Protein AF-0000000083900289 (afdb_homodimer)

pLDDT: mean 70.91, std 25.38, range [20.09, 98.31]

Structure (mmCIF, N/CA/C/O backbone):
data_AF-0000000083900289-model_v1
#
loop_
_entity.id
_entity.type
_entity.pdbx_description
1 polymer 'G-protein coupled receptors family 3 profile domain-containing protein'
#
loop_
_atom_site.group_PDB
_atom_site.id
_atom_site.type_symbol
_atom_site.label_atom_id
_atom_site.label_alt_id
_atom_site.label_comp_id
_atom_site.label_asym_id
_atom_site.label_entity_id
_atom_site.label_seq_id
_atom_site.pdbx_PDB_ins_code
_atom_site.Cartn_x
_atom_site.Cartn_y
_atom_site.Cartn_z
_atom_site.occupancy
_atom_site.B_iso_or_equiv
_atom_site.auth_seq_id
_atom_site.auth_comp_id
_atom_site.auth_asym_id
_atom_site.auth_atom_id
_atom_site.pdbx_PDB_model_num
ATOM 1 N N . MET A 1 1 ? 35.688 12.938 -24.016 1 26.52 1 MET A N 1
ATOM 2 C CA . MET A 1 1 ? 34.469 12.188 -23.781 1 26.52 1 MET A CA 1
ATOM 3 C C . MET A 1 1 ? 33.219 13.07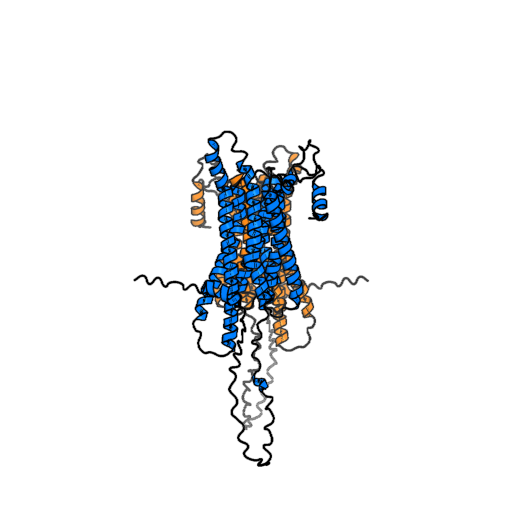 -24.031 1 26.52 1 MET A C 1
ATOM 5 O O . MET A 1 1 ? 33.094 14.141 -23.422 1 26.52 1 MET A O 1
ATOM 9 N N . ALA A 1 2 ? 32.625 13 -25.188 1 32.03 2 ALA A N 1
ATOM 10 C CA . ALA A 1 2 ? 31.516 13.789 -25.703 1 32.03 2 ALA A CA 1
ATOM 11 C C . ALA A 1 2 ? 30.312 13.711 -24.766 1 32.03 2 ALA A C 1
ATOM 13 O O . ALA A 1 2 ? 29.766 12.633 -24.516 1 32.03 2 ALA A O 1
ATOM 14 N N . ILE A 1 3 ? 30.375 14.469 -23.734 1 39.06 3 ILE A N 1
ATOM 15 C CA . ILE A 1 3 ? 29.141 14.695 -23 1 39.06 3 ILE A CA 1
ATOM 16 C C . ILE A 1 3 ? 27.969 14.773 -23.969 1 39.06 3 ILE A C 1
ATOM 18 O O . ILE A 1 3 ? 27.984 15.57 -24.906 1 39.06 3 ILE A O 1
ATOM 22 N N . SER A 1 4 ? 27.234 13.773 -24.094 1 38.72 4 SER A N 1
ATOM 23 C CA . SER A 1 4 ? 26.125 13.742 -25.047 1 38.72 4 SER A CA 1
ATOM 24 C C . SER A 1 4 ? 25.266 14.992 -24.938 1 38.72 4 SER A C 1
ATOM 26 O O . SER A 1 4 ? 25.016 15.484 -23.828 1 38.72 4 SER A O 1
ATOM 28 N N . PRO A 1 5 ? 25.125 15.805 -25.969 1 41.78 5 PRO A N 1
ATOM 29 C CA . PRO A 1 5 ? 24.312 17.016 -26.078 1 41.78 5 PRO A CA 1
ATOM 30 C C . PRO A 1 5 ? 22.969 16.875 -25.359 1 41.78 5 PRO A C 1
ATOM 32 O O . PRO A 1 5 ? 22.375 17.875 -24.938 1 41.78 5 PRO A O 1
ATOM 35 N N . PHE A 1 6 ? 22.5 15.656 -25.188 1 40.69 6 PHE A N 1
ATOM 36 C CA . PHE A 1 6 ? 21.188 15.492 -24.578 1 40.69 6 PHE A CA 1
ATOM 37 C C . PHE A 1 6 ? 21.234 15.844 -23.094 1 40.69 6 PHE A C 1
ATOM 39 O O . PHE A 1 6 ? 20.344 16.5 -22.578 1 40.69 6 PHE A O 1
ATOM 46 N N . VAL A 1 7 ? 22.203 15.484 -22.344 1 41.72 7 VAL A N 1
ATOM 47 C CA . VAL A 1 7 ? 22.344 15.828 -20.922 1 41.72 7 VAL A CA 1
ATOM 48 C C . VAL A 1 7 ? 22.609 17.328 -20.781 1 41.72 7 VAL A C 1
ATOM 50 O O . VAL A 1 7 ? 22.078 17.969 -19.859 1 41.72 7 VAL A O 1
ATOM 53 N N . ILE A 1 8 ? 23.281 18 -21.75 1 41.38 8 ILE A N 1
ATOM 54 C CA . ILE A 1 8 ? 23.469 19.438 -21.781 1 41.38 8 ILE A CA 1
ATOM 55 C C . ILE A 1 8 ? 22.125 20.141 -22 1 41.38 8 ILE A C 1
ATOM 57 O O . ILE A 1 8 ? 21.812 21.125 -21.328 1 41.38 8 ILE A O 1
ATOM 61 N N . CYS A 1 9 ? 21.219 19.594 -22.906 1 39.88 9 CYS A N 1
ATOM 62 C CA . CYS A 1 9 ? 19.938 20.203 -23.234 1 39.88 9 CYS A CA 1
ATOM 63 C C . CYS A 1 9 ? 19 20.156 -22.031 1 39.88 9 CYS A C 1
ATOM 65 O O . CYS A 1 9 ? 18.312 21.125 -21.734 1 39.88 9 CYS A O 1
ATOM 67 N N . LEU A 1 10 ? 18.938 19.062 -21.312 1 39 10 LEU A N 1
ATOM 68 C CA . LEU A 1 10 ? 18.016 19.016 -20.172 1 39 10 LEU A CA 1
ATOM 69 C C . LEU A 1 10 ? 18.484 19.953 -19.062 1 39 10 LEU A C 1
ATOM 71 O O . LEU A 1 10 ? 17.656 20.641 -18.438 1 39 10 LEU A O 1
ATOM 75 N N . LEU A 1 11 ? 19.75 20.109 -18.906 1 37.62 11 LEU A N 1
ATOM 76 C CA . LEU A 1 11 ? 20.328 21.016 -17.906 1 37.62 11 LEU A CA 1
ATOM 77 C C . LEU A 1 11 ? 20.141 22.469 -18.312 1 37.62 11 LEU A C 1
ATOM 79 O O . LEU A 1 11 ? 19.922 23.328 -17.469 1 37.62 11 LEU A O 1
ATOM 83 N N . THR A 1 12 ? 20.234 22.844 -19.578 1 38.72 12 THR A N 1
ATOM 84 C CA . THR A 1 12 ? 20.031 24.219 -20.016 1 38.72 12 THR A CA 1
ATOM 85 C C . THR A 1 12 ? 18.609 24.672 -19.719 1 38.72 12 THR A C 1
ATOM 87 O O . THR A 1 12 ? 18.359 25.875 -19.547 1 38.72 12 THR A O 1
ATOM 90 N N . LEU A 1 13 ? 17.672 23.719 -19.781 1 35.16 13 LEU A N 1
ATOM 91 C CA . LEU A 1 13 ? 16.312 24.203 -19.578 1 35.16 13 LEU A CA 1
ATOM 92 C C . LEU A 1 13 ? 16.109 24.672 -18.156 1 35.16 13 LEU A C 1
ATOM 94 O O . LEU A 1 13 ? 15.297 25.562 -17.891 1 35.16 13 LEU A O 1
ATOM 98 N N . ILE A 1 14 ? 16.781 24.062 -17.172 1 36.62 14 ILE A N 1
ATOM 99 C CA . ILE A 1 14 ? 16.547 24.484 -15.797 1 36.62 14 ILE A CA 1
ATOM 100 C C . ILE A 1 14 ? 17.359 25.75 -15.492 1 36.62 14 ILE A C 1
ATOM 102 O O . ILE A 1 14 ? 17.094 26.453 -14.531 1 36.62 14 ILE A O 1
ATOM 106 N N . SER A 1 15 ? 18.453 26.031 -16.203 1 35.59 15 SER A N 1
ATOM 107 C CA . SER A 1 15 ? 19.375 27.125 -15.922 1 35.59 15 SER A CA 1
ATOM 108 C C . SER A 1 15 ? 18.719 28.469 -16.156 1 35.59 15 SER A C 1
ATOM 110 O O . SER A 1 15 ? 19.375 29.516 -16.031 1 35.59 15 SER A O 1
ATOM 112 N N . CYS A 1 16 ? 17.594 28.609 -16.719 1 33.19 16 CYS A N 1
ATOM 113 C CA . CYS A 1 16 ? 17.297 29.984 -17.078 1 33.19 16 CYS A CA 1
ATOM 114 C C . CYS A 1 16 ? 17.219 30.875 -15.836 1 33.19 16 CYS A C 1
ATOM 116 O O . CYS A 1 16 ? 16.875 32.062 -15.922 1 33.19 16 CYS A O 1
ATOM 118 N N . SER A 1 17 ? 17.203 30.297 -14.586 1 33.56 17 SER A N 1
ATOM 119 C CA . SER A 1 17 ? 16.812 31.406 -13.719 1 33.56 17 SER A CA 1
ATOM 120 C C . SER A 1 17 ? 17.969 32.406 -13.547 1 33.56 17 SER A C 1
ATOM 122 O O . SER A 1 17 ? 19.078 32.156 -14.023 1 33.56 17 SER A O 1
ATOM 124 N N . SER A 1 18 ? 18.469 32.688 -12.125 1 35.41 18 SER A N 1
ATOM 125 C CA . SER A 1 18 ? 18.859 33.969 -11.555 1 35.41 18 SER A CA 1
ATOM 126 C C . SER A 1 18 ? 20.297 34.312 -11.906 1 35.41 18 SER A C 1
ATOM 128 O O . SER A 1 18 ? 21.156 33.438 -11.961 1 35.41 18 SER A O 1
ATOM 130 N N . SER A 1 19 ? 20.703 35.406 -12.562 1 36.19 19 SER A N 1
ATOM 131 C CA . SER A 1 19 ? 21.812 36.25 -12.969 1 36.19 19 SER A CA 1
ATOM 132 C C . SER A 1 19 ? 22.797 36.469 -11.828 1 36.19 19 SER A C 1
ATOM 134 O O . SER A 1 19 ? 23.328 37.562 -11.656 1 36.19 19 SER A O 1
ATOM 136 N N . GLN A 1 20 ? 22.812 35.906 -10.578 1 39.12 20 GLN A N 1
ATOM 137 C CA . GLN A 1 20 ? 23.844 36.469 -9.703 1 39.12 20 GLN A CA 1
ATOM 138 C C . GLN A 1 20 ? 25.234 36.219 -10.266 1 39.12 20 GLN A C 1
ATOM 140 O O . GLN A 1 20 ? 25.453 35.281 -11.008 1 39.12 20 GLN A O 1
ATOM 145 N N . PRO A 1 21 ? 26.172 37.188 -10.164 1 42.19 21 PRO A N 1
ATOM 146 C CA . PRO A 1 21 ? 27.578 37.188 -10.609 1 42.19 21 PRO A CA 1
ATOM 147 C C . PRO A 1 21 ? 28.312 35.906 -10.219 1 42.19 21 PRO A C 1
ATOM 149 O O . PRO A 1 21 ? 28.406 35.594 -9.031 1 42.19 21 PRO A O 1
ATOM 152 N N . THR A 1 22 ? 28.094 34.812 -10.883 1 48.88 22 THR A N 1
ATOM 153 C CA . THR A 1 22 ? 28.656 33.469 -10.641 1 48.88 22 THR A CA 1
ATOM 154 C C . THR A 1 22 ? 30.188 33.531 -10.641 1 48.88 22 THR A C 1
ATOM 156 O O . THR A 1 22 ? 30.781 34.125 -11.531 1 48.88 22 THR A O 1
ATOM 159 N N . PRO A 1 23 ? 30.859 33.438 -9.43 1 55.69 23 PRO A N 1
ATOM 160 C CA . PRO A 1 23 ? 32.312 33.312 -9.383 1 55.69 23 PRO A CA 1
ATOM 161 C C . PRO A 1 23 ? 32.906 32.531 -10.547 1 55.69 23 PRO A C 1
ATOM 163 O O . PRO A 1 23 ? 32.156 31.766 -11.188 1 55.69 23 PRO A O 1
ATOM 166 N N . PRO A 1 24 ? 34.125 32.875 -10.922 1 58.81 24 PRO A N 1
ATOM 167 C CA . PRO A 1 24 ? 34.781 32.219 -12.062 1 58.81 24 PRO A CA 1
ATOM 168 C C . PRO A 1 24 ? 34.688 30.703 -12.008 1 58.81 24 PRO A C 1
ATOM 170 O O . PRO A 1 24 ? 34.656 30.125 -10.922 1 58.81 24 PRO A O 1
ATOM 173 N N . PRO A 1 25 ? 34.219 30.109 -13.055 1 63.22 25 PRO A N 1
ATOM 174 C CA . PRO A 1 25 ? 34 28.672 -13.141 1 63.22 25 PRO A CA 1
ATOM 175 C C . PRO A 1 25 ? 35.281 27.859 -12.844 1 63.22 25 PRO A C 1
ATOM 177 O O . PRO A 1 25 ? 36.375 28.297 -13.18 1 63.22 25 PRO A O 1
ATOM 180 N N . PRO A 1 26 ? 35.188 27.062 -11.781 1 66 26 PRO A N 1
ATOM 181 C CA . PRO A 1 26 ? 36.312 26.188 -11.484 1 66 26 PRO A CA 1
ATOM 182 C C . PRO A 1 26 ? 36.875 25.5 -12.734 1 66 26 PRO A C 1
ATOM 184 O O . PRO A 1 26 ? 36.219 25.516 -13.789 1 66 26 PRO A O 1
ATOM 187 N N . ARG A 1 27 ? 38.156 25.047 -12.609 1 68.62 27 ARG A N 1
ATOM 188 C CA . ARG A 1 27 ? 38.812 24.359 -13.711 1 68.62 27 ARG A CA 1
ATOM 189 C C . ARG A 1 27 ? 38 23.156 -14.172 1 68.62 27 ARG A C 1
ATOM 191 O O . ARG A 1 27 ? 37.562 22.344 -13.344 1 68.62 27 ARG A O 1
ATOM 198 N N . GLY A 1 28 ? 37.594 23.062 -15.414 1 68.94 28 GLY A N 1
ATOM 199 C CA . GLY A 1 28 ? 36.812 21.969 -15.977 1 68.94 28 GLY A CA 1
ATOM 200 C C . GLY A 1 28 ? 35.438 22.375 -16.406 1 68.94 28 GLY A C 1
ATOM 201 O O . GLY A 1 28 ? 34.781 21.703 -17.234 1 68.94 28 GLY A O 1
ATOM 202 N N . CYS A 1 29 ? 35.094 23.406 -15.617 1 71.44 29 CYS A N 1
ATOM 203 C CA . CYS A 1 29 ? 33.719 23.828 -15.945 1 71.44 29 CYS A CA 1
ATOM 204 C C . CYS A 1 29 ? 33.75 25.031 -16.891 1 71.44 29 CYS A C 1
ATOM 206 O O . CYS A 1 29 ? 34.656 25.844 -16.859 1 71.44 29 CYS A O 1
ATOM 208 N N . SER A 1 30 ? 32.875 24.875 -17.844 1 70.06 30 SER A N 1
ATOM 209 C CA . SER A 1 30 ? 32.75 25.984 -18.766 1 70.06 30 SER A CA 1
ATOM 210 C C . SER A 1 30 ? 32.156 27.203 -18.078 1 70.06 30 SER A C 1
ATOM 212 O O . SER A 1 30 ? 31.562 27.094 -17 1 70.06 30 SER A O 1
ATOM 214 N N . VAL A 1 31 ? 32.406 28.328 -18.453 1 69.31 31 VAL A N 1
ATOM 215 C CA . VAL A 1 31 ? 32 29.609 -17.875 1 69.31 31 VAL A CA 1
ATOM 216 C C . VAL A 1 31 ? 30.5 29.656 -17.734 1 69.31 31 VAL A C 1
ATOM 218 O O . VAL A 1 31 ? 29.969 30.297 -16.812 1 69.31 31 VAL A O 1
ATOM 221 N N . GLY A 1 32 ? 29.75 28.891 -18.484 1 66.56 32 GLY A N 1
ATOM 222 C CA . GLY A 1 32 ? 28.297 28.984 -18.484 1 66.56 32 GLY A CA 1
ATOM 223 C C . GLY A 1 32 ? 27.625 28.047 -17.5 1 66.56 32 GLY A C 1
ATOM 224 O O . GLY A 1 32 ? 26.406 28.047 -17.375 1 66.56 32 GLY A O 1
ATOM 225 N N . VAL A 1 33 ? 28.516 27.359 -16.812 1 68.94 33 VAL A N 1
ATOM 226 C CA . VAL A 1 33 ? 27.906 26.406 -15.914 1 68.94 33 VAL A CA 1
ATOM 227 C C . VAL A 1 33 ? 27.594 27.062 -14.578 1 68.94 33 VAL A C 1
ATOM 229 O O . VAL A 1 33 ? 28.453 27.734 -13.984 1 68.94 33 VAL A O 1
ATOM 232 N N . GLU A 1 34 ? 26.297 27.031 -14.242 1 70.81 34 GLU A N 1
ATOM 233 C CA . GLU A 1 34 ? 25.828 27.625 -12.992 1 70.81 34 GLU A CA 1
ATOM 234 C C . GLU A 1 34 ? 26.453 26.922 -11.789 1 70.81 34 GLU A C 1
ATOM 236 O O . GLU A 1 34 ? 26.891 25.766 -11.891 1 70.81 34 GLU A O 1
ATOM 241 N N . ALA A 1 35 ? 26.547 27.531 -10.703 1 68.81 35 ALA A N 1
ATOM 242 C CA . ALA A 1 35 ? 27.25 27.141 -9.477 1 68.81 35 ALA A CA 1
ATOM 243 C C . ALA A 1 35 ? 26.75 25.797 -8.969 1 68.81 35 ALA A C 1
ATOM 245 O O . ALA A 1 35 ? 27.547 24.938 -8.594 1 68.81 35 ALA A O 1
ATOM 246 N N . PRO A 1 36 ? 25.453 25.547 -9.094 1 67.69 36 PRO A N 1
ATOM 247 C CA . PRO A 1 36 ? 25.016 24.281 -8.5 1 67.69 36 PRO A CA 1
ATOM 248 C C . PRO A 1 36 ? 25.422 23.078 -9.328 1 67.69 36 PRO A C 1
ATOM 250 O O . PRO A 1 36 ? 25.484 21.953 -8.805 1 67.69 36 PRO A O 1
ATOM 253 N N . TYR A 1 37 ? 25.875 23.328 -10.531 1 69.81 37 TYR A N 1
ATOM 254 C CA . TYR A 1 37 ? 26.219 22.219 -11.414 1 69.81 37 TYR A CA 1
ATOM 255 C C . TYR A 1 37 ? 27.734 22.062 -11.531 1 69.81 37 TYR A C 1
ATOM 257 O O . TYR A 1 37 ? 28.219 21.125 -12.164 1 69.81 37 TYR A O 1
ATOM 265 N N . ARG A 1 38 ? 28.453 22.891 -10.891 1 69.5 38 ARG A N 1
ATOM 266 C CA . ARG A 1 38 ? 29.906 22.938 -11.062 1 69.5 38 ARG A CA 1
ATOM 267 C C . ARG A 1 38 ? 30.562 21.719 -10.445 1 69.5 38 ARG A C 1
ATOM 269 O O . ARG A 1 38 ? 31.672 21.328 -10.836 1 69.5 38 ARG A O 1
ATOM 276 N N . VAL A 1 39 ? 29.906 21.078 -9.484 1 68.25 39 VAL A N 1
ATOM 277 C CA . VAL A 1 39 ? 30.469 19.906 -8.836 1 68.25 39 VAL A CA 1
ATOM 278 C C . VAL A 1 39 ? 30.578 18.766 -9.852 1 68.25 39 VAL A C 1
ATOM 280 O O . VAL A 1 39 ? 31.453 17.906 -9.727 1 68.25 39 VAL A O 1
ATOM 283 N N . LEU A 1 40 ? 29.828 18.812 -10.82 1 71.06 40 LEU A N 1
ATOM 284 C CA . LEU A 1 40 ? 29.844 17.75 -11.828 1 71.06 40 LEU A CA 1
ATOM 285 C C . LEU A 1 40 ? 31.047 17.891 -12.75 1 71.06 40 LEU A C 1
ATOM 287 O O . LEU A 1 40 ? 31.469 16.906 -13.375 1 71.06 40 LEU A O 1
ATOM 291 N N . CYS A 1 41 ? 31.5 19.125 -12.844 1 70.44 41 CYS A N 1
ATOM 292 C CA . CYS A 1 41 ? 32.594 19.344 -13.797 1 70.44 41 CYS A CA 1
ATOM 293 C C . CYS A 1 41 ? 33.844 19.844 -13.086 1 70.44 41 CYS A C 1
ATOM 295 O O . CYS A 1 41 ? 34.906 19.922 -13.695 1 70.44 41 CYS A O 1
ATOM 297 N N . ASP A 1 42 ? 33.688 20.094 -11.789 1 67.19 42 ASP A N 1
ATOM 298 C CA . ASP A 1 42 ? 34.812 20.656 -11.062 1 67.19 42 ASP A CA 1
ATOM 299 C C . ASP A 1 42 ? 35.906 19.609 -10.859 1 67.19 42 ASP A C 1
ATOM 301 O O . ASP A 1 42 ? 35.719 18.625 -10.141 1 67.19 42 ASP A O 1
ATOM 305 N N . LEU A 1 43 ? 36.969 19.875 -11.453 1 68.12 43 LEU A N 1
ATOM 306 C CA . LEU A 1 43 ? 38.094 18.953 -11.344 1 68.12 43 LEU A CA 1
ATOM 307 C C . LEU A 1 43 ? 38.781 19.109 -10 1 68.12 43 LEU A C 1
ATOM 309 O O . LEU A 1 43 ? 39.562 18.234 -9.586 1 68.12 43 LEU A O 1
ATOM 313 N N . GLU A 1 44 ? 38.469 20.172 -9.32 1 67.94 44 GLU A N 1
ATOM 314 C CA . GLU A 1 44 ? 39.062 20.312 -7.984 1 67.94 44 GLU A CA 1
ATOM 315 C C . GLU A 1 44 ? 38.312 19.453 -6.969 1 67.94 44 GLU A C 1
ATOM 317 O O . GLU A 1 44 ? 38.906 19.016 -5.973 1 67.94 44 GLU A O 1
ATOM 322 N N . ALA A 1 45 ? 37.156 19.281 -7.289 1 70.5 45 ALA A N 1
ATOM 323 C CA . ALA A 1 45 ? 36.375 18.344 -6.496 1 70.5 45 ALA A CA 1
ATOM 324 C C . ALA A 1 45 ? 36.281 16.984 -7.191 1 70.5 45 ALA A C 1
ATOM 326 O O . ALA A 1 45 ? 35.25 16.625 -7.738 1 70.5 45 ALA A O 1
ATOM 327 N N . VAL A 1 46 ? 37.406 16.266 -7.18 1 78.81 46 VAL A N 1
ATOM 328 C CA . VAL A 1 46 ? 37.594 15.039 -7.941 1 78.81 46 VAL A CA 1
ATOM 329 C C . VAL A 1 46 ? 36.562 14 -7.527 1 78.81 46 VAL A C 1
ATOM 331 O O . VAL A 1 46 ? 36.125 13.18 -8.352 1 78.81 46 VAL A O 1
ATOM 334 N N . TRP A 1 47 ? 36.219 14.102 -6.324 1 81 47 TRP A N 1
ATOM 335 C CA . TRP A 1 47 ? 35.281 13.07 -5.84 1 81 47 TRP A CA 1
ATOM 336 C C . TRP A 1 47 ? 33.969 13.117 -6.602 1 81 47 TRP A C 1
ATOM 338 O O . TRP A 1 47 ? 33.406 12.078 -6.918 1 81 47 TRP A O 1
ATOM 348 N N . GLY A 1 48 ? 33.531 14.273 -6.988 1 82.56 48 GLY A N 1
ATOM 349 C CA . GLY A 1 48 ? 32.281 14.406 -7.75 1 82.56 48 GLY A CA 1
ATOM 350 C C . GLY A 1 48 ? 32.375 13.828 -9.148 1 82.56 48 GLY A C 1
ATOM 351 O O . GLY A 1 48 ? 31.469 13.148 -9.609 1 82.56 48 GLY A O 1
ATOM 352 N N . VAL A 1 49 ? 33.469 14.086 -9.719 1 83.75 49 VAL A N 1
ATOM 353 C CA . VAL A 1 49 ? 33.656 13.602 -11.078 1 83.75 49 VAL A CA 1
ATOM 354 C C . VAL A 1 49 ? 33.781 12.078 -11.07 1 83.75 49 VAL A C 1
ATOM 356 O O . VAL A 1 49 ? 33.219 11.414 -11.961 1 83.75 49 VAL A O 1
ATOM 359 N N . VAL A 1 50 ? 34.438 11.586 -10.117 1 87.88 50 VAL A N 1
ATOM 360 C CA . VAL A 1 50 ? 34.594 10.141 -10.008 1 87.88 50 VAL A CA 1
ATOM 361 C C . VAL A 1 50 ? 33.25 9.492 -9.773 1 87.88 50 VAL A C 1
ATOM 363 O O . VAL A 1 50 ? 32.906 8.5 -10.422 1 87.88 50 VAL A O 1
ATOM 366 N N . LEU A 1 51 ? 32.5 10.055 -8.867 1 90.69 51 LEU A N 1
ATOM 367 C CA . LEU A 1 51 ? 31.203 9.5 -8.57 1 90.69 51 LEU A CA 1
ATOM 368 C C . LEU A 1 51 ? 30.281 9.562 -9.789 1 90.69 51 LEU A C 1
ATOM 370 O O . LEU A 1 51 ? 29.516 8.641 -10.039 1 90.69 51 LEU A O 1
ATOM 374 N N . GLU A 1 52 ? 30.422 10.641 -10.523 1 90.5 52 GLU A N 1
ATOM 375 C CA . GLU A 1 52 ? 29.641 10.789 -11.742 1 90.5 52 GLU A CA 1
ATOM 376 C C . GLU A 1 52 ? 30.016 9.719 -12.766 1 90.5 52 GLU A C 1
ATOM 378 O O . GLU A 1 52 ? 29.141 9.148 -13.422 1 90.5 52 GLU A O 1
ATOM 383 N N . ALA A 1 53 ? 31.219 9.469 -12.891 1 92.19 53 ALA A N 1
ATOM 384 C CA . ALA A 1 53 ? 31.672 8.461 -13.844 1 92.19 53 ALA A CA 1
ATOM 385 C C . ALA A 1 53 ? 31.188 7.07 -13.453 1 92.19 53 ALA A C 1
ATOM 387 O O . ALA A 1 53 ? 30.75 6.301 -14.305 1 92.19 53 ALA A O 1
ATOM 388 N N . VAL A 1 54 ? 31.25 6.785 -12.164 1 95 54 VAL A N 1
ATOM 389 C CA . VAL A 1 54 ? 30.812 5.484 -11.672 1 95 54 VAL A CA 1
ATOM 390 C C . VAL A 1 54 ? 29.312 5.352 -11.844 1 95 54 VAL A C 1
ATOM 392 O O . VAL A 1 54 ? 28.812 4.281 -12.219 1 95 54 VAL A O 1
ATOM 395 N N . ALA A 1 55 ? 28.609 6.391 -11.617 1 96 55 ALA A N 1
ATOM 396 C CA . ALA A 1 55 ? 27.156 6.379 -11.797 1 96 55 ALA A CA 1
ATOM 397 C C . ALA A 1 55 ? 26.797 6.191 -13.266 1 96 55 ALA A C 1
ATOM 399 O O . ALA A 1 55 ? 25.906 5.395 -13.594 1 96 55 ALA A O 1
ATOM 400 N N . CYS A 1 56 ? 27.453 6.883 -14.125 1 95 56 CYS A N 1
ATOM 401 C CA . CYS A 1 56 ? 27.172 6.781 -15.555 1 95 56 CYS A CA 1
ATOM 402 C C . CYS A 1 56 ? 27.516 5.391 -16.078 1 95 56 CYS A C 1
ATOM 404 O O . CYS A 1 56 ? 26.781 4.836 -16.891 1 95 56 CYS A O 1
ATOM 406 N N . SER A 1 57 ? 28.609 4.832 -15.586 1 96.56 57 SER A N 1
ATOM 407 C CA . SER A 1 57 ? 28.969 3.475 -15.977 1 96.56 57 SER A CA 1
ATOM 408 C C . SER A 1 57 ? 27.922 2.467 -15.5 1 96.56 57 SER A C 1
ATOM 410 O O . SER A 1 57 ? 27.609 1.512 -16.203 1 96.56 57 SER A O 1
ATOM 412 N N . GLY A 1 58 ? 27.453 2.66 -14.352 1 97.12 58 GLY A N 1
ATOM 413 C CA . GLY A 1 58 ? 26.406 1.796 -13.844 1 97.12 58 GLY A CA 1
ATOM 414 C C . GLY A 1 58 ? 25.109 1.91 -14.641 1 97.12 58 GLY A C 1
ATOM 415 O O . GLY A 1 58 ? 24.469 0.901 -14.93 1 97.12 58 GLY A O 1
ATOM 416 N N . GLY A 1 59 ? 24.75 3.129 -14.945 1 96.94 59 GLY A N 1
ATOM 417 C CA . GLY A 1 59 ? 23.562 3.338 -15.773 1 96.94 59 GLY A CA 1
ATOM 418 C C . GLY A 1 59 ? 23.688 2.697 -17.141 1 96.94 59 GLY A C 1
ATOM 419 O O . GLY A 1 59 ? 22.75 2.064 -17.625 1 96.94 59 GLY A O 1
ATOM 420 N N . LEU A 1 60 ? 24.797 2.807 -17.703 1 96.75 60 LEU A N 1
ATOM 421 C CA . LEU A 1 60 ? 25.047 2.215 -19.016 1 96.75 60 LEU A CA 1
ATOM 422 C C . LEU A 1 60 ? 25 0.692 -18.938 1 96.75 60 LEU A C 1
ATOM 424 O O . LEU A 1 60 ? 24.422 0.04 -19.812 1 96.75 60 LEU A O 1
ATOM 428 N N . THR A 1 61 ? 25.609 0.158 -17.938 1 96.06 61 THR A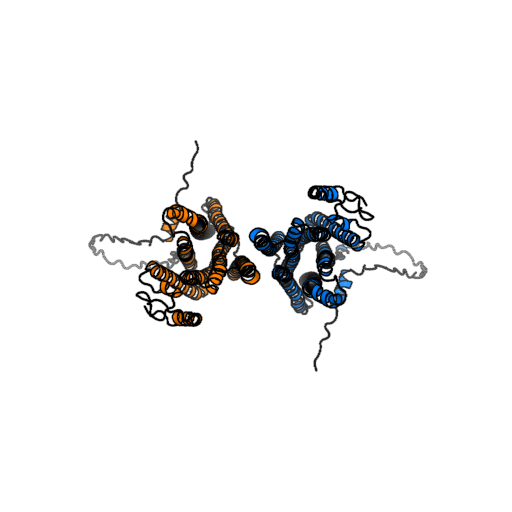 N 1
ATOM 429 C CA . THR A 1 61 ? 25.594 -1.287 -17.75 1 96.06 61 THR A CA 1
ATOM 430 C C . THR A 1 61 ? 24.172 -1.793 -17.578 1 96.06 61 THR A C 1
ATOM 432 O O . THR A 1 61 ? 23.797 -2.83 -18.125 1 96.06 61 THR A O 1
ATOM 435 N N . SER A 1 62 ? 23.391 -1.071 -16.812 1 96.94 62 SER A N 1
ATOM 436 C CA . SER A 1 62 ? 22 -1.449 -16.609 1 96.94 62 SER A CA 1
ATOM 437 C C . SER A 1 62 ? 21.219 -1.403 -17.922 1 96.94 62 SER A C 1
ATOM 439 O O . SER A 1 62 ? 20.422 -2.299 -18.203 1 96.94 62 SER A O 1
ATOM 441 N N . LEU A 1 63 ? 21.469 -0.378 -18.688 1 96.88 63 LEU A N 1
ATOM 442 C CA . LEU A 1 63 ? 20.781 -0.223 -19.953 1 96.88 63 LEU A CA 1
ATOM 443 C C . LEU A 1 63 ? 21.172 -1.338 -20.922 1 96.88 63 LEU A C 1
ATOM 445 O O . LEU A 1 63 ? 20.312 -1.937 -21.562 1 96.88 63 LEU A O 1
ATOM 449 N N . VAL A 1 64 ? 22.422 -1.643 -21.031 1 96.19 64 VAL A N 1
ATOM 450 C CA . VAL A 1 64 ? 22.906 -2.688 -21.922 1 96.19 64 VAL A CA 1
ATOM 451 C C . VAL A 1 64 ? 22.344 -4.039 -21.5 1 96.19 64 VAL A C 1
ATOM 453 O O . VAL A 1 64 ? 21.891 -4.82 -22.344 1 96.19 64 VAL A O 1
ATOM 456 N N . LEU A 1 65 ? 22.359 -4.305 -20.25 1 94.75 65 LEU A N 1
ATOM 457 C CA . LEU A 1 65 ? 21.812 -5.566 -19.734 1 94.75 65 LEU A CA 1
ATOM 458 C C . LEU A 1 65 ? 20.328 -5.668 -20.016 1 94.75 65 LEU A C 1
ATOM 460 O O . LEU A 1 65 ? 19.828 -6.73 -20.391 1 94.75 65 LEU A O 1
ATOM 464 N N . ALA A 1 66 ? 19.609 -4.59 -19.844 1 94.94 66 ALA A N 1
ATOM 465 C CA . ALA A 1 66 ? 18.172 -4.582 -20.109 1 94.94 66 ALA A CA 1
ATOM 466 C C . ALA A 1 66 ? 17.875 -4.863 -21.578 1 94.94 66 ALA A C 1
ATOM 468 O O . ALA A 1 66 ? 17.016 -5.68 -21.906 1 94.94 66 ALA A O 1
ATOM 469 N N . VAL A 1 67 ? 18.562 -4.195 -22.469 1 94.44 67 VAL A N 1
ATOM 470 C CA . VAL A 1 67 ? 18.359 -4.383 -23.891 1 94.44 67 VAL A CA 1
ATOM 471 C C . VAL A 1 67 ? 18.734 -5.812 -24.281 1 94.44 67 VAL A C 1
ATOM 473 O O . VAL A 1 67 ? 18.016 -6.457 -25.047 1 94.44 67 VAL A O 1
ATOM 476 N N . PHE A 1 68 ? 19.828 -6.297 -23.734 1 91.81 68 PHE A N 1
ATOM 477 C CA . PHE A 1 68 ? 20.266 -7.66 -24 1 91.81 68 PHE A CA 1
ATOM 478 C C . PHE A 1 68 ? 19.203 -8.664 -23.562 1 91.81 68 PHE A C 1
ATOM 480 O O . PHE A 1 68 ? 18.891 -9.594 -24.312 1 91.81 68 PHE A O 1
ATOM 487 N N . LEU A 1 69 ? 18.609 -8.531 -22.422 1 90.94 69 LEU A N 1
ATOM 488 C CA . LEU A 1 69 ? 17.594 -9.438 -21.906 1 90.94 69 LEU A CA 1
ATOM 489 C C . LEU A 1 69 ? 16.328 -9.375 -22.75 1 90.94 69 LEU A C 1
ATOM 491 O O . LEU A 1 69 ? 15.695 -10.406 -22.984 1 90.94 69 LEU A O 1
ATOM 495 N N . ILE A 1 70 ? 15.945 -8.18 -23.203 1 91 70 ILE A N 1
ATOM 496 C CA . ILE A 1 70 ? 14.75 -8.016 -24.016 1 91 70 ILE A CA 1
ATOM 497 C C . ILE A 1 70 ? 14.93 -8.742 -25.344 1 91 70 ILE A C 1
ATOM 499 O O . ILE A 1 70 ? 14 -9.391 -25.844 1 91 70 ILE A O 1
ATOM 503 N N . VAL A 1 71 ? 16.094 -8.742 -25.938 1 88.56 71 VAL A N 1
ATOM 504 C CA . VAL A 1 71 ? 16.391 -9.398 -27.203 1 88.56 71 VAL A CA 1
ATOM 505 C C . VAL A 1 71 ? 16.391 -10.914 -27 1 88.56 71 VAL A C 1
ATOM 507 O O . VAL A 1 71 ? 15.875 -11.656 -27.859 1 88.56 71 VAL A O 1
ATOM 510 N N . LYS A 1 72 ? 16.812 -11.344 -25.906 1 86.25 72 LYS A N 1
ATOM 511 C CA . LYS A 1 72 ? 16.938 -12.781 -25.656 1 86.25 72 LYS A CA 1
ATOM 512 C C . LYS A 1 72 ? 15.633 -13.344 -25.078 1 86.25 72 LYS A C 1
ATOM 514 O O . LYS A 1 72 ? 15.461 -14.562 -24.984 1 86.25 72 LYS A O 1
ATOM 519 N N . LEU A 1 73 ? 14.734 -12.508 -24.625 1 81.94 73 LEU A N 1
ATOM 520 C CA . LEU A 1 73 ? 13.461 -12.906 -24.047 1 81.94 73 LEU A CA 1
ATOM 521 C C . LEU A 1 73 ? 12.68 -13.812 -25 1 81.94 73 LEU A C 1
ATOM 523 O O . LEU A 1 73 ? 12 -14.742 -24.562 1 81.94 73 LEU A O 1
ATOM 527 N N . ARG A 1 74 ? 12.828 -13.602 -26.281 1 77.38 74 ARG A N 1
ATOM 528 C CA . ARG A 1 74 ? 12.086 -14.375 -27.281 1 77.38 74 ARG A CA 1
ATOM 529 C C . ARG A 1 74 ? 12.625 -15.797 -27.375 1 77.38 74 ARG A C 1
ATOM 531 O O . ARG A 1 74 ? 11.922 -16.703 -27.859 1 77.38 74 ARG A O 1
ATOM 538 N N . GLY A 1 75 ? 13.773 -15.992 -26.812 1 74.88 75 GLY A N 1
ATOM 539 C CA . GLY A 1 75 ? 14.391 -17.297 -26.953 1 74.88 75 GLY A CA 1
ATOM 540 C C . GLY A 1 75 ? 14.203 -18.188 -25.734 1 74.88 75 GLY A C 1
ATOM 541 O O . GLY A 1 75 ? 14.508 -19.375 -25.766 1 74.88 75 GLY A O 1
ATOM 542 N N . VAL A 1 76 ? 13.711 -17.625 -24.672 1 69.94 76 VAL A N 1
ATOM 543 C CA . VAL A 1 76 ? 13.578 -18.422 -23.438 1 69.94 76 VAL A CA 1
ATOM 544 C C . VAL A 1 76 ? 12.234 -19.125 -23.438 1 69.94 76 VAL A C 1
ATOM 546 O O . VAL A 1 76 ? 11.18 -18.484 -23.406 1 69.94 76 VAL A O 1
ATOM 549 N N . SER A 1 77 ? 12.234 -20.422 -23.469 1 72.56 77 SER A N 1
ATOM 550 C CA . SER A 1 77 ? 11.016 -21.219 -23.594 1 72.56 77 SER A CA 1
ATOM 551 C C . SER A 1 77 ? 10.555 -21.719 -22.219 1 72.56 77 SER A C 1
ATOM 553 O O . SER A 1 77 ? 9.367 -22.016 -22.047 1 72.56 77 SER A O 1
ATOM 555 N N . ASP A 1 78 ? 11.43 -21.719 -21.234 1 79.38 78 ASP A N 1
ATOM 556 C CA . ASP A 1 78 ? 11.055 -22.25 -19.938 1 79.38 78 ASP A CA 1
ATOM 557 C C . ASP A 1 78 ? 10.211 -21.25 -19.156 1 79.38 78 ASP A C 1
ATOM 559 O O . ASP A 1 78 ? 10.664 -20.141 -18.891 1 79.38 78 ASP A O 1
ATOM 563 N N . PRO A 1 79 ? 9.047 -21.688 -18.812 1 80.5 79 PRO A N 1
ATOM 564 C CA . PRO A 1 79 ? 8.141 -20.781 -18.109 1 80.5 79 PRO A CA 1
ATOM 565 C C . PRO A 1 79 ? 8.672 -20.375 -16.734 1 80.5 79 PRO A C 1
ATOM 567 O O . PRO A 1 79 ? 8.469 -19.234 -16.297 1 80.5 79 PRO A O 1
ATOM 570 N N . ALA A 1 80 ? 9.328 -21.219 -16.078 1 78.38 80 ALA A N 1
ATOM 571 C CA . ALA A 1 80 ? 9.875 -20.906 -14.758 1 78.38 80 ALA A CA 1
ATOM 572 C C . ALA A 1 80 ? 10.969 -19.844 -14.852 1 78.38 80 ALA A C 1
ATOM 574 O O . ALA A 1 80 ? 11.07 -18.969 -13.992 1 78.38 80 ALA A O 1
ATOM 575 N N . ARG A 1 81 ? 11.734 -19.875 -15.922 1 80.88 81 ARG A N 1
ATOM 576 C CA . ARG A 1 81 ? 12.789 -18.891 -16.141 1 80.88 81 ARG A CA 1
ATOM 577 C C . ARG A 1 81 ? 12.219 -17.578 -16.672 1 80.88 81 ARG A C 1
ATOM 579 O O . ARG A 1 81 ? 12.719 -16.5 -16.344 1 80.88 81 ARG A O 1
ATOM 586 N N . ARG A 1 82 ? 11.211 -17.688 -17.375 1 83.06 82 ARG A N 1
ATOM 587 C CA . ARG A 1 82 ? 10.57 -16.516 -17.953 1 83.06 82 ARG A CA 1
ATOM 588 C C . ARG A 1 82 ? 9.852 -15.703 -16.891 1 83.06 82 ARG A C 1
ATOM 590 O O . ARG A 1 82 ? 9.727 -14.484 -17.016 1 83.06 82 ARG A O 1
ATOM 597 N N . SER A 1 83 ? 9.43 -16.359 -15.867 1 85.38 83 SER A N 1
ATOM 598 C CA . SER A 1 83 ? 8.711 -15.68 -14.797 1 85.38 83 SER A CA 1
ATOM 599 C C . SER A 1 83 ? 9.633 -14.727 -14.031 1 85.38 83 SER A C 1
ATOM 601 O O . SER A 1 83 ? 9.18 -13.75 -13.438 1 85.38 83 SER A O 1
ATOM 603 N N . GLY A 1 84 ? 10.922 -14.938 -14.078 1 86.88 84 GLY A N 1
ATOM 604 C CA . GLY A 1 84 ? 11.867 -14.094 -13.359 1 86.88 84 GLY A CA 1
ATOM 605 C C . GLY A 1 84 ? 12.312 -12.883 -14.164 1 86.88 84 GLY A C 1
ATOM 606 O O . GLY A 1 84 ? 12.906 -11.961 -13.609 1 86.88 84 GLY A O 1
ATOM 607 N N . LEU A 1 85 ? 11.953 -12.812 -15.359 1 89.12 85 LEU A N 1
ATOM 608 C CA . LEU A 1 85 ? 12.43 -11.742 -16.234 1 89.12 85 LEU A CA 1
ATOM 609 C C . LEU A 1 85 ? 11.641 -10.461 -16 1 89.12 85 LEU A C 1
ATOM 611 O O . LEU A 1 85 ? 12.164 -9.359 -16.188 1 89.12 85 LEU A O 1
ATOM 615 N N . GLY A 1 86 ? 10.398 -10.609 -15.562 1 90.56 86 GLY A N 1
ATOM 616 C CA . GLY A 1 86 ? 9.586 -9.43 -15.297 1 90.56 86 GLY A CA 1
ATOM 617 C C . GLY A 1 86 ? 10.148 -8.562 -14.188 1 90.56 86 GLY A C 1
ATOM 618 O O . GLY A 1 86 ? 10.492 -7.398 -14.422 1 90.56 86 GLY A O 1
ATOM 619 N N . PRO A 1 87 ? 10.32 -9.148 -13.023 1 94.19 87 PRO A N 1
ATOM 620 C CA . PRO A 1 87 ? 10.891 -8.375 -11.922 1 94.19 87 PRO A CA 1
ATOM 621 C C . PRO A 1 87 ? 12.328 -7.93 -12.195 1 94.19 87 PRO A C 1
ATOM 623 O O . PRO A 1 87 ? 12.75 -6.871 -11.727 1 94.19 87 PRO A O 1
ATOM 626 N N . LEU A 1 88 ? 13.055 -8.711 -12.977 1 94.31 88 LEU A N 1
ATOM 627 C CA . LEU A 1 88 ? 14.43 -8.352 -13.305 1 94.31 88 LEU A CA 1
ATOM 628 C C . LEU A 1 88 ? 14.469 -7.125 -14.203 1 94.31 88 LEU A C 1
ATOM 630 O O . LEU A 1 88 ? 15.281 -6.223 -14 1 94.31 88 LEU A O 1
ATOM 634 N N . LEU A 1 89 ? 13.641 -7.082 -15.164 1 94.88 89 LEU A N 1
ATOM 635 C CA . LEU A 1 89 ? 13.562 -5.922 -16.047 1 94.88 89 LEU A CA 1
ATOM 636 C C . LEU A 1 89 ? 13.102 -4.684 -15.281 1 94.88 89 LEU A C 1
ATOM 638 O O . LEU A 1 89 ? 13.594 -3.58 -15.523 1 94.88 89 LEU A O 1
ATOM 642 N N . LEU A 1 90 ? 12.18 -4.895 -14.398 1 96.25 90 LEU A N 1
ATOM 643 C CA . LEU A 1 90 ? 11.75 -3.793 -13.539 1 96.25 90 LEU A CA 1
ATOM 644 C C . LEU A 1 90 ? 12.906 -3.285 -12.68 1 96.25 90 LEU A C 1
ATOM 646 O O . LEU A 1 90 ? 13.07 -2.076 -12.508 1 96.25 90 LEU A O 1
ATOM 650 N N . LEU A 1 91 ? 13.664 -4.164 -12.188 1 97.44 91 LEU A N 1
ATOM 651 C CA . LEU A 1 91 ? 14.812 -3.795 -11.367 1 97.44 91 LEU A CA 1
ATOM 652 C C . LEU A 1 91 ? 15.836 -3.004 -12.18 1 97.44 91 LEU A C 1
ATOM 654 O O . LEU A 1 91 ? 16.344 -1.983 -11.719 1 97.44 91 LEU A O 1
ATOM 658 N N . LEU A 1 92 ? 16.109 -3.477 -13.359 1 97.25 92 LEU A N 1
ATOM 659 C CA . LEU A 1 92 ? 17.078 -2.795 -14.211 1 97.25 92 LEU A CA 1
ATOM 660 C C . LEU A 1 92 ? 16.594 -1.39 -14.562 1 97.25 92 LEU A C 1
ATOM 662 O O . LEU A 1 92 ? 17.391 -0.448 -14.602 1 97.25 92 LEU A O 1
ATOM 666 N N . GLY A 1 93 ? 15.328 -1.263 -14.828 1 96.56 93 GLY A N 1
ATOM 667 C CA . GLY A 1 93 ? 14.766 0.064 -15.023 1 96.56 93 GLY A CA 1
ATOM 668 C C . GLY A 1 93 ? 14.906 0.953 -13.797 1 96.56 93 GLY A C 1
ATOM 669 O O . GLY A 1 93 ? 15.195 2.145 -13.922 1 96.56 93 GLY A O 1
ATOM 670 N N . THR A 1 94 ? 14.68 0.354 -12.672 1 97.69 94 THR A N 1
ATOM 671 C CA . THR A 1 94 ? 14.789 1.088 -11.414 1 97.69 94 THR A CA 1
ATOM 672 C C . THR A 1 94 ? 16.234 1.515 -11.164 1 97.69 94 THR A C 1
ATOM 674 O O . THR A 1 94 ? 16.484 2.607 -10.648 1 97.69 94 THR A O 1
ATOM 677 N N . LEU A 1 95 ? 17.188 0.649 -11.477 1 98.06 95 LEU A N 1
ATOM 678 C CA . LEU A 1 95 ? 18.609 0.984 -11.312 1 98.06 95 LEU A CA 1
ATOM 679 C C . LEU A 1 95 ? 18.984 2.18 -12.172 1 98.06 95 LEU A C 1
ATOM 681 O O . LEU A 1 95 ? 19.766 3.031 -11.75 1 98.06 95 LEU A O 1
ATOM 685 N N . LEU A 1 96 ? 18.406 2.266 -13.352 1 96.62 96 LEU A N 1
ATOM 686 C CA . LEU A 1 96 ? 18.625 3.451 -14.172 1 96.62 96 LEU A CA 1
ATOM 687 C C . LEU A 1 96 ? 18.141 4.707 -13.453 1 96.62 96 LEU A C 1
ATOM 689 O O . LEU A 1 96 ? 18.797 5.75 -13.508 1 96.62 96 LEU A O 1
ATOM 693 N N . GLY A 1 97 ? 17.047 4.523 -12.82 1 96.12 97 GLY A N 1
ATOM 694 C CA . GLY A 1 97 ? 16.531 5.629 -12.023 1 96.12 97 GLY A CA 1
ATOM 695 C C . GLY A 1 97 ? 17.438 5.996 -10.859 1 96.12 97 GLY A C 1
ATOM 696 O O . GLY A 1 97 ? 17.672 7.18 -10.609 1 96.12 97 GLY A O 1
ATOM 697 N N . ILE A 1 98 ? 17.969 5.008 -10.164 1 97.44 98 ILE A N 1
ATOM 698 C CA . ILE A 1 98 ? 18.828 5.219 -9.008 1 97.44 98 ILE A CA 1
ATOM 699 C C . ILE A 1 98 ? 20.109 5.93 -9.445 1 97.44 98 ILE A C 1
ATOM 701 O O . ILE A 1 98 ? 20.531 6.891 -8.805 1 97.44 98 ILE A O 1
ATOM 705 N N . PHE A 1 99 ? 20.703 5.555 -10.477 1 96.88 99 PHE A N 1
ATOM 706 C CA . PHE A 1 99 ? 21.938 6.176 -10.961 1 96.88 99 PHE A CA 1
ATOM 707 C C . PHE A 1 99 ? 21.672 7.59 -11.461 1 96.88 99 PHE A C 1
ATOM 709 O O . PHE A 1 99 ? 22.484 8.492 -11.258 1 96.88 99 PHE A O 1
ATOM 716 N N . THR A 1 100 ? 20.547 7.801 -12.07 1 93.69 100 THR A N 1
ATOM 717 C CA . THR A 1 100 ? 20.188 9.133 -12.547 1 93.69 100 THR A CA 1
ATOM 718 C C . THR A 1 100 ? 19.969 10.086 -11.375 1 93.69 100 THR A C 1
ATOM 720 O O . THR A 1 100 ? 20.484 11.211 -11.383 1 93.69 100 THR A O 1
ATOM 723 N N . ILE A 1 101 ? 19.266 9.633 -10.352 1 94.19 101 ILE A N 1
ATOM 724 C CA . ILE A 1 101 ? 18.953 10.5 -9.227 1 94.19 101 ILE A CA 1
ATOM 725 C C . ILE A 1 101 ? 20.203 10.766 -8.406 1 94.19 101 ILE A C 1
ATOM 727 O O . ILE A 1 101 ? 20.297 11.781 -7.707 1 94.19 101 ILE A O 1
ATOM 731 N N . SER A 1 102 ? 21.172 9.898 -8.406 1 93.5 102 SER A N 1
ATOM 732 C CA . SER A 1 102 ? 22.422 10.141 -7.707 1 93.5 102 SER A CA 1
ATOM 733 C C . SER A 1 102 ? 23.125 11.391 -8.234 1 93.5 102 SER A C 1
ATOM 735 O O . SER A 1 102 ? 23.797 12.102 -7.484 1 93.5 102 SER A O 1
ATOM 737 N N . LEU A 1 103 ? 22.891 11.727 -9.516 1 89.25 103 LEU A N 1
ATOM 738 C CA . LEU A 1 103 ? 23.469 12.938 -10.102 1 89.25 103 LEU A CA 1
ATOM 739 C C . LEU A 1 103 ? 22.766 14.18 -9.57 1 89.25 103 LEU A C 1
ATOM 741 O O . LEU A 1 103 ? 23.391 15.227 -9.406 1 89.25 103 LEU A O 1
ATOM 745 N N . ALA A 1 104 ? 21.5 13.961 -9.273 1 87.25 104 ALA A N 1
ATOM 746 C CA . ALA A 1 104 ? 20.734 15.062 -8.703 1 87.25 104 ALA A CA 1
ATOM 747 C C . ALA A 1 104 ? 21.219 15.398 -7.297 1 87.25 104 ALA A C 1
ATOM 749 O O . ALA A 1 104 ? 21.109 16.547 -6.855 1 87.25 104 ALA A O 1
ATOM 750 N N . PHE A 1 105 ? 21.734 14.406 -6.598 1 88.25 105 PHE A N 1
ATOM 751 C CA . PHE A 1 105 ? 22.25 14.641 -5.25 1 88.25 105 PHE A CA 1
ATOM 752 C C . PHE A 1 105 ? 23.625 15.312 -5.301 1 88.25 105 PHE A C 1
ATOM 754 O O . PHE A 1 105 ? 24.078 15.859 -4.301 1 88.25 105 PHE A O 1
ATOM 761 N N . LEU A 1 106 ? 24.266 15.328 -6.441 1 83 106 LEU A N 1
ATOM 762 C CA . LEU A 1 106 ? 25.562 15.953 -6.609 1 83 106 LEU A CA 1
ATOM 763 C C . LEU A 1 106 ? 25.422 17.438 -6.926 1 83 106 LEU A C 1
ATOM 765 O O . LEU A 1 106 ? 26.281 18.234 -6.566 1 83 106 LEU A O 1
ATOM 769 N N . VAL A 1 107 ? 24.266 17.672 -7.48 1 79.75 107 VAL A N 1
ATOM 770 C CA . VAL A 1 107 ? 24.031 19.062 -7.902 1 79.75 107 VAL A CA 1
ATOM 771 C C . VAL A 1 107 ? 23.594 19.891 -6.703 1 79.75 107 VAL A C 1
ATOM 773 O O . VAL A 1 107 ? 23.125 19.359 -5.699 1 79.75 107 VAL A O 1
ATOM 776 N N . GLY A 1 108 ? 23.812 21.109 -6.734 1 74.56 108 GLY A N 1
ATOM 777 C CA . GLY A 1 108 ? 23.547 22.031 -5.648 1 74.56 108 GLY A CA 1
ATOM 778 C C . GLY A 1 108 ? 22.094 22.031 -5.203 1 74.56 108 GLY A C 1
ATOM 779 O O . GLY A 1 108 ? 21.281 21.281 -5.738 1 74.56 108 GLY A O 1
ATOM 780 N N . LYS A 1 109 ? 21.891 22.891 -4.141 1 73.38 109 LYS A N 1
ATOM 781 C CA . LYS A 1 109 ? 20.641 22.828 -3.4 1 73.38 109 LYS A CA 1
ATOM 782 C C . LYS A 1 109 ? 19.625 23.828 -3.945 1 73.38 109 LYS A C 1
ATOM 784 O O . LYS A 1 109 ? 19.828 25.047 -3.814 1 73.38 109 LYS A O 1
ATOM 789 N N . THR A 1 110 ? 18.797 23.359 -4.867 1 81 110 THR A N 1
ATOM 790 C CA . THR A 1 110 ? 17.609 24.125 -5.23 1 81 110 THR A CA 1
ATOM 791 C C . THR A 1 110 ? 16.359 23.5 -4.609 1 81 110 THR A C 1
ATOM 793 O O . THR A 1 110 ? 16.359 22.312 -4.27 1 81 110 THR A O 1
ATOM 796 N N . GLN A 1 111 ? 15.438 24.344 -4.422 1 83.81 111 GLN A N 1
ATOM 797 C CA . GLN A 1 111 ? 14.234 23.875 -3.754 1 83.81 111 GLN A CA 1
ATOM 798 C C . GLN A 1 111 ? 13.578 22.75 -4.539 1 83.81 111 GLN A C 1
ATOM 800 O O . GLN A 1 111 ? 13.117 21.766 -3.951 1 83.81 111 GLN A O 1
ATOM 805 N N . VAL A 1 112 ? 13.531 22.953 -5.832 1 85.19 112 VAL A N 1
ATOM 806 C CA . VAL A 1 112 ? 12.906 21.938 -6.676 1 85.19 112 VAL A CA 1
ATOM 807 C C . VAL A 1 112 ? 13.711 20.641 -6.613 1 85.19 112 VAL A C 1
ATOM 809 O O . VAL A 1 112 ? 13.141 19.562 -6.551 1 85.19 112 VAL A O 1
ATOM 812 N N . LEU A 1 113 ? 15.008 20.719 -6.578 1 86.19 113 LEU A N 1
ATOM 813 C CA . LEU A 1 113 ? 15.852 19.531 -6.535 1 86.19 113 LEU A CA 1
ATOM 814 C C . LEU A 1 113 ? 15.734 18.828 -5.188 1 86.19 113 LEU A C 1
ATOM 816 O O . LEU A 1 113 ? 15.781 17.594 -5.117 1 86.19 113 LEU A O 1
ATOM 820 N N . CYS A 1 114 ? 15.547 19.625 -4.203 1 87.62 114 CYS A N 1
ATOM 821 C CA . CYS A 1 114 ? 15.391 19.047 -2.875 1 87.62 114 CYS A CA 1
ATOM 822 C C . CYS A 1 114 ? 14.086 18.266 -2.768 1 87.62 114 CYS A C 1
ATOM 824 O O . CYS A 1 114 ? 14.031 17.219 -2.115 1 87.62 114 CYS A O 1
ATOM 826 N N . VAL A 1 115 ? 13.094 18.797 -3.443 1 89.44 115 VAL A N 1
ATOM 827 C CA . VAL A 1 115 ? 11.812 18.094 -3.465 1 89.44 115 VAL A CA 1
ATOM 828 C C . VAL A 1 115 ? 11.961 16.781 -4.25 1 89.44 115 VAL A C 1
ATOM 830 O O . VAL A 1 115 ? 11.469 15.742 -3.826 1 89.44 115 VAL A O 1
ATOM 833 N N . VAL A 1 116 ? 12.664 16.828 -5.316 1 90.38 116 VAL A N 1
ATOM 834 C CA . VAL A 1 116 ? 12.852 15.664 -6.172 1 90.38 116 VAL A CA 1
ATOM 835 C C . VAL A 1 116 ? 13.672 14.609 -5.43 1 90.38 116 VAL A C 1
ATOM 837 O O . VAL A 1 116 ? 13.352 13.414 -5.488 1 90.38 116 VAL A O 1
ATOM 840 N N . ARG A 1 117 ? 14.664 15.016 -4.754 1 89.44 117 ARG A N 1
ATOM 841 C CA . ARG A 1 117 ? 15.516 14.102 -3.998 1 89.44 117 ARG A CA 1
ATOM 842 C C . ARG A 1 117 ? 14.711 13.352 -2.938 1 89.44 117 ARG A C 1
ATOM 844 O O . ARG A 1 117 ? 14.812 12.133 -2.824 1 89.44 117 ARG A O 1
ATOM 851 N N . ARG A 1 118 ? 13.922 14.07 -2.334 1 87.12 118 ARG A N 1
ATOM 852 C CA . ARG A 1 118 ? 13.172 13.477 -1.235 1 87.12 118 ARG A CA 1
ATOM 853 C C . ARG A 1 118 ? 12.008 12.641 -1.76 1 87.12 118 ARG A C 1
ATOM 855 O O . ARG A 1 118 ? 11.688 11.594 -1.19 1 87.12 118 ARG A O 1
ATOM 862 N N . ALA A 1 119 ? 11.469 13.102 -2.791 1 90.62 119 ALA A N 1
ATOM 863 C CA . ALA A 1 119 ? 10.305 12.422 -3.348 1 90.62 119 ALA A CA 1
ATOM 864 C C . ALA A 1 119 ? 10.703 11.086 -3.98 1 90.62 119 ALA A C 1
ATOM 866 O O . ALA A 1 119 ? 9.945 10.117 -3.932 1 90.62 119 ALA A O 1
ATOM 867 N N . PHE A 1 120 ? 11.906 11.016 -4.449 1 94.06 120 PHE A N 1
ATOM 868 C CA . PHE A 1 120 ? 12.234 9.836 -5.242 1 94.06 120 PHE A CA 1
ATOM 869 C C . PHE A 1 120 ? 13.172 8.914 -4.48 1 94.06 120 PHE A C 1
ATOM 871 O O . PHE A 1 120 ? 13.344 7.75 -4.852 1 94.06 120 PHE A O 1
ATOM 878 N N . TRP A 1 121 ? 13.82 9.344 -3.387 1 93 121 TRP A N 1
ATOM 879 C CA . TRP A 1 121 ? 14.711 8.492 -2.602 1 93 121 TRP A CA 1
ATOM 880 C C . TRP A 1 121 ? 13.992 7.234 -2.131 1 93 121 TRP A C 1
ATOM 882 O O . TRP A 1 121 ? 14.438 6.117 -2.408 1 93 121 TRP A O 1
ATOM 892 N N . GLY A 1 122 ? 12.867 7.422 -1.553 1 93.56 122 GLY A N 1
ATOM 893 C CA . GLY A 1 122 ? 12.133 6.316 -0.966 1 93.56 122 GLY A CA 1
ATOM 894 C C . GLY A 1 122 ? 11.57 5.359 -2 1 93.56 122 GLY A C 1
ATOM 895 O O . GLY A 1 122 ? 11.859 4.16 -1.972 1 93.56 122 GLY A O 1
ATOM 896 N N . PRO A 1 123 ? 10.852 5.902 -2.93 1 96.06 123 PRO A N 1
ATOM 897 C CA . PRO A 1 123 ? 10.188 5.047 -3.916 1 96.06 123 PRO A CA 1
ATOM 898 C C . PRO A 1 123 ? 11.18 4.254 -4.77 1 96.06 123 PRO A C 1
ATOM 900 O O . PRO A 1 123 ? 10.914 3.102 -5.113 1 96.06 123 PRO A O 1
ATOM 903 N N . LEU A 1 124 ? 12.281 4.812 -5.098 1 97.38 124 LEU A N 1
ATOM 904 C CA . LEU A 1 124 ? 13.25 4.086 -5.91 1 97.38 124 LEU A CA 1
ATOM 905 C C . LEU A 1 124 ? 13.844 2.914 -5.129 1 97.38 124 LEU A C 1
ATOM 907 O O . LEU A 1 124 ? 13.969 1.81 -5.664 1 97.38 124 LEU A O 1
ATOM 911 N N . PHE A 1 125 ? 14.141 3.135 -3.916 1 97.81 125 PHE A N 1
ATOM 912 C CA . PHE A 1 125 ? 14.633 2.041 -3.088 1 97.81 125 PHE A CA 1
ATOM 913 C C . PHE A 1 125 ? 13.539 1 -2.861 1 97.81 125 PHE A C 1
ATOM 915 O O . PHE A 1 125 ? 13.812 -0.203 -2.861 1 97.81 125 PHE A O 1
ATOM 922 N N . ALA A 1 126 ? 12.391 1.516 -2.639 1 98 126 ALA A N 1
ATOM 923 C CA . ALA A 1 126 ? 11.281 0.582 -2.453 1 98 126 ALA A CA 1
ATOM 924 C C . ALA A 1 126 ? 11.094 -0.291 -3.689 1 98 126 ALA A C 1
ATOM 926 O O . ALA A 1 126 ? 10.773 -1.478 -3.576 1 98 126 ALA A O 1
ATOM 927 N N . LEU A 1 127 ? 11.219 0.335 -4.793 1 97.88 127 LEU A N 1
ATOM 928 C CA . LEU A 1 127 ? 11.078 -0.423 -6.031 1 97.88 127 LEU A CA 1
ATOM 929 C C . LEU A 1 127 ? 12.164 -1.486 -6.141 1 97.88 127 LEU A C 1
ATOM 931 O O . LEU A 1 127 ? 11.891 -2.621 -6.535 1 97.88 127 LEU A O 1
ATOM 935 N N . CYS A 1 128 ? 13.328 -1.156 -5.777 1 97.75 128 CYS A N 1
ATOM 936 C CA . CYS A 1 128 ? 14.422 -2.125 -5.789 1 97.75 128 CYS A CA 1
ATOM 937 C C . CYS A 1 128 ? 14.133 -3.283 -4.84 1 97.75 128 CYS A C 1
ATOM 939 O O . CYS A 1 128 ? 14.203 -4.449 -5.238 1 97.75 128 CYS A O 1
ATOM 941 N N . PHE A 1 129 ? 13.766 -2.99 -3.67 1 98.31 129 PHE A N 1
ATOM 942 C CA . PHE A 1 129 ? 13.594 -4.016 -2.646 1 98.31 129 PHE A CA 1
ATOM 943 C C . PHE A 1 129 ? 12.312 -4.805 -2.877 1 98.31 129 PHE A C 1
ATOM 945 O O . PHE A 1 129 ? 12.234 -5.988 -2.547 1 98.31 129 PHE A O 1
ATOM 952 N N . SER A 1 130 ? 11.359 -4.105 -3.459 1 97.88 130 SER A N 1
ATOM 953 C CA . SER A 1 130 ? 10.164 -4.852 -3.832 1 97.88 130 SER A CA 1
ATOM 954 C C . SER A 1 130 ? 10.469 -5.891 -4.906 1 97.88 130 SER A C 1
ATOM 956 O O . SER A 1 130 ? 9.906 -6.984 -4.898 1 97.88 130 SER A O 1
ATOM 958 N N . CYS A 1 131 ? 11.32 -5.562 -5.816 1 97.25 131 CYS A N 1
ATOM 959 C CA . CYS A 1 131 ? 11.719 -6.523 -6.84 1 97.25 131 CYS A CA 1
ATOM 960 C C . CYS A 1 131 ? 12.445 -7.715 -6.219 1 97.25 131 CYS A C 1
ATOM 962 O O . CYS A 1 131 ? 12.227 -8.859 -6.629 1 97.25 131 CYS A O 1
ATOM 964 N N . LEU A 1 132 ? 13.266 -7.422 -5.227 1 97.19 132 LEU A N 1
ATOM 965 C CA . LEU A 1 132 ? 13.93 -8.516 -4.527 1 97.19 132 LEU A CA 1
ATOM 966 C C . LEU A 1 132 ? 12.922 -9.375 -3.77 1 97.19 132 LEU A C 1
ATOM 968 O O . LEU A 1 132 ? 13.039 -10.602 -3.756 1 97.19 132 LEU A O 1
ATOM 972 N N . LEU A 1 133 ? 11.969 -8.695 -3.227 1 96.94 133 LEU A N 1
ATOM 973 C CA . LEU A 1 133 ? 10.953 -9.391 -2.443 1 96.94 133 LEU A CA 1
ATOM 974 C C . LEU A 1 133 ? 10.133 -10.328 -3.326 1 96.94 133 LEU A C 1
ATOM 976 O O . LEU A 1 133 ? 9.906 -11.484 -2.969 1 96.94 133 LEU A O 1
ATOM 980 N N . VAL A 1 134 ? 9.703 -9.828 -4.445 1 95.88 134 VAL A N 1
ATOM 981 C CA . VAL A 1 134 ? 8.883 -10.633 -5.336 1 95.88 134 VAL A CA 1
ATOM 982 C C . VAL A 1 134 ? 9.703 -11.789 -5.895 1 95.88 134 VAL A C 1
ATOM 984 O O . VAL A 1 134 ? 9.18 -12.891 -6.105 1 95.88 134 VAL A O 1
ATOM 987 N N . GLN A 1 135 ? 10.938 -11.57 -6.113 1 94.12 135 GLN A N 1
ATOM 988 C CA . GLN A 1 135 ? 11.812 -12.664 -6.516 1 94.12 135 GLN A CA 1
ATOM 989 C C . GLN A 1 135 ? 11.906 -13.719 -5.418 1 94.12 135 GLN A C 1
ATOM 991 O O . GLN A 1 135 ? 11.953 -14.922 -5.707 1 94.12 135 GLN A O 1
ATOM 996 N N . GLY A 1 136 ? 12.031 -13.273 -4.199 1 93.5 136 GLY A N 1
ATOM 997 C CA . GLY A 1 136 ? 12.039 -14.203 -3.086 1 93.5 136 GLY A CA 1
ATOM 998 C C . GLY A 1 136 ? 10.773 -15.039 -3.002 1 93.5 136 GLY A C 1
ATOM 999 O O . GLY A 1 136 ? 10.828 -16.234 -2.721 1 93.5 136 GLY A O 1
ATOM 1000 N N . VAL A 1 137 ? 9.695 -14.398 -3.277 1 92.12 137 VAL A N 1
ATOM 1001 C CA . VAL A 1 137 ? 8.414 -15.109 -3.26 1 92.12 137 VAL A CA 1
ATOM 1002 C C . VAL A 1 137 ? 8.383 -16.141 -4.383 1 92.12 137 VAL A C 1
ATOM 1004 O O . VAL A 1 137 ? 7.93 -17.266 -4.188 1 92.12 137 VAL A O 1
ATOM 1007 N N . ARG A 1 138 ? 8.789 -15.766 -5.555 1 92.75 138 ARG A N 1
ATOM 1008 C CA . ARG A 1 138 ? 8.867 -16.688 -6.688 1 92.75 138 ARG A CA 1
ATOM 1009 C C . ARG A 1 138 ? 9.711 -17.906 -6.355 1 92.75 138 ARG A C 1
ATOM 1011 O O . ARG A 1 138 ? 9.297 -19.047 -6.598 1 92.75 138 ARG A O 1
ATOM 1018 N N . LEU A 1 139 ? 10.867 -17.703 -5.777 1 90.88 139 LEU A N 1
ATOM 1019 C CA . LEU A 1 139 ? 11.797 -18.781 -5.48 1 90.88 139 LEU A CA 1
ATOM 1020 C C . LEU A 1 139 ? 11.242 -19.688 -4.383 1 90.88 139 LEU A C 1
ATOM 1022 O O . LEU A 1 139 ? 11.477 -20.891 -4.398 1 90.88 139 LEU A O 1
ATOM 1026 N N . ARG A 1 140 ? 10.562 -19.141 -3.49 1 90.31 140 ARG A N 1
ATOM 1027 C CA . ARG A 1 140 ? 9.93 -19.938 -2.447 1 90.31 140 ARG A CA 1
ATOM 1028 C C . ARG A 1 140 ? 8.898 -20.891 -3.041 1 90.31 140 ARG A C 1
ATOM 1030 O O . ARG A 1 140 ? 8.82 -22.062 -2.641 1 90.31 140 ARG A O 1
ATOM 1037 N N . ARG A 1 141 ? 8.188 -20.438 -3.982 1 88.38 141 ARG A N 1
ATOM 1038 C CA . ARG A 1 141 ? 7.184 -21.266 -4.633 1 88.38 141 ARG A CA 1
ATOM 1039 C C . ARG A 1 141 ? 7.84 -22.344 -5.496 1 88.38 141 ARG A C 1
ATOM 1041 O O . ARG A 1 141 ? 7.395 -23.484 -5.52 1 88.38 141 ARG A O 1
ATOM 1048 N N . LEU A 1 142 ? 8.852 -21.984 -6.176 1 87.19 142 LEU A N 1
ATOM 1049 C CA . LEU A 1 142 ? 9.531 -22.938 -7.062 1 87.19 142 LEU A CA 1
ATOM 1050 C C . LEU A 1 142 ? 10.203 -24.031 -6.262 1 87.19 142 LEU A C 1
ATOM 1052 O O . LEU A 1 142 ? 10.156 -25.203 -6.648 1 87.19 142 LEU A O 1
ATOM 1056 N N . VAL A 1 143 ? 10.781 -23.688 -5.145 1 86.81 143 VAL A N 1
ATOM 1057 C CA . VAL A 1 143 ? 11.453 -24.672 -4.312 1 86.81 143 VAL A CA 1
ATOM 1058 C C . VAL A 1 143 ? 10.414 -25.562 -3.639 1 86.81 143 VAL A C 1
ATOM 1060 O O . VAL A 1 143 ? 10.68 -26.75 -3.371 1 86.81 143 VAL A O 1
ATOM 1063 N N . ALA A 1 144 ? 9.211 -25.047 -3.412 1 83.19 144 ALA A N 1
ATOM 1064 C CA . ALA A 1 144 ? 8.117 -25.828 -2.832 1 83.19 144 ALA A CA 1
ATOM 1065 C C . ALA A 1 144 ? 7.445 -26.688 -3.887 1 83.19 144 ALA A C 1
ATOM 1067 O O . ALA A 1 144 ? 6.555 -27.484 -3.568 1 83.19 144 ALA A O 1
ATOM 1068 N N . GLY A 1 145 ? 7.824 -26.562 -5.152 1 80.44 145 GLY A N 1
ATOM 1069 C CA . GLY A 1 145 ? 7.285 -27.391 -6.223 1 80.44 145 GLY A CA 1
ATOM 1070 C C . GLY A 1 145 ? 6.02 -26.812 -6.836 1 80.44 145 GLY A C 1
ATOM 1071 O O . GLY A 1 145 ? 5.281 -27.531 -7.523 1 80.44 145 GLY A O 1
ATOM 1072 N N . LYS A 1 146 ? 5.82 -25.594 -6.496 1 82.5 146 LYS A N 1
ATOM 1073 C CA . LYS A 1 146 ? 4.629 -24.953 -7.043 1 82.5 146 LYS A CA 1
ATOM 1074 C C . LYS A 1 146 ? 4.973 -24.125 -8.266 1 82.5 146 LYS A C 1
ATOM 1076 O O . LYS A 1 146 ? 6.145 -23.828 -8.516 1 82.5 146 LYS A O 1
ATOM 1081 N N . SER A 1 147 ? 3.967 -23.922 -9.023 1 84.25 147 SER A N 1
ATOM 1082 C CA . SER A 1 147 ? 4.195 -23.109 -10.219 1 84.25 147 SER A CA 1
ATOM 1083 C C . SER A 1 147 ? 4.309 -21.641 -9.859 1 84.25 147 SER A C 1
ATOM 1085 O O . SER A 1 147 ? 3.666 -21.156 -8.922 1 84.25 147 SER A O 1
ATOM 1087 N N . SER A 1 148 ? 5.191 -21.031 -10.531 1 83.69 148 SER A N 1
ATOM 1088 C CA . SER A 1 148 ? 5.391 -19.609 -10.32 1 83.69 148 SER A CA 1
ATOM 1089 C C . SER A 1 148 ? 4.367 -18.781 -11.094 1 83.69 148 SER A C 1
ATOM 1091 O O . SER A 1 148 ? 3.879 -19.219 -12.141 1 83.69 148 SER A O 1
ATOM 1093 N N . PRO A 1 149 ? 3.969 -17.688 -10.492 1 84.5 149 PRO A N 1
ATOM 1094 C CA . PRO A 1 149 ? 3.129 -16.766 -11.273 1 84.5 149 PRO A CA 1
ATOM 1095 C C . PRO A 1 149 ? 3.846 -16.203 -12.492 1 84.5 149 PRO A C 1
ATOM 1097 O O . PRO A 1 149 ? 5.059 -16.375 -12.633 1 84.5 149 PRO A O 1
ATOM 1100 N N . THR A 1 150 ? 3.062 -15.578 -13.328 1 87.19 150 THR A N 1
ATOM 1101 C CA . THR A 1 150 ? 3.639 -15.008 -14.539 1 87.19 150 THR A CA 1
ATOM 1102 C C . THR A 1 150 ? 4.543 -13.828 -14.203 1 87.19 150 THR A C 1
ATOM 1104 O O . THR A 1 150 ? 4.398 -13.211 -13.148 1 87.19 150 THR A O 1
ATOM 1107 N N . GLY A 1 151 ? 5.52 -13.555 -15.039 1 89 151 GLY A N 1
ATOM 1108 C CA . GLY A 1 151 ? 6.449 -12.453 -14.836 1 89 151 GLY A CA 1
ATOM 1109 C C . GLY A 1 151 ? 5.766 -11.109 -14.734 1 89 151 GLY A C 1
ATOM 1110 O O . GLY A 1 151 ? 6.172 -10.258 -13.938 1 89 151 GLY A O 1
ATOM 1111 N N . SER A 1 152 ? 4.77 -10.945 -15.531 1 90.31 152 SER A N 1
ATOM 1112 C CA . SER A 1 152 ? 4.039 -9.68 -15.508 1 90.31 152 SER A CA 1
ATOM 1113 C C . SER A 1 152 ? 3.301 -9.492 -14.188 1 90.31 152 SER A C 1
ATOM 1115 O O . SER A 1 152 ? 3.205 -8.375 -13.68 1 90.31 152 SER A O 1
ATOM 1117 N N . THR A 1 153 ? 2.791 -10.609 -13.641 1 88.88 153 THR A N 1
ATOM 1118 C CA . THR A 1 153 ? 2.092 -10.531 -12.359 1 88.88 153 THR A CA 1
ATOM 1119 C C . THR A 1 153 ? 3.064 -10.211 -11.227 1 88.88 153 THR A C 1
ATOM 1121 O O . THR A 1 153 ? 2.742 -9.43 -10.328 1 88.88 153 THR A O 1
ATOM 1124 N N . LEU A 1 154 ? 4.211 -10.758 -11.352 1 93.62 154 LEU A N 1
ATOM 1125 C CA . LEU A 1 154 ? 5.23 -10.5 -10.336 1 93.62 154 LEU A CA 1
ATOM 1126 C C . LEU A 1 154 ? 5.715 -9.055 -10.414 1 93.62 154 LEU A C 1
ATOM 1128 O O . LEU A 1 154 ? 5.891 -8.398 -9.383 1 93.62 154 LEU A O 1
ATOM 1132 N N . ALA A 1 155 ? 5.918 -8.586 -11.602 1 95 155 ALA A N 1
ATOM 1133 C CA . ALA A 1 155 ? 6.32 -7.191 -11.789 1 95 155 ALA A CA 1
ATOM 1134 C C . ALA A 1 155 ? 5.242 -6.238 -11.289 1 95 155 ALA A C 1
ATOM 1136 O O . ALA A 1 155 ? 5.547 -5.211 -10.68 1 95 155 ALA A O 1
ATOM 1137 N N . ALA A 1 156 ? 4.035 -6.574 -11.531 1 93.56 156 ALA A N 1
ATOM 1138 C CA . ALA A 1 156 ? 2.916 -5.75 -11.078 1 93.56 156 ALA A CA 1
ATOM 1139 C C . ALA A 1 156 ? 2.844 -5.711 -9.555 1 93.56 156 ALA A C 1
ATOM 1141 O O . ALA A 1 156 ? 2.568 -4.664 -8.961 1 93.56 156 ALA A O 1
ATOM 1142 N N . LEU A 1 157 ? 3.076 -6.801 -8.969 1 93.06 157 LEU A N 1
ATOM 1143 C CA . LEU A 1 157 ? 3.088 -6.863 -7.508 1 93.06 157 LEU A CA 1
ATOM 1144 C C . LEU A 1 157 ? 4.219 -6.016 -6.938 1 93.06 157 LEU A C 1
ATOM 1146 O O . LEU A 1 157 ? 4.023 -5.297 -5.953 1 93.06 157 LEU A O 1
ATOM 1150 N N . GLY A 1 158 ? 5.387 -6.152 -7.559 1 96.25 158 GLY A N 1
ATOM 1151 C CA . GLY A 1 158 ? 6.492 -5.305 -7.145 1 96.25 158 GLY A CA 1
ATOM 1152 C C . GLY A 1 158 ? 6.188 -3.822 -7.273 1 96.25 158 GLY A C 1
ATOM 1153 O O . GLY A 1 158 ? 6.5 -3.037 -6.375 1 96.25 158 GLY A O 1
ATOM 1154 N N . LEU A 1 159 ? 5.566 -3.459 -8.297 1 96.31 159 LEU A N 1
ATOM 1155 C CA . LEU A 1 159 ? 5.199 -2.066 -8.531 1 96.31 159 LEU A CA 1
ATOM 1156 C C . LEU A 1 159 ? 4.16 -1.6 -7.52 1 96.31 159 LEU A C 1
ATOM 1158 O O . LEU A 1 159 ? 4.234 -0.476 -7.02 1 96.31 159 LEU A O 1
ATOM 1162 N N . ALA A 1 160 ? 3.244 -2.438 -7.25 1 93.69 160 ALA A N 1
ATOM 1163 C CA . ALA A 1 160 ? 2.201 -2.107 -6.285 1 93.69 160 ALA A CA 1
ATOM 1164 C C . ALA A 1 160 ? 2.795 -1.855 -4.902 1 93.69 160 ALA A C 1
ATOM 1166 O O . ALA A 1 160 ? 2.408 -0.908 -4.215 1 93.69 160 ALA A O 1
ATOM 1167 N N . LEU A 1 161 ? 3.713 -2.648 -4.504 1 96 161 LEU A N 1
ATOM 1168 C CA . LEU A 1 161 ? 4.367 -2.477 -3.211 1 96 161 LEU A CA 1
ATOM 1169 C C . LEU A 1 161 ? 5.184 -1.188 -3.18 1 96 161 LEU A C 1
ATOM 1171 O O . LEU A 1 161 ? 5.207 -0.487 -2.166 1 96 161 LEU A O 1
ATOM 1175 N N . ALA A 1 162 ? 5.801 -0.939 -4.281 1 96.81 162 ALA A N 1
ATOM 1176 C CA . ALA A 1 162 ? 6.613 0.274 -4.352 1 96.81 162 ALA A CA 1
ATOM 1177 C C . ALA A 1 162 ? 5.734 1.521 -4.363 1 96.81 162 ALA A C 1
ATOM 1179 O O . ALA A 1 162 ? 6.137 2.578 -3.873 1 96.81 162 ALA A O 1
ATOM 1180 N N . LEU A 1 163 ? 4.551 1.399 -4.871 1 95 163 LEU A N 1
ATOM 1181 C CA . LEU A 1 163 ? 3.639 2.535 -4.949 1 95 163 LEU A CA 1
ATOM 1182 C C . LEU A 1 163 ? 3.236 3.006 -3.559 1 95 163 LEU A C 1
ATOM 1184 O O . LEU A 1 163 ? 2.979 4.195 -3.35 1 95 163 LEU A O 1
ATOM 1188 N N . VAL A 1 164 ? 3.246 2.115 -2.625 1 94.81 164 VAL A N 1
ATOM 1189 C CA . VAL A 1 164 ? 2.943 2.498 -1.249 1 94.81 164 VAL A CA 1
ATOM 1190 C C . VAL A 1 164 ? 3.955 3.535 -0.767 1 94.81 164 VAL A C 1
ATOM 1192 O O . VAL A 1 164 ? 3.58 4.543 -0.164 1 94.81 164 VAL A O 1
ATOM 1195 N N . GLN A 1 165 ? 5.172 3.289 -1.064 1 95.62 165 GLN A N 1
ATOM 1196 C CA . GLN A 1 165 ? 6.203 4.25 -0.694 1 95.62 165 GLN A CA 1
ATOM 1197 C C . GLN A 1 165 ? 6.047 5.555 -1.47 1 95.62 165 GLN A C 1
ATOM 1199 O O . GLN A 1 165 ? 6.348 6.633 -0.951 1 95.62 165 GLN A O 1
ATOM 1204 N N . GLY A 1 166 ? 5.676 5.422 -2.689 1 94.25 166 GLY A N 1
ATOM 1205 C CA . GLY A 1 166 ? 5.387 6.625 -3.449 1 94.25 166 GLY A CA 1
ATOM 1206 C C . GLY A 1 166 ? 4.305 7.484 -2.818 1 94.25 166 GLY A C 1
ATOM 1207 O O . GLY A 1 166 ? 4.418 8.711 -2.785 1 94.25 166 GLY A O 1
ATOM 1208 N N . ILE A 1 167 ? 3.336 6.797 -2.27 1 92.5 167 ILE A N 1
ATOM 1209 C CA . ILE A 1 167 ? 2.246 7.492 -1.593 1 92.5 167 ILE A CA 1
ATOM 1210 C C . ILE A 1 167 ? 2.771 8.164 -0.325 1 92.5 167 ILE A C 1
ATOM 1212 O O . ILE A 1 167 ? 2.441 9.32 -0.042 1 92.5 167 ILE A O 1
ATOM 1216 N N . ILE A 1 168 ? 3.578 7.504 0.379 1 92.94 168 ILE A N 1
ATOM 1217 C CA . ILE A 1 168 ? 4.16 8.031 1.609 1 92.94 168 ILE A CA 1
ATOM 1218 C C . ILE A 1 168 ? 4.977 9.281 1.301 1 92.94 168 ILE A C 1
ATOM 1220 O O . ILE A 1 168 ? 4.832 10.305 1.969 1 92.94 168 ILE A O 1
ATOM 1224 N N . SER A 1 169 ? 5.758 9.188 0.253 1 93.5 169 SER A N 1
ATOM 1225 C CA . SER A 1 169 ? 6.602 10.32 -0.125 1 93.5 169 SER A CA 1
ATOM 1226 C C . SER A 1 169 ? 5.766 11.492 -0.628 1 93.5 169 SER A C 1
ATOM 1228 O O . SER A 1 169 ? 6.059 12.648 -0.321 1 93.5 169 SER A O 1
ATOM 1230 N N . ALA A 1 170 ? 4.777 11.188 -1.363 1 91.38 170 ALA A N 1
ATOM 1231 C CA . ALA A 1 170 ? 3.904 12.242 -1.882 1 91.38 170 ALA A CA 1
ATOM 1232 C C . ALA A 1 170 ? 3.178 12.961 -0.749 1 91.38 170 ALA A C 1
ATOM 1234 O O . ALA A 1 170 ? 3.025 14.18 -0.777 1 91.38 170 ALA A O 1
ATOM 1235 N N . GLU A 1 171 ? 2.742 12.211 0.207 1 90.56 171 GLU A N 1
ATOM 1236 C CA . GLU A 1 171 ? 2.062 12.805 1.354 1 90.56 171 GLU A CA 1
ATOM 1237 C C . GLU A 1 171 ? 3.006 13.695 2.152 1 90.56 171 GLU A C 1
ATOM 1239 O O . GLU A 1 171 ? 2.6 14.75 2.646 1 90.56 171 GLU A O 1
ATOM 1244 N N . TRP A 1 172 ? 4.223 13.25 2.275 1 89.69 172 TRP A N 1
ATOM 1245 C CA . TRP A 1 172 ? 5.188 14.062 3.004 1 89.69 172 TRP A CA 1
ATOM 1246 C C . TRP A 1 172 ? 5.418 15.398 2.297 1 89.69 172 TRP A C 1
ATOM 1248 O O . TRP A 1 172 ? 5.473 16.453 2.941 1 89.69 172 TRP A O 1
ATOM 1258 N N . VAL A 1 173 ? 5.559 15.359 0.971 1 89.88 173 VAL A N 1
ATOM 1259 C CA . VAL A 1 173 ? 5.797 16.578 0.204 1 89.88 173 VAL A CA 1
ATOM 1260 C C . VAL A 1 173 ? 4.578 17.5 0.295 1 89.88 173 VAL A C 1
ATOM 1262 O O . VAL A 1 173 ? 4.715 18.703 0.472 1 89.88 173 VAL A O 1
ATOM 1265 N N . LEU A 1 174 ? 3.416 16.938 0.302 1 88.62 174 LEU A N 1
ATOM 1266 C CA . LEU A 1 174 ? 2.184 17.719 0.333 1 88.62 174 LEU A CA 1
ATOM 1267 C C . LEU A 1 174 ? 1.988 18.375 1.696 1 88.62 174 LEU A C 1
ATOM 1269 O O . LEU A 1 174 ? 1.698 19.562 1.78 1 88.62 174 LEU A O 1
ATOM 1273 N N . LEU A 1 175 ? 2.254 17.641 2.779 1 87.31 175 LEU A N 1
ATOM 1274 C CA . LEU A 1 175 ? 1.969 18.125 4.125 1 87.31 175 LEU A CA 1
ATOM 1275 C C . LEU A 1 175 ? 3.076 19.062 4.613 1 87.31 175 LEU A C 1
ATOM 1277 O O . LEU A 1 175 ? 2.809 20.031 5.312 1 87.31 175 LEU A O 1
ATOM 1281 N N . THR A 1 176 ? 4.258 18.766 4.199 1 88.25 176 THR A N 1
ATOM 1282 C CA . THR A 1 176 ? 5.375 19.531 4.746 1 88.25 176 THR A CA 1
ATOM 1283 C C . THR A 1 176 ? 5.711 20.719 3.842 1 88.25 176 THR A C 1
ATOM 1285 O O . THR A 1 176 ? 5.906 21.828 4.324 1 88.25 176 THR A O 1
ATOM 1288 N N . VAL A 1 177 ? 5.715 20.516 2.516 1 88.44 177 VAL A N 1
ATOM 1289 C CA . VAL A 1 177 ? 6.184 21.562 1.62 1 88.44 177 VAL A CA 1
ATOM 1290 C C . VAL A 1 177 ? 5 22.391 1.126 1 88.44 177 VAL A C 1
ATOM 1292 O O . VAL A 1 177 ? 5.02 23.625 1.199 1 88.44 177 VAL A O 1
ATOM 1295 N N . VAL A 1 178 ? 3.979 21.781 0.714 1 87.44 178 VAL A N 1
ATOM 1296 C CA . VAL A 1 178 ? 2.879 22.5 0.079 1 87.44 178 VAL A CA 1
ATOM 1297 C C . VAL A 1 178 ? 1.963 23.094 1.146 1 87.44 178 VAL A C 1
ATOM 1299 O O . VAL A 1 178 ? 1.607 24.266 1.082 1 87.44 178 VAL A O 1
ATOM 1302 N N . ARG A 1 179 ? 1.726 22.406 2.193 1 85.69 179 ARG A N 1
A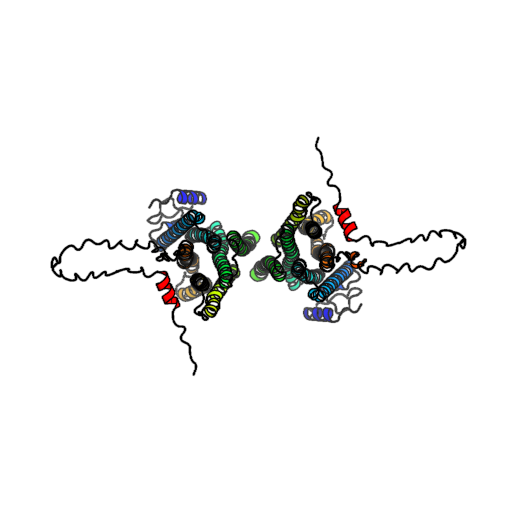TOM 1303 C CA . ARG A 1 179 ? 0.773 22.875 3.199 1 85.69 179 ARG A CA 1
ATOM 1304 C C . ARG A 1 179 ? 1.445 23.797 4.211 1 85.69 179 ARG A C 1
ATOM 1306 O O . ARG A 1 179 ? 0.945 24.891 4.492 1 85.69 179 ARG A O 1
ATOM 1313 N N . GLU A 1 180 ? 2.572 23.375 4.793 1 86.19 180 GLU A N 1
ATOM 1314 C CA . GLU A 1 180 ? 3.221 24.125 5.859 1 86.19 180 GLU A CA 1
ATOM 1315 C C . GLU A 1 180 ? 4.223 25.125 5.297 1 86.19 180 GLU A C 1
ATOM 1317 O O . GLU A 1 180 ? 4.586 26.094 5.969 1 86.19 180 GLU A O 1
ATOM 1322 N N . GLY A 1 181 ? 4.719 24.859 4.074 1 86.69 181 GLY A N 1
ATOM 1323 C CA . GLY A 1 181 ? 5.652 25.797 3.469 1 86.69 181 GLY A CA 1
ATOM 1324 C C . GLY A 1 181 ? 7.07 25.656 3.992 1 86.69 181 GLY A C 1
ATOM 1325 O O . GLY A 1 181 ? 7.84 26.609 3.984 1 86.69 181 GLY A O 1
ATOM 1326 N N . HIS A 1 182 ? 7.32 24.516 4.609 1 87.19 182 HIS A N 1
ATOM 1327 C CA . HIS A 1 182 ? 8.695 24.281 5.039 1 87.19 182 HIS A CA 1
ATOM 1328 C C . HIS A 1 182 ? 9.633 24.156 3.84 1 87.19 182 HIS A C 1
ATOM 1330 O O . HIS A 1 182 ? 9.25 23.609 2.803 1 87.19 182 HIS A O 1
ATOM 1336 N N . PRO A 1 183 ? 10.773 24.812 4.004 1 87.56 183 PRO A N 1
ATOM 1337 C CA . PRO A 1 183 ? 11.734 24.594 2.922 1 87.56 183 PRO A CA 1
ATOM 1338 C C . PRO A 1 183 ? 12.055 23.125 2.713 1 87.56 183 PRO A C 1
ATOM 1340 O O . PRO A 1 183 ? 12.242 22.375 3.684 1 87.56 183 PRO A O 1
ATOM 1343 N N . ALA A 1 184 ? 12.102 22.719 1.514 1 85.25 184 ALA A N 1
ATOM 1344 C CA . ALA A 1 184 ? 12.281 21.312 1.164 1 85.25 184 ALA A CA 1
ATOM 1345 C C . ALA A 1 184 ? 13.695 20.844 1.484 1 85.25 184 ALA A C 1
ATOM 1347 O O . ALA A 1 184 ? 13.938 19.641 1.645 1 85.25 184 ALA A O 1
ATOM 1348 N N . CYS A 1 185 ? 14.633 21.781 1.572 1 81.5 185 CYS A N 1
ATOM 1349 C CA . CYS A 1 185 ? 16.031 21.422 1.756 1 81.5 185 CYS A CA 1
ATOM 1350 C C . CYS A 1 185 ? 16.359 21.266 3.234 1 81.5 185 CYS A C 1
ATOM 1352 O O . CYS A 1 185 ? 17.375 20.656 3.588 1 81.5 185 CYS A O 1
ATOM 1354 N N . GLU A 1 186 ? 15.547 21.828 4.117 1 78.75 186 GLU A N 1
ATOM 1355 C CA . GLU A 1 186 ? 15.797 21.75 5.551 1 78.75 186 GLU A CA 1
ATOM 1356 C C . GLU A 1 186 ? 14.852 20.766 6.227 1 78.75 186 GLU A C 1
ATOM 1358 O O . GLU A 1 186 ? 13.844 21.172 6.812 1 78.75 186 GLU A O 1
ATOM 1363 N N . TYR A 1 187 ? 15.164 19.531 6.102 1 74.38 187 TYR A N 1
ATOM 1364 C CA . TYR A 1 187 ? 14.273 18.562 6.723 1 74.38 187 TYR A CA 1
ATOM 1365 C C . TYR A 1 187 ? 14.953 17.844 7.887 1 74.38 187 TYR A C 1
ATOM 1367 O O . TYR A 1 187 ? 16.156 17.609 7.855 1 74.38 187 TYR A O 1
ATOM 1375 N N . PRO A 1 188 ? 14.094 17.688 8.859 1 78.81 188 PRO A N 1
ATOM 1376 C CA . PRO A 1 188 ? 14.625 16.969 10.016 1 78.81 188 PRO A CA 1
ATOM 1377 C C . PRO A 1 188 ? 15.055 15.547 9.68 1 78.81 188 PRO A C 1
ATOM 1379 O O . PRO A 1 188 ? 14.344 14.836 8.969 1 78.81 188 PRO A O 1
ATOM 1382 N N . PRO A 1 189 ? 16.188 15.211 10.156 1 81.75 189 PRO A N 1
ATOM 1383 C CA . PRO A 1 189 ? 16.703 13.867 9.859 1 81.75 189 PRO A CA 1
ATOM 1384 C C . PRO A 1 189 ? 15.758 12.758 10.344 1 81.75 189 PRO A C 1
ATOM 1386 O O . PRO A 1 189 ? 15.664 11.703 9.711 1 81.75 189 PRO A O 1
ATOM 1389 N N . LEU A 1 190 ? 15.07 13.023 11.43 1 81.25 190 LEU A N 1
ATOM 1390 C CA . LEU A 1 190 ? 14.172 12 11.953 1 81.25 190 LEU A CA 1
ATOM 1391 C C . LEU A 1 190 ? 13 11.766 11 1 81.25 190 LEU A C 1
ATOM 1393 O O . LEU A 1 190 ? 12.547 10.633 10.836 1 81.25 190 LEU A O 1
ATOM 1397 N N . ASP A 1 191 ? 12.57 12.781 10.328 1 83 191 ASP A N 1
ATOM 1398 C CA . ASP A 1 191 ? 11.492 12.656 9.352 1 83 191 ASP A CA 1
ATOM 1399 C C . ASP A 1 191 ? 11.938 11.805 8.156 1 83 191 ASP A C 1
ATOM 1401 O O . ASP A 1 191 ? 11.172 10.969 7.664 1 83 191 ASP A O 1
ATOM 1405 N N . PHE A 1 192 ? 13.109 12.039 7.891 1 84 192 PHE A N 1
ATOM 1406 C CA . PHE A 1 192 ? 13.656 11.305 6.75 1 84 192 PHE A CA 1
ATOM 1407 C C . PHE A 1 192 ? 13.781 9.82 7.074 1 84 192 PHE A C 1
ATOM 1409 O O . PHE A 1 192 ? 13.453 8.969 6.242 1 84 192 PHE A O 1
ATOM 1416 N N . ALA A 1 193 ? 14.188 9.555 8.25 1 85 193 ALA A N 1
ATOM 1417 C CA . ALA A 1 193 ? 14.344 8.164 8.68 1 85 193 ALA A CA 1
ATOM 1418 C C . ALA A 1 193 ? 12.992 7.477 8.812 1 85 193 ALA A C 1
ATOM 1420 O O . ALA A 1 193 ? 12.836 6.324 8.398 1 85 193 ALA A O 1
ATOM 1421 N N . LEU A 1 194 ? 12.078 8.125 9.336 1 86 194 LEU A N 1
ATOM 1422 C CA . LEU A 1 194 ? 10.75 7.547 9.531 1 86 194 LEU A CA 1
ATOM 1423 C C . LEU A 1 194 ? 10.07 7.281 8.188 1 86 194 LEU A C 1
ATOM 1425 O O . LEU A 1 194 ? 9.352 6.293 8.039 1 86 194 LEU A O 1
ATOM 1429 N N . MET A 1 195 ? 10.344 8.133 7.242 1 88.06 195 MET A N 1
ATOM 1430 C CA . MET A 1 195 ? 9.773 7.973 5.906 1 88.06 195 MET A CA 1
ATOM 1431 C C . MET A 1 195 ? 10.336 6.738 5.215 1 88.06 195 MET A C 1
ATOM 1433 O O . MET A 1 195 ? 9.68 6.141 4.363 1 88.06 195 MET A O 1
ATOM 1437 N N . CYS A 1 196 ? 11.477 6.352 5.629 1 88.81 196 CYS A N 1
ATOM 1438 C CA . CYS A 1 196 ? 12.148 5.238 4.965 1 88.81 196 CYS A CA 1
ATOM 1439 C C . CYS A 1 196 ? 11.883 3.928 5.695 1 88.81 196 CYS A C 1
ATOM 1441 O O . CYS A 1 196 ? 12.391 2.877 5.297 1 88.81 196 CYS A O 1
ATOM 1443 N N . SER A 1 197 ? 11.055 3.961 6.746 1 91.06 197 SER A N 1
ATOM 1444 C CA . SER A 1 197 ? 10.797 2.758 7.531 1 91.06 197 SER A CA 1
ATOM 1445 C C . SER A 1 197 ? 10.078 1.697 6.695 1 91.06 197 SER A C 1
ATOM 1447 O O . SER A 1 197 ? 10.375 0.506 6.812 1 91.06 197 SER A O 1
ATOM 1449 N N . TYR A 1 198 ? 9.172 2.145 5.836 1 94.62 198 TYR A N 1
ATOM 1450 C CA . TYR A 1 198 ? 8.477 1.193 4.98 1 94.62 198 TYR A CA 1
ATOM 1451 C C . TYR A 1 198 ? 9.445 0.48 4.047 1 94.62 198 TYR A C 1
ATOM 1453 O O . TYR A 1 198 ? 9.383 -0.742 3.895 1 94.62 198 TYR A O 1
ATOM 1461 N N . THR A 1 199 ? 10.336 1.201 3.42 1 96.31 199 THR A N 1
ATOM 1462 C CA . THR A 1 199 ? 11.336 0.647 2.516 1 96.31 199 THR A CA 1
ATOM 1463 C C . THR A 1 199 ? 12.258 -0.323 3.252 1 96.31 199 THR A C 1
ATOM 1465 O O . THR A 1 199 ? 12.594 -1.389 2.729 1 96.31 199 THR A O 1
ATOM 1468 N N . LEU A 1 200 ? 12.609 0.051 4.457 1 95.75 200 LEU A N 1
ATOM 1469 C CA . LEU A 1 200 ? 13.438 -0.833 5.273 1 95.75 200 LEU A CA 1
ATOM 1470 C C . LEU A 1 200 ? 12.703 -2.137 5.574 1 95.75 200 LEU A C 1
ATOM 1472 O O . LEU A 1 200 ? 13.312 -3.209 5.57 1 95.75 200 LEU A O 1
ATOM 1476 N N . GLY A 1 201 ? 11.461 -2.018 5.84 1 95.44 201 GLY A N 1
ATOM 1477 C CA . GLY A 1 201 ? 10.664 -3.213 6.055 1 95.44 201 GLY A CA 1
ATOM 1478 C C . GLY A 1 201 ? 10.656 -4.148 4.859 1 95.44 201 GLY A C 1
ATOM 1479 O O . GLY A 1 201 ? 10.766 -5.367 5.02 1 95.44 201 GLY A O 1
ATOM 1480 N N . LEU A 1 202 ? 10.492 -3.57 3.66 1 97.25 202 LEU A N 1
ATOM 1481 C CA . LEU A 1 202 ? 10.523 -4.379 2.445 1 97.25 202 LEU A CA 1
ATOM 1482 C C . LEU A 1 202 ? 11.852 -5.117 2.322 1 97.25 202 LEU A C 1
ATOM 1484 O O . LEU A 1 202 ? 11.875 -6.301 1.97 1 97.25 202 LEU A O 1
ATOM 1488 N N . LEU A 1 203 ? 12.938 -4.445 2.619 1 97.88 203 LEU A N 1
ATOM 1489 C CA . LEU A 1 203 ? 14.266 -5.047 2.549 1 97.88 203 LEU A CA 1
ATOM 1490 C C . LEU A 1 203 ? 14.391 -6.207 3.531 1 97.88 203 LEU A C 1
ATOM 1492 O O . LEU A 1 203 ? 14.891 -7.277 3.174 1 97.88 203 LEU A O 1
ATOM 1496 N N . LEU A 1 204 ? 13.906 -6.027 4.715 1 97.38 204 LEU A N 1
ATOM 1497 C CA . LEU A 1 204 ? 14.008 -7.059 5.742 1 97.38 204 LEU A CA 1
ATOM 1498 C C . LEU A 1 204 ? 13.148 -8.266 5.383 1 97.38 204 LEU A C 1
ATOM 1500 O O . LEU A 1 204 ? 13.547 -9.414 5.633 1 97.38 204 LEU A O 1
ATOM 1504 N N . ILE A 1 205 ? 12 -8.023 4.773 1 96.81 205 ILE A N 1
ATOM 1505 C CA . ILE A 1 205 ? 11.148 -9.125 4.348 1 96.81 205 ILE A CA 1
ATOM 1506 C C . ILE A 1 205 ? 11.82 -9.891 3.209 1 96.81 205 ILE A C 1
ATOM 1508 O O . ILE A 1 205 ? 11.805 -11.125 3.189 1 96.81 205 ILE A O 1
ATOM 1512 N N . ALA A 1 206 ? 12.367 -9.18 2.27 1 97.25 206 ALA A N 1
ATOM 1513 C CA . ALA A 1 206 ? 13.086 -9.836 1.175 1 97.25 206 ALA A CA 1
ATOM 1514 C C . ALA A 1 206 ? 14.234 -10.688 1.702 1 97.25 206 ALA A C 1
ATOM 1516 O O . ALA A 1 206 ? 14.453 -11.805 1.238 1 97.25 206 ALA A O 1
ATOM 1517 N N . MET A 1 207 ? 14.945 -10.094 2.658 1 97.19 207 MET A N 1
ATOM 1518 C CA . MET A 1 207 ? 16.062 -10.82 3.264 1 97.19 207 MET A CA 1
ATOM 1519 C C . MET A 1 207 ? 15.578 -12.062 3.99 1 97.19 207 MET A C 1
ATOM 1521 O O . MET A 1 207 ? 16.156 -13.141 3.844 1 97.19 207 MET A O 1
ATOM 1525 N N . GLY A 1 208 ? 14.562 -11.992 4.762 1 95.44 208 GLY A N 1
ATOM 1526 C CA . GLY A 1 208 ? 14 -13.125 5.473 1 95.44 208 GLY A CA 1
ATOM 1527 C C . GLY A 1 208 ? 13.477 -14.211 4.551 1 95.44 208 GLY A C 1
ATOM 1528 O O . GLY A 1 208 ? 13.695 -15.398 4.797 1 95.44 208 GLY A O 1
ATOM 1529 N N . LEU A 1 209 ? 12.773 -13.82 3.5 1 94.12 209 LEU A N 1
ATOM 1530 C CA . LEU A 1 209 ? 12.242 -14.781 2.541 1 94.12 209 LEU A CA 1
ATOM 1531 C C . LEU A 1 209 ? 13.367 -15.539 1.845 1 94.12 209 LEU A C 1
ATOM 1533 O O . LEU A 1 209 ? 13.305 -16.766 1.697 1 94.12 209 LEU A O 1
ATOM 1537 N N . SER A 1 210 ? 14.336 -14.805 1.399 1 94.12 210 SER A N 1
ATOM 1538 C CA . SER A 1 210 ? 15.461 -15.445 0.726 1 94.12 210 SER A CA 1
ATOM 1539 C C . SER A 1 210 ? 16.219 -16.359 1.676 1 94.12 210 SER A C 1
ATOM 1541 O O . SER A 1 210 ? 16.641 -17.453 1.287 1 94.12 210 SER A O 1
ATOM 1543 N N . LEU A 1 211 ? 16.391 -15.906 2.932 1 94 211 LEU A N 1
ATOM 1544 C CA . LEU A 1 211 ? 17.047 -16.734 3.936 1 94 211 LEU A CA 1
ATOM 1545 C C . LEU A 1 211 ? 16.25 -18 4.203 1 94 211 LEU A C 1
ATOM 1547 O O . LEU A 1 211 ? 16.812 -19.078 4.359 1 94 211 LEU A O 1
ATOM 1551 N N . GLY A 1 212 ? 14.992 -17.891 4.227 1 91.5 212 GLY A N 1
ATOM 1552 C CA . GLY A 1 212 ? 14.125 -19.047 4.41 1 91.5 212 GLY A CA 1
ATOM 1553 C C . GLY A 1 212 ? 14.258 -20.062 3.295 1 91.5 212 GLY A C 1
ATOM 1554 O O . GLY A 1 212 ? 14.281 -21.266 3.549 1 91.5 212 GLY A O 1
ATOM 1555 N N . VAL A 1 213 ? 14.32 -19.625 2.084 1 90.69 213 VAL A N 1
ATOM 1556 C CA . VAL A 1 213 ? 14.453 -20.516 0.938 1 90.69 213 VAL A CA 1
ATOM 1557 C C . VAL A 1 213 ? 15.805 -21.219 0.984 1 90.69 213 VAL A C 1
ATOM 1559 O O . VAL A 1 213 ? 15.906 -22.422 0.681 1 90.69 213 VAL A O 1
ATOM 1562 N N . VAL A 1 214 ? 16.828 -20.484 1.372 1 88.81 214 VAL A N 1
ATOM 1563 C CA . VAL A 1 214 ? 18.156 -21.047 1.436 1 88.81 214 VAL A CA 1
ATOM 1564 C C . VAL A 1 214 ? 18.219 -22.109 2.533 1 88.81 214 VAL A C 1
ATOM 1566 O O . VAL A 1 214 ? 18.844 -23.156 2.355 1 88.81 214 VAL A O 1
ATOM 1569 N N . LEU A 1 215 ? 17.516 -21.859 3.668 1 86.56 215 LEU A N 1
ATOM 1570 C CA . LEU A 1 215 ? 17.562 -22.766 4.809 1 86.56 215 LEU A CA 1
ATOM 1571 C C . LEU A 1 215 ? 16.609 -23.953 4.598 1 86.56 215 LEU A C 1
ATOM 1573 O O . LEU A 1 215 ? 16.938 -25.078 4.965 1 86.56 215 LEU A O 1
ATOM 1577 N N . CYS A 1 216 ? 15.344 -23.797 4.25 1 71.06 216 CYS A N 1
ATOM 1578 C CA . CYS A 1 216 ? 14.352 -24.859 4.098 1 71.06 216 CYS A CA 1
ATOM 1579 C C . CYS A 1 216 ? 14.672 -25.734 2.891 1 71.06 216 CYS A C 1
ATOM 1581 O O . CYS A 1 216 ? 14.367 -26.922 2.889 1 71.06 216 CYS A O 1
ATOM 1583 N N . GLY A 1 217 ? 15.016 -25.281 1.788 1 58.81 217 GLY A N 1
ATOM 1584 C CA . GLY A 1 217 ? 15.344 -26.094 0.638 1 58.81 217 GLY A CA 1
ATOM 1585 C C . GLY A 1 217 ? 16.5 -27.062 0.903 1 58.81 217 GLY A C 1
ATOM 1586 O O . GLY A 1 217 ? 16.656 -28.062 0.196 1 58.81 217 GLY A O 1
ATOM 1587 N N . GLY A 1 218 ? 17.438 -26.844 1.796 1 53.44 218 GLY A N 1
ATOM 1588 C CA . GLY A 1 218 ? 18.531 -27.734 2.133 1 53.44 218 GLY A CA 1
ATOM 1589 C C . GLY A 1 218 ? 18.078 -29.031 2.795 1 53.44 218 GLY A C 1
ATOM 1590 O O . GLY A 1 218 ? 18.703 -30.078 2.625 1 53.44 218 GLY A O 1
ATOM 1591 N N . GLU A 1 219 ? 17.031 -29.047 3.533 1 49.34 219 GLU A N 1
ATOM 1592 C CA . GLU A 1 219 ? 16.641 -30.266 4.234 1 49.34 219 GLU A CA 1
ATOM 1593 C C . GLU A 1 219 ? 16.031 -31.281 3.271 1 49.34 219 GLU A C 1
ATOM 1595 O O . GLU A 1 219 ? 16.172 -32.5 3.467 1 49.34 219 GLU A O 1
ATOM 1600 N N . PHE A 1 220 ? 15.398 -30.938 2.25 1 45.47 220 PHE A N 1
ATOM 1601 C CA . PHE A 1 220 ? 14.758 -31.922 1.377 1 45.47 220 PHE A CA 1
ATOM 1602 C C . PHE A 1 220 ? 15.789 -32.594 0.478 1 45.47 220 PHE A C 1
ATOM 1604 O O . PHE A 1 220 ? 15.469 -33.531 -0.248 1 45.47 220 PHE A O 1
ATOM 1611 N N . GLY A 1 221 ? 16.938 -32.094 0.409 1 44.16 221 GLY A N 1
ATOM 1612 C CA . GLY A 1 221 ? 17.953 -32.688 -0.44 1 44.16 221 GLY A CA 1
ATOM 1613 C C . GLY A 1 221 ? 18.547 -33.969 0.139 1 44.16 221 GLY A C 1
ATOM 1614 O O . GLY A 1 221 ? 19.344 -34.625 -0.515 1 44.16 221 GLY A O 1
ATOM 1615 N N . GLU A 1 222 ? 18.453 -34.188 1.418 1 41.72 222 GLU A N 1
ATOM 1616 C CA . GLU A 1 222 ? 19.25 -35.312 1.876 1 41.72 222 GLU A CA 1
ATOM 1617 C C . GLU A 1 222 ? 18.656 -36.625 1.39 1 41.72 222 GLU A C 1
ATOM 1619 O O . GLU A 1 222 ? 19.266 -37.688 1.542 1 41.72 222 GLU A O 1
ATOM 1624 N N . ASP A 1 223 ? 17.406 -36.75 1.235 1 39.44 223 ASP A N 1
ATOM 1625 C CA . ASP A 1 223 ? 17.141 -38.156 0.915 1 39.44 223 ASP A CA 1
ATOM 1626 C C . ASP A 1 223 ? 17.547 -38.469 -0.523 1 39.44 223 ASP A C 1
ATOM 1628 O O . ASP A 1 223 ? 16.734 -38.344 -1.44 1 39.44 223 ASP A O 1
ATOM 1632 N N . GLY A 1 224 ? 18.656 -38.156 -1.026 1 39.25 224 GLY A N 1
ATOM 1633 C CA . GLY A 1 224 ? 19.312 -38.625 -2.229 1 39.25 224 GLY A CA 1
ATOM 1634 C C . GLY A 1 224 ? 19.141 -40.125 -2.432 1 39.25 224 GLY A C 1
ATOM 1635 O O . GLY A 1 224 ? 20.094 -40.906 -2.273 1 39.25 224 GLY A O 1
ATOM 1636 N N . GLY A 1 225 ? 18.094 -40.75 -2.064 1 37.25 225 GLY A N 1
ATOM 1637 C CA . GLY A 1 225 ? 18.156 -42.125 -2.547 1 37.25 225 GLY A CA 1
ATOM 1638 C C . GLY A 1 225 ? 18.484 -42.219 -4.023 1 37.25 225 GLY A C 1
ATOM 1639 O O . GLY A 1 225 ? 18.422 -41.219 -4.75 1 37.25 225 GLY A O 1
ATOM 1640 N N . GLU A 1 226 ? 19.094 -43.375 -4.535 1 40.44 226 GLU A N 1
ATOM 1641 C CA . GLU A 1 226 ? 19.391 -43.969 -5.832 1 40.44 226 GLU A CA 1
ATOM 1642 C C . GLU A 1 226 ? 18.281 -43.688 -6.836 1 40.44 226 GLU A C 1
ATOM 1644 O O . GLU A 1 226 ? 17.953 -44.531 -7.668 1 40.44 226 GLU A O 1
ATOM 1649 N N . GLY A 1 227 ? 17.344 -42.812 -6.609 1 45.56 227 GLY A N 1
ATOM 1650 C CA . GLY A 1 227 ? 16.188 -43 -7.473 1 45.56 227 GLY A CA 1
ATOM 1651 C C . GLY A 1 227 ? 16.438 -42.594 -8.914 1 45.56 227 GLY A C 1
ATOM 1652 O O . GLY A 1 227 ? 17.516 -42.094 -9.234 1 45.56 227 GLY A O 1
ATOM 1653 N N . ARG A 1 228 ? 15.352 -42.625 -9.859 1 54.22 228 ARG A N 1
ATOM 1654 C CA . ARG A 1 228 ? 15.18 -42.562 -11.312 1 54.22 228 ARG A CA 1
ATOM 1655 C C . ARG A 1 228 ? 15.633 -41.219 -11.859 1 54.22 228 ARG A C 1
ATOM 1657 O O . ARG A 1 228 ? 15.703 -40.219 -11.117 1 54.22 228 ARG A O 1
ATOM 1664 N N . GLU A 1 229 ? 16.141 -41.031 -13.039 1 53.19 229 GLU A N 1
ATOM 1665 C CA . GLU A 1 229 ? 16.594 -39.938 -13.859 1 53.19 229 GLU A CA 1
ATOM 1666 C C . GLU A 1 229 ? 15.734 -38.688 -13.625 1 53.19 229 GLU A C 1
ATOM 1668 O O . GLU A 1 229 ? 16.25 -37.562 -13.547 1 53.19 229 GLU A O 1
ATOM 1673 N N . GLU A 1 230 ? 14.445 -38.844 -13.469 1 55.56 230 GLU A N 1
ATOM 1674 C CA . GLU A 1 230 ? 13.5 -37.75 -13.266 1 55.56 230 GLU A CA 1
ATOM 1675 C C . GLU A 1 230 ? 13.711 -37.062 -11.914 1 55.56 230 GLU A C 1
ATOM 1677 O O . GLU A 1 230 ? 13.594 -35.844 -11.797 1 55.56 230 GLU A O 1
ATOM 1682 N N . ASP A 1 231 ? 14.125 -37.812 -10.961 1 59.69 231 ASP A N 1
ATOM 1683 C CA . ASP A 1 231 ? 14.352 -37.312 -9.625 1 59.69 231 ASP A CA 1
ATOM 1684 C C . ASP A 1 231 ? 15.648 -36.5 -9.562 1 59.69 231 ASP A C 1
ATOM 1686 O O . ASP A 1 231 ? 15.734 -35.5 -8.828 1 59.69 231 ASP A O 1
ATOM 1690 N N . ARG A 1 232 ? 16.625 -36.875 -10.422 1 60.09 232 ARG A N 1
ATOM 1691 C CA . ARG A 1 232 ? 17.891 -36.156 -10.461 1 60.09 232 ARG A CA 1
ATOM 1692 C C . ARG A 1 232 ? 17.719 -34.781 -11.102 1 60.09 232 ARG A C 1
ATOM 1694 O O . ARG A 1 232 ? 18.297 -33.812 -10.641 1 60.09 232 ARG A O 1
ATOM 1701 N N . GLU A 1 233 ? 16.844 -34.656 -12.203 1 64.06 233 GLU A N 1
ATOM 1702 C CA . GLU A 1 233 ? 16.578 -33.375 -12.867 1 64.06 233 GLU A CA 1
ATOM 1703 C C . GLU A 1 233 ? 15.875 -32.406 -11.93 1 64.06 233 GLU A C 1
ATOM 1705 O O . GLU A 1 233 ? 16.188 -31.219 -11.914 1 64.06 233 GLU A O 1
ATOM 1710 N N . GLY A 1 234 ? 14.938 -32.938 -11.148 1 69.31 234 GLY A N 1
ATOM 1711 C CA . GLY A 1 234 ? 14.227 -32.125 -10.172 1 69.31 234 GLY A CA 1
ATOM 1712 C C . GLY A 1 234 ? 15.125 -31.609 -9.062 1 69.31 234 GLY A C 1
ATOM 1713 O O . GLY A 1 234 ? 14.984 -30.453 -8.641 1 69.31 234 GLY A O 1
ATOM 1714 N N . GLU A 1 235 ? 16.094 -32.375 -8.789 1 73.31 235 GLU A N 1
ATOM 1715 C CA . GLU A 1 235 ? 17.016 -32 -7.73 1 73.31 235 GLU A CA 1
ATOM 1716 C C . GLU A 1 235 ? 18 -30.922 -8.219 1 73.31 235 GLU A C 1
ATOM 1718 O O . GLU A 1 235 ? 18.359 -30.016 -7.477 1 73.31 235 GLU A O 1
ATOM 1723 N N . THR A 1 236 ? 18.453 -31.109 -9.453 1 74.31 236 THR A N 1
ATOM 1724 C CA . THR A 1 236 ? 19.359 -30.125 -10.023 1 74.31 236 THR A CA 1
ATOM 1725 C C . THR A 1 236 ? 18.672 -28.781 -10.164 1 74.31 236 THR A C 1
ATOM 1727 O O . THR A 1 236 ? 19.281 -27.734 -9.953 1 74.31 236 THR A O 1
ATOM 1730 N N . GLU A 1 237 ? 17.438 -28.859 -10.5 1 78.19 237 GLU A N 1
ATOM 1731 C CA . GLU A 1 237 ? 16.672 -27.625 -10.633 1 78.19 237 GLU A CA 1
ATOM 1732 C C . GLU A 1 237 ? 16.484 -26.938 -9.273 1 78.19 237 GLU A C 1
ATOM 1734 O O . GLU A 1 237 ? 16.578 -25.719 -9.172 1 78.19 237 GLU A O 1
ATOM 1739 N N . LYS A 1 238 ? 16.25 -27.703 -8.367 1 77.88 238 LYS A N 1
ATOM 1740 C CA . LYS A 1 238 ? 16.094 -27.188 -7.012 1 77.88 238 LYS A CA 1
ATOM 1741 C C . LYS A 1 238 ? 17.391 -26.562 -6.508 1 77.88 238 LYS A C 1
ATOM 1743 O O . LYS A 1 238 ? 17.359 -25.531 -5.828 1 77.88 238 LYS A O 1
ATOM 1748 N N . ARG A 1 239 ? 18.438 -27.141 -6.879 1 78.94 239 ARG A N 1
ATOM 1749 C CA . ARG A 1 239 ? 19.734 -26.609 -6.496 1 78.94 239 ARG A CA 1
ATOM 1750 C C . ARG A 1 239 ? 20 -25.281 -7.195 1 78.94 239 ARG A C 1
ATOM 1752 O O . ARG A 1 239 ? 20.594 -24.375 -6.605 1 78.94 239 ARG A O 1
ATOM 1759 N N . ARG A 1 240 ? 19.609 -25.203 -8.367 1 81.38 240 ARG A N 1
ATOM 1760 C CA . ARG A 1 240 ? 19.766 -23.969 -9.125 1 81.38 240 ARG A CA 1
ATOM 1761 C C . ARG A 1 240 ? 18.953 -22.828 -8.5 1 81.38 240 ARG A C 1
ATOM 1763 O O . ARG A 1 240 ? 19.438 -21.703 -8.406 1 81.38 240 ARG A O 1
ATOM 1770 N N . TRP A 1 241 ? 17.75 -23.203 -8.047 1 85.94 241 TRP A N 1
ATOM 1771 C CA . TRP A 1 241 ? 16.906 -22.188 -7.426 1 85.94 241 TRP A CA 1
ATOM 1772 C C . TRP A 1 241 ? 17.469 -21.766 -6.074 1 85.94 241 TRP A C 1
ATOM 1774 O O . TRP A 1 241 ? 17.344 -20.594 -5.688 1 85.94 241 TRP A O 1
ATOM 1784 N N . LYS A 1 242 ? 18.078 -22.641 -5.461 1 84.5 242 LYS A N 1
ATOM 1785 C CA . LYS A 1 242 ? 18.703 -22.312 -4.184 1 84.5 242 LYS A CA 1
ATOM 1786 C C . LYS A 1 242 ? 19.891 -21.375 -4.379 1 84.5 242 LYS A C 1
ATOM 1788 O O . LYS A 1 242 ? 20.125 -20.484 -3.557 1 84.5 242 LYS A O 1
ATOM 1793 N N . CYS A 1 243 ? 20.594 -21.578 -5.438 1 84.19 243 CYS A N 1
ATOM 1794 C CA . CYS A 1 243 ? 21.688 -20.672 -5.766 1 84.19 243 CYS A CA 1
ATOM 1795 C C . CYS A 1 243 ? 21.172 -19.281 -6.066 1 84.19 243 CYS A C 1
ATOM 1797 O O . CYS A 1 243 ? 21.766 -18.281 -5.66 1 84.19 243 CYS A O 1
ATOM 1799 N N . ASN A 1 244 ? 20.094 -19.266 -6.699 1 88.19 244 ASN A N 1
ATOM 1800 C CA . ASN A 1 244 ? 19.469 -17.969 -6.957 1 88.19 244 ASN A CA 1
ATOM 1801 C C . ASN A 1 244 ? 19.047 -17.281 -5.66 1 88.19 244 ASN A C 1
ATOM 1803 O O . ASN A 1 244 ? 19.172 -16.062 -5.535 1 88.19 244 ASN A O 1
ATOM 1807 N N . ALA A 1 245 ? 18.625 -18.078 -4.773 1 91.25 245 ALA A N 1
ATOM 1808 C CA . ALA A 1 245 ? 18.188 -17.531 -3.496 1 91.25 245 ALA A CA 1
ATOM 1809 C C . ALA A 1 245 ? 19.375 -17.016 -2.682 1 91.25 245 ALA A C 1
ATOM 1811 O O . ALA A 1 245 ? 19.234 -16.031 -1.935 1 91.25 245 ALA A O 1
ATOM 1812 N N . VAL A 1 246 ? 20.469 -17.672 -2.812 1 91.75 246 VAL A N 1
ATOM 1813 C CA . VAL A 1 246 ? 21.672 -17.219 -2.123 1 91.75 246 VAL A CA 1
ATOM 1814 C C . VAL A 1 246 ? 22.078 -15.844 -2.65 1 91.75 246 VAL A C 1
ATOM 1816 O O . VAL A 1 246 ? 22.469 -14.961 -1.876 1 91.75 246 VAL A O 1
ATOM 1819 N N . TRP A 1 247 ? 21.969 -15.648 -3.914 1 92.19 247 TRP A N 1
ATOM 1820 C CA . TRP A 1 247 ? 22.312 -14.367 -4.516 1 92.19 247 TRP A CA 1
ATOM 1821 C C . TRP A 1 247 ? 21.359 -13.273 -4.066 1 92.19 247 TRP A C 1
ATOM 1823 O O . TRP A 1 247 ? 21.766 -12.141 -3.801 1 92.19 247 TRP A O 1
ATOM 1833 N N . VAL A 1 248 ? 20.109 -13.641 -3.998 1 94.69 248 VAL A N 1
ATOM 1834 C CA . VAL A 1 248 ? 19.125 -12.672 -3.523 1 94.69 248 VAL A CA 1
ATOM 1835 C C . VAL A 1 248 ? 19.406 -12.328 -2.062 1 94.69 248 VAL A C 1
ATOM 1837 O O . VAL A 1 248 ? 19.312 -11.164 -1.666 1 94.69 248 VAL A O 1
ATOM 1840 N N . PHE A 1 249 ? 19.75 -13.359 -1.345 1 95.19 249 PHE A N 1
ATOM 1841 C CA . PHE A 1 249 ? 20.031 -13.133 0.066 1 95.19 249 PHE A CA 1
ATOM 1842 C C . PHE A 1 249 ? 21.281 -12.266 0.232 1 95.19 249 PHE A C 1
ATOM 1844 O O . PHE A 1 249 ? 21.281 -11.336 1.041 1 95.19 249 PHE A O 1
ATOM 1851 N N . LEU A 1 250 ? 22.297 -12.477 -0.484 1 95.56 250 LEU A N 1
ATOM 1852 C CA . LEU A 1 250 ? 23.531 -11.703 -0.412 1 95.56 250 LEU A CA 1
ATOM 1853 C C . LEU A 1 250 ? 23.281 -10.258 -0.817 1 95.56 250 LEU A C 1
ATOM 1855 O O . LEU A 1 250 ? 23.828 -9.336 -0.196 1 95.56 250 LEU A O 1
ATOM 1859 N N . SER A 1 251 ? 22.547 -10.07 -1.855 1 96.75 251 SER A N 1
ATOM 1860 C CA . SER A 1 251 ? 22.219 -8.719 -2.281 1 96.75 251 SER A CA 1
ATOM 1861 C C . SER A 1 251 ? 21.422 -7.98 -1.213 1 96.75 251 SER A C 1
ATOM 1863 O O . SER A 1 251 ? 21.656 -6.801 -0.951 1 96.75 251 SER A O 1
ATOM 1865 N N . SER A 1 252 ? 20.5 -8.656 -0.549 1 97.56 252 SER A N 1
ATOM 1866 C CA . SER A 1 252 ? 19.703 -8.055 0.509 1 97.56 252 SER A CA 1
ATOM 1867 C C . SER A 1 252 ? 20.547 -7.738 1.737 1 97.56 252 SER A C 1
ATOM 1869 O O . SER A 1 252 ? 20.375 -6.691 2.367 1 97.56 252 SER A O 1
ATOM 1871 N N . LEU A 1 253 ? 21.438 -8.602 2.033 1 97.25 253 LEU A N 1
ATOM 1872 C CA . LEU A 1 253 ? 22.328 -8.391 3.174 1 97.25 253 LEU A CA 1
ATOM 1873 C C . LEU A 1 253 ? 23.266 -7.215 2.93 1 97.25 253 LEU A C 1
ATOM 1875 O O . LEU A 1 253 ? 23.438 -6.367 3.807 1 97.25 253 LEU A O 1
ATOM 1879 N N . ALA A 1 254 ? 23.828 -7.211 1.771 1 97.81 254 ALA A N 1
ATOM 1880 C CA . ALA A 1 254 ? 24.688 -6.09 1.416 1 97.81 254 ALA A CA 1
ATOM 1881 C C . ALA A 1 254 ? 23.922 -4.773 1.438 1 97.81 254 ALA A C 1
ATOM 1883 O O . ALA A 1 254 ? 24.453 -3.752 1.897 1 97.81 254 ALA A O 1
ATOM 1884 N N . SER A 1 255 ? 22.719 -4.816 0.921 1 97.94 255 SER A N 1
ATOM 1885 C CA . SER A 1 255 ? 21.906 -3.613 0.946 1 97.94 255 SER A CA 1
ATOM 1886 C C . SER A 1 255 ? 21.547 -3.211 2.375 1 97.94 255 SER A C 1
ATOM 1888 O O . SER A 1 255 ? 21.531 -2.023 2.705 1 97.94 255 SER A O 1
ATOM 1890 N N . ALA A 1 256 ? 21.297 -4.172 3.221 1 97.31 256 ALA A N 1
ATOM 1891 C CA . ALA A 1 256 ? 20.984 -3.893 4.621 1 97.31 256 ALA A CA 1
ATOM 1892 C C . ALA A 1 256 ? 22.172 -3.254 5.332 1 97.31 256 ALA A C 1
ATOM 1894 O O . ALA A 1 256 ? 22 -2.316 6.113 1 97.31 256 ALA A O 1
ATOM 1895 N N . LEU A 1 257 ? 23.328 -3.701 5.07 1 97.38 257 LEU A N 1
ATOM 1896 C CA . LEU A 1 257 ? 24.531 -3.131 5.66 1 97.38 257 LEU A CA 1
ATOM 1897 C C . LEU A 1 257 ? 24.75 -1.7 5.18 1 97.38 257 LEU A C 1
ATOM 1899 O O . LEU A 1 257 ? 25.141 -0.831 5.961 1 97.38 257 LEU A O 1
ATOM 1903 N N . LEU A 1 258 ? 24.484 -1.508 3.949 1 96.69 258 LEU A N 1
ATOM 1904 C CA . LEU A 1 258 ? 24.594 -0.156 3.408 1 96.69 258 LEU A CA 1
ATOM 1905 C C . LEU A 1 258 ? 23.578 0.771 4.078 1 96.69 258 LEU A C 1
ATOM 1907 O O . LEU A 1 258 ? 23.906 1.917 4.402 1 96.69 258 LEU A O 1
ATOM 1911 N N . TRP A 1 259 ? 22.391 0.305 4.281 1 95.25 259 TRP A N 1
ATOM 1912 C CA . TRP A 1 259 ? 21.344 1.112 4.906 1 95.25 259 TRP A CA 1
ATOM 1913 C C . TRP A 1 259 ? 21.703 1.432 6.355 1 95.25 259 TRP A C 1
ATOM 1915 O O . TRP A 1 259 ? 21.438 2.539 6.836 1 95.25 259 TRP A O 1
ATOM 1925 N N . VAL A 1 260 ? 22.281 0.53 7.078 1 93.38 260 VAL A N 1
ATOM 1926 C CA . VAL A 1 260 ? 22.734 0.785 8.445 1 93.38 260 VAL A CA 1
ATOM 1927 C C . VAL A 1 260 ? 23.844 1.84 8.438 1 93.38 260 VAL A C 1
ATOM 1929 O O . VAL A 1 260 ? 23.844 2.744 9.273 1 93.38 260 VAL A O 1
ATOM 1932 N N . ALA A 1 261 ? 24.688 1.769 7.492 1 92.69 261 ALA A N 1
ATOM 1933 C CA . ALA A 1 261 ? 25.812 2.689 7.402 1 92.69 261 ALA A CA 1
ATOM 1934 C C . ALA A 1 261 ? 25.344 4.109 7.098 1 92.69 261 ALA A C 1
ATOM 1936 O O . ALA A 1 261 ? 25.719 5.055 7.797 1 92.69 261 ALA A O 1
ATOM 1937 N N . TRP A 1 262 ? 24.484 4.262 6.035 1 90 262 TRP A N 1
ATOM 1938 C CA . TRP A 1 262 ? 24.141 5.633 5.676 1 90 262 TRP A CA 1
ATOM 1939 C C . TRP A 1 262 ? 23.125 6.211 6.652 1 90 262 TRP A C 1
ATOM 1941 O O . TRP A 1 262 ? 23.125 7.414 6.934 1 90 262 TRP A O 1
ATOM 1951 N N . LEU A 1 263 ? 22.203 5.379 7.223 1 87.94 263 LEU A N 1
ATOM 1952 C CA . LEU A 1 263 ? 21.266 5.863 8.234 1 87.94 263 LEU A CA 1
ATOM 1953 C C . LEU A 1 263 ? 22 6.301 9.492 1 87.94 263 LEU A C 1
ATOM 1955 O O . LEU A 1 263 ? 21.656 7.324 10.094 1 87.94 263 LEU A O 1
ATOM 1959 N N . GLY A 1 264 ? 22.969 5.469 9.906 1 86.81 264 GLY A N 1
ATOM 1960 C CA . GLY A 1 264 ? 23.781 5.844 11.047 1 86.81 264 GLY A CA 1
ATOM 1961 C C . GLY A 1 264 ? 24.547 7.141 10.836 1 86.81 264 GLY A C 1
ATOM 1962 O O . GLY A 1 264 ? 24.594 7.988 11.727 1 86.81 264 GLY A O 1
ATOM 1963 N N . PHE A 1 265 ? 25.031 7.262 9.711 1 84.5 265 PHE A N 1
ATOM 1964 C CA . PHE A 1 265 ? 25.781 8.469 9.375 1 84.5 265 PHE A CA 1
ATOM 1965 C C . PHE A 1 265 ? 24.859 9.68 9.32 1 84.5 265 PHE A C 1
ATOM 1967 O O . PHE A 1 265 ? 25.219 10.766 9.773 1 84.5 265 PHE A O 1
ATOM 1974 N N . TYR A 1 266 ? 23.734 9.453 8.742 1 83.31 266 TYR A N 1
ATOM 1975 C CA . TYR A 1 266 ? 22.797 10.555 8.555 1 83.31 266 TYR A CA 1
ATOM 1976 C C . TYR A 1 266 ? 22.203 11.008 9.883 1 83.31 266 TYR A C 1
ATOM 1978 O O . TYR A 1 266 ? 21.984 12.195 10.102 1 83.31 266 TYR A O 1
ATOM 1986 N N . LEU A 1 267 ? 21.891 10.102 10.781 1 82.75 267 LEU A N 1
ATOM 1987 C CA . LEU A 1 267 ? 21.25 10.422 12.047 1 82.75 267 LEU A CA 1
ATOM 1988 C C . LEU A 1 267 ? 22.266 10.867 13.086 1 82.75 267 LEU A C 1
ATOM 1990 O O . LEU A 1 267 ? 22.016 11.789 13.859 1 82.75 267 LEU A O 1
ATOM 1994 N N . TYR A 1 268 ? 23.453 10.258 13.109 1 78.44 268 TYR A N 1
ATOM 1995 C CA . TYR A 1 268 ? 24.406 10.492 14.195 1 78.44 268 TYR A CA 1
ATOM 1996 C C . TYR A 1 268 ? 25.672 11.164 13.672 1 78.44 268 TYR A C 1
ATOM 1998 O O . TYR A 1 268 ? 26.516 11.602 14.453 1 78.44 268 TYR A O 1
ATOM 2006 N N . GLY A 1 269 ? 25.859 11.102 12.508 1 64.69 269 GLY A N 1
ATOM 2007 C CA . GLY A 1 269 ? 27.125 11.602 11.977 1 64.69 269 GLY A CA 1
ATOM 2008 C C . GLY A 1 269 ? 27.344 13.07 12.281 1 64.69 269 GLY A C 1
ATOM 2009 O O . GLY A 1 269 ? 28.484 13.492 12.539 1 64.69 269 GLY A O 1
ATOM 2010 N N . ASN A 1 270 ? 26.203 13.844 12.07 1 59.03 270 ASN A N 1
ATOM 2011 C CA . ASN A 1 270 ? 26.422 15.266 12.297 1 59.03 270 ASN A CA 1
ATOM 2012 C C . ASN A 1 270 ? 26.734 15.562 13.766 1 59.03 270 ASN A C 1
ATOM 2014 O O . ASN A 1 270 ? 27.516 16.469 14.062 1 59.03 270 ASN A O 1
ATOM 2018 N N . GLN A 1 271 ? 26.125 14.766 14.648 1 56.72 271 GLN A N 1
ATOM 2019 C CA . GLN A 1 271 ? 26.391 15.031 16.062 1 56.72 271 GLN A CA 1
ATOM 2020 C C . GLN A 1 271 ? 27.844 14.711 16.422 1 56.72 271 GLN A C 1
ATOM 2022 O O . GLN A 1 271 ? 28.469 15.445 17.188 1 56.72 271 GLN A O 1
ATOM 2027 N N . ALA A 1 272 ? 28.328 13.664 15.781 1 54.19 272 ALA A N 1
ATOM 2028 C CA . ALA A 1 272 ? 29.703 13.266 16.094 1 54.19 272 ALA A CA 1
ATOM 2029 C C . ALA A 1 272 ? 30.703 14.258 15.508 1 54.19 272 ALA A C 1
ATOM 2031 O O . ALA A 1 272 ? 31.734 14.547 16.125 1 54.19 272 ALA A O 1
ATOM 2032 N N . LEU A 1 273 ? 30.422 14.68 14.336 1 51.28 273 LEU A N 1
ATOM 2033 C CA . LEU A 1 273 ? 31.312 15.656 13.734 1 51.28 273 LEU A CA 1
ATOM 2034 C C . LEU A 1 273 ? 31.188 17.016 14.422 1 51.28 273 LEU A C 1
ATOM 2036 O O . LEU A 1 273 ? 32.156 17.766 14.516 1 51.28 273 LEU A O 1
ATOM 2040 N N . ARG A 1 274 ? 29.891 17.266 14.844 1 51.59 274 ARG A N 1
ATOM 2041 C CA . ARG A 1 274 ? 29.719 18.469 15.656 1 51.59 274 ARG A CA 1
ATOM 2042 C C . ARG A 1 274 ? 30.531 18.375 16.953 1 51.59 274 ARG A C 1
ATOM 2044 O O . ARG A 1 274 ? 31.094 19.375 17.406 1 51.59 274 ARG A O 1
ATOM 2051 N N . GLY A 1 275 ? 30.297 17.281 17.625 1 47.84 275 GLY A N 1
ATOM 2052 C CA . GLY A 1 275 ? 31.062 17.203 18.859 1 47.84 275 GLY A CA 1
ATOM 2053 C C . GLY A 1 275 ? 32.562 17.344 18.656 1 47.84 275 GLY A C 1
ATOM 2054 O O . GLY A 1 275 ? 33.25 17.922 19.484 1 47.84 275 GLY A O 1
ATOM 2055 N N . ARG A 1 276 ? 33.062 16.672 17.75 1 49.69 276 ARG A N 1
ATOM 2056 C CA . ARG A 1 276 ? 34.5 16.797 17.562 1 49.69 276 ARG A CA 1
ATOM 2057 C C . ARG A 1 276 ? 34.875 18.188 17.062 1 49.69 276 ARG A C 1
ATOM 2059 O O . ARG A 1 276 ? 35.906 18.75 17.453 1 49.69 276 ARG A O 1
ATOM 2066 N N . GLY A 1 277 ? 34.031 18.609 16.156 1 43.44 277 GLY A N 1
ATOM 2067 C CA . GLY A 1 277 ? 34.312 19.906 15.555 1 43.44 277 GLY A CA 1
ATOM 2068 C C . GLY A 1 277 ? 33.875 21.078 16.438 1 43.44 277 GLY A C 1
ATOM 2069 O O . GLY A 1 277 ? 34.031 22.234 16.047 1 43.44 277 GLY A O 1
ATOM 2070 N N . SER A 1 278 ? 33 20.969 17.328 1 41.16 278 SER A N 1
ATOM 2071 C CA . SER A 1 278 ? 32.781 22.109 18.203 1 41.16 278 SER A CA 1
ATOM 2072 C C . SER A 1 278 ? 34.125 22.609 18.766 1 41.16 278 SER A C 1
ATOM 2074 O O . SER A 1 278 ? 34.156 23.609 19.484 1 41.16 278 SER A O 1
ATOM 2076 N N . ARG A 1 279 ? 35.188 21.906 19.172 1 42.41 279 ARG A N 1
ATOM 2077 C CA . ARG A 1 279 ? 36.312 22.672 19.688 1 42.41 279 ARG A CA 1
ATOM 2078 C C . ARG A 1 279 ? 36.75 23.75 18.719 1 42.41 279 ARG A C 1
ATOM 2080 O O . ARG A 1 279 ? 37.375 24.734 19.109 1 42.41 279 ARG A O 1
ATOM 2087 N N . GLU A 1 280 ? 36.938 23.578 17.375 1 39.16 280 GLU A N 1
ATOM 2088 C CA . GLU A 1 280 ? 37.188 24.75 16.547 1 39.16 280 GLU A CA 1
ATOM 2089 C C . GLU A 1 280 ? 35.875 25.375 16.078 1 39.16 280 GLU A C 1
ATOM 2091 O O . GLU A 1 280 ? 34.875 24.688 15.953 1 39.16 280 GLU A O 1
ATOM 2096 N N . ARG A 1 281 ? 35.75 26.766 15.852 1 41.34 281 ARG A N 1
ATOM 2097 C CA . ARG A 1 281 ? 34.719 27.766 15.734 1 41.34 281 ARG A CA 1
ATOM 2098 C C . ARG A 1 281 ? 33.531 27.25 14.914 1 41.34 281 ARG A C 1
ATOM 2100 O O . ARG A 1 281 ? 32.375 27.359 15.328 1 41.34 281 ARG A O 1
ATOM 2107 N N . GLY A 1 282 ? 33.531 27.328 13.484 1 37.78 282 GLY A N 1
ATOM 2108 C CA . GLY A 1 282 ? 32.656 27.469 12.336 1 37.78 282 GLY A CA 1
ATOM 2109 C C . GLY A 1 282 ? 31.938 26.188 11.961 1 37.78 282 GLY A C 1
ATOM 2110 O O . GLY A 1 282 ? 31.438 26.047 10.844 1 37.78 282 GLY A O 1
ATOM 2111 N N . GLY A 1 283 ? 31.844 25.172 12.523 1 38.81 283 GLY A N 1
ATOM 2112 C CA . GLY A 1 283 ? 31.703 23.75 12.234 1 38.81 283 GLY A CA 1
ATOM 2113 C C . GLY A 1 283 ? 30.266 23.328 11.984 1 38.81 283 GLY A C 1
ATOM 2114 O O . GLY A 1 283 ? 30 22.141 11.758 1 38.81 283 GLY A O 1
ATOM 2115 N N . ASN A 1 284 ? 29.234 23.859 12.445 1 44.59 284 ASN A N 1
ATOM 2116 C CA . ASN A 1 284 ? 27.844 23.406 12.406 1 44.59 284 ASN A CA 1
ATOM 2117 C C . ASN A 1 284 ? 27.312 23.344 10.977 1 44.59 284 ASN A C 1
ATOM 2119 O O . ASN A 1 284 ? 26.562 22.438 10.625 1 44.59 284 ASN A O 1
ATOM 2123 N N . LYS A 1 285 ? 27.609 24.406 10.125 1 46.66 285 LYS A N 1
ATOM 2124 C CA . LYS A 1 285 ? 27.172 24.594 8.742 1 46.66 285 LYS A CA 1
ATOM 2125 C C . LYS A 1 285 ? 27.828 23.578 7.812 1 46.66 285 LYS A C 1
ATOM 2127 O O . LYS A 1 285 ? 27.234 23.156 6.824 1 46.66 285 LYS A O 1
ATOM 2132 N N . ASP A 1 286 ? 29.016 23.141 8.102 1 47.03 286 ASP A N 1
ATOM 2133 C CA . ASP A 1 286 ? 29.828 22.312 7.203 1 47.03 286 ASP A CA 1
ATOM 2134 C C . ASP A 1 286 ? 29.344 20.859 7.215 1 47.03 286 ASP A C 1
ATOM 2136 O O . ASP A 1 286 ? 29.375 20.188 6.184 1 47.03 286 ASP A O 1
ATOM 2140 N N . ALA A 1 287 ? 28.953 20.359 8.328 1 48.22 287 ALA A N 1
ATOM 2141 C CA . ALA A 1 287 ? 28.578 18.953 8.492 1 48.22 287 ALA A CA 1
ATOM 2142 C C . ALA A 1 287 ? 27.281 18.641 7.746 1 48.22 287 ALA A C 1
ATOM 2144 O O . ALA A 1 287 ? 27.125 17.562 7.172 1 48.22 287 ALA A O 1
ATOM 2145 N N . LYS A 1 288 ? 26.359 19.562 7.734 1 54.75 288 LYS A N 1
ATOM 2146 C CA . LYS A 1 288 ? 25.125 19.406 6.957 1 54.75 288 LYS A CA 1
ATOM 2147 C C . LYS A 1 288 ? 25.422 19.438 5.461 1 54.75 288 LYS A C 1
ATOM 2149 O O . LYS A 1 288 ? 24.656 18.875 4.668 1 54.75 288 LYS A O 1
ATOM 2154 N N . VAL A 1 289 ? 26.75 19.844 5.156 1 56.28 289 VAL A N 1
ATOM 2155 C CA . VAL A 1 289 ? 27.125 19.969 3.758 1 56.28 289 VAL A CA 1
ATOM 2156 C C . VAL A 1 289 ? 27.469 18.609 3.182 1 56.28 289 VAL A C 1
ATOM 2158 O O . VAL A 1 289 ? 27.312 18.359 1.981 1 56.28 289 VAL A O 1
ATOM 2161 N N . LEU A 1 290 ? 27.734 17.625 4.227 1 58.84 290 LEU A N 1
ATOM 2162 C CA . LEU A 1 290 ? 28.203 16.359 3.691 1 58.84 290 LEU A CA 1
ATOM 2163 C C . LEU A 1 290 ? 27.062 15.344 3.607 1 58.84 290 LEU A C 1
ATOM 2165 O O . LEU A 1 290 ? 27.266 14.219 3.148 1 58.84 290 LEU A O 1
ATOM 2169 N N . ASP A 1 291 ? 25.906 15.812 3.869 1 72.81 291 ASP A N 1
ATOM 2170 C CA . ASP A 1 291 ? 24.797 14.859 3.855 1 72.81 291 ASP A CA 1
ATOM 2171 C C . ASP A 1 291 ? 24.422 14.477 2.426 1 72.81 291 ASP A C 1
ATOM 2173 O O . ASP A 1 291 ? 24.25 13.289 2.123 1 72.81 291 ASP A O 1
ATOM 2177 N N . GLU A 1 292 ? 24.547 15.422 1.598 1 78.81 292 GLU A N 1
ATOM 2178 C CA . GLU A 1 292 ? 24.078 15.148 0.242 1 78.81 292 GLU A CA 1
ATOM 2179 C C . GLU A 1 292 ? 25.094 14.305 -0.528 1 78.81 292 GLU A C 1
ATOM 2181 O O . GLU A 1 292 ? 24.734 13.336 -1.188 1 78.81 292 GLU A O 1
ATOM 2186 N N . PRO A 1 293 ? 26.328 14.617 -0.313 1 79.25 293 PRO A N 1
ATOM 2187 C CA . PRO A 1 293 ? 27.297 13.758 -0.999 1 79.25 293 PRO A CA 1
ATOM 2188 C C . PRO A 1 293 ? 27.297 12.328 -0.457 1 79.25 293 PRO A C 1
ATOM 2190 O O . PRO A 1 293 ? 27.5 11.375 -1.217 1 79.25 293 PRO A O 1
ATOM 2193 N N . ALA A 1 294 ? 27.125 12.188 0.795 1 84.31 294 ALA A N 1
ATOM 2194 C CA . ALA A 1 294 ? 27.078 10.852 1.385 1 84.31 294 ALA A CA 1
ATOM 2195 C C . ALA A 1 294 ? 25.891 10.062 0.844 1 84.31 294 ALA A C 1
ATOM 2197 O O . ALA A 1 294 ? 26 8.859 0.596 1 84.31 294 ALA A O 1
ATOM 2198 N N . LEU A 1 295 ? 24.828 10.742 0.633 1 89.81 295 LEU A N 1
ATOM 2199 C CA . LEU A 1 295 ? 23.656 10.078 0.096 1 89.81 295 LEU A CA 1
ATOM 2200 C C . LEU A 1 295 ? 23.844 9.734 -1.376 1 89.81 295 LEU A C 1
ATOM 2202 O O . LEU A 1 295 ? 23.344 8.703 -1.844 1 89.81 295 LEU A O 1
ATOM 2206 N N . ALA A 1 296 ? 24.578 10.594 -2.057 1 91.56 296 ALA A N 1
ATOM 2207 C CA . ALA A 1 296 ? 24.875 10.281 -3.451 1 91.56 296 ALA A CA 1
ATOM 2208 C C . ALA A 1 296 ? 25.719 9.016 -3.561 1 91.56 296 ALA A C 1
ATOM 2210 O O . ALA A 1 296 ? 25.453 8.164 -4.41 1 91.56 296 ALA A O 1
ATOM 2211 N N . VAL A 1 297 ? 26.641 8.898 -2.711 1 92.38 297 VAL A N 1
ATOM 2212 C CA . VAL A 1 297 ? 27.5 7.723 -2.695 1 92.38 297 VAL A CA 1
ATOM 2213 C C . VAL A 1 297 ? 26.688 6.48 -2.334 1 92.38 297 VAL A C 1
ATOM 2215 O O . VAL A 1 297 ? 26.875 5.414 -2.926 1 92.38 297 VAL A O 1
ATOM 2218 N N . ALA A 1 298 ? 25.812 6.652 -1.38 1 93.94 298 ALA A N 1
ATOM 2219 C CA . ALA A 1 298 ? 24.969 5.535 -0.977 1 93.94 298 ALA A CA 1
ATOM 2220 C C . ALA A 1 298 ? 24.109 5.047 -2.145 1 93.94 298 ALA A C 1
ATOM 2222 O O . ALA A 1 298 ? 23.938 3.84 -2.324 1 93.94 298 ALA A O 1
ATOM 2223 N N . LEU A 1 299 ? 23.594 5.945 -2.934 1 96.38 299 LEU A N 1
ATOM 2224 C CA . LEU A 1 299 ? 22.781 5.582 -4.086 1 96.38 299 LEU A CA 1
ATOM 2225 C C . LEU A 1 299 ? 23.609 4.805 -5.109 1 96.38 299 LEU A C 1
ATOM 2227 O O . LEU A 1 299 ? 23.156 3.768 -5.609 1 96.38 299 LEU A O 1
ATOM 2231 N N . VAL A 1 300 ? 24.797 5.281 -5.375 1 96.38 300 VAL A N 1
ATOM 2232 C CA . VAL A 1 300 ? 25.641 4.648 -6.379 1 96.38 300 VAL A CA 1
ATOM 2233 C C . VAL A 1 300 ? 26.078 3.27 -5.895 1 96.38 300 VAL A C 1
ATOM 2235 O O . VAL A 1 300 ? 26.062 2.303 -6.66 1 96.38 300 VAL A O 1
ATOM 2238 N N . ILE A 1 301 ? 26.391 3.162 -4.641 1 96.94 301 ILE A N 1
ATOM 2239 C CA . ILE A 1 301 ? 26.797 1.878 -4.082 1 96.94 301 ILE A CA 1
ATOM 2240 C C . ILE A 1 301 ? 25.641 0.899 -4.133 1 96.94 301 ILE A C 1
ATOM 2242 O O . ILE A 1 301 ? 25.812 -0.277 -4.461 1 96.94 301 ILE A O 1
ATOM 2246 N N . GLN A 1 302 ? 24.469 1.348 -3.879 1 97.75 302 GLN A N 1
ATOM 2247 C CA . GLN A 1 302 ? 23.281 0.49 -3.941 1 97.75 302 GLN A CA 1
ATOM 2248 C C . GLN A 1 302 ? 23.062 -0.044 -5.355 1 97.75 302 GLN A C 1
ATOM 2250 O O . GLN A 1 302 ? 22.766 -1.224 -5.539 1 97.75 302 GLN A O 1
ATOM 2255 N N . GLY A 1 303 ? 23.172 0.886 -6.266 1 98.12 303 GLY A N 1
ATOM 2256 C CA . GLY A 1 303 ? 23.016 0.448 -7.645 1 98.12 303 GLY A CA 1
ATOM 2257 C C . GLY A 1 303 ? 24 -0.65 -8.031 1 98.12 303 GLY A C 1
ATOM 2258 O O . GLY A 1 303 ? 23.609 -1.649 -8.633 1 98.12 303 GLY A O 1
ATOM 2259 N N . TRP A 1 304 ? 25.172 -0.488 -7.641 1 97.75 304 TRP A N 1
ATOM 2260 C CA . TRP A 1 304 ? 26.203 -1.455 -8.016 1 97.75 304 TRP A CA 1
ATOM 2261 C C . TRP A 1 304 ? 26.031 -2.754 -7.234 1 97.75 304 TRP A C 1
ATOM 2263 O O . TRP A 1 304 ? 26.328 -3.838 -7.75 1 97.75 304 TRP A O 1
ATOM 2273 N N . ILE A 1 305 ? 25.641 -2.713 -6.012 1 97.38 305 ILE A N 1
ATOM 2274 C CA . ILE A 1 305 ? 25.359 -3.914 -5.23 1 97.38 305 ILE A CA 1
ATOM 2275 C C . ILE A 1 305 ? 24.312 -4.762 -5.945 1 97.38 305 ILE A C 1
ATOM 2277 O O . ILE A 1 305 ? 24.5 -5.969 -6.121 1 97.38 305 ILE A O 1
ATOM 2281 N N . LEU A 1 306 ? 23.281 -4.152 -6.406 1 97.88 306 LEU A N 1
ATOM 2282 C CA . LEU A 1 306 ? 22.188 -4.891 -7.023 1 97.88 306 LEU A CA 1
ATOM 2283 C C . LEU A 1 306 ? 22.562 -5.332 -8.438 1 97.88 306 LEU A C 1
ATOM 2285 O O . LEU A 1 306 ? 22.125 -6.395 -8.891 1 97.88 306 LEU A O 1
ATOM 2289 N N . LEU A 1 307 ? 23.391 -4.562 -9.055 1 96.5 307 LEU A N 1
ATOM 2290 C CA . LEU A 1 307 ? 23.844 -4.957 -10.383 1 96.5 307 LEU A CA 1
ATOM 2291 C C . LEU A 1 307 ? 24.766 -6.172 -10.305 1 96.5 307 LEU A C 1
ATOM 2293 O O . LEU A 1 307 ? 24.594 -7.145 -11.039 1 96.5 307 LEU A O 1
ATOM 2297 N N . LEU A 1 308 ? 25.672 -6.125 -9.344 1 94.81 308 LEU A N 1
ATOM 2298 C CA . LEU A 1 308 ? 26.719 -7.137 -9.273 1 94.81 308 LEU A CA 1
ATOM 2299 C C . LEU A 1 308 ? 26.219 -8.398 -8.578 1 94.81 308 LEU A C 1
ATOM 2301 O O . LEU A 1 308 ? 26.531 -9.516 -8.992 1 94.81 308 LEU A O 1
ATOM 2305 N N . PHE A 1 309 ? 25.406 -8.203 -7.586 1 93.44 309 PHE A N 1
ATOM 2306 C CA . PHE A 1 309 ? 25.062 -9.344 -6.754 1 93.44 309 PHE A CA 1
ATOM 2307 C C . PHE A 1 309 ? 23.703 -9.922 -7.172 1 93.44 309 PHE A C 1
ATOM 2309 O O . PHE A 1 309 ? 23.359 -11.047 -6.797 1 93.44 309 PHE A O 1
ATOM 2316 N N . HIS A 1 310 ? 23.016 -9.234 -7.988 1 92.31 310 HIS A N 1
ATOM 2317 C CA . HIS A 1 310 ? 21.688 -9.766 -8.273 1 92.31 310 HIS A CA 1
ATOM 2318 C C . HIS A 1 310 ? 21.391 -9.75 -9.773 1 92.31 310 HIS A C 1
ATOM 2320 O O . HIS A 1 310 ? 21.172 -10.805 -10.375 1 92.31 310 HIS A O 1
ATOM 2326 N N . ALA A 1 311 ? 21.484 -8.672 -10.414 1 93.62 311 ALA A N 1
ATOM 2327 C CA . ALA A 1 311 ? 21.031 -8.539 -11.797 1 93.62 311 ALA A CA 1
ATOM 2328 C C . ALA A 1 311 ? 21.906 -9.367 -12.742 1 93.62 311 ALA A C 1
ATOM 2330 O O . ALA A 1 311 ? 21.406 -10.102 -13.586 1 93.62 311 ALA A O 1
ATOM 2331 N N . ILE A 1 312 ? 23.156 -9.211 -12.586 1 91.5 312 ILE A N 1
ATOM 2332 C CA . ILE A 1 312 ? 24.062 -9.898 -13.492 1 91.5 312 ILE A CA 1
ATOM 2333 C C . ILE A 1 312 ? 24 -11.406 -13.258 1 91.5 312 ILE A C 1
ATOM 2335 O O . ILE A 1 312 ? 23.781 -12.172 -14.203 1 91.5 312 ILE A O 1
ATOM 2339 N N . PRO A 1 313 ? 24.094 -11.859 -12.016 1 89.38 313 PRO A N 1
ATOM 2340 C CA . PRO A 1 313 ? 24 -13.305 -11.82 1 89.38 313 PRO A CA 1
ATOM 2341 C C . PRO A 1 313 ? 22.641 -13.867 -12.234 1 89.38 313 PRO A C 1
ATOM 2343 O O . PRO A 1 313 ? 22.562 -14.969 -12.781 1 89.38 313 PRO A O 1
ATOM 2346 N N . GLU A 1 314 ? 21.625 -13.195 -11.992 1 88.12 314 GLU A N 1
ATOM 2347 C CA . GLU A 1 314 ? 20.297 -13.664 -12.375 1 88.12 314 GLU A CA 1
ATOM 2348 C C . GLU A 1 314 ? 20.141 -13.727 -13.891 1 88.12 314 GLU A C 1
ATOM 2350 O O . GLU A 1 314 ? 19.516 -14.641 -14.43 1 88.12 314 GLU A O 1
ATOM 2355 N N . SER A 1 315 ? 20.688 -12.789 -14.57 1 87.06 315 SER A N 1
ATOM 2356 C CA . SER A 1 315 ? 20.641 -12.789 -16.031 1 87.06 315 SER A CA 1
ATOM 2357 C C . SER A 1 315 ? 21.453 -13.938 -16.609 1 87.06 315 SER A C 1
ATOM 2359 O O . SER A 1 315 ? 21.062 -14.547 -17.609 1 87.06 315 SER A O 1
ATOM 2361 N N . TYR A 1 316 ? 22.484 -14.188 -15.953 1 83.94 316 TYR A N 1
ATOM 2362 C CA . TYR A 1 316 ? 23.344 -15.281 -16.406 1 83.94 316 TYR A CA 1
ATOM 2363 C C . TYR A 1 316 ? 22.641 -16.625 -16.234 1 83.94 316 TYR A C 1
ATOM 2365 O O . TYR A 1 316 ? 22.688 -17.469 -17.125 1 83.94 316 TYR A O 1
ATOM 2373 N N . LEU A 1 317 ? 21.953 -16.766 -15.164 1 79.38 317 LEU A N 1
ATOM 2374 C CA . LEU A 1 317 ? 21.266 -18.031 -14.875 1 79.38 317 LEU A CA 1
ATOM 2375 C C . LEU A 1 317 ? 20.047 -18.203 -15.789 1 79.38 317 LEU A C 1
ATOM 2377 O O . LEU A 1 317 ? 19.719 -19.328 -16.172 1 79.38 317 LEU A O 1
ATOM 2381 N N . CYS A 1 318 ? 19.453 -17.188 -16.109 1 77.5 318 CYS A N 1
ATOM 2382 C CA . CYS A 1 318 ? 18.266 -17.25 -16.969 1 77.5 318 CYS A CA 1
ATOM 2383 C C . CYS A 1 318 ? 18.656 -17.578 -18.406 1 77.5 318 CYS A C 1
ATOM 2385 O O . CYS A 1 318 ? 17.891 -18.234 -19.125 1 77.5 318 CYS A O 1
ATOM 2387 N N . LEU A 1 319 ? 19.797 -17.172 -18.812 1 75.19 319 LEU A N 1
ATOM 2388 C CA . LEU A 1 319 ? 20.203 -17.344 -20.203 1 75.19 319 LEU A CA 1
ATOM 2389 C C . LEU A 1 319 ? 21 -18.641 -20.375 1 75.19 319 LEU A C 1
ATOM 2391 O O . LEU A 1 319 ? 21.266 -19.062 -21.5 1 75.19 319 LEU A O 1
ATOM 2395 N N . GLN A 1 320 ? 21.391 -19.203 -19.266 1 70.19 320 GLN A N 1
ATOM 2396 C CA . GLN A 1 320 ? 22.141 -20.438 -19.375 1 70.19 320 GLN A CA 1
ATOM 2397 C C . GLN A 1 320 ? 21.25 -21.594 -19.812 1 70.19 320 GLN A C 1
ATOM 2399 O O . GLN A 1 320 ? 20.172 -21.812 -19.234 1 70.19 320 GLN A O 1
ATOM 2404 N N . ASN A 1 321 ? 21.172 -21.844 -21.156 1 56.47 321 ASN A N 1
ATOM 2405 C CA . ASN A 1 321 ? 20.5 -22.984 -21.734 1 56.47 321 ASN A CA 1
ATOM 2406 C C . ASN A 1 321 ? 20.734 -24.25 -20.922 1 56.47 321 ASN A C 1
ATOM 2408 O O . ASN A 1 321 ? 21.828 -24.453 -20.375 1 56.47 321 ASN A O 1
ATOM 2412 N N . PRO A 1 322 ? 19.641 -24.922 -20.328 1 51.44 322 PRO A N 1
ATOM 2413 C CA . PRO A 1 322 ? 19.906 -26.219 -19.734 1 51.44 322 PRO A CA 1
ATOM 2414 C C . PRO A 1 322 ? 20.984 -27.016 -20.484 1 51.44 322 PRO A C 1
ATOM 2416 O O . PRO A 1 322 ? 21.016 -27 -21.703 1 51.44 322 PRO A O 1
ATOM 2419 N N . THR A 1 323 ? 22.109 -27.047 -20.062 1 43.41 323 THR A N 1
ATOM 2420 C CA . THR A 1 323 ? 22.984 -28.031 -20.672 1 43.41 323 THR A CA 1
ATOM 2421 C C . THR A 1 323 ? 22.203 -29.266 -21.125 1 43.41 323 THR A C 1
ATOM 2423 O O . THR A 1 323 ? 21.547 -29.906 -20.312 1 43.41 323 THR A O 1
ATOM 2426 N N . GLN A 1 324 ? 21.484 -29.234 -22.25 1 39.19 324 GLN A N 1
ATOM 2427 C CA . GLN A 1 324 ? 21.188 -30.547 -22.797 1 39.19 324 GLN A CA 1
ATOM 2428 C C . GLN A 1 324 ? 22.219 -31.578 -22.344 1 39.19 324 GLN A C 1
ATOM 2430 O O . GLN A 1 324 ? 23.422 -31.359 -22.5 1 39.19 324 GLN A O 1
ATOM 2435 N N . SER A 1 325 ? 22.047 -32.156 -21.188 1 37.78 325 SER A N 1
ATOM 2436 C CA . SER A 1 325 ? 22.875 -33.375 -21.078 1 37.78 325 SER A CA 1
ATOM 2437 C C . SER A 1 325 ? 23.281 -33.875 -22.469 1 37.78 325 SER A C 1
ATOM 2439 O O . SER A 1 325 ? 22.438 -34.156 -23.312 1 37.78 325 SER A O 1
ATOM 2441 N N . ASP A 1 326 ? 24.156 -33.219 -23.062 1 35.84 326 ASP A N 1
ATOM 2442 C CA . ASP A 1 326 ? 24.797 -34 -24.125 1 35.84 326 ASP A CA 1
ATOM 2443 C C . ASP A 1 326 ? 24.75 -35.5 -23.812 1 35.84 326 ASP A C 1
ATOM 2445 O O . ASP A 1 326 ? 25.719 -36.031 -23.266 1 35.84 326 ASP A O 1
ATOM 2449 N N . THR A 1 327 ? 23.734 -35.938 -23.125 1 34.97 327 THR A N 1
ATOM 2450 C CA . THR A 1 327 ? 23.688 -37.406 -23.328 1 34.97 327 THR A CA 1
ATOM 2451 C C . THR A 1 327 ? 23.906 -37.75 -24.797 1 34.97 327 THR A C 1
ATOM 2453 O O . THR A 1 327 ? 23.047 -37.469 -25.641 1 34.97 327 THR A O 1
ATOM 2456 N N . GLN A 1 328 ? 25.031 -37.344 -25.312 1 34.19 328 GLN A N 1
ATOM 2457 C CA . GLN A 1 328 ? 25.469 -38.125 -26.484 1 34.19 328 GLN A CA 1
ATOM 2458 C C . GLN A 1 328 ? 24.734 -39.438 -26.562 1 34.19 328 GLN A C 1
ATOM 2460 O O . GLN A 1 328 ? 24.797 -40.281 -25.641 1 34.19 328 GLN A O 1
ATOM 2465 N N . ASP A 1 329 ? 23.5 -39.344 -27.031 1 35.81 329 ASP A N 1
ATOM 2466 C CA . ASP A 1 329 ? 23.031 -40.625 -27.531 1 35.81 329 ASP A CA 1
ATOM 2467 C C . ASP A 1 329 ? 24.172 -41.469 -28.094 1 35.81 329 ASP A C 1
ATOM 2469 O O . ASP A 1 329 ? 24.531 -41.344 -29.266 1 35.81 329 ASP A O 1
ATOM 2473 N N . PHE A 1 330 ? 25.234 -41.438 -27.234 1 36.44 330 PHE A N 1
ATOM 2474 C CA . PHE A 1 330 ? 26.25 -42.438 -27.609 1 36.44 330 PHE A CA 1
ATOM 2475 C C . PHE A 1 330 ? 25.594 -43.688 -28.172 1 36.44 330 PHE A C 1
ATOM 2477 O O . PHE A 1 330 ? 26.281 -44.594 -28.672 1 36.44 330 PHE A O 1
ATOM 2484 N N . PHE A 1 331 ? 24.25 -43.781 -27.688 1 38.25 331 PHE A N 1
ATOM 2485 C CA . PHE A 1 331 ? 23.75 -45.062 -28.188 1 38.25 331 PHE A CA 1
ATOM 2486 C C . PHE A 1 331 ? 23.484 -44.969 -29.688 1 38.25 331 PHE A C 1
ATOM 2488 O O . PHE A 1 331 ? 22.969 -45.938 -30.281 1 38.25 331 PHE A O 1
ATOM 2495 N N . ASP A 1 332 ? 23.328 -43.688 -30.188 1 35.47 332 ASP A N 1
ATOM 2496 C CA . ASP A 1 332 ? 23.094 -43.906 -31.609 1 35.47 332 ASP A CA 1
ATOM 2497 C C . ASP A 1 332 ? 24.297 -44.562 -32.281 1 35.47 332 ASP A C 1
ATOM 2499 O O . ASP A 1 332 ? 24.75 -44.156 -33.344 1 35.47 332 ASP A O 1
ATOM 2503 N N . THR A 1 333 ? 25.281 -44.844 -31.375 1 36.88 333 THR A N 1
ATOM 2504 C CA . THR A 1 333 ? 26.281 -45.688 -31.984 1 36.88 333 THR A CA 1
ATOM 2505 C C . THR A 1 333 ? 25.625 -46.906 -32.625 1 36.88 333 THR A C 1
ATOM 2507 O O . THR A 1 333 ? 26.266 -47.969 -32.75 1 36.88 333 THR A O 1
ATOM 2510 N N . GLY A 1 334 ? 24.219 -46.75 -32.812 1 37.5 334 GLY A N 1
ATOM 2511 C CA . GLY A 1 334 ? 23.656 -47.906 -33.469 1 37.5 334 GLY A CA 1
ATOM 2512 C C . GLY A 1 334 ? 24.328 -48.188 -34.812 1 37.5 334 GLY A C 1
ATOM 2513 O O . GLY A 1 334 ? 23.797 -48.969 -35.625 1 37.5 334 GLY A O 1
ATOM 2514 N N . ARG A 1 335 ? 24.984 -47.094 -35.344 1 34.19 335 ARG A N 1
ATOM 2515 C CA . ARG A 1 335 ? 25.469 -47.594 -36.625 1 34.19 335 ARG A CA 1
ATOM 2516 C C . ARG A 1 335 ? 26.344 -48.812 -36.438 1 34.19 335 ARG A C 1
ATOM 2518 O O . ARG A 1 335 ? 27.438 -48.719 -35.875 1 34.19 335 ARG A O 1
ATOM 2525 N N . ALA A 1 336 ? 25.656 -49.969 -36.094 1 35.34 336 ALA A N 1
ATOM 2526 C CA . ALA A 1 336 ? 26.234 -51.281 -36.219 1 35.34 336 ALA A CA 1
ATOM 2527 C C . ALA A 1 336 ? 27.172 -51.375 -37.406 1 35.34 336 ALA A C 1
ATOM 2529 O O . ALA A 1 336 ? 26.75 -51.094 -38.562 1 35.34 336 ALA A O 1
ATOM 2530 N N . SER A 1 337 ? 28.359 -50.906 -37.25 1 37.59 337 SER A N 1
ATOM 2531 C CA . SER A 1 337 ? 29.312 -51.188 -38.312 1 37.59 337 SER A CA 1
ATOM 2532 C C . SER A 1 337 ? 29.078 -52.562 -38.906 1 37.59 337 SER A C 1
ATOM 2534 O O . SER A 1 337 ? 28.891 -53.562 -38.156 1 37.59 337 SER A O 1
ATOM 2536 N N . PRO A 1 338 ? 28.547 -52.656 -40.125 1 37.78 338 PRO A N 1
ATOM 2537 C CA . PRO A 1 338 ? 28.281 -53.938 -40.75 1 37.78 338 PRO A CA 1
ATOM 2538 C C . PRO A 1 338 ? 29.406 -54.969 -40.5 1 37.78 338 PRO A C 1
ATOM 2540 O O . PRO A 1 338 ? 30.562 -54.562 -40.344 1 37.78 338 PRO A O 1
ATOM 2543 N N . ALA A 1 339 ? 29.156 -56.094 -39.844 1 37.12 339 ALA A N 1
ATOM 2544 C CA . ALA A 1 339 ? 30.078 -57.188 -39.594 1 37.12 339 ALA A CA 1
ATOM 2545 C C . ALA A 1 339 ? 30.875 -57.531 -40.844 1 37.12 339 ALA A C 1
ATOM 2547 O O . ALA A 1 339 ? 30.312 -57.625 -41.938 1 37.12 339 ALA A O 1
ATOM 2548 N N . PRO A 1 340 ? 32.188 -57.031 -40.906 1 37.59 340 PRO A N 1
ATOM 2549 C CA . PRO A 1 340 ? 32.938 -57.344 -42.125 1 37.59 340 PRO A CA 1
ATOM 2550 C C . PRO A 1 340 ? 32.75 -58.812 -42.531 1 37.59 340 PRO A C 1
ATOM 2552 O O . PRO A 1 340 ? 32.531 -59.688 -41.688 1 37.59 340 PRO A O 1
ATOM 2555 N N . HIS A 1 341 ? 32.094 -59.156 -43.594 1 33.69 341 HIS A N 1
ATOM 2556 C CA . HIS A 1 341 ? 32 -60.469 -44.188 1 33.69 341 HIS A CA 1
ATOM 2557 C C . HIS A 1 341 ? 33.375 -61.125 -44.281 1 33.69 341 HIS A C 1
ATOM 2559 O O . HIS A 1 341 ? 34.281 -60.562 -44.906 1 33.69 341 HIS A O 1
ATOM 2565 N N . PHE A 1 342 ? 34 -61.75 -43.125 1 33.44 342 PHE A N 1
ATOM 2566 C CA . PHE A 1 342 ? 35.219 -62.531 -43.031 1 33.44 342 PHE A CA 1
ATOM 2567 C C . PHE A 1 342 ? 35.344 -63.469 -44.219 1 33.44 342 PHE A C 1
ATOM 2569 O O . PHE A 1 342 ? 34.719 -64.562 -44.25 1 33.44 342 PHE A O 1
ATOM 2576 N N . GLY A 1 343 ? 35.062 -63 -45.469 1 28.55 343 GLY A N 1
ATOM 2577 C CA . GLY A 1 343 ? 35.344 -64 -46.469 1 28.55 343 GLY A CA 1
ATOM 2578 C C . GLY A 1 343 ? 36.656 -64.75 -46.219 1 28.55 343 GLY A C 1
ATOM 2579 O O . GLY A 1 343 ? 37.5 -64.312 -45.438 1 28.55 343 GLY A O 1
ATOM 2580 N N . ASP A 1 344 ? 36.969 -65.812 -46.938 1 29.95 344 ASP A N 1
ATOM 2581 C CA . ASP A 1 344 ? 37.75 -67.062 -46.875 1 29.95 344 ASP A CA 1
ATOM 2582 C C . ASP A 1 344 ? 39.25 -66.812 -46.875 1 29.95 344 ASP A C 1
ATOM 2584 O O . ASP A 1 344 ? 40.062 -67.75 -46.812 1 29.95 344 ASP A O 1
ATOM 2588 N N . ASP A 1 345 ? 39.75 -65.688 -47.531 1 30.44 345 ASP A N 1
ATOM 2589 C CA . ASP A 1 345 ? 41 -66.062 -48.188 1 30.44 345 ASP A CA 1
ATOM 2590 C C . ASP A 1 345 ? 42.156 -66.125 -47.188 1 30.44 345 ASP A C 1
ATOM 2592 O O . ASP A 1 345 ? 42.25 -65.375 -46.25 1 30.44 345 ASP A O 1
ATOM 2596 N N . HIS A 1 346 ? 42.844 -67.312 -47.062 1 30.64 346 HIS A N 1
ATOM 2597 C CA . HIS A 1 346 ? 43.844 -67.938 -46.188 1 30.64 346 HIS A CA 1
ATOM 2598 C C . HIS A 1 346 ? 45.156 -67.125 -46.219 1 30.64 346 HIS A C 1
ATOM 2600 O O . HIS A 1 346 ? 46.156 -67.562 -45.656 1 30.64 346 HIS A O 1
ATOM 2606 N N . PRO A 1 347 ? 45.25 -65.812 -46.594 1 30.97 347 PRO A N 1
ATOM 2607 C CA . PRO A 1 347 ? 46.625 -65.562 -46.938 1 30.97 347 PRO A CA 1
ATOM 2608 C C . PRO A 1 347 ? 47.594 -65.812 -45.781 1 30.97 347 PRO A C 1
ATOM 2610 O O . PRO A 1 347 ? 47.188 -65.812 -44.625 1 30.97 347 PRO A O 1
ATOM 2613 N N . ALA A 1 348 ? 48.906 -66.062 -46.062 1 29.36 348 ALA A N 1
ATOM 2614 C CA . ALA A 1 348 ? 50.156 -66.562 -45.531 1 29.36 348 ALA A CA 1
ATOM 2615 C C . ALA A 1 348 ? 50.688 -65.688 -44.406 1 29.36 348 ALA A C 1
ATOM 2617 O O . ALA A 1 348 ? 50.281 -64.562 -44.25 1 29.36 348 ALA A O 1
ATOM 2618 N N . HIS A 1 349 ? 51.844 -66.062 -43.656 1 27.25 349 HIS A N 1
ATOM 2619 C CA . HIS A 1 349 ? 52.469 -66.062 -42.344 1 27.25 349 HIS A CA 1
ATOM 2620 C C . HIS A 1 349 ? 53.125 -64.75 -42.062 1 27.25 349 HIS A C 1
ATOM 2622 O O . HIS A 1 349 ? 53.719 -64.562 -41 1 27.25 349 HIS A O 1
ATOM 2628 N N . SER A 1 350 ? 53.219 -63.75 -42.969 1 26.91 350 SER A N 1
ATOM 2629 C CA . SER A 1 350 ? 54.438 -63 -42.812 1 26.91 350 SER A CA 1
ATOM 2630 C C . SER A 1 350 ? 54.5 -62.281 -41.469 1 26.91 350 SER A C 1
ATOM 2632 O O . SER A 1 350 ? 53.469 -61.906 -40.938 1 26.91 350 SER A O 1
ATOM 2634 N N . HIS A 1 351 ? 55.719 -62.406 -40.688 1 28.39 351 HIS A N 1
ATOM 2635 C CA . HIS A 1 351 ? 56.25 -62.094 -39.375 1 28.39 351 HIS A CA 1
ATOM 2636 C C . HIS A 1 351 ? 56.219 -60.594 -39.125 1 28.39 351 HIS A C 1
ATOM 2638 O O . HIS A 1 351 ? 57.062 -59.844 -39.625 1 28.39 351 HIS A O 1
ATOM 2644 N N . GLN A 1 352 ? 55.094 -59.906 -39.344 1 24.98 352 GLN A N 1
ATOM 2645 C CA . GLN A 1 352 ? 55.156 -58.469 -39.312 1 24.98 352 GLN A CA 1
ATOM 2646 C C . GLN A 1 352 ? 55.656 -57.969 -37.969 1 24.98 352 GLN A C 1
ATOM 2648 O O . GLN A 1 352 ? 55.188 -58.406 -36.906 1 24.98 352 GLN A O 1
ATOM 2653 N N . SER A 1 353 ? 56.938 -57.438 -37.938 1 28.84 353 SER A N 1
ATOM 2654 C CA . SER A 1 353 ? 57.75 -56.844 -36.906 1 28.84 353 SER A CA 1
ATOM 2655 C C . SER A 1 353 ? 56.906 -55.844 -36.062 1 28.84 353 SER A C 1
ATOM 2657 O O . SER A 1 353 ? 56.094 -55.125 -36.625 1 28.84 353 SER A O 1
ATOM 2659 N N . PHE A 1 354 ? 56.688 -56.156 -34.75 1 24.95 354 PHE A N 1
ATOM 2660 C CA . PHE A 1 354 ? 55.969 -55.594 -33.625 1 24.95 354 PHE A CA 1
ATOM 2661 C C . PHE A 1 354 ? 56.406 -54.156 -33.375 1 24.95 354 PHE A C 1
ATOM 2663 O O . PHE A 1 354 ? 57.438 -53.906 -32.812 1 24.95 354 PHE A O 1
ATOM 2670 N N . GLN A 1 355 ? 56.469 -53.281 -34.5 1 25.17 355 GLN A N 1
ATOM 2671 C CA . GLN A 1 355 ? 56.969 -51.938 -34.156 1 25.17 355 GLN A CA 1
ATOM 2672 C C . GLN A 1 355 ? 56.312 -51.406 -32.906 1 25.17 355 GLN A C 1
ATOM 2674 O O . GLN A 1 355 ? 55.156 -51.719 -32.625 1 25.17 355 GLN A O 1
ATOM 2679 N N . GLU A 1 356 ? 57.125 -50.688 -32.062 1 24.78 356 GLU A N 1
ATOM 2680 C CA . GLU A 1 356 ? 57.125 -50 -30.766 1 24.78 356 GLU A CA 1
ATOM 2681 C C . GLU A 1 356 ? 55.938 -49.031 -30.656 1 24.78 356 GLU A C 1
ATOM 2683 O O . GLU A 1 356 ? 55.625 -48.312 -31.594 1 24.78 356 GLU A O 1
ATOM 2688 N N . ASN A 1 357 ? 55.031 -49.375 -29.688 1 23.3 357 ASN A N 1
ATOM 2689 C CA . ASN A 1 357 ? 53.812 -48.781 -29.141 1 23.3 357 ASN A CA 1
ATOM 2690 C C . ASN A 1 357 ? 54.031 -47.281 -28.812 1 23.3 357 ASN A C 1
ATOM 2692 O O . ASN A 1 357 ? 54.781 -46.969 -27.891 1 23.3 357 ASN A O 1
ATOM 2696 N N . GLN A 1 358 ? 54.375 -46.438 -29.844 1 24.77 358 GLN A N 1
ATOM 2697 C CA . GLN A 1 358 ? 54.438 -45 -29.5 1 24.77 358 GLN A CA 1
ATOM 2698 C C . GLN A 1 358 ? 53.25 -44.594 -28.656 1 24.77 358 GLN A C 1
ATOM 2700 O O . GLN A 1 358 ? 52.094 -44.844 -29.031 1 24.77 358 GLN A O 1
ATOM 2705 N N . ALA A 1 359 ? 53.469 -44.312 -27.328 1 24.14 359 ALA A N 1
ATOM 2706 C CA . ALA A 1 359 ? 52.719 -43.75 -26.219 1 24.14 359 ALA A CA 1
ATOM 2707 C C . ALA A 1 359 ? 51.938 -42.531 -26.641 1 24.14 359 ALA A C 1
ATOM 2709 O O . ALA A 1 359 ? 52.531 -41.5 -26.953 1 24.14 359 ALA A O 1
ATOM 2710 N N . PHE A 1 360 ? 50.969 -42.562 -27.578 1 25.41 360 PHE A N 1
ATOM 2711 C CA . PHE A 1 360 ? 50.156 -41.406 -27.875 1 25.41 360 PHE A CA 1
ATOM 2712 C C . PHE A 1 360 ? 49.594 -40.781 -26.594 1 25.41 360 PHE A C 1
ATOM 2714 O O . PHE A 1 360 ? 48.781 -41.406 -25.906 1 25.41 360 PHE A O 1
ATOM 2721 N N . SER A 1 361 ? 50.438 -40.031 -25.75 1 25.22 361 SER A N 1
ATOM 2722 C CA . SER A 1 361 ? 50 -39.125 -24.656 1 25.22 361 SER A CA 1
ATOM 2723 C C . SER A 1 361 ? 48.844 -38.25 -25.094 1 25.22 361 SER A C 1
ATOM 2725 O O . SER A 1 361 ? 49 -37.375 -25.938 1 25.22 361 SER A O 1
ATOM 2727 N N . MET A 1 362 ? 47.75 -38.781 -25.547 1 24.3 362 MET A N 1
ATOM 2728 C CA . MET A 1 362 ? 46.594 -37.875 -25.734 1 24.3 362 MET A CA 1
ATOM 2729 C C . MET A 1 362 ? 46.344 -37.062 -24.484 1 24.3 362 MET A C 1
ATOM 2731 O O . MET A 1 362 ? 45.969 -37.594 -23.453 1 24.3 362 MET A O 1
ATOM 2735 N N . GLU A 1 363 ? 47.188 -36.062 -24.141 1 27.3 363 GLU A N 1
ATOM 2736 C CA . GLU A 1 363 ? 46.906 -35 -23.188 1 27.3 363 GLU A CA 1
ATOM 2737 C C . GLU A 1 363 ? 45.531 -34.375 -23.469 1 27.3 363 GLU A C 1
ATOM 2739 O O . GLU A 1 363 ? 45.375 -33.688 -24.469 1 27.3 363 GLU A O 1
ATOM 2744 N N . GLU A 1 364 ? 44.469 -35.094 -23.469 1 26.91 364 GLU A N 1
ATOM 2745 C CA . GLU A 1 364 ? 43.188 -34.406 -23.5 1 26.91 364 GLU A CA 1
ATOM 2746 C C . GLU A 1 364 ? 43.125 -33.312 -22.469 1 26.91 364 GLU A C 1
ATOM 2748 O O . GLU A 1 364 ? 43.094 -33.562 -21.266 1 26.91 364 GLU A O 1
ATOM 2753 N N . HIS A 1 365 ? 43.812 -32.188 -22.609 1 27.73 365 HIS A N 1
ATOM 2754 C CA . HIS A 1 365 ? 43.594 -30.938 -21.906 1 27.73 365 HIS A CA 1
ATOM 2755 C C . HIS A 1 365 ? 42.125 -30.547 -21.891 1 27.73 365 HIS A C 1
ATOM 2757 O O . HIS A 1 365 ? 41.656 -29.781 -22.75 1 27.73 365 HIS A O 1
ATOM 2763 N N . SER A 1 366 ? 41.188 -31.406 -22.031 1 27.73 366 SER A N 1
ATOM 2764 C CA . SER A 1 366 ? 39.875 -30.797 -21.875 1 27.73 366 SER A CA 1
ATOM 2765 C C . SER A 1 366 ? 39.812 -29.969 -20.594 1 27.73 366 SER A C 1
ATOM 2767 O O . SER A 1 366 ? 39.781 -30.531 -19.484 1 27.73 366 SER A O 1
ATOM 2769 N N . ALA A 1 367 ? 40.625 -28.984 -20.484 1 28.59 367 ALA A N 1
ATOM 2770 C CA . ALA A 1 367 ? 40.406 -27.969 -19.469 1 28.59 367 ALA A CA 1
ATOM 2771 C C . ALA A 1 367 ? 38.938 -27.672 -19.297 1 28.59 367 ALA A C 1
ATOM 2773 O O . ALA A 1 367 ? 38.281 -27.094 -20.172 1 28.59 367 ALA A O 1
ATOM 2774 N N . SER A 1 368 ? 38.25 -28.656 -18.844 1 29.84 368 SER A N 1
ATOM 2775 C CA . SER A 1 368 ? 36.906 -28.344 -18.359 1 29.84 368 SER A CA 1
ATOM 2776 C C . SER A 1 368 ? 36.875 -27.016 -17.625 1 29.84 368 SER A C 1
ATOM 2778 O O . SER A 1 368 ? 37.656 -26.766 -16.734 1 29.84 368 SER A O 1
ATOM 2780 N N . LYS A 1 369 ? 36.656 -25.984 -18.422 1 32.75 369 LYS A N 1
ATOM 2781 C CA . LYS A 1 369 ? 36.344 -24.688 -17.812 1 32.75 369 LYS A CA 1
ATOM 2782 C C . LYS A 1 369 ? 35.656 -24.859 -16.484 1 32.75 369 LYS A C 1
ATOM 2784 O O . LYS A 1 369 ? 34.656 -25.594 -16.375 1 32.75 369 LYS A O 1
ATOM 2789 N N . PRO A 1 370 ? 36.469 -24.828 -15.398 1 34.72 370 PRO A N 1
ATOM 2790 C CA . PRO A 1 370 ? 35.812 -24.812 -14.102 1 34.72 370 PRO A CA 1
ATOM 2791 C C . PRO A 1 370 ? 34.531 -23.984 -14.102 1 34.72 370 PRO A C 1
ATOM 2793 O O . PRO A 1 370 ? 34.531 -22.828 -14.57 1 34.72 370 PRO A O 1
ATOM 2796 N N . ASP A 1 371 ? 33.5 -24.625 -14.438 1 30 371 ASP A N 1
ATOM 2797 C CA . ASP A 1 371 ? 32.188 -24.016 -14.375 1 30 371 ASP A CA 1
ATOM 2798 C C . ASP A 1 371 ? 32.094 -23.031 -13.211 1 30 371 ASP A C 1
ATOM 2800 O O . ASP A 1 371 ? 32.406 -23.375 -12.07 1 30 371 ASP A O 1
ATOM 2804 N N . VAL A 1 372 ? 32.25 -21.812 -13.469 1 35.41 372 VAL A N 1
ATOM 2805 C CA . VAL A 1 372 ? 31.969 -20.719 -12.555 1 35.41 372 VAL A CA 1
ATOM 2806 C C . VAL A 1 372 ? 30.828 -21.109 -11.609 1 35.41 372 VAL A C 1
ATOM 2808 O O . VAL A 1 372 ? 30.75 -20.625 -10.484 1 35.41 372 VAL A O 1
ATOM 2811 N N . CYS A 1 373 ? 29.984 -22.062 -12.016 1 35.31 373 CYS A N 1
ATOM 2812 C CA . CYS A 1 373 ? 28.969 -22.594 -11.109 1 35.31 373 CYS A CA 1
ATOM 2813 C C . CYS A 1 373 ? 29.625 -23.422 -10.008 1 35.31 373 CYS A C 1
ATOM 2815 O O . CYS A 1 373 ? 29.125 -23.484 -8.883 1 35.31 373 CYS A O 1
ATOM 2817 N N . LEU A 1 374 ? 30.766 -24.203 -10.25 1 33.19 374 LEU A N 1
ATOM 2818 C CA . LEU A 1 374 ? 31.469 -24.953 -9.219 1 33.19 374 LEU A CA 1
ATOM 2819 C C . LEU A 1 374 ? 32.125 -24.016 -8.211 1 33.19 374 LEU A C 1
ATOM 2821 O O . LEU A 1 374 ? 32.125 -24.281 -7.008 1 33.19 374 LEU A O 1
ATOM 2825 N N . TRP A 1 375 ? 32.812 -22.953 -8.641 1 37.44 375 TRP A N 1
ATOM 2826 C CA . TRP A 1 375 ? 33.438 -22.062 -7.676 1 37.44 375 TRP A CA 1
ATOM 2827 C C . TRP A 1 375 ? 32.406 -21.453 -6.734 1 37.44 375 TRP A C 1
ATOM 2829 O O . TRP A 1 375 ? 32.625 -21.422 -5.52 1 37.44 375 TRP A O 1
ATOM 2839 N N . PHE A 1 376 ? 31.266 -20.938 -7.16 1 36.09 376 PHE A N 1
ATOM 2840 C CA . PHE A 1 376 ? 30.266 -20.359 -6.281 1 36.09 376 PHE A CA 1
ATOM 2841 C C . PHE A 1 376 ? 29.547 -21.438 -5.484 1 36.09 376 PHE A C 1
ATOM 2843 O O . PHE A 1 376 ? 29.188 -21.219 -4.324 1 36.09 376 PHE A O 1
ATOM 2850 N N . CYS A 1 377 ? 29.406 -22.703 -5.918 1 35.56 377 CYS A N 1
ATOM 2851 C CA . CYS A 1 377 ? 29.031 -23.859 -5.117 1 35.56 377 CYS A CA 1
ATOM 2852 C C . CYS A 1 377 ? 30.109 -24.188 -4.102 1 35.56 377 CYS A C 1
ATOM 2854 O O . CYS A 1 377 ? 29.812 -24.734 -3.037 1 35.56 377 CYS A O 1
ATOM 2856 N N . LEU A 1 378 ? 31.375 -24.016 -4.309 1 32.78 378 LEU A N 1
ATOM 2857 C CA . LEU A 1 378 ? 32.406 -24.25 -3.318 1 32.78 378 LEU A CA 1
ATOM 2858 C C . LEU A 1 378 ? 32.281 -23.281 -2.148 1 32.78 378 LEU A C 1
ATOM 2860 O O . LEU A 1 378 ? 32.531 -23.656 -1 1 32.78 378 LEU A O 1
ATOM 2864 N N . LEU A 1 379 ? 32 -22 -2.373 1 32.97 379 LEU A N 1
ATOM 2865 C CA . LEU A 1 379 ? 31.797 -21.141 -1.21 1 32.97 379 LEU A CA 1
ATOM 2866 C C . LEU A 1 379 ? 30.562 -21.594 -0.415 1 32.97 379 LEU A C 1
ATOM 2868 O O . LEU A 1 379 ? 30.5 -21.391 0.8 1 32.97 379 LEU A O 1
ATOM 2872 N N . CYS A 1 380 ? 29.578 -22.062 -0.978 1 33.19 380 CYS A N 1
ATOM 2873 C CA . CYS A 1 380 ? 28.406 -22.547 -0.255 1 33.19 380 CYS A CA 1
ATOM 2874 C C . CYS A 1 380 ? 28.688 -23.875 0.426 1 33.19 380 CYS A C 1
ATOM 2876 O O . CYS A 1 380 ? 27.891 -24.344 1.24 1 33.19 380 CYS A O 1
ATOM 2878 N N . GLN A 1 381 ? 29.625 -24.625 -0.046 1 29.11 381 GLN A N 1
ATOM 2879 C CA . GLN A 1 381 ? 29.953 -25.844 0.668 1 29.11 381 GLN A CA 1
ATOM 2880 C C . GLN A 1 381 ? 30.703 -25.547 1.957 1 29.11 381 GLN A C 1
ATOM 2882 O O . GLN A 1 381 ? 31.75 -26.141 2.219 1 29.11 381 GLN A O 1
ATOM 2887 N N . TRP A 1 382 ? 30.781 -24.281 2.408 1 29.16 382 TRP A N 1
ATOM 2888 C CA . TRP A 1 382 ? 31.406 -24.234 3.723 1 29.16 382 TRP A CA 1
ATOM 2889 C C . TRP A 1 382 ? 30.688 -25.141 4.711 1 29.16 382 TRP A C 1
ATOM 2891 O O . TRP A 1 382 ? 29.453 -25.109 4.805 1 29.16 382 TRP A O 1
ATOM 2901 N N . PRO A 1 383 ? 31.281 -26.172 5.113 1 29.88 383 PRO A N 1
ATOM 2902 C CA . PRO A 1 383 ? 30.781 -27.094 6.133 1 29.88 383 PRO A CA 1
ATOM 2903 C C . PRO A 1 383 ? 30.219 -26.375 7.359 1 29.88 383 PRO A C 1
ATOM 2905 O O . PRO A 1 383 ? 30.828 -25.422 7.848 1 29.88 383 PRO A O 1
ATOM 2908 N N . MET A 1 384 ? 29 -26.109 7.582 1 27.34 384 MET A N 1
ATOM 2909 C CA . MET A 1 384 ? 28.453 -25.812 8.906 1 27.34 384 MET A CA 1
ATOM 2910 C C . MET A 1 384 ? 29.062 -26.719 9.961 1 27.34 384 MET A C 1
ATOM 2912 O O . MET A 1 384 ? 29.031 -27.953 9.828 1 27.34 384 MET A O 1
ATOM 2916 N N . VAL A 1 385 ? 30.156 -26.391 10.664 1 26.97 385 VAL A N 1
ATOM 2917 C CA . VAL A 1 385 ? 30.688 -26.953 11.891 1 26.97 385 VAL A CA 1
ATOM 2918 C C . VAL A 1 385 ? 29.547 -27.266 12.859 1 26.97 385 VAL A C 1
ATOM 2920 O O . VAL A 1 385 ? 28.703 -26.406 13.117 1 26.97 385 VAL A O 1
ATOM 2923 N N . SER A 1 386 ? 29.047 -28.469 12.969 1 25.56 386 SER A N 1
ATOM 2924 C CA . SER A 1 386 ? 28.297 -29.094 14.047 1 25.56 386 SER A CA 1
ATOM 2925 C C . SER A 1 386 ? 28.875 -28.734 15.414 1 25.56 386 SER A C 1
ATOM 2927 O O . SER A 1 386 ? 30.031 -29.078 15.711 1 25.56 386 SER A O 1
ATOM 2929 N N . PHE A 1 387 ? 28.688 -27.531 16 1 24.97 387 PHE A N 1
ATOM 2930 C CA . PHE A 1 387 ? 28.938 -27.344 17.422 1 24.97 387 PHE A CA 1
ATOM 2931 C C . PHE A 1 387 ? 28.25 -28.422 18.25 1 24.97 387 PHE A C 1
ATOM 2933 O O . PHE A 1 387 ? 27.016 -28.469 18.312 1 24.97 387 PHE A O 1
ATOM 2940 N N . SER A 1 388 ? 28.766 -29.656 18.25 1 20.09 388 SER A N 1
ATOM 2941 C CA . SER A 1 388 ? 28.547 -30.609 19.328 1 20.09 388 SER A CA 1
ATOM 2942 C C . SER A 1 388 ? 28.891 -30.016 20.688 1 20.09 388 SER A C 1
ATOM 2944 O O . SER A 1 388 ? 30.031 -29.625 20.938 1 20.09 388 SER A O 1
ATOM 2946 N N . ILE A 1 389 ? 28.109 -29.094 21.281 1 22.28 389 ILE A N 1
ATOM 2947 C CA . ILE A 1 389 ? 28.172 -28.922 22.719 1 22.28 389 ILE A CA 1
ATOM 2948 C C . ILE A 1 389 ? 28.016 -30.281 23.406 1 22.28 389 ILE A C 1
ATOM 2950 O O . ILE A 1 389 ? 26.984 -30.938 23.281 1 22.28 389 ILE A O 1
ATOM 2954 N N . LYS A 1 390 ? 29.156 -30.906 23.5 1 20.38 390 LYS A N 1
ATOM 2955 C CA . LYS A 1 390 ? 29.344 -31.688 24.719 1 20.38 390 LYS A CA 1
ATOM 2956 C C . LYS A 1 390 ? 29.328 -30.781 25.953 1 20.38 390 LYS A C 1
ATOM 2958 O O . LYS A 1 390 ? 29.922 -29.703 25.953 1 20.38 390 LYS A O 1
ATOM 2963 N N . MET B 1 1 ? -33.594 -0.665 29.281 1 26.5 1 MET B N 1
ATOM 2964 C CA . MET B 1 1 ? -32.531 -1.33 28.516 1 26.5 1 MET B CA 1
ATOM 2965 C C . MET B 1 1 ? -31.172 -1.167 29.203 1 26.5 1 MET B C 1
ATOM 2967 O O . MET B 1 1 ? -30.75 -0.046 29.484 1 26.5 1 MET B O 1
ATOM 2971 N N . ALA B 1 2 ? -30.719 -2.166 29.938 1 32.25 2 ALA B N 1
ATOM 2972 C CA . ALA B 1 2 ? -29.516 -2.252 30.75 1 32.25 2 ALA B CA 1
ATOM 2973 C C . ALA B 1 2 ? -28.281 -1.925 29.938 1 32.25 2 ALA B C 1
ATOM 2975 O O . ALA B 1 2 ? -27.969 -2.604 28.953 1 32.25 2 ALA B O 1
ATOM 2976 N N . ILE B 1 3 ? -28.031 -0.698 29.797 1 39.34 3 ILE B N 1
ATOM 2977 C CA . ILE B 1 3 ? -26.703 -0.319 29.328 1 39.34 3 ILE B CA 1
ATOM 2978 C C . ILE B 1 3 ? -25.656 -1.252 29.938 1 39.34 3 ILE B C 1
ATOM 2980 O O . ILE B 1 3 ? -25.578 -1.394 31.156 1 39.34 3 ILE B O 1
ATOM 2984 N N . SER B 1 4 ? -25.203 -2.184 29.219 1 38.38 4 SER B N 1
ATOM 2985 C CA . SER B 1 4 ? -24.266 -3.16 29.75 1 38.38 4 SER B CA 1
ATOM 2986 C C . SER B 1 4 ? -23.109 -2.477 30.484 1 38.38 4 SER B C 1
ATOM 2988 O O . SER B 1 4 ? -22.641 -1.427 30.062 1 38.38 4 SER B O 1
ATOM 2990 N N . PRO B 1 5 ? -22.906 -2.734 31.766 1 41.91 5 PRO B N 1
ATOM 2991 C CA . PRO B 1 5 ? -21.828 -2.223 32.625 1 41.91 5 PRO B CA 1
ATOM 2992 C C . PRO B 1 5 ? -20.484 -2.133 31.906 1 41.91 5 PRO B C 1
ATOM 2994 O O . PRO B 1 5 ? -19.641 -1.312 32.281 1 41.91 5 PRO B O 1
ATOM 2997 N N . PHE B 1 6 ? -20.312 -2.904 30.875 1 40.53 6 PHE B N 1
ATOM 2998 C CA . PHE B 1 6 ? -19.016 -2.904 30.203 1 40.53 6 PHE B CA 1
ATOM 2999 C C . PHE B 1 6 ? -18.797 -1.601 29.453 1 40.53 6 PHE B C 1
ATOM 3001 O O . PHE B 1 6 ? -17.703 -1.029 29.484 1 40.53 6 PHE B O 1
ATOM 3008 N N . VAL B 1 7 ? -19.734 -1.059 28.75 1 41.31 7 VAL B N 1
ATOM 3009 C CA . VAL B 1 7 ? -19.594 0.212 28.047 1 41.31 7 VAL B CA 1
ATOM 3010 C C . VAL B 1 7 ? -19.469 1.352 29.062 1 41.31 7 VAL B C 1
ATOM 3012 O O . VAL B 1 7 ? -18.688 2.287 28.844 1 41.31 7 VAL B O 1
ATOM 3015 N N . ILE B 1 8 ? -20.078 1.247 30.281 1 41.19 8 ILE B N 1
ATOM 3016 C CA . ILE B 1 8 ? -19.906 2.213 31.359 1 41.19 8 ILE B CA 1
ATOM 3017 C C . ILE B 1 8 ? -18.469 2.16 31.875 1 41.19 8 ILE B C 1
ATOM 3019 O O . ILE B 1 8 ? -17.844 3.199 32.094 1 41.19 8 ILE B O 1
ATOM 3023 N N . CYS B 1 9 ? -17.844 0.932 32 1 39.59 9 CYS B N 1
ATOM 3024 C CA . CYS B 1 9 ? -16.5 0.77 32.562 1 39.59 9 CYS B CA 1
ATOM 3025 C C . CYS B 1 9 ? -15.461 1.35 31.609 1 39.59 9 CYS B C 1
ATOM 3027 O O . CYS B 1 9 ? -14.523 2.021 32.062 1 39.59 9 CYS B O 1
ATOM 3029 N N . LEU B 1 10 ? -15.578 1.146 30.312 1 38.62 10 LEU B N 1
ATOM 3030 C CA . LEU B 1 10 ? -14.562 1.699 29.422 1 38.62 10 LEU B CA 1
ATOM 3031 C C . LEU B 1 10 ? -14.633 3.223 29.406 1 38.62 10 LEU B C 1
ATOM 3033 O O . LEU B 1 10 ? -13.602 3.895 29.391 1 38.62 10 LEU B O 1
ATOM 3037 N N . LEU B 1 11 ? -15.805 3.762 29.531 1 37.47 11 LEU B N 1
ATOM 3038 C CA . LEU B 1 11 ? -16.016 5.207 29.547 1 37.47 11 LEU B CA 1
ATOM 3039 C C . LEU B 1 11 ? -15.523 5.805 30.875 1 37.47 11 LEU B C 1
ATOM 3041 O O . LEU B 1 11 ? -15 6.918 30.891 1 37.47 11 LEU B O 1
ATOM 3045 N N . THR B 1 12 ? -15.68 5.152 32 1 38.5 12 THR 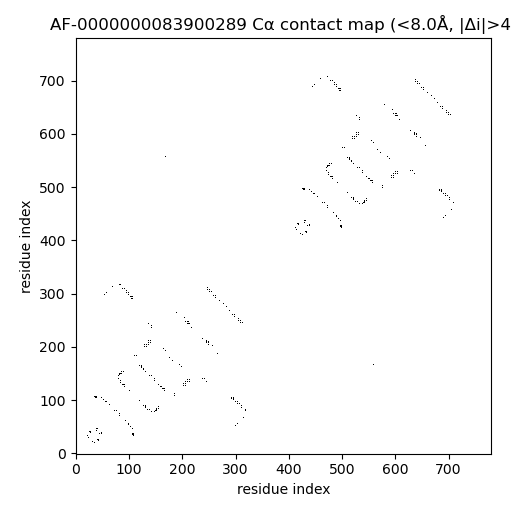B N 1
ATOM 3046 C CA . THR B 1 12 ? -15.211 5.664 33.281 1 38.5 12 THR B CA 1
ATOM 3047 C C . THR B 1 12 ? -13.688 5.816 33.281 1 38.5 12 THR B C 1
ATOM 3049 O O . THR B 1 12 ? -13.141 6.637 34.031 1 38.5 12 THR B O 1
ATOM 3052 N N . LEU B 1 13 ? -13.023 4.93 32.562 1 34.84 13 LEU B N 1
ATOM 3053 C CA . LEU B 1 13 ? -11.57 5.039 32.625 1 34.84 13 LEU B CA 1
ATOM 3054 C C . LEU B 1 13 ? -11.086 6.332 32 1 34.84 13 LEU B C 1
ATOM 3056 O O . LEU B 1 13 ? -10.07 6.891 32.406 1 34.84 13 LEU B O 1
ATOM 3060 N N . ILE B 1 14 ? -11.766 6.82 30.953 1 36.59 14 ILE B N 1
ATOM 3061 C CA . ILE B 1 14 ? -11.266 8.031 30.312 1 36.59 14 ILE B CA 1
ATOM 3062 C C . ILE B 1 14 ? -11.719 9.258 31.109 1 36.59 14 ILE B C 1
ATOM 3064 O O . ILE B 1 14 ? -11.164 10.352 30.938 1 36.59 14 ILE B O 1
ATOM 3068 N N . SER B 1 15 ? -12.773 9.195 31.906 1 35.47 15 SER B N 1
ATOM 3069 C CA . SER B 1 15 ? -13.375 10.32 32.625 1 35.47 15 SER B CA 1
ATOM 3070 C C . SER B 1 15 ? -12.453 10.859 33.688 1 35.47 15 SER B C 1
ATOM 3072 O O . SER B 1 15 ? -12.812 11.781 34.438 1 35.47 15 SER B O 1
ATOM 3074 N N . CYS B 1 16 ? -11.398 10.258 34.062 1 33.22 16 CYS B N 1
ATOM 3075 C CA . CYS B 1 16 ? -10.82 10.789 35.312 1 33.22 16 CYS B CA 1
ATOM 3076 C C . CYS B 1 16 ? -10.391 12.234 35.125 1 33.22 16 CYS B C 1
ATOM 3078 O O . CYS B 1 16 ? -9.812 12.836 36.031 1 33.22 16 CYS B O 1
ATOM 3080 N N . SER B 1 17 ? -10.312 12.789 33.875 1 33.31 17 SER B N 1
ATOM 3081 C CA . SER B 1 17 ? -9.555 14.016 34.094 1 33.31 17 SER B CA 1
ATOM 3082 C C . SER B 1 17 ? -10.406 15.07 34.781 1 33.31 17 SER B C 1
ATOM 3084 O O . SER B 1 17 ? -10.125 15.461 35.906 1 33.31 17 SER B O 1
ATOM 3086 N N . SER B 1 18 ? -10.719 16.359 34.031 1 35.28 18 SER B N 1
ATOM 3087 C CA . SER B 1 18 ? -10.727 17.719 34.562 1 35.28 18 SER B CA 1
ATOM 3088 C C . SER B 1 18 ? -12.055 18.031 35.25 1 35.28 18 SER B C 1
ATOM 3090 O O . SER B 1 18 ? -13.109 17.609 34.75 1 35.28 18 SER B O 1
ATOM 3092 N N . SER B 1 19 ? -12.195 18.328 36.531 1 36.12 19 SER B N 1
ATOM 3093 C CA . SER B 1 19 ? -13.078 18.844 37.594 1 36.12 19 SER B CA 1
ATOM 3094 C C . SER B 1 19 ? -13.844 20.062 37.094 1 36.12 19 SER B C 1
ATOM 3096 O O . SER B 1 19 ? -14.047 21.016 37.844 1 36.12 19 SER B O 1
ATOM 3098 N N . GLN B 1 20 ? -13.891 20.625 35.844 1 38.94 20 GLN B N 1
ATOM 3099 C CA . GLN B 1 20 ? -14.633 21.875 35.781 1 38.94 20 GLN B CA 1
ATOM 3100 C C . GLN B 1 20 ? -16.094 21.656 36.156 1 38.94 20 GLN B C 1
ATOM 3102 O O . GLN B 1 20 ? -16.625 20.562 36 1 38.94 20 GLN B O 1
ATOM 3107 N N . PRO B 1 21 ? -16.734 22.578 36.906 1 41.97 21 PRO B N 1
ATOM 3108 C CA . PRO B 1 21 ? -18.125 22.594 37.375 1 41.97 21 PRO B CA 1
ATOM 3109 C C . PRO B 1 21 ? -19.125 22.25 36.281 1 41.97 21 PRO B C 1
ATOM 3111 O O . PRO B 1 21 ? -19.172 22.938 35.25 1 41.97 21 PRO B O 1
ATOM 3114 N N . THR B 1 22 ? -19.281 21.016 35.906 1 48.72 22 THR B N 1
ATOM 3115 C CA . THR B 1 22 ? -20.125 20.469 34.844 1 48.72 22 THR B CA 1
ATOM 3116 C C . THR B 1 22 ? -21.578 20.906 35.062 1 48.72 22 THR B C 1
ATOM 3118 O O . THR B 1 22 ? -22.125 20.781 36.156 1 48.72 22 THR B O 1
ATOM 3121 N N . PRO B 1 23 ? -22.109 21.906 34.219 1 55.38 23 PRO B N 1
ATOM 3122 C CA . PRO B 1 23 ? -23.531 22.234 34.25 1 55.38 23 PRO B CA 1
ATOM 3123 C C . PRO B 1 23 ? -24.422 21.031 34.5 1 55.38 23 PRO B C 1
ATOM 3125 O O . PRO B 1 23 ? -23.984 19.891 34.312 1 55.38 23 PRO B O 1
ATOM 3128 N N . PRO B 1 24 ? -25.547 21.281 35.188 1 58.44 24 PRO B N 1
ATOM 3129 C CA . PRO B 1 24 ? -26.484 20.203 35.531 1 58.44 24 PRO B CA 1
ATOM 3130 C C . PRO B 1 24 ? -26.766 19.266 34.375 1 58.44 24 PRO B C 1
ATOM 3132 O O . PRO B 1 24 ? -26.75 19.672 33.219 1 58.44 24 PRO B O 1
ATOM 3135 N N . PRO B 1 25 ? -26.578 18.016 34.562 1 62.75 25 PRO B N 1
ATOM 3136 C CA . PRO B 1 25 ? -26.75 16.969 33.562 1 62.75 25 PRO B CA 1
ATOM 3137 C C . PRO B 1 25 ? -28.125 17.016 32.906 1 62.75 25 PRO B C 1
ATOM 3139 O O . PRO B 1 25 ? -29.125 17.297 33.562 1 62.75 25 PRO B O 1
ATOM 3142 N N . PRO B 1 26 ? -28.125 17.266 31.594 1 65.62 26 PRO B N 1
ATOM 3143 C CA . PRO B 1 26 ? -29.406 17.219 30.875 1 65.62 26 PRO B CA 1
ATOM 3144 C C . PRO B 1 26 ? -30.25 16.016 31.266 1 65.62 26 PRO B C 1
ATOM 3146 O O . PRO B 1 26 ? -29.75 15.086 31.922 1 65.62 26 PRO B O 1
ATOM 3149 N N . ARG B 1 27 ? -31.578 16.125 31 1 68.19 27 ARG B N 1
ATOM 3150 C CA . ARG B 1 27 ? -32.531 15.055 31.312 1 68.19 27 ARG B CA 1
ATOM 3151 C C . ARG B 1 27 ? -32.094 13.75 30.641 1 68.19 27 ARG B C 1
ATOM 3153 O O . ARG B 1 27 ? -31.797 13.734 29.438 1 68.19 27 ARG B O 1
ATOM 3160 N N . GLY B 1 28 ? -31.859 12.672 31.359 1 68.62 28 GLY B N 1
ATOM 3161 C CA . GLY B 1 28 ? -31.469 11.367 30.844 1 68.62 28 GLY B CA 1
ATOM 3162 C C . GLY B 1 28 ? -30.078 10.961 31.281 1 68.62 28 GLY B C 1
ATOM 3163 O O . GLY B 1 28 ? -29.734 9.773 31.266 1 68.62 28 GLY B O 1
ATOM 3164 N N . CYS B 1 29 ? -29.391 12.102 31.438 1 70.5 29 CYS B N 1
ATOM 3165 C CA . CYS B 1 29 ? -28.016 11.781 31.828 1 70.5 29 CYS B CA 1
ATOM 3166 C C . CYS B 1 29 ? -27.844 11.844 33.344 1 70.5 29 CYS B C 1
ATOM 3168 O O . CYS B 1 29 ? -28.516 12.625 34.031 1 70.5 29 CYS B O 1
ATOM 3170 N N . SER B 1 30 ? -27.172 10.82 33.781 1 69.81 30 SER B N 1
ATOM 3171 C CA . SER B 1 30 ? -26.875 10.82 35.188 1 69.81 30 SER B CA 1
ATOM 3172 C C . SER B 1 30 ? -25.922 11.953 35.562 1 69.81 30 SER B C 1
ATOM 3174 O O . SER B 1 30 ? -25.25 12.516 34.688 1 69.81 30 SER B O 1
ATOM 3176 N N . VAL B 1 31 ? -25.938 12.438 36.656 1 68.44 31 VAL B N 1
ATOM 3177 C CA . VAL B 1 31 ? -25.172 13.562 37.156 1 68.44 31 VAL B CA 1
ATOM 3178 C C . VAL B 1 31 ? -23.672 13.312 36.938 1 68.44 31 VAL B C 1
ATOM 3180 O O . VAL B 1 31 ? -22.906 14.258 36.75 1 68.44 31 VAL B O 1
ATOM 3183 N N . GLY B 1 32 ? -23.234 12.086 36.781 1 65.69 32 GLY B N 1
ATOM 3184 C CA . GLY B 1 32 ? -21.828 11.773 36.719 1 65.69 32 GLY B CA 1
ATOM 3185 C C . GLY B 1 32 ? -21.297 11.727 35.281 1 65.69 32 GLY B C 1
ATOM 3186 O O . GLY B 1 32 ? -20.109 11.508 35.062 1 65.69 32 GLY B O 1
ATOM 3187 N N . VAL B 1 33 ? -22.234 12.047 34.406 1 68.25 33 VAL B N 1
ATOM 3188 C CA . VAL B 1 33 ? -21.766 11.945 33.031 1 68.25 33 VAL B CA 1
ATOM 3189 C C . VAL B 1 33 ? -21.141 13.266 32.594 1 68.25 33 VAL B C 1
ATOM 3191 O O . VAL B 1 33 ? -21.75 14.336 32.781 1 68.25 33 VAL B O 1
ATOM 3194 N N . GLU B 1 34 ? -19.875 13.164 32.219 1 70.06 34 GLU B N 1
ATOM 3195 C CA . GLU B 1 34 ? -19.141 14.336 31.75 1 70.06 34 GLU B CA 1
ATOM 3196 C C . GLU B 1 34 ? -19.766 14.93 30.5 1 70.06 34 GLU B C 1
ATOM 3198 O O . GLU B 1 34 ? -20.484 14.242 29.766 1 70.06 34 GLU B O 1
ATOM 3203 N N . ALA B 1 35 ? -19.578 16.156 30.25 1 67.88 35 ALA B N 1
ATOM 3204 C CA . ALA B 1 35 ? -20.203 16.984 29.219 1 67.88 35 ALA B CA 1
ATOM 3205 C C . ALA B 1 35 ? -20 16.391 27.828 1 67.88 35 ALA B C 1
ATOM 3207 O O . ALA B 1 35 ? -20.938 16.312 27.031 1 67.88 35 ALA B O 1
ATOM 3208 N N . PRO B 1 36 ? -18.844 15.812 27.594 1 67.12 36 PRO B N 1
ATOM 3209 C CA . PRO B 1 36 ? -18.672 15.336 26.219 1 67.12 36 PRO B CA 1
ATOM 3210 C C . PRO B 1 36 ? -19.469 14.07 25.922 1 67.12 36 PRO B C 1
ATOM 3212 O O . PRO B 1 36 ? -19.75 13.773 24.766 1 67.12 36 PRO B O 1
ATOM 3215 N N . TYR B 1 37 ? -19.969 13.453 26.969 1 69.12 37 TYR B N 1
ATOM 3216 C CA . TYR B 1 37 ? -20.688 12.195 26.797 1 69.12 37 TYR B CA 1
ATOM 3217 C C . TYR B 1 37 ? -22.188 12.398 26.922 1 69.12 37 TYR B C 1
ATOM 3219 O O . TYR B 1 37 ? -22.969 11.469 26.703 1 69.12 37 TYR B O 1
ATOM 3227 N N . ARG B 1 38 ? -22.609 13.578 27.172 1 68.81 38 ARG B N 1
ATOM 3228 C CA . ARG B 1 38 ? -24.016 13.844 27.469 1 68.81 38 ARG B CA 1
ATOM 3229 C C . ARG B 1 38 ? -24.875 13.688 26.234 1 68.81 38 ARG B C 1
ATOM 3231 O O . ARG B 1 38 ? -26.078 13.438 26.344 1 68.81 38 ARG B O 1
ATOM 3238 N N . VAL B 1 39 ? -24.297 13.82 25.062 1 67.88 39 VAL B N 1
ATOM 3239 C CA . VAL B 1 39 ? -25.047 13.695 23.828 1 67.88 39 VAL B CA 1
ATOM 3240 C C . VAL B 1 39 ? -25.562 12.258 23.672 1 67.88 39 VAL B C 1
ATOM 3242 O O . VAL B 1 39 ? -26.609 12.031 23.062 1 67.88 39 VAL B O 1
ATOM 3245 N N . LEU B 1 40 ? -24.938 11.391 24.281 1 71.06 40 LEU B N 1
ATOM 3246 C CA . LEU B 1 40 ? -25.328 9.984 24.188 1 71.06 40 LEU B CA 1
ATOM 3247 C C . LEU B 1 40 ? -26.562 9.695 25.031 1 71.06 40 LEU B C 1
ATOM 3249 O O . LEU B 1 40 ? -27.281 8.727 24.781 1 71.06 40 LEU B O 1
ATOM 3253 N N . CYS B 1 41 ? -26.703 10.531 26.062 1 70.38 41 CYS B N 1
ATOM 3254 C CA . CYS B 1 41 ? -27.797 10.242 26.984 1 70.38 41 CYS B CA 1
ATOM 3255 C C . CYS B 1 41 ? -28.797 11.391 27.016 1 70.38 41 CYS B C 1
ATOM 3257 O O . CYS B 1 41 ? -29.875 11.266 27.609 1 70.38 41 CYS B O 1
ATOM 3259 N N . ASP B 1 42 ? -28.422 12.461 26.328 1 67 42 ASP B N 1
ATOM 3260 C CA . ASP B 1 42 ? -29.281 13.641 26.391 1 67 42 ASP B CA 1
ATOM 3261 C C . ASP B 1 42 ? -30.578 13.414 25.594 1 67 42 ASP B C 1
ATOM 3263 O O . ASP B 1 42 ? -30.547 13.281 24.375 1 67 42 ASP B O 1
ATOM 3267 N N . LEU B 1 43 ? -31.594 13.391 26.297 1 67.5 43 LEU B N 1
ATOM 3268 C CA . LEU B 1 43 ? -32.906 13.18 25.656 1 67.5 43 LEU B CA 1
ATOM 3269 C C . LEU B 1 43 ? -33.375 14.445 24.953 1 67.5 43 LEU B C 1
ATOM 3271 O O . LEU B 1 43 ? -34.281 14.398 24.125 1 67.5 43 LEU B O 1
ATOM 3275 N N . GLU B 1 44 ? -32.719 15.531 25.266 1 67.19 44 GLU B N 1
ATOM 3276 C CA . GLU B 1 44 ? -33.094 16.75 24.547 1 67.19 44 GLU B CA 1
ATOM 3277 C C . GLU B 1 44 ? -32.469 16.766 23.156 1 67.19 44 GLU B C 1
ATOM 3279 O O . GLU B 1 44 ? -33.031 17.375 22.234 1 67.19 44 GLU B O 1
ATOM 3284 N N . ALA B 1 45 ? -31.438 16.141 23.094 1 69.94 45 ALA B N 1
ATOM 3285 C CA . ALA B 1 45 ? -30.828 15.93 21.797 1 69.94 45 ALA B CA 1
ATOM 3286 C C . ALA B 1 45 ? -31.156 14.539 21.25 1 69.94 45 ALA B C 1
ATOM 3288 O O . ALA B 1 45 ? -30.297 13.656 21.234 1 69.94 45 ALA B O 1
ATOM 3289 N N . VAL B 1 46 ? -32.406 14.375 20.828 1 78.38 46 VAL B N 1
ATOM 3290 C CA . VAL B 1 46 ? -33 13.094 20.453 1 78.38 46 VAL B CA 1
ATOM 3291 C C . VAL B 1 46 ? -32.219 12.484 19.297 1 78.38 46 VAL B C 1
ATOM 3293 O O . VAL B 1 46 ? -32.094 11.258 19.203 1 78.38 46 VAL B O 1
ATOM 3296 N N . TRP B 1 47 ? -31.703 13.344 18.547 1 80.69 47 TRP B N 1
ATOM 3297 C CA . TRP B 1 47 ? -31.016 12.82 17.375 1 80.69 47 TRP B CA 1
ATOM 3298 C C . TRP B 1 47 ? -29.828 11.953 17.766 1 80.69 47 TRP B C 1
ATOM 3300 O O . TRP B 1 47 ? -29.562 10.922 17.141 1 80.69 47 TRP B O 1
ATOM 3310 N N . GLY B 1 48 ? -29.156 12.289 18.828 1 82.38 48 GLY B N 1
ATOM 3311 C CA . GLY B 1 48 ? -28.016 11.5 19.297 1 82.38 48 GLY B CA 1
ATOM 3312 C C . GLY B 1 48 ? -28.422 10.133 19.812 1 82.38 48 GLY B C 1
ATOM 3313 O O . GLY B 1 48 ? -27.766 9.133 19.516 1 82.38 48 GLY B O 1
ATOM 3314 N N . VAL B 1 49 ? -29.469 10.141 20.5 1 83.56 49 VAL B N 1
ATOM 3315 C CA . VAL B 1 49 ? -29.953 8.891 21.078 1 83.56 49 VAL B CA 1
ATOM 3316 C C . VAL B 1 49 ? -30.422 7.961 19.969 1 83.56 49 VAL B C 1
ATOM 3318 O O . VAL B 1 49 ? -30.172 6.754 20 1 83.56 49 VAL B O 1
ATOM 3321 N N . VAL B 1 50 ? -31.078 8.523 19.047 1 87.62 50 VAL B N 1
ATOM 3322 C CA . VAL B 1 50 ? -31.578 7.734 17.922 1 87.62 50 VAL B CA 1
ATOM 3323 C C . VAL B 1 50 ? -30.406 7.156 17.141 1 87.62 50 VAL B C 1
ATOM 3325 O O . VAL B 1 50 ? -30.391 5.969 16.797 1 87.62 50 VAL B O 1
ATOM 3328 N N . LEU B 1 51 ? -29.469 7.992 16.859 1 90.44 51 LEU B N 1
ATOM 3329 C CA . LEU B 1 51 ? -28.297 7.539 16.109 1 90.44 51 LEU B CA 1
ATOM 3330 C C . LEU B 1 51 ? -27.547 6.453 16.875 1 90.44 51 LEU B C 1
ATOM 3332 O O . LEU B 1 51 ? -27.062 5.492 16.281 1 90.44 51 LEU B O 1
ATOM 3336 N N . GLU B 1 52 ? -27.5 6.629 18.172 1 90.19 52 GLU B N 1
ATOM 3337 C CA . GLU B 1 52 ? -26.844 5.625 19 1 90.19 52 GLU B CA 1
ATOM 3338 C C . GLU B 1 52 ? -27.594 4.293 18.938 1 90.19 52 GLU B C 1
ATOM 3340 O O . GLU B 1 52 ? -26.969 3.23 18.875 1 90.19 52 GLU B O 1
ATOM 3345 N N . ALA B 1 53 ? -28.828 4.348 18.969 1 92.06 53 ALA B N 1
ATOM 3346 C CA . ALA B 1 53 ? -29.625 3.129 18.922 1 92.06 53 ALA B CA 1
ATOM 3347 C C . ALA B 1 53 ? -29.453 2.418 17.578 1 92.06 53 ALA B C 1
ATOM 3349 O O . ALA B 1 53 ? -29.312 1.192 17.531 1 92.06 53 ALA B O 1
ATOM 3350 N N . VAL B 1 54 ? -29.438 3.193 16.531 1 94.88 54 VAL B N 1
ATOM 3351 C CA . VAL B 1 54 ? -29.281 2.631 15.188 1 94.88 54 VAL B CA 1
ATOM 3352 C C . VAL B 1 54 ? -27.891 2.037 15.039 1 94.88 54 VAL B C 1
ATOM 3354 O O . VAL B 1 54 ? -27.719 0.969 14.445 1 94.88 54 VAL B O 1
ATOM 3357 N N . ALA B 1 55 ? -26.938 2.688 15.57 1 95.81 55 ALA B N 1
ATOM 3358 C CA . ALA B 1 55 ? -25.562 2.188 15.523 1 95.81 55 ALA B CA 1
ATOM 3359 C C . ALA B 1 55 ? -25.422 0.896 16.328 1 95.81 55 ALA B C 1
ATOM 3361 O O . ALA B 1 55 ? -24.812 -0.068 15.859 1 95.81 55 ALA B O 1
ATOM 3362 N N . CYS B 1 56 ? -26 0.868 17.484 1 94.88 56 CYS B N 1
ATOM 3363 C CA . CYS B 1 56 ? -25.906 -0.316 18.328 1 94.88 56 CYS B CA 1
ATOM 3364 C C . CYS B 1 56 ? -26.641 -1.492 17.703 1 94.88 56 CYS B C 1
ATOM 3366 O O . CYS B 1 56 ? -26.172 -2.629 17.766 1 94.88 56 CYS B O 1
ATOM 3368 N N . SER B 1 57 ? -27.766 -1.204 17.094 1 96.5 57 SER B N 1
ATOM 3369 C CA . SER B 1 57 ? -28.5 -2.26 16.391 1 96.5 57 SER B CA 1
ATOM 3370 C C . SER B 1 57 ? -27.703 -2.803 15.219 1 96.5 57 SER B C 1
ATOM 3372 O O . SER B 1 57 ? -27.719 -4.008 14.953 1 96.5 57 SER B O 1
ATOM 3374 N N . GLY B 1 58 ? -27.062 -1.949 14.539 1 97 58 GLY B N 1
ATOM 3375 C CA . GLY B 1 58 ? -26.219 -2.393 13.445 1 97 58 GLY B CA 1
ATOM 3376 C C . GLY B 1 58 ? -25.031 -3.229 13.914 1 97 58 GLY B C 1
ATOM 3377 O O . GLY B 1 58 ? -24.703 -4.242 13.297 1 97 58 GLY B O 1
ATOM 3378 N N . GLY B 1 59 ? -24.422 -2.781 14.977 1 96.75 59 GLY B N 1
ATOM 3379 C CA . GLY B 1 59 ? -23.328 -3.557 15.555 1 96.75 59 GLY B CA 1
ATOM 3380 C C . GLY B 1 59 ? -23.766 -4.938 16.016 1 96.75 59 GLY B C 1
ATOM 3381 O O . GLY B 1 59 ? -23.062 -5.926 15.758 1 96.75 59 GLY B O 1
ATOM 3382 N N . LEU B 1 60 ? -24.875 -4.992 16.594 1 96.56 60 LEU B N 1
ATOM 3383 C CA . LEU B 1 60 ? -25.406 -6.266 17.062 1 96.56 60 LEU B CA 1
ATOM 3384 C C . LEU B 1 60 ? -25.734 -7.184 15.891 1 96.56 60 LEU B C 1
ATOM 3386 O O . LEU B 1 60 ? -25.438 -8.383 15.93 1 96.56 60 LEU B O 1
ATOM 3390 N N . THR B 1 61 ? -26.344 -6.637 14.898 1 95.88 61 THR B N 1
ATOM 3391 C CA . THR B 1 61 ? -26.672 -7.41 13.711 1 95.88 61 THR B CA 1
ATOM 3392 C C . THR B 1 61 ? -25.406 -7.957 13.055 1 95.88 61 THR B C 1
ATOM 3394 O O . THR B 1 61 ? -25.359 -9.109 12.617 1 95.88 61 THR B O 1
ATOM 3397 N N . SER B 1 62 ? -24.391 -7.141 13 1 96.75 62 SER B N 1
ATOM 3398 C CA . SER B 1 62 ? -23.125 -7.578 12.43 1 96.75 62 SER B CA 1
ATOM 3399 C C . SER B 1 62 ? -22.516 -8.711 13.25 1 96.75 62 SER B C 1
ATOM 3401 O O . SER B 1 62 ? -22 -9.68 12.695 1 96.75 62 SER B O 1
ATOM 3403 N N . LEU B 1 63 ? -22.578 -8.562 14.539 1 96.56 63 LEU B N 1
ATOM 3404 C CA . LEU B 1 63 ? -22.031 -9.57 15.43 1 96.56 63 LEU B CA 1
ATOM 3405 C C . LEU B 1 63 ? -22.781 -10.883 15.305 1 96.56 63 LEU B C 1
ATOM 3407 O O . LEU B 1 63 ? -22.172 -11.953 15.195 1 96.56 63 LEU B O 1
ATOM 3411 N N . VAL B 1 64 ? -24.078 -10.836 15.289 1 96 64 VAL B N 1
ATOM 3412 C CA . VAL B 1 64 ? -24.906 -12.031 15.18 1 96 64 VAL B CA 1
ATOM 3413 C C . VAL B 1 64 ? -24.656 -12.719 13.836 1 96 64 VAL B C 1
ATOM 3415 O O . VAL B 1 64 ? -24.516 -13.938 13.773 1 96 64 VAL B O 1
ATOM 3418 N N . LEU B 1 65 ? -24.594 -11.961 12.805 1 94.56 65 LEU B N 1
ATOM 3419 C CA . LEU B 1 65 ? -24.344 -12.523 11.477 1 94.56 65 LEU B CA 1
ATOM 3420 C C . LEU B 1 65 ? -22.969 -13.164 11.414 1 94.56 65 LEU B C 1
ATOM 3422 O O . LEU B 1 65 ? -22.797 -14.234 10.836 1 94.56 65 LEU B O 1
ATOM 3426 N N . ALA B 1 66 ? -21.984 -12.539 12.016 1 94.75 66 ALA B N 1
ATOM 3427 C CA . ALA B 1 66 ? -20.625 -13.086 12.023 1 94.75 66 ALA B CA 1
ATOM 3428 C C . ALA B 1 66 ? -20.594 -14.422 12.773 1 94.75 66 ALA B C 1
ATOM 3430 O O . ALA B 1 66 ? -20 -15.391 12.289 1 94.75 66 ALA B O 1
ATOM 3431 N N . VAL B 1 67 ? -21.172 -14.469 13.938 1 94.25 67 VAL B N 1
ATOM 3432 C CA . VAL B 1 67 ? -21.188 -15.688 14.734 1 94.25 67 VAL B CA 1
ATOM 3433 C C . VAL B 1 67 ? -21.953 -16.781 13.992 1 94.25 67 VAL B C 1
ATOM 3435 O O . VAL B 1 67 ? -21.5 -17.938 13.945 1 94.25 67 VAL B O 1
ATOM 3438 N N . PHE B 1 68 ? -23.062 -16.406 13.383 1 91.56 68 PHE B N 1
ATOM 3439 C CA . PHE B 1 68 ? -23.859 -17.359 12.609 1 91.56 68 PHE B CA 1
ATOM 3440 C C . PHE B 1 68 ? -23.047 -17.938 11.461 1 91.56 68 PHE B C 1
ATOM 3442 O O . PHE B 1 68 ? -23.062 -19.141 11.234 1 91.56 68 PHE B O 1
ATOM 3449 N N . LEU B 1 69 ? -22.312 -17.156 10.727 1 90.62 69 LEU B N 1
ATOM 3450 C CA . LEU B 1 69 ? -21.5 -17.609 9.602 1 90.62 69 LEU B CA 1
ATOM 3451 C C . LEU B 1 69 ? -20.375 -18.516 10.062 1 90.62 69 LEU B C 1
ATOM 3453 O O . LEU B 1 69 ? -20.047 -19.5 9.398 1 90.62 69 LEU B O 1
ATOM 3457 N N . ILE B 1 70 ? -19.75 -18.203 11.203 1 90.81 70 ILE B N 1
ATOM 3458 C CA . ILE B 1 70 ? -18.656 -19 11.734 1 90.81 70 ILE B CA 1
ATOM 3459 C C . ILE B 1 70 ? -19.156 -20.391 12.117 1 90.81 70 ILE B C 1
ATOM 3461 O O . ILE B 1 70 ? -18.484 -21.391 11.867 1 90.81 70 ILE B O 1
ATOM 3465 N N . VAL B 1 71 ? -20.344 -20.516 12.648 1 88.31 71 VAL B N 1
ATOM 3466 C CA . VAL B 1 71 ? -20.938 -21.797 13.047 1 88.31 71 VAL B CA 1
ATOM 3467 C C . VAL B 1 71 ? -21.297 -22.609 11.805 1 88.31 71 VAL B C 1
ATOM 3469 O O . VAL B 1 71 ? -21.094 -23.828 11.773 1 88.31 71 VAL B O 1
ATOM 3472 N N . LYS B 1 72 ? -21.703 -21.953 10.797 1 85.94 72 LYS B N 1
ATOM 3473 C CA . LYS B 1 72 ? -22.141 -22.641 9.586 1 85.94 72 LYS B CA 1
ATOM 3474 C C . LYS B 1 72 ? -20.969 -22.922 8.648 1 85.94 72 LYS B C 1
ATOM 3476 O O . LYS B 1 72 ? -21.094 -23.656 7.676 1 85.94 72 LYS B O 1
ATOM 3481 N N . LEU B 1 73 ? -19.844 -22.281 8.844 1 81.69 73 LEU B N 1
ATOM 3482 C CA . LEU B 1 73 ? -18.641 -22.438 8.016 1 81.69 73 LEU B CA 1
ATOM 3483 C C . LEU B 1 73 ? -18.234 -23.891 7.91 1 81.69 73 LEU B C 1
ATOM 3485 O O . LEU B 1 73 ? -17.766 -24.344 6.859 1 81.69 73 LEU B O 1
ATOM 3489 N N . ARG B 1 74 ? -18.469 -24.672 8.953 1 77.25 74 ARG B N 1
ATOM 3490 C CA . ARG B 1 74 ? -18.062 -26.078 8.969 1 77.25 74 ARG B CA 1
ATOM 3491 C C . ARG B 1 74 ? -18.953 -26.922 8.047 1 77.25 74 ARG B C 1
ATOM 3493 O O . ARG B 1 74 ? -18.562 -28 7.621 1 77.25 74 ARG B O 1
ATOM 3500 N N . GLY B 1 75 ? -20.031 -26.328 7.66 1 74.44 75 GLY B N 1
ATOM 3501 C CA . GLY B 1 75 ? -20.969 -27.094 6.859 1 74.44 75 GLY B CA 1
ATOM 3502 C C . GLY B 1 75 ? -20.875 -26.797 5.375 1 74.44 75 GLY B C 1
ATOM 3503 O O . GLY B 1 75 ? -21.469 -27.516 4.555 1 74.44 75 GLY B O 1
ATOM 3504 N N . VAL B 1 76 ? -20.156 -25.781 5.02 1 69.81 76 VAL B N 1
ATOM 3505 C CA . VAL B 1 76 ? -20.078 -25.406 3.609 1 69.81 76 VAL B CA 1
ATOM 3506 C C . VAL B 1 76 ? -18.969 -26.203 2.92 1 69.81 76 VAL B C 1
ATOM 3508 O O . VAL B 1 76 ? -17.797 -26.047 3.258 1 69.81 76 VAL B O 1
ATOM 3511 N N . SER B 1 77 ? -19.297 -27.062 2.008 1 72.12 77 SER B N 1
ATOM 3512 C CA . SER B 1 77 ? -18.344 -27.969 1.354 1 72.12 77 SER B CA 1
ATOM 3513 C C . SER B 1 77 ? -17.859 -27.391 0.025 1 72.12 77 SER B C 1
ATOM 3515 O O . SER B 1 77 ? -16.781 -27.75 -0.456 1 72.12 77 SER B O 1
ATOM 3517 N N . ASP B 1 78 ? -18.594 -26.438 -0.541 1 79.12 78 ASP B N 1
ATOM 3518 C CA . ASP B 1 78 ? -18.219 -25.922 -1.853 1 79.12 78 ASP B CA 1
ATOM 3519 C C . ASP B 1 78 ? -17.062 -24.922 -1.738 1 79.12 78 ASP B C 1
ATOM 3521 O O . ASP B 1 78 ? -17.188 -23.906 -1.043 1 79.12 78 ASP B O 1
ATOM 3525 N N . PRO B 1 79 ? -16.016 -25.25 -2.418 1 80.25 79 PRO B N 1
ATOM 3526 C CA . PRO B 1 79 ? -14.836 -24.375 -2.322 1 80.25 79 PRO B CA 1
ATOM 3527 C C . PRO B 1 79 ? -15.094 -22.984 -2.885 1 80.25 79 PRO B C 1
ATOM 3529 O O . PRO B 1 79 ? -14.555 -22 -2.365 1 80.25 79 PRO B O 1
ATOM 3532 N N . ALA B 1 80 ? -15.867 -22.859 -3.881 1 78.06 80 ALA B N 1
ATOM 3533 C CA . ALA B 1 80 ? -16.172 -21.562 -4.473 1 78.06 80 ALA B CA 1
ATOM 3534 C C . ALA B 1 80 ? -16.953 -20.688 -3.504 1 78.06 80 ALA B C 1
ATOM 3536 O O . ALA B 1 80 ? -16.734 -19.469 -3.43 1 78.06 80 ALA B O 1
ATOM 3537 N N . ARG B 1 81 ? -17.812 -21.297 -2.721 1 80.5 81 ARG B N 1
ATOM 3538 C CA . ARG B 1 81 ? -18.609 -20.562 -1.733 1 80.5 81 ARG B CA 1
ATOM 3539 C C . ARG B 1 81 ? -17.781 -20.266 -0.485 1 80.5 81 ARG B C 1
ATOM 3541 O O . ARG B 1 81 ? -17.938 -19.219 0.136 1 80.5 81 ARG B O 1
ATOM 3548 N N . ARG B 1 82 ? -16.922 -21.109 -0.206 1 82.81 82 ARG B N 1
ATOM 3549 C CA . ARG B 1 82 ? -16.078 -20.953 0.972 1 82.81 82 ARG B CA 1
ATOM 3550 C C . ARG B 1 82 ? -15.055 -19.844 0.766 1 82.81 82 ARG B C 1
ATOM 3552 O O . ARG B 1 82 ? -14.641 -19.188 1.725 1 82.81 82 ARG B O 1
ATOM 3559 N N . SER B 1 83 ? -14.695 -19.625 -0.448 1 85.12 83 SER B N 1
ATOM 3560 C CA . SER B 1 83 ? -13.719 -18.578 -0.75 1 85.12 83 SER B CA 1
ATOM 3561 C C . SER B 1 83 ? -14.273 -17.188 -0.463 1 85.12 83 SER B C 1
ATOM 3563 O O . SER B 1 83 ? -13.523 -16.25 -0.199 1 85.12 83 SER B O 1
ATOM 3565 N N . GLY B 1 84 ? -15.57 -17.031 -0.431 1 86.44 84 GLY B N 1
ATOM 3566 C CA . GLY B 1 84 ? -16.188 -15.742 -0.187 1 86.44 84 GLY B CA 1
ATOM 3567 C C . GLY B 1 84 ? -16.406 -15.453 1.287 1 86.44 84 GLY B C 1
ATOM 3568 O O . GLY B 1 84 ? -16.688 -14.312 1.666 1 86.44 84 GLY B O 1
ATOM 3569 N N . LEU B 1 85 ? -16.156 -16.359 2.1 1 88.81 85 LEU B N 1
ATOM 3570 C CA . LEU B 1 85 ? -16.453 -16.219 3.521 1 88.81 85 LEU B CA 1
ATOM 3571 C C . LEU B 1 85 ? -15.344 -15.43 4.223 1 88.81 85 LEU B C 1
ATOM 3573 O O . LEU B 1 85 ? -15.594 -14.742 5.207 1 88.81 85 LEU B O 1
ATOM 3577 N N . GLY B 1 86 ? -14.141 -15.516 3.686 1 90.25 86 GLY B N 1
ATOM 3578 C CA . GLY B 1 86 ? -13.039 -14.781 4.277 1 90.25 86 GLY B CA 1
ATOM 3579 C C . GLY B 1 86 ? -13.242 -13.273 4.242 1 90.25 86 GLY B C 1
ATOM 3580 O O . GLY B 1 86 ? -13.297 -12.625 5.285 1 90.25 86 GLY B O 1
ATOM 3581 N N . PRO B 1 87 ? -13.414 -12.742 3.039 1 93.94 87 PRO B N 1
ATOM 3582 C CA . PRO B 1 87 ? -13.656 -11.305 2.934 1 93.94 87 PRO B CA 1
ATOM 3583 C C . PRO B 1 87 ? -14.945 -10.867 3.613 1 93.94 87 PRO B C 1
ATOM 3585 O O . PRO B 1 87 ? -15.039 -9.742 4.121 1 93.94 87 PRO B O 1
ATOM 3588 N N . LEU B 1 88 ? -15.93 -11.75 3.645 1 94 88 LEU B N 1
ATOM 3589 C CA . LEU B 1 88 ? -17.203 -11.422 4.289 1 94 88 LEU B CA 1
ATOM 3590 C C . LEU B 1 88 ? -17.031 -11.297 5.797 1 94 88 LEU B C 1
ATOM 3592 O O . LEU B 1 88 ? -17.562 -10.375 6.414 1 94 88 LEU B O 1
ATOM 3596 N N . LEU B 1 89 ? -16.328 -12.18 6.383 1 94.62 89 LEU B N 1
ATOM 3597 C CA . LEU B 1 89 ? -16.062 -12.109 7.816 1 94.62 89 LEU B CA 1
ATOM 3598 C C . LEU B 1 89 ? -15.227 -10.883 8.156 1 94.62 89 LEU B C 1
ATOM 3600 O O . LEU B 1 89 ? -15.445 -10.242 9.188 1 94.62 89 LEU B O 1
ATOM 3604 N N . LEU B 1 90 ? -14.289 -10.602 7.305 1 96.06 90 LEU B N 1
ATOM 3605 C CA . LEU B 1 90 ? -13.5 -9.391 7.492 1 96.06 90 LEU B CA 1
ATOM 3606 C C . LEU B 1 90 ? -14.383 -8.148 7.418 1 96.06 90 LEU B C 1
ATOM 3608 O O . LEU B 1 90 ? -14.219 -7.215 8.211 1 96.06 90 LEU B O 1
ATOM 3612 N N . LEU B 1 91 ? -15.289 -8.148 6.523 1 97.31 91 LEU B N 1
ATOM 3613 C CA . LEU B 1 91 ? -16.203 -7.02 6.375 1 97.31 91 LEU B CA 1
ATOM 3614 C C . LEU B 1 91 ? -17.078 -6.863 7.617 1 97.31 91 LEU B C 1
ATOM 3616 O O . LEU B 1 91 ? -17.266 -5.75 8.109 1 97.31 91 LEU B O 1
ATOM 3620 N N . LEU B 1 92 ? -17.594 -7.961 8.094 1 97.06 92 LEU B N 1
ATOM 3621 C CA . LEU B 1 92 ? -18.453 -7.91 9.273 1 97.06 92 LEU B CA 1
ATOM 3622 C C . LEU B 1 92 ? -17.672 -7.402 10.484 1 97.06 92 LEU B C 1
ATOM 3624 O O . LEU B 1 92 ? -18.203 -6.633 11.289 1 97.06 92 LEU B O 1
ATOM 3628 N N . GLY B 1 93 ? -16.453 -7.832 10.609 1 96.44 93 GLY B N 1
ATOM 3629 C CA . GLY B 1 93 ? -15.602 -7.273 11.648 1 96.44 93 GLY B CA 1
ATOM 3630 C C . GLY B 1 93 ? -15.375 -5.781 11.5 1 96.44 93 GLY B C 1
ATOM 3631 O O . GLY B 1 93 ? -15.367 -5.047 12.484 1 96.44 93 GLY B O 1
ATOM 3632 N N . THR B 1 94 ? -15.172 -5.387 10.281 1 97.62 94 THR B N 1
ATOM 3633 C CA . THR B 1 94 ? -14.961 -3.977 9.992 1 97.62 94 THR B CA 1
ATOM 3634 C C . THR B 1 94 ? -16.203 -3.162 10.305 1 97.62 94 THR B C 1
ATOM 3636 O O . THR B 1 94 ? -16.125 -2.031 10.789 1 97.62 94 THR B O 1
ATOM 3639 N N . LEU B 1 95 ? -17.391 -3.701 9.992 1 98 95 LEU B N 1
ATOM 3640 C CA . LEU B 1 95 ? -18.641 -3.01 10.281 1 98 95 LEU B CA 1
ATOM 3641 C C . LEU B 1 95 ? -18.812 -2.793 11.781 1 98 95 LEU B C 1
ATOM 3643 O O . LEU B 1 95 ? -19.297 -1.749 12.211 1 98 95 LEU B O 1
ATOM 3647 N N . LEU B 1 96 ? -18.359 -3.75 12.562 1 96.56 96 LEU B N 1
ATOM 3648 C CA . LEU B 1 96 ? -18.359 -3.553 14.008 1 96.56 96 LEU B CA 1
ATOM 3649 C C . LEU B 1 96 ? -17.5 -2.354 14.391 1 96.56 96 LEU B C 1
ATOM 3651 O O . LEU B 1 96 ? -17.875 -1.571 15.266 1 96.56 96 LEU B O 1
ATOM 3655 N N . GLY B 1 97 ? -16.422 -2.279 13.703 1 96.12 97 GLY B N 1
ATOM 3656 C CA . GLY B 1 97 ? -15.562 -1.13 13.922 1 96.12 97 GLY B CA 1
ATOM 3657 C C . GLY B 1 97 ? -16.203 0.184 13.516 1 96.12 97 GLY B C 1
ATOM 3658 O O . GLY B 1 97 ? -16.109 1.174 14.242 1 96.12 97 GLY B O 1
ATOM 3659 N N . ILE B 1 98 ? -16.875 0.208 12.391 1 97.38 98 ILE B N 1
ATOM 3660 C CA . ILE B 1 98 ? -17.531 1.406 11.867 1 97.38 98 ILE B CA 1
ATOM 3661 C C . ILE B 1 98 ? -18.625 1.859 12.828 1 97.38 98 ILE B C 1
ATOM 3663 O O . ILE B 1 98 ? -18.719 3.045 13.148 1 97.38 98 ILE B O 1
ATOM 3667 N N . PHE B 1 99 ? -19.422 1.011 13.305 1 96.88 99 PHE B N 1
ATOM 3668 C CA . PHE B 1 99 ? -20.5 1.354 14.227 1 96.88 99 PHE B CA 1
ATOM 3669 C C . PHE B 1 99 ? -19.938 1.818 15.562 1 96.88 99 PHE B C 1
ATOM 3671 O O . PHE B 1 99 ? -20.484 2.736 16.188 1 96.88 99 PHE B O 1
ATOM 3678 N N . THR B 1 100 ? -18.875 1.219 16 1 93.56 100 THR B N 1
ATOM 3679 C CA . THR B 1 100 ? -18.25 1.617 17.266 1 93.56 100 THR B CA 1
ATOM 3680 C C . THR B 1 100 ? -17.672 3.023 17.156 1 93.56 100 THR B C 1
ATOM 3682 O O . THR B 1 100 ? -17.875 3.855 18.047 1 93.56 100 THR B O 1
ATOM 3685 N N . ILE B 1 101 ? -16.984 3.314 16.062 1 94.12 101 ILE B N 1
ATOM 3686 C CA . ILE B 1 101 ? -16.344 4.613 15.914 1 94.12 101 ILE B CA 1
ATOM 3687 C C . ILE B 1 101 ? -17.391 5.695 15.703 1 94.12 101 ILE B C 1
ATOM 3689 O O . ILE B 1 101 ? -17.156 6.871 15.984 1 94.12 101 ILE B O 1
ATOM 3693 N N . SER B 1 102 ? -18.547 5.387 15.172 1 93.38 102 SER B N 1
ATOM 3694 C CA . SER B 1 102 ? -19.609 6.367 15.023 1 93.38 102 SER B CA 1
ATOM 3695 C C . SER B 1 102 ? -20.031 6.941 16.375 1 93.38 102 SER B C 1
ATOM 3697 O O . SER B 1 102 ? -20.406 8.109 16.469 1 93.38 102 SER B O 1
ATOM 3699 N N . LEU B 1 103 ? -19.859 6.145 17.453 1 89.19 103 LEU B N 1
ATOM 3700 C CA . LEU B 1 103 ? -20.172 6.621 18.797 1 89.19 103 LEU B CA 1
ATOM 3701 C C . LEU B 1 103 ? -19.125 7.617 19.281 1 89.19 103 LEU B C 1
ATOM 3703 O O . LEU B 1 103 ? -19.453 8.562 20 1 89.19 103 LEU B O 1
ATOM 3707 N N . ALA B 1 104 ? -17.938 7.387 18.766 1 87.12 104 ALA B N 1
ATOM 3708 C CA . ALA B 1 104 ? -16.859 8.305 19.125 1 87.12 104 ALA B CA 1
ATOM 3709 C C . ALA B 1 104 ? -17.078 9.672 18.484 1 87.12 104 ALA B C 1
ATOM 3711 O O . ALA B 1 104 ? -16.641 10.695 19.016 1 87.12 104 ALA B O 1
ATOM 3712 N N . PHE B 1 105 ? -17.75 9.695 17.344 1 88.06 105 PHE B N 1
ATOM 3713 C CA . PHE B 1 105 ? -18.031 10.961 16.672 1 88.06 105 PHE B CA 1
ATOM 3714 C C . PHE B 1 105 ? -19.188 11.688 17.344 1 88.06 105 PHE B C 1
ATOM 3716 O O . PHE B 1 105 ? -19.375 12.883 17.141 1 88.06 105 PHE B O 1
ATOM 3723 N N . LEU B 1 106 ? -19.922 11.023 18.203 1 82.75 106 LEU B N 1
ATOM 3724 C CA . LEU B 1 106 ? -21.047 11.617 18.922 1 82.75 106 LEU B CA 1
ATOM 3725 C C . LEU B 1 106 ? -20.578 12.289 20.203 1 82.75 106 LEU B C 1
ATOM 3727 O O . LEU B 1 106 ? -21.156 13.273 20.656 1 82.75 106 LEU B O 1
ATOM 3731 N N . VAL B 1 107 ? -19.453 11.742 20.609 1 79.62 107 VAL B N 1
ATOM 3732 C CA . VAL B 1 107 ? -18.938 12.242 21.891 1 79.62 107 VAL B CA 1
ATOM 3733 C C . VAL B 1 107 ? -18.172 13.547 21.656 1 79.62 107 VAL B C 1
ATOM 3735 O O . VAL B 1 107 ? -17.734 13.82 20.531 1 79.62 107 VAL B O 1
ATOM 3738 N N . GLY B 1 108 ? -18.094 14.328 22.594 1 74.62 108 GLY B N 1
ATOM 3739 C CA . GLY B 1 108 ? -17.469 15.641 22.516 1 74.62 108 GLY B CA 1
ATOM 3740 C C . GLY B 1 108 ? -16.016 15.594 22.078 1 74.62 108 GLY B C 1
ATOM 3741 O O . GLY B 1 108 ? -15.461 14.516 21.891 1 74.62 108 GLY B O 1
ATOM 3742 N N . LYS B 1 109 ? -15.516 16.859 21.906 1 73.19 109 LYS B N 1
ATOM 3743 C CA . LYS B 1 109 ? -14.227 17.031 21.234 1 73.19 109 LYS B CA 1
ATOM 3744 C C . LYS B 1 109 ? -13.078 17.016 22.234 1 73.19 109 LYS B C 1
ATOM 3746 O O . LYS B 1 109 ? -12.992 17.891 23.109 1 73.19 109 LYS B O 1
ATOM 3751 N N . THR B 1 110 ? -12.469 15.875 22.391 1 80.81 110 THR B N 1
ATOM 3752 C CA . THR B 1 110 ? -11.172 15.789 23.047 1 80.81 110 THR B CA 1
ATOM 3753 C C . THR B 1 110 ? -10.062 15.539 22.031 1 80.81 110 THR B C 1
ATOM 3755 O O . THR B 1 110 ? -10.32 15.047 20.938 1 80.81 110 THR B O 1
ATOM 3758 N N . GLN B 1 111 ? -8.938 15.977 22.438 1 83.5 111 GLN B N 1
ATOM 3759 C CA . GLN B 1 111 ? -7.816 15.867 21.516 1 83.5 111 GLN B CA 1
ATOM 3760 C C . GLN B 1 111 ? -7.559 14.414 21.125 1 83.5 111 GLN B C 1
ATOM 3762 O O . GLN B 1 111 ? -7.293 14.109 19.969 1 83.5 111 GLN B O 1
ATOM 3767 N N . VAL B 1 112 ? -7.613 13.594 22.141 1 84.75 112 VAL B N 1
ATOM 3768 C CA . VAL B 1 112 ? -7.359 12.18 21.891 1 84.75 112 VAL B CA 1
ATOM 3769 C C . VAL B 1 112 ? -8.453 11.609 21 1 84.75 112 VAL B C 1
ATOM 3771 O O . VAL B 1 112 ? -8.164 10.828 20.078 1 84.75 112 VAL B O 1
ATOM 3774 N N . LEU B 1 113 ? -9.672 12 21.172 1 86.31 113 LEU B N 1
ATOM 3775 C CA . LEU B 1 113 ? -10.773 11.492 20.375 1 86.31 113 LEU B CA 1
ATOM 3776 C C . LEU B 1 113 ? -10.695 12.016 18.938 1 86.31 113 LEU B C 1
ATOM 3778 O O . LEU B 1 113 ? -11.047 11.305 18 1 86.31 113 LEU B O 1
ATOM 3782 N N . CYS B 1 114 ? -10.203 13.195 18.844 1 87.44 114 CYS B N 1
ATOM 3783 C CA . CYS B 1 114 ? -10.055 13.766 17.516 1 87.44 114 CYS B CA 1
ATOM 3784 C C . CYS B 1 114 ? -8.984 13.023 16.719 1 87.44 114 CYS B C 1
ATOM 3786 O O . CYS B 1 114 ? -9.125 12.836 15.508 1 87.44 114 CYS B O 1
ATOM 3788 N N . VAL B 1 115 ? -7.969 12.617 17.45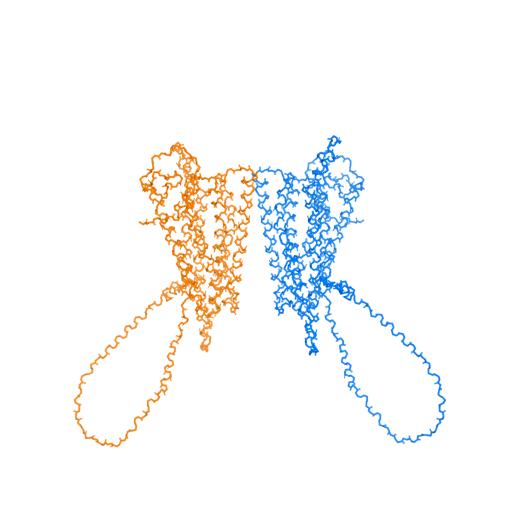3 1 89.31 115 VAL B N 1
ATOM 3789 C CA . VAL B 1 115 ? -6.926 11.836 16.797 1 89.31 115 VAL B CA 1
ATOM 3790 C C . VAL B 1 115 ? -7.48 10.477 16.391 1 89.31 115 VAL B C 1
ATOM 3792 O O . VAL B 1 115 ? -7.227 10 15.273 1 89.31 115 VAL B O 1
ATOM 3795 N N . VAL B 1 116 ? -8.266 9.891 17.203 1 90.38 116 VAL B N 1
ATOM 3796 C CA . VAL B 1 116 ? -8.836 8.578 16.938 1 90.38 116 VAL B CA 1
ATOM 3797 C C . VAL B 1 116 ? -9.805 8.656 15.766 1 90.38 116 VAL B C 1
ATOM 3799 O O . VAL B 1 116 ? -9.812 7.785 14.898 1 90.38 116 VAL B O 1
ATOM 3802 N N . ARG B 1 117 ? -10.578 9.656 15.727 1 89.38 117 ARG B N 1
ATOM 3803 C CA . ARG B 1 117 ? -11.539 9.852 14.648 1 89.38 117 ARG B CA 1
ATOM 3804 C C . ARG B 1 117 ? -10.844 9.953 13.297 1 89.38 117 ARG B C 1
ATOM 3806 O O . ARG B 1 117 ? -11.242 9.289 12.336 1 89.38 117 ARG B O 1
ATOM 3813 N N . ARG B 1 118 ? -9.836 10.664 13.32 1 87.19 118 ARG B N 1
ATOM 3814 C CA . ARG B 1 118 ? -9.141 10.906 12.062 1 87.19 118 ARG B CA 1
ATOM 3815 C C . ARG B 1 118 ? -8.297 9.695 11.664 1 87.19 118 ARG B C 1
ATOM 3817 O O . ARG B 1 118 ? -8.18 9.375 10.484 1 87.19 118 ARG B O 1
ATOM 3824 N N . ALA B 1 119 ? -7.773 9.102 12.641 1 90.62 119 ALA B N 1
ATOM 3825 C CA . ALA B 1 119 ? -6.887 7.969 12.383 1 90.62 119 ALA B CA 1
ATOM 3826 C C . ALA B 1 119 ? -7.676 6.762 11.875 1 90.62 119 ALA B C 1
ATOM 3828 O O . ALA B 1 119 ? -7.188 5.996 11.039 1 90.62 119 ALA B O 1
ATOM 3829 N N . PHE B 1 120 ? -8.906 6.668 12.281 1 94 120 PHE B N 1
ATOM 3830 C CA . PHE B 1 120 ? -9.602 5.422 11.984 1 94 120 PHE B CA 1
ATOM 3831 C C . PHE B 1 120 ? -10.656 5.633 10.906 1 94 120 PHE B C 1
ATOM 3833 O O . PHE B 1 120 ? -11.156 4.668 10.32 1 94 120 PHE B O 1
ATOM 3840 N N . TRP B 1 121 ? -11.047 6.871 10.562 1 92.94 121 TRP B N 1
ATOM 3841 C CA . TRP B 1 121 ? -12.023 7.137 9.516 1 92.94 121 TRP B CA 1
ATOM 3842 C C . TRP B 1 121 ? -11.594 6.504 8.195 1 92.94 121 TRP B C 1
ATOM 3844 O O . TRP B 1 121 ? -12.336 5.715 7.605 1 92.94 121 TRP B O 1
ATOM 3854 N N . GLY B 1 122 ? -10.391 6.762 7.816 1 93.56 122 GLY B N 1
ATOM 3855 C CA . GLY B 1 122 ? -9.898 6.305 6.527 1 93.56 122 GLY B CA 1
ATOM 3856 C C . GLY B 1 122 ? -9.711 4.801 6.457 1 93.56 122 GLY B C 1
ATOM 3857 O O . GLY B 1 122 ? -10.297 4.141 5.594 1 93.56 122 GLY B O 1
ATOM 3858 N N . PRO B 1 123 ? -8.992 4.285 7.402 1 96 123 PRO B N 1
ATOM 3859 C CA . PRO B 1 123 ? -8.688 2.852 7.359 1 96 123 PRO B CA 1
ATOM 3860 C C . PRO B 1 123 ? -9.938 1.979 7.457 1 96 123 PRO B C 1
ATOM 3862 O O . PRO B 1 123 ? -10.016 0.929 6.812 1 96 123 PRO B O 1
ATOM 3865 N N . LEU B 1 124 ? -10.891 2.365 8.203 1 97.38 124 LEU B N 1
ATOM 3866 C CA . LEU B 1 124 ? -12.102 1.558 8.32 1 97.38 124 LEU B CA 1
ATOM 3867 C C . LEU B 1 124 ? -12.875 1.54 7.008 1 97.38 124 LEU B C 1
ATOM 3869 O O . LEU B 1 124 ? -13.336 0.485 6.57 1 97.38 124 LEU B O 1
ATOM 3873 N N . PHE B 1 125 ? -12.961 2.648 6.391 1 97.75 125 PHE B N 1
ATOM 3874 C CA . PHE B 1 125 ? -13.617 2.689 5.086 1 97.75 125 PHE B CA 1
ATOM 3875 C C . PHE B 1 125 ? -12.805 1.925 4.051 1 97.75 125 PHE B C 1
ATOM 3877 O O . PHE B 1 125 ? -13.367 1.237 3.195 1 97.75 125 PHE B O 1
ATOM 3884 N N . ALA B 1 126 ? -11.547 2.117 4.152 1 98 126 ALA B N 1
ATOM 3885 C CA . ALA B 1 126 ? -10.695 1.386 3.219 1 98 126 ALA B CA 1
ATOM 3886 C C . ALA B 1 126 ? -10.867 -0.122 3.383 1 98 126 ALA B C 1
ATOM 3888 O O . ALA B 1 126 ? -10.852 -0.867 2.4 1 98 126 ALA B O 1
ATOM 3889 N N . LEU B 1 127 ? -10.961 -0.503 4.602 1 97.81 127 LEU B N 1
ATOM 3890 C CA . LEU B 1 127 ? -11.164 -1.925 4.859 1 97.81 127 LEU B CA 1
ATOM 3891 C C . LEU B 1 127 ? -12.484 -2.398 4.27 1 97.81 127 LEU B C 1
ATOM 3893 O O . LEU B 1 127 ? -12.555 -3.475 3.672 1 97.81 127 LEU B O 1
ATOM 3897 N N . CYS B 1 128 ? -13.477 -1.631 4.398 1 97.69 128 CYS B N 1
ATOM 3898 C CA . CYS B 1 128 ? -14.773 -1.974 3.816 1 97.69 128 CYS B CA 1
ATOM 3899 C C . CYS B 1 128 ? -14.672 -2.08 2.299 1 97.69 128 CYS B C 1
ATOM 3901 O O . CYS B 1 128 ? -15.086 -3.086 1.717 1 97.69 128 CYS B O 1
ATOM 3903 N N . PHE B 1 129 ? -14.109 -1.129 1.686 1 98.25 129 PHE B N 1
ATOM 3904 C CA . PHE B 1 129 ? -14.086 -1.066 0.229 1 98.25 129 PHE B CA 1
ATOM 3905 C C . PHE B 1 129 ? -13.078 -2.057 -0.34 1 98.25 129 PHE B C 1
ATOM 3907 O O . PHE B 1 129 ? -13.266 -2.578 -1.44 1 98.25 129 PHE B O 1
ATOM 3914 N N . SER B 1 130 ? -12.047 -2.279 0.461 1 97.75 130 SER B N 1
ATOM 3915 C CA . SER B 1 130 ? -11.133 -3.324 0.025 1 97.75 130 SER B CA 1
ATOM 3916 C C . SER B 1 130 ? -11.812 -4.691 0.015 1 97.75 130 SER B C 1
ATOM 3918 O O . SER B 1 130 ? -11.539 -5.516 -0.858 1 97.75 130 SER B O 1
ATOM 3920 N N . CYS B 1 131 ? -12.656 -4.941 0.959 1 97.12 131 CYS B N 1
ATOM 3921 C CA . CYS B 1 131 ? -13.398 -6.195 0.985 1 97.12 131 CYS B CA 1
ATOM 3922 C C . CYS B 1 131 ? -14.32 -6.309 -0.22 1 97.12 131 CYS B C 1
ATOM 3924 O O . CYS B 1 131 ? -14.453 -7.383 -0.808 1 97.12 131 CYS B O 1
ATOM 3926 N N . LEU B 1 132 ? -14.93 -5.188 -0.587 1 97.06 132 LEU B N 1
ATOM 3927 C CA . LEU B 1 132 ? -15.766 -5.195 -1.78 1 97.06 132 LEU B CA 1
ATOM 3928 C C . LEU B 1 132 ? -14.93 -5.438 -3.031 1 97.06 132 LEU B C 1
ATOM 3930 O O . LEU B 1 132 ? -15.344 -6.172 -3.93 1 97.06 132 LEU B O 1
ATOM 3934 N N . LEU B 1 133 ? -13.773 -4.855 -3.006 1 96.81 133 LEU B N 1
ATOM 3935 C CA . LEU B 1 133 ? -12.883 -4.977 -4.156 1 96.81 133 LEU B CA 1
ATOM 3936 C C . LEU B 1 133 ? -12.43 -6.418 -4.344 1 96.81 133 LEU B C 1
ATOM 3938 O O . LEU B 1 133 ? -12.461 -6.945 -5.457 1 96.81 133 LEU B O 1
ATOM 3942 N N . VAL B 1 134 ? -12.023 -7.035 -3.271 1 95.69 134 VAL B N 1
ATOM 3943 C CA . VAL B 1 134 ? -11.531 -8.406 -3.359 1 95.69 134 VAL B CA 1
ATOM 3944 C C . VAL B 1 134 ? -12.68 -9.336 -3.746 1 95.69 134 VAL B C 1
ATOM 3946 O O . VAL B 1 134 ? -12.477 -10.32 -4.465 1 95.69 134 VAL B O 1
ATOM 3949 N N . GLN B 1 135 ? -13.836 -9.039 -3.297 1 93.94 135 GLN B N 1
ATOM 3950 C CA . GLN B 1 135 ? -14.992 -9.812 -3.732 1 93.94 135 GLN B CA 1
ATOM 3951 C C . GLN B 1 135 ? -15.227 -9.648 -5.23 1 93.94 135 GLN B C 1
ATOM 3953 O O . GLN B 1 135 ? -15.609 -10.602 -5.914 1 93.94 135 GLN B O 1
ATOM 3958 N N . GLY B 1 136 ? -15.094 -8.438 -5.699 1 93.38 136 GLY B N 1
ATOM 3959 C CA . GLY B 1 136 ? -15.203 -8.211 -7.133 1 93.38 136 GLY B CA 1
ATOM 3960 C C . GLY B 1 136 ? -14.188 -8.992 -7.941 1 93.38 136 GLY B C 1
ATOM 3961 O O . GLY B 1 136 ? -14.508 -9.531 -9.008 1 93.38 136 GLY B O 1
ATOM 3962 N N . VAL B 1 137 ? -13.031 -9.07 -7.41 1 92 137 VAL B N 1
ATOM 3963 C CA . VAL B 1 137 ? -11.984 -9.828 -8.086 1 92 137 VAL B CA 1
ATOM 3964 C C . VAL B 1 137 ? -12.336 -11.312 -8.094 1 92 137 VAL B C 1
ATOM 3966 O O . VAL B 1 137 ? -12.164 -11.992 -9.109 1 92 137 VAL B O 1
ATOM 3969 N N . ARG B 1 138 ? -12.773 -11.828 -6.988 1 92.56 138 ARG B N 1
ATOM 3970 C CA . ARG B 1 138 ? -13.203 -13.219 -6.887 1 92.56 138 ARG B CA 1
ATOM 3971 C C . ARG B 1 138 ? -14.289 -13.531 -7.914 1 92.56 138 ARG B C 1
ATOM 3973 O O . ARG B 1 138 ? -14.203 -14.531 -8.625 1 92.56 138 ARG B O 1
ATOM 3980 N N . LEU B 1 139 ? -15.266 -12.688 -8.023 1 90.81 139 LEU B N 1
ATOM 3981 C CA . LEU B 1 139 ? -16.406 -12.914 -8.906 1 90.81 139 LEU B CA 1
ATOM 3982 C C . LEU B 1 139 ? -15.977 -12.82 -10.367 1 90.81 139 LEU B C 1
ATOM 3984 O O . LEU B 1 139 ? -16.5 -13.539 -11.227 1 90.81 139 LEU B O 1
ATOM 3988 N N . ARG B 1 140 ? -15.078 -11.992 -10.641 1 90.25 140 ARG B N 1
ATOM 3989 C CA . ARG B 1 140 ? -14.555 -11.891 -12 1 90.25 140 ARG B CA 1
ATOM 3990 C C . ARG B 1 140 ? -13.875 -13.188 -12.414 1 90.25 140 ARG B C 1
ATOM 3992 O O . ARG B 1 140 ? -14.047 -13.648 -13.547 1 90.25 140 ARG B O 1
ATOM 3999 N N . ARG B 1 141 ? -13.188 -13.766 -11.531 1 88.31 141 ARG B N 1
ATOM 4000 C CA . ARG B 1 141 ? -12.508 -15.023 -11.82 1 88.31 141 ARG B CA 1
ATOM 4001 C C . ARG B 1 141 ? -13.508 -16.172 -11.953 1 88.31 141 ARG B C 1
ATOM 4003 O O . ARG B 1 141 ? -13.367 -17.031 -12.836 1 88.31 141 ARG B O 1
ATOM 4010 N N . LEU B 1 142 ? -14.461 -16.188 -11.133 1 87.12 142 LEU B N 1
ATOM 4011 C CA . LEU B 1 142 ? -15.445 -17.266 -11.148 1 87.12 142 LEU B CA 1
ATOM 4012 C C . LEU B 1 142 ? -16.281 -17.203 -12.422 1 87.12 142 LEU B C 1
ATOM 4014 O O . LEU B 1 142 ? -16.578 -18.234 -13.031 1 87.12 142 LEU B O 1
ATOM 4018 N N . VAL B 1 143 ? -16.625 -16.016 -12.844 1 86.69 143 VAL B N 1
ATOM 4019 C CA . VAL B 1 143 ? -17.422 -15.859 -14.055 1 86.69 143 VAL B CA 1
ATOM 4020 C C . VAL B 1 143 ? -16.578 -16.188 -15.281 1 86.69 143 VAL B C 1
ATOM 4022 O O . VAL B 1 143 ? -17.094 -16.672 -16.297 1 86.69 143 VAL B O 1
ATOM 4025 N N . ALA B 1 144 ? -15.258 -16 -15.188 1 83.06 144 ALA B N 1
ATOM 4026 C CA . ALA B 1 144 ? -14.336 -16.344 -16.266 1 83.06 144 ALA B CA 1
ATOM 4027 C C . ALA B 1 144 ? -14.031 -17.828 -16.281 1 83.06 144 ALA B C 1
ATOM 4029 O O . ALA B 1 144 ? -13.336 -18.328 -17.172 1 83.06 144 ALA B O 1
ATOM 4030 N N . GLY B 1 145 ? -14.508 -18.578 -15.297 1 80.5 145 GLY B N 1
ATOM 4031 C CA . GLY B 1 145 ? -14.328 -20.016 -15.25 1 80.5 145 GLY B CA 1
ATOM 4032 C C . GLY B 1 145 ? -13.039 -20.422 -14.562 1 80.5 145 GLY B C 1
ATOM 4033 O O . GLY B 1 145 ? -12.586 -21.562 -14.719 1 80.5 145 GLY B O 1
ATOM 4034 N N . LYS B 1 146 ? -12.492 -19.469 -13.922 1 82.62 146 LYS B N 1
ATOM 4035 C CA . LYS B 1 146 ? -11.25 -19.766 -13.219 1 82.62 146 LYS B CA 1
ATOM 4036 C C . LYS B 1 146 ? -11.508 -20.062 -11.742 1 82.62 146 LYS B C 1
ATOM 4038 O O . LYS B 1 146 ? -12.586 -19.75 -11.227 1 82.62 146 LYS B O 1
ATOM 4043 N N . SER B 1 147 ? -10.586 -20.75 -11.195 1 84.19 147 SER B N 1
ATOM 4044 C CA . SER B 1 147 ? -10.734 -21.047 -9.781 1 84.19 147 SER B CA 1
ATOM 4045 C C . SER B 1 147 ? -10.43 -19.828 -8.914 1 84.19 147 SER B C 1
ATOM 4047 O O . SER B 1 147 ? -9.586 -19.016 -9.273 1 84.19 147 SER B O 1
ATOM 4049 N N . SER B 1 148 ? -11.203 -19.719 -7.938 1 83.69 148 SER B N 1
ATOM 4050 C CA . SER B 1 148 ? -11.008 -18.609 -7.016 1 83.69 148 SER B CA 1
ATOM 4051 C C . SER B 1 148 ? -9.898 -18.906 -6.008 1 83.69 148 SER B C 1
ATOM 4053 O O . SER B 1 148 ? -9.664 -20.078 -5.672 1 83.69 148 SER B O 1
ATOM 4055 N N . PRO B 1 149 ? -9.164 -17.875 -5.648 1 84.31 149 PRO B N 1
ATOM 4056 C CA . PRO B 1 149 ? -8.219 -18.078 -4.547 1 84.31 149 PRO B CA 1
ATOM 4057 C C . PRO B 1 149 ? -8.906 -18.438 -3.232 1 84.31 149 PRO B C 1
ATOM 4059 O O . PRO B 1 149 ? -10.133 -18.344 -3.127 1 84.31 149 PRO B O 1
ATOM 4062 N N . THR B 1 150 ? -8.094 -18.844 -2.303 1 87.12 150 THR B N 1
ATOM 4063 C CA . THR B 1 150 ? -8.648 -19.219 -1.007 1 87.12 150 THR B CA 1
ATOM 4064 C C . THR B 1 150 ? -9.18 -18 -0.263 1 87.12 150 THR B C 1
ATOM 4066 O O . THR B 1 150 ? -8.766 -16.875 -0.534 1 87.12 150 THR B O 1
ATOM 4069 N N . GLY B 1 151 ? -10.141 -18.219 0.614 1 88.88 151 GLY B N 1
ATOM 4070 C CA . GLY B 1 151 ? -10.734 -17.141 1.39 1 88.88 151 GLY B CA 1
ATOM 4071 C C . GLY B 1 151 ? -9.727 -16.391 2.236 1 88.88 151 GLY B C 1
ATOM 4072 O O . GLY B 1 151 ? -9.812 -15.164 2.375 1 88.88 151 GLY B O 1
ATOM 4073 N N . SER B 1 152 ? -8.812 -17.109 2.768 1 90.19 152 SER B N 1
ATOM 4074 C CA . SER B 1 152 ? -7.789 -16.484 3.598 1 90.19 152 SER B CA 1
ATOM 4075 C C . SER B 1 152 ? -6.883 -15.586 2.768 1 90.19 152 SER B C 1
ATOM 4077 O O . SER B 1 152 ? -6.453 -14.531 3.236 1 90.19 152 SER B O 1
ATOM 4079 N N . THR B 1 153 ? -6.613 -16.016 1.521 1 88.81 153 THR B N 1
ATOM 4080 C CA . THR B 1 153 ? -5.777 -15.211 0.642 1 88.81 153 THR B CA 1
ATOM 4081 C C . THR B 1 153 ? -6.504 -13.93 0.234 1 88.81 153 THR B C 1
ATOM 4083 O O . THR B 1 153 ? -5.895 -12.859 0.168 1 88.81 153 THR B O 1
ATOM 4086 N N . LEU B 1 154 ? -7.766 -14.07 0.048 1 93.44 154 LEU B N 1
ATOM 4087 C CA . LEU B 1 154 ? -8.562 -12.906 -0.322 1 93.44 154 LEU B CA 1
ATOM 4088 C C . LEU B 1 154 ? -8.68 -11.938 0.844 1 93.44 154 LEU B C 1
ATOM 4090 O O . LEU B 1 154 ? -8.57 -10.719 0.655 1 93.44 154 LEU B O 1
ATOM 4094 N N . ALA B 1 155 ? -8.875 -12.453 2.002 1 94.88 155 ALA B N 1
ATOM 4095 C CA . ALA B 1 155 ? -8.938 -11.609 3.191 1 94.88 155 ALA B CA 1
ATOM 4096 C C . ALA B 1 155 ? -7.602 -10.914 3.438 1 94.88 155 ALA B C 1
ATOM 4098 O O . ALA B 1 155 ? -7.566 -9.742 3.818 1 94.88 155 ALA B O 1
ATOM 4099 N N . ALA B 1 156 ? -6.555 -11.609 3.217 1 93.5 156 ALA B N 1
ATOM 4100 C CA . ALA B 1 156 ? -5.219 -11.039 3.389 1 93.5 156 ALA B CA 1
ATOM 4101 C C . ALA B 1 156 ? -4.969 -9.914 2.389 1 93.5 156 ALA B C 1
ATOM 4103 O O . ALA B 1 156 ? -4.371 -8.891 2.732 1 93.5 156 ALA B O 1
ATOM 4104 N N . LEU B 1 157 ? -5.402 -10.109 1.223 1 92.94 157 LEU B N 1
ATOM 4105 C CA . LEU B 1 157 ? -5.27 -9.078 0.202 1 92.94 157 LEU B CA 1
ATOM 4106 C C . LEU B 1 157 ? -6.078 -7.84 0.573 1 92.94 157 LEU B C 1
ATOM 4108 O O . LEU B 1 157 ? -5.602 -6.715 0.417 1 92.94 157 LEU B O 1
ATOM 4112 N N . GLY B 1 158 ? -7.301 -8.094 1.027 1 96.19 158 GLY B N 1
ATOM 4113 C CA . GLY B 1 158 ? -8.102 -6.973 1.499 1 96.19 158 GLY B CA 1
ATOM 4114 C C . GLY B 1 158 ? -7.449 -6.211 2.637 1 96.19 158 GLY B C 1
ATOM 4115 O O . GLY B 1 158 ? -7.453 -4.977 2.646 1 96.19 158 GLY B O 1
ATOM 4116 N N . LEU B 1 159 ? -6.875 -6.891 3.516 1 96.25 159 LEU B N 1
ATOM 4117 C CA . LEU B 1 159 ? -6.199 -6.277 4.652 1 96.25 159 LEU B CA 1
ATOM 4118 C C . LEU B 1 159 ? -4.965 -5.5 4.203 1 96.25 159 LEU B C 1
ATOM 4120 O O . LEU B 1 159 ? -4.699 -4.406 4.703 1 96.25 159 LEU B O 1
ATOM 4124 N N . ALA B 1 160 ? -4.273 -6.062 3.303 1 93.62 160 ALA B N 1
ATOM 4125 C CA . ALA B 1 160 ? -3.078 -5.406 2.779 1 93.62 160 ALA B CA 1
ATOM 4126 C C . ALA B 1 160 ? -3.43 -4.086 2.104 1 93.62 160 ALA B C 1
ATOM 4128 O O . ALA B 1 160 ? -2.74 -3.08 2.295 1 93.62 160 ALA B O 1
ATOM 4129 N N . LEU B 1 161 ? -4.469 -4.062 1.359 1 96 161 LEU B N 1
ATOM 4130 C CA . LEU B 1 161 ? -4.91 -2.842 0.693 1 96 161 LEU B CA 1
ATOM 4131 C C . LEU B 1 161 ? -5.363 -1.799 1.71 1 96 161 LEU B C 1
ATOM 4133 O O . LEU B 1 161 ? -5.094 -0.607 1.546 1 96 161 LEU B O 1
ATOM 4137 N N . ALA B 1 162 ? -6.012 -2.289 2.701 1 96.75 162 ALA B N 1
ATOM 4138 C CA . ALA B 1 162 ? -6.492 -1.369 3.73 1 96.75 162 ALA B CA 1
ATOM 4139 C C . ALA B 1 162 ? -5.332 -0.814 4.555 1 96.75 162 ALA B C 1
ATOM 4141 O O . ALA B 1 162 ? -5.398 0.314 5.047 1 96.75 162 ALA B O 1
ATOM 4142 N N . LEU B 1 163 ? -4.289 -1.565 4.664 1 95 163 LEU B N 1
ATOM 4143 C CA . LEU B 1 163 ? -3.131 -1.141 5.445 1 95 163 LEU B CA 1
ATOM 4144 C C . LEU B 1 163 ? -2.469 0.08 4.816 1 95 163 LEU B C 1
ATOM 4146 O O . LEU B 1 163 ? -1.901 0.917 5.523 1 95 163 LEU B O 1
ATOM 4150 N N . VAL B 1 164 ? -2.602 0.213 3.553 1 94.88 164 VAL B N 1
ATOM 4151 C CA . VAL B 1 164 ? -2.059 1.389 2.879 1 94.88 164 VAL B CA 1
ATOM 4152 C C . VAL B 1 164 ? -2.715 2.65 3.434 1 94.88 164 VAL B C 1
ATOM 4154 O O . VAL B 1 164 ? -2.033 3.633 3.732 1 94.88 164 VAL B O 1
ATOM 4157 N N . GLN B 1 165 ? -3.975 2.58 3.588 1 95.62 165 GLN B N 1
ATOM 4158 C CA . GLN B 1 165 ? -4.684 3.719 4.164 1 95.62 165 GLN B CA 1
ATOM 4159 C C . GLN B 1 165 ? -4.293 3.93 5.625 1 95.62 165 GLN B C 1
ATOM 4161 O O . GLN B 1 165 ? -4.25 5.066 6.102 1 95.62 165 GLN B O 1
ATOM 4166 N N . GLY B 1 166 ? -4.113 2.857 6.301 1 94.25 166 GLY B N 1
ATOM 4167 C CA . GLY B 1 166 ? -3.613 2.986 7.66 1 94.25 166 GLY B CA 1
ATOM 4168 C C . GLY B 1 166 ? -2.285 3.713 7.742 1 94.25 166 GLY B C 1
ATOM 4169 O O . GLY B 1 166 ? -2.078 4.539 8.641 1 94.25 166 GLY B O 1
ATOM 4170 N N . ILE B 1 167 ? -1.471 3.445 6.762 1 92.56 167 ILE B N 1
ATOM 4171 C CA . ILE B 1 167 ? -0.171 4.105 6.699 1 92.56 167 ILE B CA 1
ATOM 4172 C C . ILE B 1 167 ? -0.361 5.59 6.402 1 92.56 167 ILE B C 1
ATOM 4174 O O . ILE B 1 167 ? 0.278 6.441 7.027 1 92.56 167 ILE B O 1
ATOM 4178 N N . ILE B 1 168 ? -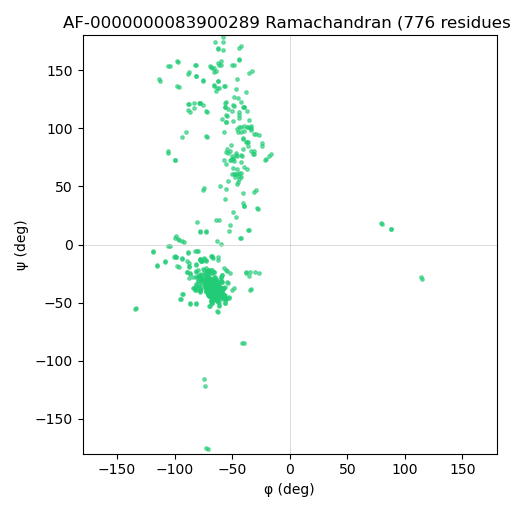1.222 5.898 5.543 1 93 168 ILE B N 1
ATOM 4179 C CA . ILE B 1 168 ? -1.507 7.281 5.172 1 93 168 ILE B CA 1
ATOM 4180 C C . ILE B 1 168 ? -2.016 8.047 6.391 1 93 168 ILE B C 1
ATOM 4182 O O . ILE B 1 168 ? -1.543 9.148 6.684 1 93 168 ILE B O 1
ATOM 4186 N N . SER B 1 169 ? -2.91 7.414 7.121 1 93.44 169 SER B N 1
ATOM 4187 C CA . SER B 1 169 ? -3.477 8.062 8.297 1 93.44 169 SER B CA 1
ATOM 4188 C C . SER B 1 169 ? -2.434 8.219 9.398 1 93.44 169 SER B C 1
ATOM 4190 O O . SER B 1 169 ? -2.387 9.242 10.078 1 93.44 169 SER B O 1
ATOM 4192 N N . ALA B 1 170 ? -1.644 7.238 9.555 1 91.38 170 ALA B N 1
ATOM 4193 C CA . ALA B 1 170 ? -0.597 7.297 10.57 1 91.38 170 ALA B CA 1
ATOM 4194 C C . ALA B 1 170 ? 0.41 8.398 10.258 1 91.38 170 ALA B C 1
ATOM 4196 O O . ALA B 1 170 ? 0.859 9.117 11.156 1 91.38 170 ALA B O 1
ATOM 4197 N N . GLU B 1 171 ? 0.75 8.523 9.016 1 90.56 171 GLU B N 1
ATOM 4198 C CA . GLU B 1 171 ? 1.682 9.57 8.609 1 90.56 171 GLU B CA 1
ATOM 4199 C C . GLU B 1 171 ? 1.088 10.961 8.844 1 90.56 171 GLU B C 1
ATOM 4201 O O . GLU B 1 171 ? 1.798 11.883 9.242 1 90.56 171 GLU B O 1
ATOM 4206 N N . TRP B 1 172 ? -0.183 11.078 8.57 1 89.69 172 TRP B N 1
ATOM 4207 C CA . TRP B 1 172 ? -0.826 12.367 8.789 1 89.69 172 TRP B CA 1
ATOM 4208 C C . TRP B 1 172 ? -0.79 12.742 10.266 1 89.69 172 TRP B C 1
ATOM 4210 O O . TRP B 1 172 ? -0.507 13.891 10.617 1 89.69 172 TRP B O 1
ATOM 4220 N N . VAL B 1 173 ? -1.082 11.781 11.133 1 89.88 173 VAL B N 1
ATOM 4221 C CA . VAL B 1 173 ? -1.091 12.039 12.57 1 89.88 173 VAL B CA 1
ATOM 4222 C C . VAL B 1 173 ? 0.321 12.383 13.039 1 89.88 173 VAL B C 1
ATOM 4224 O O . VAL B 1 173 ? 0.513 13.312 13.828 1 89.88 173 VAL B O 1
ATOM 4227 N N . LEU B 1 174 ? 1.299 11.75 12.5 1 88.69 174 LEU B N 1
ATOM 4228 C CA . LEU B 1 174 ? 2.684 11.953 12.906 1 88.69 174 LEU B CA 1
ATOM 4229 C C . LEU B 1 174 ? 3.188 13.32 12.453 1 88.69 174 LEU B C 1
ATOM 4231 O O . LEU B 1 174 ? 3.775 14.062 13.234 1 88.69 174 LEU B O 1
ATOM 4235 N N . LEU B 1 175 ? 2.869 13.719 11.227 1 87.31 175 LEU B N 1
ATOM 4236 C CA . LEU B 1 175 ? 3.414 14.938 10.648 1 87.31 175 LEU B CA 1
ATOM 4237 C C . LEU B 1 175 ? 2.637 16.156 11.133 1 87.31 175 LEU B C 1
ATOM 4239 O O . LEU B 1 175 ? 3.219 17.219 11.344 1 87.31 175 LEU B O 1
ATOM 4243 N N . THR B 1 176 ? 1.385 15.969 11.32 1 88.19 176 THR B N 1
ATOM 4244 C CA . THR B 1 176 ? 0.564 17.125 11.648 1 88.19 176 THR B CA 1
ATOM 4245 C C . THR B 1 176 ? 0.44 17.297 13.156 1 88.19 176 THR B C 1
ATOM 4247 O O . THR B 1 176 ? 0.586 18.406 13.68 1 88.19 176 THR B O 1
ATOM 4250 N N . VAL B 1 177 ? 0.241 16.203 13.914 1 88.31 177 VAL B N 1
ATOM 4251 C CA . VAL B 1 177 ? -0.046 16.328 15.336 1 88.31 177 VAL B CA 1
ATOM 4252 C C . VAL B 1 177 ? 1.246 16.188 16.141 1 88.31 177 VAL B C 1
ATOM 4254 O O . VAL B 1 177 ? 1.547 17.016 17 1 88.31 177 VAL B O 1
ATOM 4257 N N . VAL B 1 178 ? 2.02 15.234 15.852 1 87.56 178 VAL B N 1
ATOM 4258 C CA . VAL B 1 178 ? 3.186 14.945 16.672 1 87.56 178 VAL B CA 1
ATOM 4259 C C . VAL B 1 178 ? 4.336 15.875 16.297 1 87.56 178 VAL B C 1
ATOM 4261 O O . VAL B 1 178 ? 4.969 16.469 17.172 1 87.56 178 VAL B O 1
ATOM 4264 N N . ARG B 1 179 ? 4.512 16.156 15.086 1 85.75 179 ARG B N 1
ATOM 4265 C CA . ARG B 1 179 ? 5.656 16.938 14.641 1 85.75 179 ARG B CA 1
ATOM 4266 C C . ARG B 1 179 ? 5.359 18.438 14.719 1 85.75 179 ARG B C 1
ATOM 4268 O O . ARG B 1 179 ? 6.145 19.203 15.281 1 85.75 179 ARG B O 1
ATOM 4275 N N . GLU B 1 180 ? 4.234 18.875 14.141 1 86.19 180 GLU B N 1
ATOM 4276 C CA . GLU B 1 180 ? 3.924 20.312 14.055 1 86.19 180 GLU B CA 1
ATOM 4277 C C . GLU B 1 180 ? 3.146 20.781 15.281 1 86.19 180 GLU B C 1
ATOM 4279 O O . GLU B 1 180 ? 3.113 21.969 15.578 1 86.19 180 GLU B O 1
ATOM 4284 N N . GLY B 1 181 ? 2.465 19.844 15.953 1 86.56 181 GLY B N 1
ATOM 4285 C CA . GLY B 1 181 ? 1.732 20.219 17.156 1 86.56 181 GLY B CA 1
ATOM 4286 C C . GLY B 1 181 ? 0.396 20.875 16.844 1 86.56 181 GLY B C 1
ATOM 4287 O O . GLY B 1 181 ? -0.102 21.672 17.656 1 86.56 181 GLY B O 1
ATOM 4288 N N . HIS B 1 182 ? -0.065 20.672 15.641 1 87 182 HIS B N 1
ATOM 4289 C CA . HIS B 1 182 ? -1.395 21.188 15.328 1 87 182 HIS B CA 1
ATOM 4290 C C . HIS B 1 182 ? -2.463 20.469 16.156 1 87 182 HIS B C 1
ATOM 4292 O O . HIS B 1 182 ? -2.361 19.266 16.391 1 87 182 HIS B O 1
ATOM 4298 N N . PRO B 1 183 ? -3.381 21.297 16.641 1 87.44 183 PRO B N 1
ATOM 4299 C CA . PRO B 1 183 ? -4.488 20.609 17.312 1 87.44 183 PRO B CA 1
ATOM 4300 C C . PRO B 1 183 ? -5.191 19.609 16.406 1 87.44 183 PRO B C 1
ATOM 4302 O O . PRO B 1 183 ? -5.438 19.891 15.227 1 87.44 183 PRO B O 1
ATOM 4305 N N . ALA B 1 184 ? -5.465 18.484 16.922 1 85.06 184 ALA B N 1
ATOM 4306 C CA . ALA B 1 184 ? -6.027 17.391 16.141 1 85.06 184 ALA B CA 1
ATOM 4307 C C . ALA B 1 184 ? -7.469 17.672 15.734 1 85.06 184 ALA B C 1
ATOM 4309 O O . ALA B 1 184 ? -7.984 17.094 14.781 1 85.06 184 ALA B O 1
ATOM 4310 N N . CYS B 1 185 ? -8.133 18.562 16.469 1 81.19 185 CYS B N 1
ATOM 4311 C CA . CYS B 1 185 ? -9.547 18.812 16.234 1 81.19 185 CYS B CA 1
ATOM 4312 C C . CYS B 1 185 ? -9.742 19.891 15.172 1 81.19 185 CYS B C 1
ATOM 4314 O O . CYS B 1 185 ? -10.828 20.031 14.609 1 81.19 185 CYS B O 1
ATOM 4316 N N . GLU B 1 186 ? -8.711 20.688 14.906 1 78.75 186 GLU B N 1
ATOM 4317 C CA . GLU B 1 186 ? -8.805 21.75 13.914 1 78.75 186 GLU B CA 1
ATOM 4318 C C . GLU B 1 186 ? -8.062 21.391 12.633 1 78.75 186 GLU B C 1
ATOM 4320 O O . GLU B 1 186 ? -6.918 21.797 12.438 1 78.75 186 GLU B O 1
ATOM 4325 N N . TYR B 1 187 ? -8.703 20.609 11.82 1 74.38 187 TYR B N 1
ATOM 4326 C CA . TYR B 1 187 ? -8.008 20.234 10.594 1 74.38 187 TYR B CA 1
ATOM 4327 C C . TYR B 1 187 ? -8.703 20.828 9.375 1 74.38 187 TYR B C 1
ATOM 4329 O O . TYR B 1 187 ? -9.93 20.969 9.359 1 74.38 187 TYR B O 1
ATOM 4337 N N . PRO B 1 188 ? -7.805 21.203 8.508 1 78.62 188 PRO B N 1
ATOM 4338 C CA . PRO B 1 188 ? -8.375 21.734 7.27 1 78.62 188 PRO B CA 1
ATOM 4339 C C . PRO B 1 188 ? -9.188 20.703 6.5 1 78.62 188 PRO B C 1
ATOM 4341 O O . PRO B 1 188 ? -8.766 19.547 6.379 1 78.62 188 PRO B O 1
ATOM 4344 N N . PRO B 1 189 ? -10.305 21.125 6.059 1 81.44 189 PRO B N 1
ATOM 4345 C CA . PRO B 1 189 ? -11.164 20.188 5.332 1 81.44 189 PRO B CA 1
ATOM 4346 C C . PRO B 1 189 ? -10.484 19.609 4.09 1 81.44 189 PRO B C 1
ATOM 4348 O O . PRO B 1 189 ? -10.727 18.453 3.732 1 81.44 189 PRO B O 1
ATOM 4351 N N . LEU B 1 190 ? -9.641 20.391 3.467 1 80.75 190 LEU B N 1
ATOM 4352 C CA . LEU B 1 190 ? -8.977 19.891 2.266 1 80.75 190 LEU B CA 1
ATOM 4353 C C . LEU B 1 190 ? -8.016 18.75 2.6 1 80.75 190 LEU B C 1
ATOM 4355 O O . LEU B 1 190 ? -7.875 17.812 1.825 1 80.75 190 LEU B O 1
ATOM 4359 N N . ASP B 1 191 ? -7.434 18.812 3.752 1 82.56 191 ASP B N 1
ATOM 4360 C CA . ASP B 1 191 ? -6.535 17.75 4.191 1 82.56 191 ASP B CA 1
ATOM 4361 C C . ASP B 1 191 ? -7.301 16.453 4.418 1 82.56 191 ASP B C 1
ATOM 4363 O O . ASP B 1 191 ? -6.828 15.367 4.051 1 82.56 191 ASP B O 1
ATOM 4367 N N . PHE B 1 192 ? -8.406 16.688 4.895 1 83.44 192 PHE B N 1
ATOM 4368 C CA . PHE B 1 192 ? -9.234 15.523 5.184 1 83.44 192 PHE B CA 1
ATOM 4369 C C . PHE B 1 192 ? -9.695 14.852 3.893 1 83.44 192 PHE B C 1
ATOM 4371 O O . PHE B 1 192 ? -9.68 13.625 3.787 1 83.44 192 PHE B O 1
ATOM 4378 N N . ALA B 1 193 ? -10.023 15.648 2.963 1 84.62 193 ALA B N 1
ATOM 4379 C CA . ALA B 1 193 ? -10.477 15.133 1.676 1 84.62 193 ALA B CA 1
ATOM 4380 C C . ALA B 1 193 ? -9.328 14.453 0.927 1 84.62 193 ALA B C 1
ATOM 4382 O O . ALA B 1 193 ? -9.516 13.383 0.344 1 84.62 193 ALA B O 1
ATOM 4383 N N . LEU B 1 194 ? -8.219 15.008 0.951 1 85.81 194 LEU B N 1
ATOM 4384 C CA . LEU B 1 194 ? -7.07 14.453 0.244 1 85.81 194 LEU B CA 1
ATOM 4385 C C . LEU B 1 194 ? -6.633 13.133 0.87 1 85.81 194 LEU B C 1
ATOM 4387 O O . LEU B 1 194 ? -6.207 12.219 0.164 1 85.81 194 LEU B O 1
ATOM 4391 N N . MET B 1 195 ? -6.797 13.047 2.16 1 87.94 195 MET B N 1
ATOM 4392 C CA . MET B 1 195 ? -6.434 11.828 2.873 1 87.94 195 MET B CA 1
ATOM 4393 C C . MET B 1 195 ? -7.363 10.68 2.494 1 87.94 195 MET B C 1
ATOM 4395 O O . MET B 1 195 ? -6.977 9.508 2.551 1 87.94 195 MET B O 1
ATOM 4399 N N . CYS B 1 196 ? -8.516 11.023 2.057 1 88.56 196 CYS B N 1
ATOM 4400 C CA . CYS B 1 196 ? -9.508 9.992 1.763 1 88.56 196 CYS B CA 1
ATOM 4401 C C . CYS B 1 196 ? -9.508 9.641 0.28 1 88.56 196 CYS B C 1
ATOM 4403 O O . CYS B 1 196 ? -10.305 8.812 -0.168 1 88.56 196 CYS B O 1
ATOM 4405 N N . SER B 1 197 ? -8.57 10.227 -0.494 1 90.94 197 SER B N 1
ATOM 4406 C CA . SER B 1 197 ? -8.539 9.977 -1.932 1 90.94 197 SER B CA 1
ATOM 4407 C C . SER B 1 197 ? -8.211 8.516 -2.232 1 90.94 197 SER B C 1
ATOM 4409 O O . SER B 1 197 ? -8.781 7.926 -3.152 1 90.94 197 SER B O 1
ATOM 4411 N N . TYR B 1 198 ? -7.324 7.934 -1.428 1 94.56 198 TYR B N 1
ATOM 4412 C CA . TYR B 1 198 ? -6.988 6.531 -1.634 1 94.56 198 TYR B CA 1
ATOM 4413 C C . TYR B 1 198 ? -8.211 5.641 -1.424 1 94.56 198 TYR B C 1
ATOM 4415 O O . TYR B 1 198 ? -8.477 4.742 -2.225 1 94.56 198 TYR B O 1
ATOM 4423 N N . THR B 1 199 ? -8.961 5.855 -0.375 1 96.25 199 THR B N 1
ATOM 4424 C CA . THR B 1 199 ? -10.164 5.094 -0.063 1 96.25 199 THR B CA 1
ATOM 4425 C C . THR B 1 199 ? -11.203 5.254 -1.166 1 96.25 199 THR B C 1
ATOM 4427 O O . THR B 1 199 ? -11.859 4.281 -1.557 1 96.25 199 THR B O 1
ATOM 4430 N N . LEU B 1 200 ? -11.312 6.461 -1.661 1 95.62 200 LEU B N 1
ATOM 4431 C CA . LEU B 1 200 ? -12.234 6.711 -2.762 1 95.62 200 LEU B CA 1
ATOM 4432 C C . LEU B 1 200 ? -11.82 5.926 -4.004 1 95.62 200 LEU B C 1
ATOM 4434 O O . LEU B 1 200 ? -12.68 5.398 -4.723 1 95.62 200 LEU B O 1
ATOM 4438 N N . GLY B 1 201 ? -10.562 5.879 -4.242 1 95.38 201 GLY B N 1
ATOM 4439 C CA . GLY B 1 201 ? -10.07 5.078 -5.348 1 95.38 201 GLY B CA 1
ATOM 4440 C C . GLY B 1 201 ? -10.445 3.613 -5.238 1 95.38 201 GLY B C 1
ATOM 4441 O O . GLY B 1 201 ? -10.828 2.988 -6.227 1 95.38 201 GLY B O 1
ATOM 4442 N N . LEU B 1 202 ? -10.273 3.059 -4.02 1 97.12 202 LEU B N 1
ATOM 4443 C CA . LEU B 1 202 ? -10.648 1.666 -3.795 1 97.12 202 LEU B CA 1
ATOM 4444 C C . LEU B 1 202 ? -12.125 1.443 -4.109 1 97.12 202 LEU B C 1
ATOM 4446 O O . LEU B 1 202 ? -12.492 0.447 -4.738 1 97.12 202 LEU B O 1
ATOM 4450 N N . LEU B 1 203 ? -12.969 2.359 -3.695 1 97.81 203 LEU B N 1
ATOM 4451 C CA . LEU B 1 203 ? -14.406 2.266 -3.938 1 97.81 203 LEU B CA 1
ATOM 4452 C C . LEU B 1 203 ? -14.703 2.287 -5.434 1 97.81 203 LEU B C 1
ATOM 4454 O O . LEU B 1 203 ? -15.492 1.474 -5.926 1 97.81 203 LEU B O 1
ATOM 4458 N N . LEU B 1 204 ? -14.062 3.139 -6.152 1 97.31 204 LEU B N 1
ATOM 4459 C CA . LEU B 1 204 ? -14.297 3.268 -7.586 1 97.31 204 LEU B CA 1
ATOM 4460 C C . LEU B 1 204 ? -13.82 2.025 -8.328 1 97.31 204 LEU B C 1
ATOM 4462 O O . LEU B 1 204 ? -14.461 1.588 -9.289 1 97.31 204 LEU B O 1
ATOM 4466 N N . ILE B 1 205 ? -12.727 1.447 -7.867 1 96.75 205 ILE B N 1
ATOM 4467 C CA . ILE B 1 205 ? -12.227 0.224 -8.484 1 96.75 205 ILE B CA 1
ATOM 4468 C C . ILE B 1 205 ? -13.195 -0.925 -8.211 1 96.75 205 ILE B C 1
ATOM 4470 O O . ILE B 1 205 ? -13.5 -1.72 -9.102 1 96.75 205 ILE B O 1
ATOM 4474 N N . ALA B 1 206 ? -13.648 -1.029 -7 1 97.19 206 ALA B N 1
ATOM 4475 C CA . ALA B 1 206 ? -14.625 -2.062 -6.664 1 97.19 206 ALA B CA 1
ATOM 4476 C C . ALA B 1 206 ? -15.883 -1.922 -7.508 1 97.19 206 ALA B C 1
ATOM 4478 O O . ALA B 1 206 ? -16.422 -2.916 -8 1 97.19 206 ALA B O 1
ATOM 4479 N N . MET B 1 207 ? -16.312 -0.675 -7.641 1 97.12 207 MET B N 1
ATOM 4480 C CA . MET B 1 207 ? -17.5 -0.403 -8.445 1 97.12 207 MET B CA 1
ATOM 4481 C C . MET B 1 207 ? -17.266 -0.778 -9.906 1 97.12 207 MET B C 1
ATOM 4483 O O . MET B 1 207 ? -18.109 -1.417 -10.531 1 97.12 207 MET B O 1
ATOM 4487 N N . GLY B 1 208 ? -16.188 -0.421 -10.484 1 95.31 208 GLY B N 1
ATOM 4488 C CA . GLY B 1 208 ? -15.844 -0.755 -11.859 1 95.31 208 GLY B CA 1
ATOM 4489 C C . GLY B 1 208 ? -15.727 -2.248 -12.094 1 95.31 208 GLY B C 1
ATOM 4490 O O . GLY B 1 208 ? -16.203 -2.76 -13.109 1 95.31 208 GLY B O 1
ATOM 4491 N N . LEU B 1 209 ? -15.07 -2.953 -11.188 1 94.06 209 LEU B N 1
ATOM 4492 C CA . LEU B 1 209 ? -14.906 -4.398 -11.312 1 94.06 209 LEU B CA 1
ATOM 4493 C C . LEU B 1 209 ? -16.266 -5.102 -11.273 1 94.06 209 LEU B C 1
ATOM 4495 O O . LEU B 1 209 ? -16.531 -5.996 -12.078 1 94.06 209 LEU B O 1
ATOM 4499 N N . SER B 1 210 ? -17.047 -4.719 -10.32 1 94.06 210 SER B N 1
ATOM 4500 C CA . SER B 1 210 ? -18.375 -5.336 -10.211 1 94.06 210 SER B CA 1
ATOM 4501 C C . SER B 1 210 ? -19.234 -5.027 -11.438 1 94.06 210 SER B C 1
ATOM 4503 O O . SER B 1 210 ? -19.953 -5.895 -11.93 1 94.06 210 SER B O 1
ATOM 4505 N N . LEU B 1 211 ? -19.141 -3.768 -11.914 1 93.81 211 LEU B N 1
ATOM 4506 C CA . LEU B 1 211 ? -19.875 -3.389 -13.117 1 93.81 211 LEU B CA 1
ATOM 4507 C C . LEU B 1 211 ? -19.391 -4.195 -14.32 1 93.81 211 LEU B C 1
ATOM 4509 O O . LEU B 1 211 ? -20.188 -4.613 -15.156 1 93.81 211 LEU B O 1
ATOM 4513 N N . GLY B 1 212 ? -18.156 -4.422 -14.398 1 91.38 212 GLY B N 1
ATOM 4514 C CA . GLY B 1 212 ? -17.594 -5.23 -15.469 1 91.38 212 GLY B CA 1
ATOM 4515 C C . GLY B 1 212 ? -18.094 -6.664 -15.453 1 91.38 212 GLY B C 1
ATOM 4516 O O . GLY B 1 212 ? -18.406 -7.227 -16.516 1 91.38 212 GLY B O 1
ATOM 4517 N N . VAL B 1 213 ? -18.188 -7.258 -14.32 1 90.69 213 VAL B N 1
ATOM 4518 C CA . VAL B 1 213 ? -18.656 -8.633 -14.195 1 90.69 213 VAL B CA 1
ATOM 4519 C C . VAL B 1 213 ? -20.141 -8.703 -14.586 1 90.69 213 VAL B C 1
ATOM 4521 O O . VAL B 1 213 ? -20.562 -9.656 -15.25 1 90.69 213 VAL B O 1
ATOM 4524 N N . VAL B 1 214 ? -20.875 -7.695 -14.18 1 88.62 214 VAL B N 1
ATOM 4525 C CA . VAL B 1 214 ? -22.297 -7.668 -14.477 1 88.62 214 VAL B CA 1
ATOM 4526 C C . VAL B 1 214 ? -22.516 -7.516 -15.984 1 88.62 214 VAL B C 1
ATOM 4528 O O . VAL B 1 214 ? -23.391 -8.156 -16.562 1 88.62 214 VAL B O 1
ATOM 4531 N N . LEU B 1 215 ? -21.641 -6.711 -16.656 1 86.31 215 LEU B N 1
ATOM 4532 C CA . LEU B 1 215 ? -21.781 -6.438 -18.078 1 86.31 215 LEU B CA 1
ATOM 4533 C C . LEU B 1 215 ? -21.203 -7.57 -18.906 1 86.31 215 LEU B C 1
ATOM 4535 O O . LEU B 1 215 ? -21.75 -7.934 -19.953 1 86.31 215 LEU B O 1
ATOM 4539 N N . CYS B 1 216 ? -19.969 -8.055 -18.703 1 70.88 216 CYS B N 1
ATOM 4540 C CA . CYS B 1 216 ? -19.297 -9.086 -19.5 1 70.88 216 CYS B CA 1
ATOM 4541 C C . CYS B 1 216 ? -19.969 -10.445 -19.297 1 70.88 216 CYS B C 1
ATOM 4543 O O . CYS B 1 216 ? -19.984 -11.266 -20.219 1 70.88 216 CYS B O 1
ATOM 4545 N N . GLY B 1 217 ? -20.328 -10.891 -18.188 1 58.84 217 GLY B N 1
ATOM 4546 C CA . GLY B 1 217 ? -21 -12.172 -18 1 58.84 217 GLY B CA 1
ATOM 4547 C C . GLY B 1 217 ? -22.297 -12.281 -18.75 1 58.84 217 GLY B C 1
ATOM 4548 O O . GLY B 1 217 ? -22.781 -13.391 -19 1 58.84 217 GLY B O 1
ATOM 4549 N N . GLY B 1 218 ? -23.031 -11.25 -19.078 1 53.34 218 GLY B N 1
ATOM 4550 C CA . GLY B 1 218 ? -24.266 -11.289 -19.859 1 53.34 218 GLY B CA 1
ATOM 4551 C C . GLY B 1 218 ? -24.062 -11.734 -21.281 1 53.34 218 GLY B C 1
ATOM 4552 O O . GLY B 1 218 ? -24.938 -12.367 -21.875 1 53.34 218 GLY B O 1
ATOM 4553 N N . GLU B 1 219 ? -22.969 -11.477 -21.906 1 49.31 219 GLU B N 1
ATOM 4554 C CA . GLU B 1 219 ? -22.812 -11.844 -23.312 1 49.31 219 GLU B CA 1
ATOM 4555 C C . GLU B 1 219 ? -22.594 -13.344 -23.469 1 49.31 219 GLU B C 1
ATOM 4557 O O . GLU B 1 219 ? -23 -13.93 -24.469 1 49.31 219 GLU B O 1
ATOM 4562 N N . PHE B 1 220 ? -22.016 -14.039 -22.594 1 45.62 220 PHE B N 1
ATOM 4563 C CA . PHE B 1 220 ? -21.734 -15.461 -22.797 1 45.62 220 PHE B CA 1
ATOM 4564 C C . PHE B 1 220 ? -23 -16.297 -22.578 1 45.62 220 PHE B C 1
ATOM 4566 O O . PHE B 1 220 ? -23 -17.5 -22.812 1 45.62 220 PHE B O 1
ATOM 4573 N N . GLY B 1 221 ? -23.984 -15.742 -22.047 1 44.12 221 GLY B N 1
ATOM 4574 C CA . GLY B 1 221 ? -25.219 -16.484 -21.812 1 44.12 221 GLY B CA 1
ATOM 4575 C C . GLY B 1 221 ? -26.016 -16.719 -23.078 1 44.12 221 GLY B C 1
ATOM 4576 O O . GLY B 1 221 ? -27.031 -17.422 -23.062 1 44.12 221 GLY B O 1
ATOM 4577 N N . GLU B 1 222 ? -25.812 -15.93 -24.094 1 42.03 222 GLU B N 1
ATOM 4578 C CA . GLU B 1 222 ? -26.797 -16.109 -25.172 1 42.03 222 GLU B CA 1
ATOM 4579 C C . GLU B 1 222 ? -26.609 -17.453 -25.875 1 42.03 222 GLU B C 1
ATOM 4581 O O . GLU B 1 222 ? -27.438 -17.844 -26.688 1 42.03 222 GLU B O 1
ATOM 4586 N N . ASP B 1 223 ? -25.453 -17.969 -25.969 1 39.81 223 ASP B N 1
ATOM 4587 C CA . ASP B 1 223 ? -25.578 -19.156 -26.797 1 39.81 223 ASP B CA 1
ATOM 4588 C C . ASP B 1 223 ? -26.219 -20.297 -26.031 1 39.81 223 ASP B C 1
ATOM 4590 O O . ASP B 1 223 ? -25.516 -21.125 -25.438 1 39.81 223 ASP B O 1
ATOM 4594 N N . GLY B 1 224 ? -27.25 -20.172 -25.328 1 39.44 224 GLY B N 1
ATOM 4595 C CA . GLY B 1 224 ? -28.141 -21.203 -24.812 1 39.44 224 GLY B CA 1
ATOM 4596 C C . GLY B 1 224 ? -28.391 -22.328 -25.812 1 39.44 224 GLY B C 1
ATOM 4597 O O . GLY B 1 224 ? -29.484 -22.422 -26.375 1 39.44 224 GLY B O 1
ATOM 4598 N N . GLY B 1 225 ? -27.531 -22.719 -26.625 1 37.16 225 GLY B N 1
ATOM 4599 C CA . GLY B 1 225 ? -27.984 -23.922 -27.297 1 37.16 225 GLY B CA 1
ATOM 4600 C C . GLY B 1 225 ? -28.516 -24.969 -26.328 1 37.16 225 GLY B C 1
ATOM 4601 O O . GLY B 1 225 ? -28.297 -24.875 -25.125 1 37.16 225 GLY B O 1
ATOM 4602 N N . GLU B 1 226 ? -29.453 -25.906 -26.766 1 40.59 226 GLU B N 1
ATOM 4603 C CA . GLU B 1 226 ? -30.047 -27.156 -26.297 1 40.59 226 GLU B CA 1
ATOM 4604 C C . GLU B 1 226 ? -29.016 -28 -25.531 1 40.59 226 GLU B C 1
ATOM 4606 O O . GLU B 1 226 ? -29 -29.219 -25.641 1 40.59 226 GLU B O 1
ATOM 4611 N N . GLY B 1 227 ? -27.875 -27.531 -25.141 1 45.31 227 GLY B N 1
ATOM 4612 C CA . GLY B 1 227 ? -26.906 -28.562 -24.812 1 45.31 227 GLY B CA 1
ATOM 4613 C C . GLY B 1 227 ? -27.234 -29.312 -23.531 1 45.31 227 GLY B C 1
ATOM 4614 O O . GLY B 1 227 ? -28.188 -28.953 -22.844 1 45.31 227 GLY B O 1
ATOM 4615 N N . ARG B 1 228 ? -26.312 -30.297 -23.047 1 53.56 228 ARG B N 1
ATOM 4616 C CA . ARG B 1 228 ? -26.312 -31.359 -22.062 1 53.56 228 ARG B CA 1
ATOM 4617 C C . ARG B 1 228 ? -26.453 -30.797 -20.641 1 53.56 228 ARG B C 1
ATOM 4619 O O . ARG B 1 228 ? -26.172 -29.609 -20.422 1 53.56 228 ARG B O 1
ATOM 4626 N N . GLU B 1 229 ? -27.062 -31.438 -19.672 1 53.09 229 GLU B N 1
ATOM 4627 C CA . GLU B 1 229 ? -27.312 -31.219 -18.25 1 53.09 229 GLU B CA 1
ATOM 4628 C C . GLU B 1 229 ? -26.141 -30.484 -17.594 1 53.09 229 GLU B C 1
ATOM 4630 O O . GLU B 1 229 ? -26.344 -29.594 -16.766 1 53.09 229 GLU B O 1
ATOM 4635 N N . GLU B 1 230 ? -24.938 -30.797 -17.969 1 55.69 230 GLU B N 1
ATOM 4636 C CA . GLU B 1 230 ? -23.719 -30.203 -17.406 1 55.69 230 GLU B CA 1
ATOM 4637 C C . GLU B 1 230 ? -23.609 -28.719 -17.797 1 55.69 230 GLU B C 1
ATOM 4639 O O . GLU B 1 230 ? -23.172 -27.906 -16.984 1 55.69 230 GLU B O 1
ATOM 4644 N N . ASP B 1 231 ? -24.094 -28.391 -18.938 1 59.69 231 ASP B N 1
ATOM 4645 C CA . ASP B 1 231 ? -24.016 -27.016 -19.422 1 59.69 231 ASP B CA 1
ATOM 4646 C C . ASP B 1 231 ? -25.047 -26.141 -18.734 1 59.69 231 ASP B C 1
ATOM 4648 O O . ASP B 1 231 ? -24.812 -24.953 -18.484 1 59.69 231 ASP B O 1
ATOM 4652 N N . ARG B 1 232 ? -26.172 -26.766 -18.312 1 59.81 232 ARG B N 1
ATOM 4653 C CA . ARG B 1 232 ? -27.219 -26 -17.609 1 59.81 232 ARG B CA 1
ATOM 4654 C C . ARG B 1 232 ? -26.766 -25.656 -16.203 1 59.81 232 ARG B C 1
ATOM 4656 O O . ARG B 1 232 ? -27.031 -24.547 -15.727 1 59.81 232 ARG B O 1
ATOM 4663 N N . GLU B 1 233 ? -26.047 -26.594 -15.477 1 63.84 233 GLU B N 1
ATOM 4664 C CA . GLU B 1 233 ? -25.547 -26.344 -14.125 1 63.84 233 GLU B CA 1
ATOM 4665 C C . GLU B 1 233 ? -24.516 -25.219 -14.125 1 63.84 233 GLU B C 1
ATOM 4667 O O . GLU B 1 233 ? -24.516 -24.375 -13.227 1 63.84 233 GLU B O 1
ATOM 4672 N N . GLY B 1 234 ? -23.656 -25.234 -15.141 1 68.81 234 GLY B N 1
ATOM 4673 C CA . GLY B 1 234 ? -22.656 -24.188 -15.281 1 68.81 234 GLY B CA 1
ATOM 4674 C C . GLY B 1 234 ? -23.25 -22.812 -15.539 1 68.81 234 GLY B C 1
ATOM 4675 O O . GLY B 1 234 ? -22.781 -21.812 -15 1 68.81 234 GLY B O 1
ATOM 4676 N N . GLU B 1 235 ? -24.359 -22.859 -16.188 1 73 235 GLU B N 1
ATOM 4677 C CA . GLU B 1 235 ? -25.031 -21.594 -16.5 1 73 235 GLU B CA 1
ATOM 4678 C C . GLU B 1 235 ? -25.766 -21.047 -15.281 1 73 235 GLU B C 1
ATOM 4680 O O . GLU B 1 235 ? -25.781 -19.828 -15.07 1 73 235 GLU B O 1
ATOM 4685 N N . THR B 1 236 ? -26.391 -21.938 -14.539 1 73.94 236 THR B N 1
ATOM 4686 C CA . THR B 1 236 ? -27.078 -21.516 -13.328 1 73.94 236 THR B CA 1
ATOM 4687 C C . THR B 1 236 ? -26.078 -20.938 -12.32 1 73.94 236 THR B C 1
ATOM 4689 O O . THR B 1 236 ? -26.391 -19.953 -11.633 1 73.94 236 THR B O 1
ATOM 4692 N N . GLU B 1 237 ? -24.969 -21.531 -12.297 1 78 237 GLU B N 1
ATOM 4693 C CA . GLU B 1 237 ? -23.922 -21.047 -11.391 1 78 237 GLU B CA 1
ATOM 4694 C C . GLU B 1 237 ? -23.422 -19.672 -11.82 1 78 237 GLU B C 1
ATOM 4696 O O . GLU B 1 237 ? -23.188 -18.797 -10.984 1 78 237 GLU B O 1
ATOM 4701 N N . LYS B 1 238 ? -23.281 -19.547 -13.023 1 77.69 238 LYS B N 1
ATOM 4702 C CA . LYS B 1 238 ? -22.828 -18.266 -13.562 1 77.69 238 LYS B CA 1
ATOM 4703 C C . LYS B 1 238 ? -23.859 -17.172 -13.297 1 77.69 238 LYS B C 1
ATOM 4705 O O . LYS B 1 238 ? -23.5 -16.031 -13.008 1 77.69 238 LYS B O 1
ATOM 4710 N N . ARG B 1 239 ? -25.062 -17.562 -13.359 1 78.62 239 ARG B N 1
ATOM 4711 C CA . ARG B 1 239 ? -26.141 -16.609 -13.07 1 78.62 239 ARG B CA 1
ATOM 4712 C C . ARG B 1 239 ? -26.141 -16.203 -11.602 1 78.62 239 ARG B C 1
ATOM 4714 O O . ARG B 1 239 ? -26.406 -15.055 -11.266 1 78.62 239 ARG B O 1
ATOM 4721 N N . ARG B 1 240 ? -25.859 -17.125 -10.805 1 80.94 240 ARG B N 1
ATOM 4722 C CA . ARG B 1 240 ? -25.797 -16.844 -9.367 1 80.94 240 ARG B CA 1
ATOM 4723 C C . ARG B 1 240 ? -24.656 -15.883 -9.047 1 80.94 240 ARG B C 1
ATOM 4725 O O . ARG B 1 240 ? -24.812 -14.984 -8.227 1 80.94 240 ARG B O 1
ATOM 4732 N N . TRP B 1 241 ? -23.547 -16.094 -9.75 1 85.75 241 TRP B N 1
ATOM 4733 C CA . TRP B 1 241 ? -22.406 -15.211 -9.523 1 85.75 241 TRP B CA 1
ATOM 4734 C C . TRP B 1 241 ? -22.688 -13.812 -10.055 1 85.75 241 TRP B C 1
ATOM 4736 O O . TRP B 1 241 ? -22.234 -12.82 -9.469 1 85.75 241 TRP B O 1
ATOM 4746 N N . LYS B 1 242 ? -23.422 -13.766 -11.047 1 84.12 242 LYS B N 1
ATOM 4747 C CA . LYS B 1 242 ? -23.797 -12.461 -11.586 1 84.12 242 LYS B CA 1
ATOM 4748 C C . LYS B 1 242 ? -24.719 -11.703 -10.625 1 84.12 242 LYS B C 1
ATOM 4750 O O . LYS B 1 242 ? -24.609 -10.484 -10.5 1 84.12 242 LYS B O 1
ATOM 4755 N N . CYS B 1 243 ? -25.562 -12.445 -9.992 1 83.81 243 CYS B N 1
ATOM 4756 C CA . CYS B 1 243 ? -26.422 -11.836 -8.984 1 83.81 243 CYS B CA 1
ATOM 4757 C C . CYS B 1 243 ? -25.594 -11.305 -7.816 1 83.81 243 CYS B C 1
ATOM 4759 O O . CYS B 1 243 ? -25.891 -10.227 -7.289 1 83.81 243 CYS B O 1
ATOM 4761 N N . ASN B 1 244 ? -24.656 -12.023 -7.496 1 88.06 244 ASN B N 1
ATOM 4762 C CA . ASN B 1 244 ? -23.75 -11.555 -6.449 1 88.06 244 ASN B CA 1
ATOM 4763 C C . ASN B 1 244 ? -23.031 -10.273 -6.859 1 88.06 244 ASN B C 1
ATOM 4765 O O . ASN B 1 244 ? -22.828 -9.383 -6.035 1 88.06 244 ASN B O 1
ATOM 4769 N N . ALA B 1 245 ? -22.719 -10.234 -8.102 1 91.06 245 ALA B N 1
ATOM 4770 C CA . ALA B 1 245 ? -22.016 -9.062 -8.602 1 91.06 245 ALA B CA 1
ATOM 4771 C C . ALA B 1 245 ? -22.922 -7.844 -8.633 1 91.06 245 ALA B C 1
ATOM 4773 O O . ALA B 1 245 ? -22.469 -6.715 -8.438 1 91.06 245 ALA B O 1
ATOM 4774 N N . VAL B 1 246 ? -24.156 -8.07 -8.898 1 91.5 246 VAL B N 1
ATOM 4775 C CA . VAL B 1 246 ? -25.125 -6.977 -8.891 1 91.5 246 VAL B CA 1
ATOM 4776 C C . VAL B 1 246 ? -25.234 -6.391 -7.48 1 91.5 246 VAL B C 1
ATOM 4778 O O . VAL B 1 246 ? -25.297 -5.172 -7.309 1 91.5 246 VAL B O 1
ATOM 4781 N N . TRP B 1 247 ? -25.219 -7.234 -6.512 1 91.94 247 TRP B N 1
ATOM 4782 C CA . TRP B 1 247 ? -25.297 -6.777 -5.129 1 91.94 247 TRP B CA 1
ATOM 4783 C C . TRP B 1 247 ? -24.047 -6.004 -4.738 1 91.94 247 TRP B C 1
ATOM 4785 O O . TRP B 1 247 ? -24.125 -4.988 -4.043 1 91.94 247 TRP B O 1
ATOM 4795 N N . VAL B 1 248 ? -22.922 -6.5 -5.191 1 94.56 248 VAL B N 1
ATOM 4796 C CA . VAL B 1 248 ? -21.688 -5.789 -4.914 1 94.56 248 VAL B CA 1
ATOM 4797 C C . VAL B 1 248 ? -21.703 -4.43 -5.605 1 94.56 248 VAL B C 1
ATOM 4799 O O . VAL B 1 248 ? -21.266 -3.428 -5.027 1 94.56 248 VAL B O 1
ATOM 4802 N N . PHE B 1 249 ? -22.203 -4.457 -6.809 1 95 249 PHE B N 1
ATOM 4803 C CA . PHE B 1 249 ? -22.281 -3.207 -7.559 1 95 249 PHE B CA 1
ATOM 4804 C C . PHE B 1 249 ? -23.234 -2.225 -6.887 1 95 249 PHE B C 1
ATOM 4806 O O . PHE B 1 249 ? -22.906 -1.041 -6.746 1 95 249 PHE B O 1
ATOM 4813 N N . LEU B 1 250 ? -24.344 -2.635 -6.441 1 95.38 250 LEU B N 1
ATOM 4814 C CA . LEU B 1 250 ? -25.328 -1.781 -5.781 1 95.38 250 LEU B CA 1
ATOM 4815 C C . LEU B 1 250 ? -24.766 -1.226 -4.473 1 95.38 250 LEU B C 1
ATOM 4817 O O . LEU B 1 250 ? -24.984 -0.053 -4.152 1 95.38 250 LEU B O 1
ATOM 4821 N N . SER B 1 251 ? -24.125 -2.061 -3.736 1 96.56 251 SER B N 1
ATOM 4822 C CA . SER B 1 251 ? -23.516 -1.602 -2.492 1 96.56 251 SER B CA 1
ATOM 4823 C C . SER B 1 251 ? -22.438 -0.554 -2.76 1 96.56 251 SER B C 1
ATOM 4825 O O . SER B 1 251 ? -22.344 0.444 -2.041 1 96.56 251 SER B O 1
ATOM 4827 N N . SER B 1 252 ? -21.656 -0.722 -3.803 1 97.5 252 SER B N 1
ATOM 4828 C CA . SER B 1 252 ? -20.609 0.233 -4.16 1 97.5 252 SER B CA 1
ATOM 4829 C C . SER B 1 252 ? -21.203 1.545 -4.656 1 97.5 252 SER B C 1
ATOM 4831 O O . SER B 1 252 ? -20.703 2.625 -4.332 1 97.5 252 SER B O 1
ATOM 4833 N N . LEU B 1 253 ? -22.25 1.444 -5.379 1 97.19 253 LEU B N 1
ATOM 4834 C CA . LEU B 1 253 ? -22.922 2.637 -5.891 1 97.19 253 LEU B CA 1
ATOM 4835 C C . LEU B 1 253 ? -23.547 3.438 -4.758 1 97.19 253 LEU B C 1
ATOM 4837 O O . LEU B 1 253 ? -23.406 4.66 -4.703 1 97.19 253 LEU B O 1
ATOM 4841 N N . ALA B 1 254 ? -24.219 2.73 -3.922 1 97.69 254 ALA B N 1
ATOM 4842 C CA . ALA B 1 254 ? -24.828 3.396 -2.768 1 97.69 254 ALA B CA 1
ATOM 4843 C C . ALA B 1 254 ? -23.75 4.047 -1.897 1 97.69 254 ALA B C 1
ATOM 4845 O O . ALA B 1 254 ? -23.938 5.16 -1.396 1 97.69 254 ALA B O 1
ATOM 4846 N N . SER B 1 255 ? -22.656 3.34 -1.726 1 97.88 255 SER B N 1
ATOM 4847 C CA . SER B 1 255 ? -21.562 3.908 -0.951 1 97.88 255 SER B CA 1
ATOM 4848 C C . SER B 1 255 ? -20.969 5.125 -1.649 1 97.88 255 SER B C 1
ATOM 4850 O O . SER B 1 255 ? -20.609 6.109 -0.998 1 97.88 255 SER B O 1
ATOM 4852 N N . ALA B 1 256 ? -20.859 5.078 -2.951 1 97.31 256 ALA B N 1
ATOM 4853 C CA . ALA B 1 256 ? -20.328 6.203 -3.719 1 97.31 256 ALA B CA 1
ATOM 4854 C C . ALA B 1 256 ? -21.234 7.426 -3.59 1 97.31 256 ALA B C 1
ATOM 4856 O O . ALA B 1 256 ? -20.75 8.547 -3.445 1 97.31 256 ALA B O 1
ATOM 4857 N N . LEU B 1 257 ? -22.5 7.242 -3.621 1 97.31 257 LEU B N 1
ATOM 4858 C CA . LEU B 1 257 ? -23.438 8.336 -3.461 1 97.31 257 LEU B CA 1
ATOM 4859 C C . LEU B 1 257 ? -23.344 8.945 -2.064 1 97.31 257 LEU B C 1
ATOM 4861 O O . LEU B 1 257 ? -23.422 10.164 -1.905 1 97.31 257 LEU B O 1
ATOM 4865 N N . LEU B 1 258 ? -23.188 8.094 -1.125 1 96.62 258 LEU B N 1
ATOM 4866 C CA . LEU B 1 258 ? -23 8.57 0.24 1 96.62 258 LEU B CA 1
ATOM 4867 C C . LEU B 1 258 ? -21.719 9.398 0.357 1 96.62 258 LEU B C 1
ATOM 4869 O O . LEU B 1 258 ? -21.703 10.438 1.017 1 96.62 258 LEU B O 1
ATOM 4873 N N . TRP B 1 259 ? -20.672 8.953 -0.256 1 95.19 259 TRP B N 1
ATOM 4874 C CA . TRP B 1 259 ? -19.391 9.656 -0.199 1 95.19 259 TRP B CA 1
ATOM 4875 C C . TRP B 1 259 ? -19.484 11.016 -0.896 1 95.19 259 TRP B C 1
ATOM 4877 O O . TRP B 1 259 ? -18.922 12 -0.431 1 95.19 259 TRP B O 1
ATOM 4887 N N . VAL B 1 260 ? -20.203 11.125 -1.977 1 93.25 260 VAL B N 1
ATOM 4888 C CA . VAL B 1 260 ? -20.422 12.398 -2.654 1 93.25 260 VAL B CA 1
ATOM 4889 C C . VAL B 1 260 ? -21.219 13.336 -1.752 1 93.25 260 VAL B C 1
ATOM 4891 O O . VAL B 1 260 ? -20.906 14.523 -1.651 1 93.25 260 VAL B O 1
ATOM 4894 N N . ALA B 1 261 ? -22.156 12.805 -1.079 1 92.62 261 ALA B N 1
ATOM 4895 C CA . ALA B 1 261 ? -23.016 13.609 -0.217 1 92.62 261 ALA B CA 1
ATOM 4896 C C . ALA B 1 261 ? -22.25 14.164 0.976 1 92.62 261 ALA B C 1
ATOM 4898 O O . ALA B 1 261 ? -22.281 15.367 1.246 1 92.62 261 ALA B O 1
ATOM 4899 N N . TRP B 1 262 ? -21.5 13.266 1.7 1 89.88 262 TRP B N 1
ATOM 4900 C CA . TRP B 1 262 ? -20.859 13.773 2.91 1 89.88 262 TRP B CA 1
ATOM 4901 C C . TRP B 1 262 ? -19.625 14.602 2.572 1 89.88 262 TRP B C 1
ATOM 4903 O O . TRP B 1 262 ? -19.312 15.562 3.27 1 89.88 262 TRP B O 1
ATOM 4913 N N . LEU B 1 263 ? -18.891 14.266 1.469 1 87.81 263 LEU B N 1
ATOM 4914 C CA . LEU B 1 263 ? -17.75 15.078 1.048 1 87.81 263 LEU B CA 1
ATOM 4915 C C . LEU B 1 263 ? -18.203 16.469 0.604 1 87.81 263 LEU B C 1
ATOM 4917 O O . LEU B 1 263 ? -17.562 17.469 0.915 1 87.81 263 LEU B O 1
ATOM 4921 N N . GLY B 1 264 ? -19.297 16.484 -0.169 1 86.69 264 GLY B N 1
ATOM 4922 C CA . GLY B 1 264 ? -19.859 17.766 -0.57 1 86.69 264 GLY B CA 1
ATOM 4923 C C . GLY B 1 264 ? -20.297 18.625 0.605 1 86.69 264 GLY B C 1
ATOM 4924 O O . GLY B 1 264 ? -20.031 19.828 0.636 1 86.69 264 GLY B O 1
ATOM 4925 N N . PHE B 1 265 ? -20.859 17.984 1.506 1 84.44 265 PHE B N 1
ATOM 4926 C CA . PHE B 1 265 ? -21.312 18.688 2.699 1 84.44 265 PHE B CA 1
ATOM 4927 C C . PHE B 1 265 ? -20.141 19.172 3.525 1 84.44 265 PHE B C 1
ATOM 4929 O O . PHE B 1 265 ? -20.156 20.281 4.055 1 84.44 265 PHE B O 1
ATOM 4936 N N . TYR B 1 266 ? -19.172 18.328 3.629 1 83.25 266 TYR B N 1
ATOM 4937 C CA . TYR B 1 266 ? -18.016 18.656 4.465 1 83.25 266 TYR B CA 1
ATOM 4938 C C . TYR B 1 266 ? -17.188 19.766 3.838 1 83.25 266 TYR B C 1
ATOM 4940 O O . TYR B 1 266 ? -16.672 20.641 4.547 1 83.25 266 TYR B O 1
ATOM 4948 N N . LEU B 1 267 ? -17.016 19.797 2.541 1 82.62 267 LEU B N 1
ATOM 4949 C CA . LEU B 1 267 ? -16.172 20.766 1.861 1 82.62 267 LEU B CA 1
ATOM 4950 C C . LEU B 1 267 ? -16.938 22.062 1.608 1 82.62 267 LEU B C 1
ATOM 4952 O O . LEU B 1 267 ? -16.375 23.156 1.741 1 82.62 267 LEU B O 1
ATOM 4956 N N . TYR B 1 268 ? -18.219 21.984 1.276 1 78.25 268 TYR B N 1
ATOM 4957 C CA . TYR B 1 268 ? -18.953 23.172 0.836 1 78.25 268 TYR B CA 1
ATOM 4958 C C . TYR B 1 268 ? -20.062 23.531 1.822 1 78.25 268 TYR B C 1
ATOM 4960 O O . TYR B 1 268 ? -20.672 24.594 1.722 1 78.25 268 TYR B O 1
ATOM 4968 N N . GLY B 1 269 ? -20.391 22.672 2.564 1 64.75 269 GLY B N 1
ATOM 4969 C CA . GLY B 1 269 ? -21.547 22.922 3.43 1 64.75 269 GLY B CA 1
ATOM 4970 C C . GLY B 1 269 ? -21.344 24.109 4.348 1 64.75 269 GLY B C 1
ATOM 4971 O O . GLY B 1 269 ? -22.297 24.859 4.602 1 64.75 269 GLY B O 1
ATOM 4972 N N . ASN B 1 270 ? -20.078 24.156 4.906 1 59.12 270 ASN B N 1
ATOM 4973 C CA . ASN B 1 270 ? -19.891 25.266 5.836 1 59.12 270 ASN B CA 1
ATOM 4974 C C . ASN B 1 270 ? -19.953 26.609 5.121 1 59.12 270 ASN B C 1
ATOM 4976 O O . ASN B 1 270 ? -20.422 27.609 5.691 1 59.12 270 ASN B O 1
ATOM 4980 N N . GLN B 1 271 ? -19.469 26.625 3.879 1 56.88 271 GLN B N 1
ATOM 4981 C CA . GLN B 1 271 ? -19.5 27.891 3.162 1 56.88 271 GLN B CA 1
ATOM 4982 C C . GLN B 1 271 ? -20.922 28.328 2.855 1 56.88 271 GLN B C 1
ATOM 4984 O O . GLN B 1 271 ? -21.25 29.5 2.961 1 56.88 271 GLN B O 1
ATOM 4989 N N . ALA B 1 272 ? -21.734 27.312 2.568 1 54.34 272 ALA B N 1
ATOM 4990 C CA . ALA B 1 272 ? -23.109 27.641 2.23 1 54.34 272 ALA B CA 1
ATOM 4991 C C . ALA B 1 272 ? -23.891 28.078 3.467 1 54.34 272 ALA B C 1
ATOM 4993 O O . ALA B 1 272 ? -24.719 28.984 3.393 1 54.34 272 ALA B O 1
ATOM 4994 N N . LEU B 1 273 ? -23.641 27.406 4.539 1 51.62 273 LEU B N 1
ATOM 4995 C CA . LEU B 1 273 ? -24.312 27.797 5.77 1 51.62 273 LEU B CA 1
ATOM 4996 C C . LEU B 1 273 ? -23.766 29.125 6.297 1 51.62 273 LEU B C 1
ATOM 4998 O O . LEU B 1 273 ? -24.5 29.906 6.906 1 51.62 273 LEU B O 1
ATOM 5002 N N . ARG B 1 274 ? -22.406 29.281 6.055 1 52.03 274 ARG B N 1
ATOM 5003 C CA . ARG B 1 274 ? -21.844 30.578 6.387 1 52.03 274 ARG B CA 1
ATOM 5004 C C . ARG B 1 274 ? -22.5 31.688 5.559 1 52.03 274 ARG B C 1
ATOM 5006 O O . ARG B 1 274 ? -22.734 32.781 6.062 1 52.03 274 ARG B O 1
ATOM 5013 N N . GLY B 1 275 ? -22.484 31.438 4.273 1 47.91 275 GLY B N 1
ATOM 5014 C CA . GLY B 1 275 ? -23.109 32.5 3.484 1 47.91 275 GLY B CA 1
ATOM 5015 C C . GLY B 1 275 ? -24.531 32.781 3.904 1 47.91 275 GLY B C 1
ATOM 5016 O O . GLY B 1 275 ? -24.953 33.938 3.881 1 47.91 275 GLY B O 1
ATOM 5017 N N . ARG B 1 276 ? -25.281 31.844 4.094 1 50.16 276 ARG B N 1
ATOM 5018 C CA . ARG B 1 276 ? -26.641 32.156 4.473 1 50.16 276 ARG B CA 1
ATOM 5019 C C . ARG B 1 276 ? -26.703 32.75 5.879 1 50.16 276 ARG B C 1
ATOM 5021 O O . ARG B 1 276 ? -27.516 33.656 6.148 1 50.16 276 ARG B O 1
ATOM 5028 N N . GLY B 1 277 ? -25.891 32.156 6.676 1 43.84 277 GLY B N 1
ATOM 5029 C CA . GLY B 1 277 ? -25.875 32.594 8.062 1 43.84 277 GLY B CA 1
ATOM 5030 C C . GLY B 1 277 ? -25.094 33.875 8.281 1 43.84 277 GLY B C 1
ATOM 5031 O O . GLY B 1 277 ? -25 34.375 9.406 1 43.84 277 GLY B O 1
ATOM 5032 N N . SER B 1 278 ? -24.156 34.219 7.512 1 41.94 278 SER B N 1
ATOM 5033 C CA . SER B 1 278 ? -23.578 35.531 7.723 1 41.94 278 SER B CA 1
ATOM 5034 C C . SER B 1 278 ? -24.672 36.594 7.836 1 41.94 278 SER B C 1
ATOM 5036 O O . SER B 1 278 ? -24.375 37.781 8.078 1 41.94 278 SER B O 1
ATOM 5038 N N . ARG B 1 279 ? -25.812 36.688 7.172 1 43.19 279 ARG B N 1
ATOM 5039 C CA . ARG B 1 279 ? -26.641 37.844 7.488 1 43.19 279 ARG B CA 1
ATOM 5040 C C . ARG B 1 279 ? -26.891 37.938 8.992 1 43.19 279 ARG B C 1
ATOM 5042 O O . ARG B 1 279 ? -27.203 39.031 9.5 1 43.19 279 ARG B O 1
ATOM 5049 N N . GLU B 1 280 ? -27.25 36.875 9.797 1 39.5 280 GLU B N 1
ATOM 5050 C CA . GLU B 1 280 ? -27.266 37.094 11.242 1 39.5 280 GLU B CA 1
ATOM 5051 C C . GLU B 1 280 ? -25.906 36.812 11.859 1 39.5 280 GLU B C 1
ATOM 5053 O O . GLU B 1 280 ? -25.125 36.031 11.328 1 39.5 280 GLU B O 1
ATOM 5058 N N . ARG B 1 281 ? -25.422 37.531 12.977 1 42.19 281 ARG B N 1
ATOM 5059 C CA . ARG B 1 281 ? -24.172 37.812 13.672 1 42.19 281 ARG B CA 1
ATOM 5060 C C . ARG B 1 281 ? -23.281 36.562 13.734 1 42.19 281 ARG B C 1
ATOM 5062 O O . ARG B 1 281 ? -22.078 36.625 13.422 1 42.19 281 ARG B O 1
ATOM 5069 N N . GLY B 1 282 ? -23.422 35.562 14.758 1 37.81 282 GLY B N 1
ATOM 5070 C CA . GLY B 1 282 ? -22.688 34.594 15.539 1 37.81 282 GLY B CA 1
ATOM 5071 C C . GLY B 1 282 ? -22.375 33.312 14.773 1 37.81 282 GLY B C 1
ATOM 5072 O O . GLY B 1 282 ? -22.062 32.281 15.367 1 37.81 282 GLY B O 1
ATOM 5073 N N . GLY B 1 283 ? -22.453 33.031 13.648 1 38.81 283 GLY B N 1
ATOM 5074 C CA . GLY B 1 283 ? -22.734 31.906 12.789 1 38.81 283 GLY B CA 1
ATOM 5075 C C . GLY B 1 283 ? -21.5 31.078 12.469 1 38.81 283 GLY B C 1
ATOM 5076 O O . GLY B 1 283 ? -21.594 30.078 11.742 1 38.81 283 GLY B O 1
ATOM 5077 N N . ASN B 1 284 ? -20.328 31.484 12.414 1 44.59 284 ASN B N 1
ATOM 5078 C CA . ASN B 1 284 ? -19.125 30.797 11.945 1 44.59 284 ASN B CA 1
ATOM 5079 C C . ASN B 1 284 ? -18.797 29.578 12.797 1 44.59 284 ASN B C 1
ATOM 5081 O O . ASN B 1 284 ? -18.344 28.562 12.281 1 44.59 284 ASN B O 1
ATOM 5085 N N . LYS B 1 285 ? -18.906 29.703 14.172 1 46.88 285 LYS B N 1
ATOM 5086 C CA . LYS B 1 285 ? -18.594 28.703 15.18 1 46.88 285 LYS B CA 1
ATOM 5087 C C . LYS B 1 285 ? -19.609 27.562 15.141 1 46.88 285 LYS B C 1
ATOM 5089 O O . LYS B 1 285 ? -19.266 26.406 15.438 1 46.88 285 LYS B O 1
ATOM 5094 N N . ASP B 1 286 ? -20.812 27.797 14.742 1 46.69 286 ASP B N 1
ATOM 5095 C CA . ASP B 1 286 ? -21.906 26.828 14.828 1 46.69 286 ASP B CA 1
ATOM 5096 C C . ASP B 1 286 ? -21.828 25.812 13.703 1 46.69 286 ASP B C 1
ATOM 5098 O O . ASP B 1 286 ? -22.156 24.641 13.898 1 46.69 286 ASP B O 1
ATOM 5102 N N . ALA B 1 287 ? -21.453 26.203 12.531 1 48.12 287 ALA B N 1
ATOM 5103 C CA . ALA B 1 287 ? -21.422 25.344 11.344 1 48.12 287 ALA B CA 1
ATOM 5104 C C . ALA B 1 287 ? -20.344 24.281 11.469 1 48.12 287 ALA B C 1
ATOM 5106 O O . ALA B 1 287 ? -20.547 23.141 11.039 1 48.12 287 ALA B O 1
ATOM 5107 N N . LYS B 1 288 ? -19.234 24.609 12.047 1 54.53 288 LYS B N 1
ATOM 5108 C CA . LYS B 1 288 ? -18.188 23.625 12.312 1 54.53 288 LYS B CA 1
ATOM 5109 C C . LYS B 1 288 ? -18.625 22.625 13.367 1 54.53 288 LYS B C 1
ATOM 5111 O O . LYS B 1 288 ? -18.141 21.484 13.398 1 54.53 288 LYS B O 1
ATOM 5116 N N . VAL B 1 289 ? -19.828 22.984 14.023 1 56 289 VAL B N 1
ATOM 5117 C CA . VAL B 1 289 ? -20.328 22.141 15.102 1 56 289 VAL B CA 1
ATOM 5118 C C . VAL B 1 289 ? -21.078 20.953 14.516 1 56 289 VAL B C 1
ATOM 5120 O O . VAL B 1 289 ? -21.109 19.875 15.125 1 56 289 VAL B O 1
ATOM 5123 N N . LEU B 1 290 ? -21.438 21.172 13.125 1 58.75 290 LEU B N 1
ATOM 5124 C CA . LEU B 1 290 ? -22.281 20.109 12.602 1 58.75 290 LEU B CA 1
ATOM 5125 C C . LEU B 1 290 ? -21.453 19.109 11.789 1 58.75 290 LEU B C 1
ATOM 5127 O O . LEU B 1 290 ? -21.984 18.109 11.297 1 58.75 290 LEU B O 1
ATOM 5131 N N . ASP B 1 291 ? -20.172 19.312 11.812 1 72.88 291 ASP B N 1
ATOM 5132 C CA . ASP B 1 291 ? -19.359 18.406 11 1 72.88 291 ASP B CA 1
ATOM 5133 C C . ASP B 1 291 ? -19.266 17.031 11.633 1 72.88 291 ASP B C 1
ATOM 5135 O O . ASP B 1 291 ? -19.422 16.016 10.953 1 72.88 291 ASP B O 1
ATOM 5139 N N . GLU B 1 292 ? -19.25 17.062 12.906 1 78.75 292 GLU B N 1
ATOM 5140 C CA . GLU B 1 292 ? -19.031 15.773 13.562 1 78.75 292 GLU B CA 1
ATOM 5141 C C . GLU B 1 292 ? -20.297 14.938 13.578 1 78.75 292 GLU B C 1
ATOM 5143 O O . GLU B 1 292 ? -20.281 13.75 13.266 1 78.75 292 GLU B O 1
ATOM 5148 N N . PRO B 1 293 ? -21.391 15.602 13.789 1 79.06 293 PRO B N 1
ATOM 5149 C CA . PRO B 1 293 ? -22.609 14.797 13.727 1 79.06 293 PRO B CA 1
ATOM 5150 C C . PRO B 1 293 ? -22.906 14.297 12.312 1 79.06 293 PRO B C 1
ATOM 5152 O O . PRO B 1 293 ? -23.422 13.188 12.148 1 79.06 293 PRO B O 1
ATOM 5155 N N . ALA B 1 294 ? -22.641 15.086 11.359 1 84.06 294 ALA B N 1
ATOM 5156 C CA . ALA B 1 294 ? -22.859 14.664 9.984 1 84.06 294 ALA B CA 1
ATOM 5157 C C . ALA B 1 294 ? -21.969 13.469 9.633 1 84.06 294 ALA B C 1
ATOM 5159 O O . ALA B 1 294 ? -22.406 12.555 8.922 1 84.06 294 ALA B O 1
ATOM 5160 N N . LEU B 1 295 ? -20.812 13.469 10.148 1 89.56 295 LEU B N 1
ATOM 5161 C CA . LEU B 1 295 ? -19.906 12.359 9.891 1 89.56 295 LEU B CA 1
ATOM 5162 C C . LEU B 1 295 ? -20.344 11.109 10.641 1 89.56 295 LEU B C 1
ATOM 5164 O O . LEU B 1 295 ? -20.188 9.992 10.141 1 89.56 295 LEU B O 1
ATOM 5168 N N . ALA B 1 296 ? -20.906 11.344 11.812 1 91.38 296 ALA B N 1
ATOM 5169 C CA . ALA B 1 296 ? -21.438 10.203 12.547 1 91.38 296 ALA B CA 1
ATOM 5170 C C . ALA B 1 296 ? -22.578 9.539 11.789 1 91.38 296 ALA B C 1
ATOM 5172 O O . ALA B 1 296 ? -22.641 8.312 11.695 1 91.38 296 ALA B O 1
ATOM 5173 N N . VAL B 1 297 ? -23.391 10.312 11.234 1 92.19 297 VAL B N 1
ATOM 5174 C CA . VAL B 1 297 ? -24.516 9.805 10.453 1 92.19 297 VAL B CA 1
ATOM 5175 C C . VAL B 1 297 ? -24 9.086 9.211 1 92.19 297 VAL B C 1
ATOM 5177 O O . VAL B 1 297 ? -24.516 8.023 8.844 1 92.19 297 VAL B O 1
ATOM 5180 N N . ALA B 1 298 ? -23.016 9.664 8.594 1 93.81 298 ALA B N 1
ATOM 5181 C CA . ALA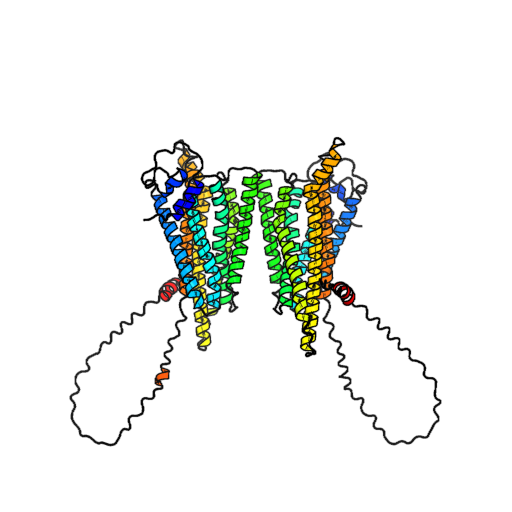 B 1 298 ? -22.438 9.047 7.41 1 93.81 298 ALA B CA 1
ATOM 5182 C C . ALA B 1 298 ? -21.875 7.664 7.734 1 93.81 298 ALA B C 1
ATOM 5184 O O . ALA B 1 298 ? -22.016 6.727 6.949 1 93.81 298 ALA B O 1
ATOM 5185 N N . LEU B 1 299 ? -21.25 7.523 8.867 1 96.31 299 LEU B N 1
ATOM 5186 C CA . LEU B 1 299 ? -20.688 6.242 9.281 1 96.31 299 LEU B CA 1
ATOM 5187 C C . LEU B 1 299 ? -21.781 5.207 9.484 1 96.31 299 LEU B C 1
ATOM 5189 O O . LEU B 1 299 ? -21.672 4.074 9.008 1 96.31 299 LEU B O 1
ATOM 5193 N N . VAL B 1 300 ? -22.828 5.613 10.148 1 96.19 300 VAL B N 1
ATOM 5194 C CA . VAL B 1 300 ? -23.922 4.691 10.453 1 96.19 300 VAL B CA 1
ATOM 5195 C C . VAL B 1 300 ? -24.641 4.289 9.164 1 96.19 300 VAL B C 1
ATOM 5197 O O . VAL B 1 300 ? -24.938 3.113 8.961 1 96.19 300 VAL B O 1
ATOM 5200 N N . ILE B 1 301 ? -24.828 5.223 8.281 1 96.81 301 ILE B N 1
ATOM 5201 C CA . ILE B 1 301 ? -25.484 4.93 7.008 1 96.81 301 ILE B CA 1
ATOM 5202 C C . ILE B 1 301 ? -24.609 3.979 6.191 1 96.81 301 ILE B C 1
ATOM 5204 O O . ILE B 1 301 ? -25.109 3.043 5.566 1 96.81 301 ILE B O 1
ATOM 5208 N N . GLN B 1 302 ? -23.344 4.148 6.219 1 97.69 302 GLN B N 1
ATOM 5209 C CA . GLN B 1 302 ? -22.422 3.264 5.5 1 97.69 302 GLN B CA 1
ATOM 5210 C C . GLN B 1 302 ? -22.516 1.836 6.027 1 97.69 302 GLN B C 1
ATOM 5212 O O . GLN B 1 302 ? -22.531 0.88 5.25 1 97.69 302 GLN B O 1
ATOM 5217 N N . GLY B 1 303 ? -22.484 1.78 7.332 1 98.06 303 GLY B N 1
ATOM 5218 C CA . GLY B 1 303 ? -22.609 0.455 7.918 1 98.06 303 GLY B CA 1
ATOM 5219 C C . GLY B 1 303 ? -23.859 -0.276 7.484 1 98.06 303 GLY B C 1
ATOM 5220 O O . GLY B 1 303 ? -23.797 -1.451 7.113 1 98.06 303 GLY B O 1
ATOM 5221 N N . TRP B 1 304 ? -24.906 0.413 7.473 1 97.69 304 TRP B N 1
ATOM 5222 C CA . TRP B 1 304 ? -26.172 -0.217 7.133 1 97.69 304 TRP B CA 1
ATOM 5223 C C . TRP B 1 304 ? -26.25 -0.504 5.637 1 97.69 304 TRP B C 1
ATOM 5225 O O . TRP B 1 304 ? -26.859 -1.495 5.219 1 97.69 304 TRP B O 1
ATOM 5235 N N . ILE B 1 305 ? -25.719 0.315 4.801 1 97.25 305 ILE B N 1
ATOM 5236 C CA . ILE B 1 305 ? -25.672 0.06 3.367 1 97.25 305 ILE B CA 1
ATOM 5237 C C . ILE B 1 305 ? -24.969 -1.266 3.105 1 97.25 305 ILE B C 1
ATOM 5239 O O . ILE B 1 305 ? -25.469 -2.109 2.355 1 97.25 305 ILE B O 1
ATOM 5243 N N . LEU B 1 306 ? -23.875 -1.475 3.746 1 97.75 306 LEU B N 1
ATOM 5244 C CA . LEU B 1 306 ? -23.078 -2.668 3.492 1 97.75 306 LEU B CA 1
ATOM 5245 C C . LEU B 1 306 ? -23.703 -3.893 4.152 1 97.75 306 LEU B C 1
ATOM 5247 O O . LEU B 1 306 ? -23.594 -5.004 3.631 1 97.75 306 LEU B O 1
ATOM 5251 N N . LEU B 1 307 ? -24.375 -3.65 5.227 1 96.31 307 LEU B N 1
ATOM 5252 C CA . LEU B 1 307 ? -25.062 -4.758 5.879 1 96.31 307 LEU B CA 1
ATOM 5253 C C . LEU B 1 307 ? -26.25 -5.234 5.043 1 96.31 307 LEU B C 1
ATOM 5255 O O . LEU B 1 307 ? -26.406 -6.434 4.801 1 96.31 307 LEU B O 1
ATOM 5259 N N . LEU B 1 308 ? -27 -4.273 4.543 1 94.56 308 LEU B N 1
ATOM 5260 C CA . LEU B 1 308 ? -28.25 -4.598 3.867 1 94.56 308 LEU B CA 1
ATOM 5261 C C . LEU B 1 308 ? -28 -5.008 2.42 1 94.56 308 LEU B C 1
ATOM 5263 O O . LEU B 1 308 ? -28.641 -5.938 1.913 1 94.56 308 LEU B O 1
ATOM 5267 N N . PHE B 1 309 ? -27.062 -4.363 1.802 1 93.25 309 PHE B N 1
ATOM 5268 C CA . PHE B 1 309 ? -26.922 -4.566 0.365 1 93.25 309 PHE B CA 1
ATOM 5269 C C . PHE B 1 309 ? -25.812 -5.578 0.073 1 93.25 309 PHE B C 1
ATOM 5271 O O . PHE B 1 309 ? -25.734 -6.102 -1.039 1 93.25 309 PHE B O 1
ATOM 5278 N N . HIS B 1 310 ? -25.062 -5.91 1.042 1 92 310 HIS B N 1
ATOM 5279 C CA . HIS B 1 310 ? -23.953 -6.793 0.691 1 92 310 HIS B CA 1
ATOM 5280 C C . HIS B 1 310 ? -23.844 -7.957 1.672 1 92 310 HIS B C 1
ATOM 5282 O O . HIS B 1 310 ? -23.953 -9.117 1.277 1 92 310 HIS B O 1
ATOM 5288 N N . ALA B 1 311 ? -23.75 -7.723 2.906 1 93.31 311 ALA B N 1
ATOM 5289 C CA . ALA B 1 311 ? -23.438 -8.766 3.879 1 93.31 311 ALA B CA 1
ATOM 5290 C C . ALA B 1 311 ? -24.594 -9.758 4.004 1 93.31 311 ALA B C 1
ATOM 5292 O O . ALA B 1 311 ? -24.391 -10.969 3.975 1 93.31 311 ALA B O 1
ATOM 5293 N N . ILE B 1 312 ? -25.719 -9.234 4.141 1 91.19 312 ILE B N 1
ATOM 5294 C CA . ILE B 1 312 ? -26.875 -10.094 4.352 1 91.19 312 ILE B CA 1
ATOM 5295 C C . ILE B 1 312 ? -27.172 -10.898 3.082 1 91.19 312 ILE B C 1
ATOM 5297 O O . ILE B 1 312 ? -27.266 -12.125 3.127 1 91.19 312 ILE B O 1
ATOM 5301 N N . PRO B 1 313 ? -27.234 -10.242 1.928 1 89 313 PRO B N 1
ATOM 5302 C CA . PRO B 1 313 ? -27.484 -11.047 0.725 1 89 313 PRO B CA 1
ATOM 5303 C C . PRO B 1 313 ? -26.359 -12.047 0.438 1 89 313 PRO B C 1
ATOM 5305 O O . PRO B 1 313 ? -26.625 -13.164 -0.015 1 89 313 PRO B O 1
ATOM 5308 N N . GLU B 1 314 ? -25.172 -11.711 0.66 1 87.69 314 GLU B N 1
ATOM 5309 C CA . GLU B 1 314 ? -24.062 -12.625 0.429 1 87.69 314 GLU B CA 1
ATOM 5310 C C . GLU B 1 314 ? -24.125 -13.812 1.387 1 87.69 314 GLU B C 1
ATOM 5312 O O . GLU B 1 314 ? -23.812 -14.945 1.003 1 87.69 314 GLU B O 1
ATOM 5317 N N . SER B 1 315 ? -24.484 -13.578 2.586 1 86.62 315 SER B N 1
ATOM 5318 C CA . SER B 1 315 ? -24.609 -14.656 3.561 1 86.62 315 SER B CA 1
ATOM 5319 C C . SER B 1 315 ? -25.75 -15.602 3.199 1 86.62 315 SER B C 1
ATOM 5321 O O . SER B 1 315 ? -25.641 -16.812 3.385 1 86.62 315 SER B O 1
ATOM 5323 N N . TYR B 1 316 ? -26.734 -15.023 2.688 1 83.38 316 TYR B N 1
ATOM 5324 C CA . TYR B 1 316 ? -27.875 -15.82 2.277 1 83.38 316 TYR B CA 1
ATOM 5325 C C . TYR B 1 316 ? -27.516 -16.719 1.104 1 83.38 316 TYR B C 1
ATOM 5327 O O . TYR B 1 316 ? -27.891 -17.906 1.081 1 83.38 316 TYR B O 1
ATOM 5335 N N . LEU B 1 317 ? -26.766 -16.203 0.203 1 78.94 317 LEU B N 1
ATOM 5336 C CA . LEU B 1 317 ? -26.391 -16.969 -0.987 1 78.94 317 LEU B CA 1
ATOM 5337 C C . LEU B 1 317 ? -25.391 -18.047 -0.643 1 78.94 317 LEU B C 1
ATOM 5339 O O . LEU B 1 317 ? -25.391 -19.125 -1.25 1 78.94 317 LEU B O 1
ATOM 5343 N N . CYS B 1 318 ? -24.578 -17.797 0.257 1 77 318 CYS B N 1
ATOM 5344 C CA . CYS B 1 318 ? -23.562 -18.766 0.655 1 77 318 CYS B CA 1
ATOM 5345 C C . CYS B 1 318 ? -24.188 -19.922 1.42 1 77 318 CYS B C 1
ATOM 5347 O O . CYS B 1 318 ? -23.703 -21.062 1.334 1 77 318 CYS B O 1
ATOM 5349 N N . LEU B 1 319 ? -25.219 -19.672 2.111 1 74.5 319 LEU B N 1
ATOM 5350 C CA . LEU B 1 319 ? -25.828 -20.703 2.959 1 74.5 319 LEU B CA 1
ATOM 5351 C C . LEU B 1 319 ? -26.938 -21.438 2.219 1 74.5 319 LEU B C 1
ATOM 5353 O O . LEU B 1 319 ? -27.422 -22.469 2.689 1 74.5 319 LEU B O 1
ATOM 5357 N N . GLN B 1 320 ? -27.297 -20.875 1.1 1 69.5 320 GLN B N 1
ATOM 5358 C CA . GLN B 1 320 ? -28.359 -21.547 0.35 1 69.5 320 GLN B CA 1
ATOM 5359 C C . GLN B 1 320 ? -27.828 -22.828 -0.305 1 69.5 320 GLN B C 1
ATOM 5361 O O . GLN B 1 320 ? -26.797 -22.812 -0.968 1 69.5 320 GLN B O 1
ATOM 5366 N N . ASN B 1 321 ? -27.969 -23.984 0.387 1 56.12 321 ASN B N 1
ATOM 5367 C CA . ASN B 1 321 ? -27.672 -25.312 -0.138 1 56.12 321 ASN B CA 1
ATOM 5368 C C . ASN B 1 321 ? -28.109 -25.453 -1.594 1 56.12 321 ASN B C 1
ATOM 5370 O O . ASN B 1 321 ? -29.141 -24.891 -1.992 1 56.12 321 ASN B O 1
ATOM 5374 N N . PRO B 1 322 ? -27.141 -25.719 -2.584 1 51.25 322 PRO B N 1
ATOM 5375 C CA . PRO B 1 322 ? -27.641 -26.031 -3.92 1 51.25 322 PRO B CA 1
ATOM 5376 C C . PRO B 1 322 ? -28.969 -26.812 -3.881 1 51.25 322 PRO B C 1
ATOM 5378 O O . PRO B 1 322 ? -29.141 -27.703 -3.045 1 51.25 322 PRO B O 1
ATOM 5381 N N . THR B 1 323 ? -30 -26.234 -4.07 1 43.22 323 THR B N 1
ATOM 5382 C CA . THR B 1 323 ? -31.172 -27.094 -4.289 1 43.22 323 THR B CA 1
ATOM 5383 C C . THR B 1 323 ? -30.766 -28.391 -4.98 1 43.22 323 THR B C 1
ATOM 5385 O O . THR B 1 323 ? -30.203 -28.375 -6.074 1 43.22 323 THR B O 1
ATOM 5388 N N . GLN B 1 324 ? -30.188 -29.375 -4.297 1 39.34 324 GLN B N 1
ATOM 5389 C CA . GLN B 1 324 ? -30.297 -30.672 -4.938 1 39.34 324 GLN B CA 1
ATOM 5390 C C . GLN B 1 324 ? -31.5 -30.734 -5.879 1 39.34 324 GLN B C 1
ATOM 5392 O O . GLN B 1 324 ? -32.625 -30.391 -5.492 1 39.34 324 GLN B O 1
ATOM 5397 N N . SER B 1 325 ? -31.312 -30.312 -7.152 1 37.97 325 SER B N 1
ATOM 5398 C CA . SER B 1 325 ? -32.406 -30.766 -8.023 1 37.97 325 SER B CA 1
ATOM 5399 C C . SER B 1 325 ? -33.125 -31.984 -7.426 1 37.97 325 SER B C 1
ATOM 5401 O O . SER B 1 325 ? -32.469 -33 -7.141 1 37.97 325 SER B O 1
ATOM 5403 N N . ASP B 1 326 ? -33.844 -31.766 -6.453 1 35.88 326 ASP B N 1
ATOM 5404 C CA . ASP B 1 326 ? -34.781 -32.875 -6.254 1 35.88 326 ASP B CA 1
ATOM 5405 C C . ASP B 1 326 ? -35.094 -33.562 -7.57 1 35.88 326 ASP B C 1
ATOM 5407 O O . ASP B 1 326 ? -36.125 -33.281 -8.219 1 35.88 326 ASP B O 1
ATOM 5411 N N . THR B 1 327 ? -34.156 -33.594 -8.523 1 34.94 327 THR B N 1
ATOM 5412 C CA . THR B 1 327 ? -34.5 -34.656 -9.461 1 34.94 327 THR B CA 1
ATOM 5413 C C . THR B 1 327 ? -34.969 -35.906 -8.719 1 34.94 327 THR B C 1
ATOM 5415 O O . THR B 1 327 ? -34.156 -36.562 -8.062 1 34.94 327 THR B O 1
ATOM 5418 N N . GLN B 1 328 ? -35.969 -35.75 -7.953 1 34.56 328 GLN B N 1
ATOM 5419 C CA . GLN B 1 328 ? -36.719 -36.969 -7.695 1 34.56 328 GLN B CA 1
ATOM 5420 C C . GLN B 1 328 ? -36.406 -38.031 -8.734 1 34.56 328 GLN B C 1
ATOM 5422 O O . GLN B 1 328 ? -36.594 -37.844 -9.93 1 34.56 328 GLN B O 1
ATOM 5427 N N . ASP B 1 329 ? -35.188 -38.625 -8.531 1 35.72 329 ASP B N 1
ATOM 5428 C CA . ASP B 1 329 ? -35.125 -39.906 -9.219 1 35.72 329 ASP B CA 1
ATOM 5429 C C . ASP B 1 329 ? -36.531 -40.531 -9.312 1 35.72 329 ASP B C 1
ATOM 5431 O O . ASP B 1 329 ? -36.969 -41.25 -8.398 1 35.72 329 ASP B O 1
ATOM 5435 N N . PHE B 1 330 ? -37.406 -39.594 -9.734 1 36.78 330 PHE B N 1
ATOM 5436 C CA . PHE B 1 330 ? -38.688 -40.188 -10.094 1 36.78 330 PHE B CA 1
ATOM 5437 C C . PHE B 1 330 ? -38.5 -41.562 -10.727 1 36.78 330 PHE B C 1
ATOM 5439 O O . PHE B 1 330 ? -39.438 -42.312 -10.938 1 36.78 330 PHE B O 1
ATOM 5446 N N . PHE B 1 331 ? -37.156 -41.562 -11.352 1 38.47 331 PHE B N 1
ATOM 5447 C CA . PHE B 1 331 ? -37.094 -42.844 -12.031 1 38.47 331 PHE B CA 1
ATOM 5448 C C . PHE B 1 331 ? -36.969 -44 -11.023 1 38.47 331 PHE B C 1
ATOM 5450 O O . PHE B 1 331 ? -36.812 -45.156 -11.406 1 38.47 331 PHE B O 1
ATOM 5457 N N . ASP B 1 332 ? -36.438 -43.562 -9.789 1 35.5 332 ASP B N 1
ATOM 5458 C CA . ASP B 1 332 ? -36.438 -44.812 -9.016 1 35.5 332 ASP B CA 1
ATOM 5459 C C . ASP B 1 332 ? -37.844 -45.406 -8.883 1 35.5 332 ASP B C 1
ATOM 5461 O O . ASP B 1 332 ? -38.25 -45.781 -7.793 1 35.5 332 ASP B O 1
ATOM 5465 N N . THR B 1 333 ? -38.719 -44.594 -9.547 1 36.94 333 THR B N 1
ATOM 5466 C CA . THR B 1 333 ? -40 -45.312 -9.625 1 36.94 333 THR B CA 1
ATOM 5467 C C . THR B 1 333 ? -39.812 -46.688 -10.203 1 36.94 333 THR B C 1
ATOM 5469 O O . THR B 1 333 ? -40.75 -47.281 -10.766 1 36.94 333 THR B O 1
ATOM 5472 N N . GLY B 1 334 ? -38.375 -47.031 -10.266 1 37.59 334 GLY B N 1
ATOM 5473 C CA . GLY B 1 334 ? -38.219 -48.406 -10.773 1 37.59 334 GLY B CA 1
ATOM 5474 C C . GLY B 1 334 ? -39.062 -49.406 -10.008 1 37.59 334 GLY B C 1
ATOM 5475 O O . GLY B 1 334 ? -38.844 -50.625 -10.141 1 37.59 334 GLY B O 1
ATOM 5476 N N . ARG B 1 335 ? -39.344 -48.938 -8.711 1 33.81 335 ARG B N 1
ATOM 5477 C CA . ARG B 1 335 ? -40.062 -50.094 -8.156 1 33.81 335 ARG B CA 1
ATOM 5478 C C . ARG B 1 335 ? -41.25 -50.469 -9.023 1 33.81 335 ARG B C 1
ATOM 5480 O O . ARG B 1 335 ? -42.25 -49.719 -9.094 1 33.81 335 ARG B O 1
ATOM 5487 N N . ALA B 1 336 ? -40.906 -51 -10.234 1 35.19 336 ALA B N 1
ATOM 5488 C CA . ALA B 1 336 ? -41.844 -51.719 -11.047 1 35.19 336 ALA B CA 1
ATOM 5489 C C . ALA B 1 336 ? -42.875 -52.438 -10.164 1 35.19 336 ALA B C 1
ATOM 5491 O O . ALA B 1 336 ? -42.531 -53.25 -9.297 1 35.19 336 ALA B O 1
ATOM 5492 N N . SER B 1 337 ? -43.844 -51.688 -9.727 1 37.34 337 SER B N 1
ATOM 5493 C CA . SER B 1 337 ? -44.906 -52.406 -9.062 1 37.34 337 SER B CA 1
ATOM 5494 C C . SER B 1 337 ? -45.125 -53.781 -9.688 1 37.34 337 SER B C 1
ATOM 5496 O O . SER B 1 337 ? -45.188 -53.906 -10.914 1 37.34 337 SER B O 1
ATOM 5498 N N . PRO B 1 338 ? -44.625 -54.812 -9.031 1 37.47 338 PRO B N 1
ATOM 5499 C CA . PRO B 1 338 ? -44.781 -56.156 -9.594 1 37.47 338 PRO B CA 1
ATOM 5500 C C . PRO B 1 338 ? -46.125 -56.375 -10.273 1 37.47 338 PRO B C 1
ATOM 5502 O O . PRO B 1 338 ? -47.125 -55.719 -9.875 1 37.47 338 PRO B O 1
ATOM 5505 N N . ALA B 1 339 ? -46.219 -56.594 -11.578 1 36.84 339 ALA B N 1
ATOM 5506 C CA . ALA B 1 339 ? -47.406 -56.875 -12.367 1 36.84 339 ALA B CA 1
ATOM 5507 C C . ALA B 1 339 ? -48.344 -57.812 -11.602 1 36.84 339 ALA B C 1
ATOM 5509 O O . ALA B 1 339 ? -47.906 -58.812 -11.016 1 36.84 339 ALA B O 1
ATOM 5510 N N . PRO B 1 340 ? -49.469 -57.219 -10.984 1 37.28 340 PRO B N 1
ATOM 5511 C CA . PRO B 1 340 ? -50.344 -58.125 -10.242 1 37.28 340 PRO B CA 1
ATOM 5512 C C . PRO B 1 340 ? -50.594 -59.438 -10.984 1 37.28 340 PRO B C 1
ATOM 5514 O O . PRO B 1 340 ? -50.594 -59.469 -12.219 1 37.28 340 PRO B O 1
ATOM 5517 N N . HIS B 1 341 ? -49.969 -60.562 -10.68 1 32.41 341 HIS B N 1
ATOM 5518 C CA . HIS B 1 341 ? -50.312 -61.844 -11.219 1 32.41 341 HIS B CA 1
ATOM 5519 C C . HIS B 1 341 ? -51.812 -62.031 -11.305 1 32.41 341 HIS B C 1
ATOM 5521 O O . HIS B 1 341 ? -52.531 -61.906 -10.297 1 32.41 341 HIS B O 1
ATOM 5527 N N . PHE B 1 342 ? -52.562 -61.5 -12.406 1 33.41 342 PHE B N 1
ATOM 5528 C CA . PHE B 1 342 ? -53.969 -61.656 -12.758 1 33.41 342 PHE B CA 1
ATOM 5529 C C . PHE B 1 342 ? -54.438 -63.094 -12.531 1 33.41 342 PHE B C 1
ATOM 5531 O O . PHE B 1 342 ? -54.281 -63.938 -13.414 1 33.41 342 PHE B O 1
ATOM 5538 N N . GLY B 1 343 ? -53.969 -63.844 -11.492 1 28.39 343 GLY B N 1
ATOM 5539 C CA . GLY B 1 343 ? -54.594 -65.188 -11.469 1 28.39 343 GLY B CA 1
ATOM 5540 C C . GLY B 1 343 ? -56.094 -65.125 -11.703 1 28.39 343 GLY B C 1
ATOM 5541 O O . GLY B 1 343 ? -56.688 -64.062 -11.602 1 28.39 343 GLY B O 1
ATOM 5542 N N . ASP B 1 344 ? -56.812 -66.25 -11.938 1 29.38 344 ASP B N 1
ATOM 5543 C CA . ASP B 1 344 ? -57.969 -66.75 -12.641 1 29.38 344 ASP B CA 1
ATOM 5544 C C . ASP B 1 344 ? -59.25 -66.25 -12.008 1 29.38 344 ASP B C 1
ATOM 5546 O O . ASP B 1 344 ? -60.375 -66.562 -12.461 1 29.38 344 ASP B O 1
ATOM 5550 N N . ASP B 1 345 ? -59.375 -66 -10.672 1 31.16 345 ASP B N 1
ATOM 5551 C CA . ASP B 1 345 ? -60.719 -66.438 -10.211 1 31.16 345 ASP B CA 1
ATOM 5552 C C . ASP B 1 345 ? -61.781 -65.438 -10.68 1 31.16 345 ASP B C 1
ATOM 5554 O O . ASP B 1 345 ? -61.594 -64.25 -10.609 1 31.16 345 ASP B O 1
ATOM 5558 N N . HIS B 1 346 ? -62.781 -65.875 -11.477 1 29.81 346 HIS B N 1
ATOM 5559 C CA . HIS B 1 346 ? -63.844 -65.312 -12.281 1 29.81 346 HIS B CA 1
ATOM 5560 C C . HIS B 1 346 ? -64.875 -64.562 -11.43 1 29.81 346 HIS B C 1
ATOM 5562 O O . HIS B 1 346 ? -65.938 -64.125 -11.906 1 29.81 346 HIS B O 1
ATOM 5568 N N . PRO B 1 347 ? -64.625 -64.062 -10.148 1 31.56 347 PRO B N 1
ATOM 5569 C CA . PRO B 1 347 ? -66 -63.844 -9.57 1 31.56 347 PRO B CA 1
ATOM 5570 C C . PRO B 1 347 ? -66.812 -62.875 -10.375 1 31.56 347 PRO B C 1
ATOM 5572 O O . PRO B 1 347 ? -66.312 -62.062 -11.148 1 31.56 347 PRO B O 1
ATOM 5575 N N . ALA B 1 348 ? -68.188 -63 -10.281 1 29 348 ALA B N 1
ATOM 5576 C CA . ALA B 1 348 ? -69.438 -62.531 -10.867 1 29 348 ALA B CA 1
ATOM 5577 C C . ALA B 1 348 ? -69.562 -61.031 -10.797 1 29 348 ALA B C 1
ATOM 5579 O O . ALA B 1 348 ? -68.875 -60.375 -9.992 1 29 348 ALA B O 1
ATOM 5580 N N . HIS B 1 349 ? -70.562 -60.375 -11.531 1 27.42 349 HIS B N 1
ATOM 5581 C CA . HIS B 1 349 ? -70.875 -59.125 -12.219 1 27.42 349 HIS B CA 1
ATOM 5582 C C . HIS B 1 349 ? -71.312 -58.031 -11.219 1 27.42 349 HIS B C 1
ATOM 5584 O O . HIS B 1 349 ? -71.812 -57 -11.617 1 27.42 349 HIS B O 1
ATOM 5590 N N . SER B 1 350 ? -71 -58.125 -9.883 1 26.16 350 SER B N 1
ATOM 5591 C CA . SER B 1 350 ? -71.812 -57.25 -9.078 1 26.16 350 SER B CA 1
ATOM 5592 C C . SER B 1 350 ? -71.688 -55.781 -9.547 1 26.16 350 SER B C 1
ATOM 5594 O O . SER B 1 350 ? -70.625 -55.344 -9.922 1 26.16 350 SER B O 1
ATOM 5596 N N . HIS B 1 351 ? -72.938 -55.156 -10.023 1 27.7 351 HIS B N 1
ATOM 5597 C CA . HIS B 1 351 ? -73.25 -53.875 -10.609 1 27.7 351 HIS B CA 1
ATOM 5598 C C . HIS B 1 351 ? -72.75 -52.719 -9.742 1 27.7 351 HIS B C 1
ATOM 5600 O O . HIS B 1 351 ? -73.312 -52.469 -8.672 1 27.7 351 HIS B O 1
ATOM 5606 N N . GLN B 1 352 ? -71.562 -52.656 -9.406 1 24.92 352 GLN B N 1
ATOM 5607 C CA . GLN B 1 352 ? -71.062 -51.656 -8.461 1 24.92 352 GLN B CA 1
ATOM 5608 C C . GLN B 1 352 ? -71.375 -50.219 -8.953 1 24.92 352 GLN B C 1
ATOM 5610 O O . GLN B 1 352 ? -71.125 -49.875 -10.094 1 24.92 352 GLN B O 1
ATOM 5615 N N . SER B 1 353 ? -72.5 -49.656 -8.414 1 28.52 353 SER B N 1
ATOM 5616 C CA . SER B 1 353 ? -73.062 -48.312 -8.641 1 28.52 353 SER B CA 1
ATOM 5617 C C . SER B 1 353 ? -71.938 -47.281 -8.758 1 28.52 353 SER B C 1
ATOM 5619 O O . SER B 1 353 ? -70.875 -47.469 -8.188 1 28.52 353 SER B O 1
ATOM 5621 N N . PHE B 1 354 ? -72 -46.406 -9.836 1 25.03 354 PHE B N 1
ATOM 5622 C CA . PHE B 1 354 ? -71.25 -45.312 -10.453 1 25.03 354 PHE B CA 1
ATOM 5623 C C . PHE B 1 354 ? -71 -44.188 -9.461 1 25.03 354 PHE B C 1
ATOM 5625 O O . PHE B 1 354 ? -71.875 -43.375 -9.211 1 25.03 35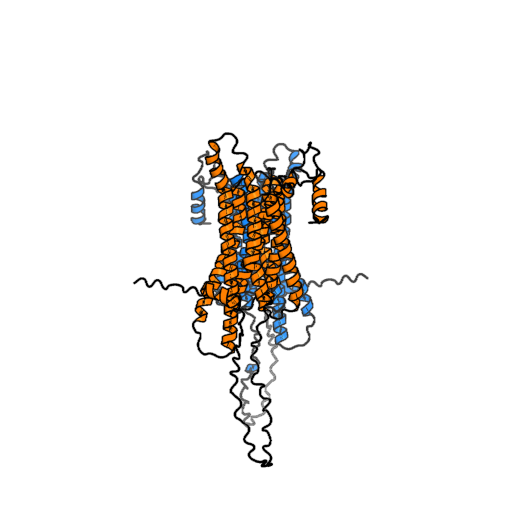4 PHE B O 1
ATOM 5632 N N . GLN B 1 355 ? -70.688 -44.469 -8.148 1 23.94 355 GLN B N 1
ATOM 5633 C CA . GLN B 1 355 ? -70.625 -43.281 -7.312 1 23.94 355 GLN B CA 1
ATOM 5634 C C . GLN B 1 355 ? -69.812 -42.188 -8 1 23.94 355 GLN B C 1
ATOM 5636 O O . GLN B 1 355 ? -68.875 -42.438 -8.734 1 23.94 355 GLN B O 1
ATOM 5641 N N . GLU B 1 356 ? -70.375 -40.938 -7.969 1 24.52 356 GLU B N 1
ATOM 5642 C CA . GLU B 1 356 ? -70.125 -39.594 -8.414 1 24.52 356 GLU B CA 1
ATOM 5643 C C . GLU B 1 356 ? -68.688 -39.188 -8.203 1 24.52 356 GLU B C 1
ATOM 5645 O O . GLU B 1 356 ? -68.062 -39.625 -7.219 1 24.52 356 GLU B O 1
ATOM 5650 N N . ASN B 1 357 ? -68 -38.781 -9.344 1 23.23 357 ASN B N 1
ATOM 5651 C CA . ASN B 1 357 ? -66.688 -38.219 -9.727 1 23.23 357 ASN B CA 1
ATOM 5652 C C . ASN B 1 357 ? -66.312 -37.094 -8.781 1 23.23 357 ASN B C 1
ATOM 5654 O O . ASN B 1 357 ? -66.875 -36 -8.805 1 23.23 357 ASN B O 1
ATOM 5658 N N . GLN B 1 358 ? -66.312 -37.344 -7.41 1 24.38 358 GLN B N 1
ATOM 5659 C CA . GLN B 1 358 ? -65.875 -36.188 -6.641 1 24.38 358 GLN B CA 1
ATOM 5660 C C . GLN B 1 358 ? -64.562 -35.625 -7.215 1 24.38 358 GLN B C 1
ATOM 5662 O O . GLN B 1 358 ? -63.625 -36.344 -7.426 1 24.38 358 GLN B O 1
ATOM 5667 N N . ALA B 1 359 ? -64.688 -34.438 -7.914 1 23.52 359 ALA B N 1
ATOM 5668 C CA . ALA B 1 359 ? -63.75 -33.5 -8.469 1 23.52 359 ALA B CA 1
ATOM 5669 C C . ALA B 1 359 ? -62.594 -33.25 -7.48 1 23.52 359 ALA B C 1
ATOM 5671 O O . ALA B 1 359 ? -62.812 -32.75 -6.387 1 23.52 359 ALA B O 1
ATOM 5672 N N . PHE B 1 360 ? -61.625 -34.25 -7.234 1 25.69 360 PHE B N 1
ATOM 5673 C CA . PHE B 1 360 ? -60.406 -33.969 -6.504 1 25.69 360 PHE B CA 1
ATOM 5674 C C . PHE B 1 360 ? -59.75 -32.688 -6.98 1 25.69 360 PHE B C 1
ATOM 5676 O O . PHE B 1 360 ? -59.25 -32.625 -8.102 1 25.69 360 PHE B O 1
ATOM 5683 N N . SER B 1 361 ? -60.438 -31.484 -6.785 1 24.95 361 SER B N 1
ATOM 5684 C CA . SER B 1 361 ? -59.719 -30.219 -6.984 1 24.95 361 SER B CA 1
ATOM 5685 C C . SER B 1 361 ? -58.375 -30.234 -6.258 1 24.95 361 SER B C 1
ATOM 5687 O O . SER B 1 361 ? -58.312 -30.266 -5.027 1 24.95 361 SER B O 1
ATOM 5689 N N . MET B 1 362 ? -57.438 -31.156 -6.578 1 24.81 362 MET B N 1
ATOM 5690 C CA . MET B 1 362 ? -56.062 -30.984 -6.109 1 24.81 362 MET B CA 1
ATOM 5691 C C . MET B 1 362 ? -55.594 -29.547 -6.344 1 24.81 362 MET B C 1
ATOM 5693 O O . MET B 1 362 ? -55.312 -29.156 -7.48 1 24.81 362 MET B O 1
ATOM 5697 N N . GLU B 1 363 ? -56.25 -28.531 -5.758 1 27.19 363 GLU B N 1
ATOM 5698 C CA . GLU B 1 363 ? -55.594 -27.219 -5.734 1 27.19 363 GLU B CA 1
ATOM 5699 C C . GLU B 1 363 ? -54.156 -27.328 -5.223 1 27.19 363 GLU B C 1
ATOM 5701 O O . GLU B 1 363 ? -53.938 -27.688 -4.066 1 27.19 363 GLU B O 1
ATOM 5706 N N . GLU B 1 364 ? -53.25 -28 -5.938 1 27.11 364 GLU B N 1
ATOM 5707 C CA . GLU B 1 364 ? -51.844 -27.844 -5.684 1 27.11 364 GLU B CA 1
ATOM 5708 C C . GLU B 1 364 ? -51.469 -26.391 -5.449 1 27.11 364 GLU B C 1
ATOM 5710 O O . GLU B 1 364 ? -51.438 -25.594 -6.387 1 27.11 364 GLU B O 1
ATOM 5715 N N . HIS B 1 365 ? -52 -25.75 -4.43 1 27.7 365 HIS B N 1
ATOM 5716 C CA . HIS B 1 365 ? -51.406 -24.469 -4.012 1 27.7 365 HIS B CA 1
ATOM 5717 C C . HIS B 1 365 ? -49.906 -24.578 -3.85 1 27.7 365 HIS B C 1
ATOM 5719 O O . HIS B 1 365 ? -49.406 -24.922 -2.771 1 27.7 365 HIS B O 1
ATOM 5725 N N . SER B 1 366 ? -49.219 -25.453 -4.559 1 27.38 366 SER B N 1
ATOM 5726 C CA . SER B 1 366 ? -47.781 -25.25 -4.445 1 27.38 366 SER B CA 1
ATOM 5727 C C . SER B 1 366 ? -47.406 -23.766 -4.598 1 27.38 366 SER B C 1
ATOM 5729 O O . SER B 1 366 ? -47.438 -23.234 -5.703 1 27.38 366 SER B O 1
ATOM 5731 N N . ALA B 1 367 ? -48.062 -22.953 -3.834 1 28.28 367 ALA B N 1
ATOM 5732 C CA . ALA B 1 367 ? -47.5 -21.609 -3.77 1 28.28 367 ALA B CA 1
ATOM 5733 C C . ALA B 1 367 ? -45.969 -21.656 -3.73 1 28.28 367 ALA B C 1
ATOM 5735 O O . ALA B 1 367 ? -45.375 -22.094 -2.74 1 28.28 367 ALA B O 1
ATOM 5736 N N . SER B 1 368 ? -45.438 -22.109 -4.824 1 29.83 368 SER B N 1
ATOM 5737 C CA . SER B 1 368 ? -44 -21.875 -4.992 1 29.83 368 SER B CA 1
ATOM 5738 C C . SER B 1 368 ? -43.594 -20.516 -4.414 1 29.83 368 SER B C 1
ATOM 5740 O O . SER B 1 368 ? -44.219 -19.5 -4.719 1 29.83 368 SER B O 1
ATOM 5742 N N . LYS B 1 369 ? -43.344 -20.562 -3.117 1 32.09 369 LYS B N 1
ATOM 5743 C CA . LYS B 1 369 ? -42.688 -19.375 -2.572 1 32.09 369 LYS B CA 1
ATOM 5744 C C . LYS B 1 369 ? -41.875 -18.656 -3.646 1 32.09 369 LYS B C 1
ATOM 5746 O O . LYS B 1 369 ? -41.062 -19.281 -4.352 1 32.09 369 LYS B O 1
ATOM 5751 N N . PRO B 1 370 ? -42.562 -17.656 -4.262 1 34.47 370 PRO B N 1
ATOM 5752 C CA . PRO B 1 370 ? -41.719 -16.859 -5.168 1 34.47 370 PRO B CA 1
ATOM 5753 C C . PRO B 1 370 ? -40.312 -16.672 -4.66 1 34.47 370 PRO B C 1
ATOM 5755 O O . PRO B 1 370 ? -40.094 -16.312 -3.494 1 34.47 370 PRO B O 1
ATOM 5758 N N . ASP B 1 371 ? -39.531 -17.594 -5 1 29.89 371 ASP B N 1
ATOM 5759 C CA . ASP B 1 371 ? -38.094 -17.469 -4.711 1 29.89 371 ASP B CA 1
ATOM 5760 C C . ASP B 1 371 ? -37.625 -16.016 -4.742 1 29.89 371 ASP B C 1
ATOM 5762 O O . ASP B 1 371 ? -37.906 -15.305 -5.711 1 29.89 371 ASP B O 1
ATOM 5766 N N . VAL B 1 372 ? -37.594 -15.422 -3.641 1 35.03 372 VAL B N 1
ATOM 5767 C CA . VAL B 1 372 ? -36.938 -14.133 -3.453 1 35.03 372 VAL B CA 1
ATOM 5768 C C . VAL B 1 372 ? -35.812 -13.969 -4.48 1 35.03 372 VAL B C 1
ATOM 5770 O O . VAL B 1 372 ? -35.5 -12.852 -4.879 1 35.03 372 VAL B O 1
ATOM 5773 N N . CYS B 1 373 ? -35.281 -15.094 -4.977 1 35.31 373 CYS B N 1
ATOM 5774 C CA . CYS B 1 373 ? -34.344 -15.008 -6.09 1 35.31 373 CYS B CA 1
ATOM 5775 C C . CYS B 1 373 ? -35.031 -14.586 -7.371 1 35.31 373 CYS B C 1
ATOM 5777 O O . CYS B 1 373 ? -34.438 -13.922 -8.219 1 35.31 373 CYS B O 1
ATOM 5779 N N . LEU B 1 374 ? -36.344 -14.992 -7.652 1 33.31 374 LEU B N 1
ATOM 5780 C CA . LEU B 1 374 ? -37.094 -14.555 -8.82 1 33.31 374 LEU B CA 1
ATOM 5781 C C . LEU B 1 374 ? -37.406 -13.062 -8.742 1 33.31 374 LEU B C 1
ATOM 5783 O O . LEU B 1 374 ? -37.344 -12.359 -9.75 1 33.31 374 LEU B O 1
ATOM 5787 N N . TRP B 1 375 ? -37.906 -12.547 -7.594 1 37.53 375 TRP B N 1
ATOM 5788 C CA . TRP B 1 375 ? -38.188 -11.117 -7.527 1 37.53 375 TRP B CA 1
ATOM 5789 C C . TRP B 1 375 ? -36.906 -10.297 -7.824 1 37.53 375 TRP B C 1
ATOM 5791 O O . TRP B 1 375 ? -36.969 -9.328 -8.586 1 37.53 375 TRP B O 1
ATOM 5801 N N . PHE B 1 376 ? -35.75 -10.578 -7.254 1 35.94 376 PHE B N 1
ATOM 5802 C CA . PHE B 1 376 ? -34.531 -9.812 -7.52 1 35.94 376 PHE B CA 1
ATOM 5803 C C . PHE B 1 376 ? -34 -10.109 -8.922 1 35.94 376 PHE B C 1
ATOM 5805 O O . PHE B 1 376 ? -33.438 -9.227 -9.57 1 35.94 376 PHE B O 1
ATOM 5812 N N . CYS B 1 377 ? -34.219 -11.273 -9.547 1 35.75 377 CYS B N 1
ATOM 5813 C CA . CYS B 1 377 ? -34.062 -11.523 -10.977 1 35.75 377 CYS B CA 1
ATOM 5814 C C . CYS B 1 377 ? -35.062 -10.734 -11.797 1 35.75 377 CYS B C 1
ATOM 5816 O O . CYS B 1 377 ? -34.812 -10.391 -12.945 1 35.75 377 CYS B O 1
ATOM 5818 N N . LEU B 1 378 ? -36.25 -10.469 -11.391 1 33.12 378 LEU B N 1
ATOM 5819 C CA . LEU B 1 378 ? -37.219 -9.641 -12.125 1 33.12 378 LEU B CA 1
ATOM 5820 C C . LEU B 1 378 ? -36.719 -8.203 -12.219 1 33.12 378 LEU B C 1
ATOM 5822 O O . LEU B 1 378 ? -36.906 -7.543 -13.242 1 33.12 378 LEU B O 1
ATOM 5826 N N . LEU B 1 379 ? -36.156 -7.602 -11.156 1 32.78 379 LEU B N 1
ATOM 5827 C CA . LEU B 1 379 ? -35.625 -6.258 -11.336 1 32.78 379 LEU B CA 1
ATOM 5828 C C . LEU B 1 379 ? -34.469 -6.27 -12.32 1 32.78 379 LEU B C 1
ATOM 5830 O O . LEU B 1 379 ? -34.219 -5.27 -13 1 32.78 379 LEU B O 1
ATOM 5834 N N . CYS B 1 380 ? -33.688 -7.246 -12.367 1 33.56 380 CYS B N 1
ATOM 5835 C CA . CYS B 1 380 ? -32.594 -7.316 -13.328 1 33.56 380 CYS B CA 1
ATOM 5836 C C . CYS B 1 380 ? -33.125 -7.609 -14.727 1 33.56 380 CYS B C 1
ATOM 5838 O O . CYS B 1 380 ? -32.375 -7.512 -15.703 1 33.56 380 CYS B O 1
ATOM 5840 N N . GLN B 1 381 ? -34.25 -8.219 -14.852 1 29.27 381 GLN B N 1
ATOM 5841 C CA . GLN B 1 381 ? -34.781 -8.406 -16.188 1 29.27 381 GLN B CA 1
ATOM 5842 C C . GLN B 1 381 ? -35.312 -7.09 -16.766 1 29.27 381 GLN B C 1
ATOM 5844 O O . GLN B 1 381 ? -36.5 -6.996 -17.141 1 29.27 381 GLN B O 1
ATOM 5849 N N . TRP B 1 382 ? -35.031 -5.938 -16.125 1 29.31 382 TRP B N 1
ATOM 5850 C CA . TRP B 1 382 ? -35.5 -4.793 -16.906 1 29.31 382 TRP B CA 1
ATOM 5851 C C . TRP B 1 382 ? -34.906 -4.836 -18.328 1 29.31 382 TRP B C 1
ATOM 5853 O O . TRP B 1 382 ? -33.719 -5.062 -18.5 1 29.31 382 TRP B O 1
ATOM 5863 N N . PRO B 1 383 ? -35.688 -5.055 -19.281 1 30 383 PRO B N 1
ATOM 5864 C CA . PRO B 1 383 ? -35.312 -5.027 -20.703 1 30 383 PRO B CA 1
ATOM 5865 C C . PRO B 1 383 ? -34.469 -3.818 -21.062 1 30 383 PRO B C 1
ATOM 5867 O O . PRO B 1 383 ? -34.75 -2.703 -20.625 1 30 383 PRO B O 1
ATOM 5870 N N . MET B 1 384 ? -33.219 -3.816 -21.188 1 27.36 384 MET B N 1
ATOM 5871 C CA . MET B 1 384 ? -32.469 -2.812 -21.938 1 27.36 384 MET B CA 1
ATOM 5872 C C . MET B 1 384 ? -33.188 -2.455 -23.234 1 27.36 384 MET B C 1
ATOM 5874 O O . MET B 1 384 ? -33.5 -3.334 -24.031 1 27.36 384 MET B O 1
ATOM 5878 N N . VAL B 1 385 ? -34.062 -1.461 -23.312 1 26.98 385 VAL B N 1
ATOM 5879 C CA . VAL B 1 385 ? -34.625 -0.787 -24.484 1 26.98 385 VAL B CA 1
ATOM 5880 C C . VAL B 1 385 ? -33.5 -0.55 -25.5 1 26.98 385 VAL B C 1
ATOM 5882 O O . VAL B 1 385 ? -32.438 -0.009 -25.172 1 26.98 385 VAL B O 1
ATOM 5885 N N . SER B 1 386 ? -33.312 -1.376 -26.5 1 25.44 386 SER B N 1
ATOM 5886 C CA . SER B 1 386 ? -32.625 -1.177 -27.781 1 25.44 386 SER B CA 1
ATOM 5887 C C . SER B 1 386 ? -32.969 0.175 -28.375 1 25.44 386 SER B C 1
ATOM 5889 O O . SER B 1 386 ? -34.156 0.43 -28.703 1 25.44 386 SER B O 1
ATOM 5891 N N . PHE B 1 387 ? -32.438 1.352 -27.938 1 24.98 387 PHE B N 1
ATOM 5892 C CA . PHE B 1 387 ? -32.531 2.564 -28.75 1 24.98 387 PHE B CA 1
ATOM 5893 C C . PHE B 1 387 ? -32.062 2.295 -30.172 1 24.98 387 PHE B C 1
ATOM 5895 O O . PHE B 1 387 ? -30.875 2.012 -30.406 1 24.98 387 PHE B O 1
ATOM 5902 N N . SER B 1 388 ? -32.875 1.619 -31.016 1 20.28 388 SER B N 1
ATOM 5903 C CA . SER B 1 388 ? -32.781 1.722 -32.469 1 20.28 388 SER B CA 1
ATOM 5904 C C . SER B 1 388 ? -32.844 3.178 -32.906 1 20.28 388 SER B C 1
ATOM 5906 O O . SER B 1 388 ? -33.812 3.893 -32.656 1 20.28 388 SER B O 1
ATOM 5908 N N . ILE B 1 389 ? -31.766 3.973 -32.812 1 22.14 389 ILE B N 1
ATOM 5909 C CA . ILE B 1 389 ? -31.625 5.141 -33.688 1 22.14 389 ILE B CA 1
ATOM 5910 C C . ILE B 1 389 ? -31.812 4.73 -35.125 1 22.14 389 ILE B C 1
ATOM 5912 O O . ILE B 1 389 ? -31.016 3.951 -35.688 1 22.14 389 ILE B O 1
ATOM 5916 N N . LYS B 1 390 ? -33.062 4.625 -35.438 1 20.47 390 LYS B N 1
ATOM 5917 C CA . LYS B 1 390 ? -33.375 5.066 -36.781 1 20.47 390 LYS B CA 1
ATOM 5918 C C . LYS B 1 390 ? -33.125 6.559 -36.969 1 20.47 390 LYS B C 1
ATOM 5920 O O . LYS B 1 390 ? -33.469 7.359 -36.094 1 20.47 390 LYS B O 1
#

Solvent-accessible surface area (backbone atoms only — not comparable to full-atom values): 42997 Å² total; per-residue (Å²): 130,82,71,56,65,65,66,54,51,61,50,55,66,69,55,70,64,84,84,69,88,68,71,81,47,52,62,73,33,56,78,83,51,53,77,42,53,33,42,64,36,18,59,86,44,47,66,43,36,52,52,50,51,54,25,51,50,50,31,50,50,31,50,52,51,45,53,51,49,62,68,48,51,80,71,59,79,50,65,77,54,49,25,53,48,30,29,48,49,51,35,34,55,40,38,37,49,39,30,54,50,26,54,56,38,57,32,45,94,42,60,69,52,29,44,50,51,57,44,43,52,45,22,47,51,19,34,45,27,22,24,49,27,44,49,24,53,42,46,42,30,47,68,72,70,39,82,59,68,54,14,66,58,43,29,49,50,16,48,55,57,13,46,53,41,38,50,53,28,50,49,48,48,44,56,40,36,70,66,66,58,45,60,53,73,71,63,59,58,66,59,56,52,60,65,36,45,62,40,51,49,38,36,52,48,20,28,51,42,12,46,46,38,46,58,59,57,57,64,70,57,67,76,66,64,92,66,61,74,70,57,54,54,55,48,53,51,44,51,51,48,36,52,52,24,48,32,50,23,51,32,34,48,54,50,49,52,49,49,53,51,53,51,46,42,63,68,45,37,49,57,52,50,34,61,66,31,59,78,54,92,82,40,72,70,57,49,67,59,48,50,40,53,53,50,23,51,50,35,41,51,50,41,49,44,42,42,64,39,33,50,50,53,52,51,49,60,60,65,51,67,73,72,66,71,73,63,62,62,60,67,66,58,59,69,64,70,75,76,76,80,80,67,78,80,73,79,81,81,78,82,74,79,80,74,80,82,74,79,76,76,74,74,74,73,71,71,66,69,76,48,68,65,54,59,60,48,52,67,67,59,57,76,79,77,77,80,73,82,123,130,82,72,57,66,64,66,55,52,62,51,55,66,70,60,68,68,85,82,67,88,70,71,81,45,50,64,74,32,55,78,83,53,52,76,43,51,34,42,64,36,18,59,84,45,47,66,42,36,52,52,48,52,54,24,52,51,50,30,48,50,32,49,52,51,45,54,50,50,63,68,48,52,81,70,58,79,52,64,77,55,48,24,54,47,31,28,48,49,51,34,34,53,39,38,38,48,39,29,55,51,26,52,59,39,58,31,46,93,40,59,70,54,30,43,49,49,58,42,44,53,43,22,48,51,19,35,46,28,22,26,47,28,43,49,24,52,42,47,42,31,46,67,71,71,40,79,59,67,54,13,66,58,43,30,50,50,18,50,53,58,13,46,53,40,39,50,53,29,50,50,49,48,44,56,41,36,68,67,67,58,44,62,52,72,72,64,59,58,66,59,55,52,60,65,37,45,64,42,50,50,39,37,51,50,21,29,51,42,13,46,47,40,46,58,59,57,58,64,71,58,68,77,66,64,92,68,60,76,71,58,53,56,55,49,53,50,44,50,51,48,37,52,52,24,47,30,50,25,50,30,35,48,53,49,50,53,49,49,53,52,53,51,46,42,62,68,45,37,48,58,54,51,32,62,65,31,57,78,52,92,82,40,72,71,57,49,66,60,47,50,40,52,51,49,21,50,49,35,41,50,50,42,50,44,42,41,64,39,34,50,49,54,51,51,51,59,60,64,51,66,75,72,66,72,74,62,60,64,60,66,66,56,59,68,61,69,72,74,77,79,80,70,79,81,73,81,79,80,76,82,73,77,80,74,79,82,74,77,76,75,73,72,74,73,69,68,65,67,74,44,68,64,51,60,60,48,51,65,66,58,56,76,78,77,78,81,74,82,120

Nearest PDB structures (foldseek):
  9ima-assembly1_A  TM=9.119E-01  e=1.290E-11  Homo sapiens
  8yzk-assembly1_B  TM=8.955E-01  e=1.083E-09  Escherichia coli
  7e32-assembly1_R  TM=5.684E-01  e=3.682E-03  Escherichia coli
  8w8b-assembly1_R  TM=5.893E-01  e=4.220E-02  Escherichia coli
  5tgz-assembly1_A  TM=5.403E-01  e=8.542E-01  Homo sapiens

Organism: NCBI:txid48701

InterPro domains:
  IPR017978 GPCR family 3, C-terminal [PF00003] (41-313)
  IPR051753 Retinoic acid-inducible GPCR family 3 [PTHR14511] (8-369)

Radius of gyration: 37.6 Å; Cα contacts (8 Å, |Δi|>4): 725; chains: 2; bounding box: 131×106×86 Å

Secondary structure (DSSP, 8-state):
----HHHHHHHHHHTTS---------TTS-TT--GGGGGGT-SSSHHHHHHHHHHHHHHHHHHHHHHHHHHHGGG---HHHHTTHHHHHHHHHHHHHHHHHHHHHHS---HHHHHHHHHHHHHHHHHHHHHHHHHHHHHHHHHTTPPPPPHHHHHHHHHHHHHHHHHHHHHHIIIIIIIS---TT---HHHHHHHTHHHHHHHHHHHHHHHHHHHHHHHTTS---S--HHHHHHHHHHHHHHHHHHHHHHHHHHHHHHHHHHHHHHHHHHHHHHHHHTSSSSTHHHHGGGHHHHHHHHHHHHHHHHIIIIIHHHHHHHHS---------GGGTT-------------------------------------HHHHHHHHHT---------/----HHHHHHHHHHTTS---------TTS-TT--GGGGGGT-SSSHHHHHHHHHHHHHHHHHHHHHHHHHHHGGG---HHHHTTHHHHHHHHHHHHHHHHHHHHHHS---HHHHHHHHHHHHHHHHHHHHHHHHHHHHHHHHHTTPPPPPHHHHHHHHHHHHHHHHHHHHHHIIIIIIIS---TT---HHHHHHHTHHHHHHHHHHHHHHHHHHHHHHHTTS---S--HHHHHHHHHHHHHHHHHHHHHHHHHHHHHHHHHHHHHHHHHHHHHHHHHTSSSSTHHHHGGGHHHHHHHHHHHHHHHHIIIIIHHHHHHHHS---------TT-TT-------------------------------------HHHHHHHHH----------

Foldseek 3Di:
DPPDVVVVVVQVVVPPDDPDPAPQQAPQDDRPDHPQLSLCRHVVNVVNVVLLVLLVVLLVLLVVLLVVCVVCLVVFPDQLLQLLNLLLSQLSVLLNVLSVLLSLLSGDDDQVSLLVNQLVVQLSLLLNLLSLLLLLVSLQQVLVVHDGDHNNVSNVSSNVLSVVLNVLSVVCCCVQCVPVNDRSLDDDLVVSVVSNVSSLVSLVNSLVSLVCLLPVSVVVPPVPDPDDPVVVVSNVVSVLSSLLSVLSNQLSVVLNVLCCVLSCCSNCVLVVQCVVCVVPDPRNVVSSVCNSVSVSVSSSVNSVSCVPSHSVVSSVSSSPPPPPPCPVCCVVVVPPPPPPPPDDDPDDDDPPDPPDPPPPPPPPCPVPPPPPVVVSVVVVPPPPPPPPPD/DPPDVVVVVVQVVVPPDDPDPAPQQAPQDDRPDHPQLSLCRHVVNVVNVVLLVLLVVLLVLLVVLLVVCVVCLVVFPDQLLQLLNLLLSQLSVLLNVLSVLLSLLSGDDDQVSLLVNQLVVQLSLLLNLLSLLLLLVSLLQVLVVHDGDHNNVSNVSSNVLSVVLNVLSVVCCCVQCVPVNDRSLDDDLVVSVVSNVSSLVSLVNSLVSLVCLLPVSVVVPPVPDPDDPVVVVSNVVSVLSSLLSVLSNQLSVVLNVLCCVLSCCSNCVLVVQCVVCVVPDPRNVVSSVCNSVSVSVSSSVNSVSCVPSHNVVSSVSSSPPPPPPCPVCCVVVVPPVPPPPPDDDDDDDPPPDPPDPPPPCCPCCCVVVPPPVVVSVVVVPPPPPPPPPD

Sequence (780 aa):
MAISPFVICLLTLISCSSSQPTPPPPRGCSVGVEAPYRVLCDLEAVWGVVLEAVACSGGLTSLVLAVFLIVKLRGVSDPARRSGLGPLLLLLGTLLGIFTISLAFLVGKTQVLCVVRRAFWGPLFALCFSCLLVQGVRLRRLVAGKSSPTGSTLAALGLALALVQGIISAEWVLLTVVREGHPACEYPPLDFALMCSYTLGLLLIAMGLSLGVVLCGGEFGEDGGEGREEDREGETEKRRWKCNAVWVFLSSLASALLWVAWLGFYLYGNQALRGRGSRERGGNKDAKVLDEPALAVALVIQGWILLLFHAIPESYLCLQNPTQSDTQDFFDTGRASPAPHFGDDHPAHSHQSFQENQAFSMEEHSASKPDVCLWFCLLCQWPMVSFSIKMAISPFVICLLTLISCSSSQPTPPPPRGCSVGVEAPYRVLCDLEAVWGVVLEAVACSGGLTSLVLAVFLIVKLRGVSDPARRSGLGPLLLLLGTLLGIFTISLAFLVGKTQVLCVVRRAFWGPLFALCFSCLLVQGVRLRRLVAGKSSPTGSTLAALGLALALVQGIISAEWVLLTVVREGHPACEYPPLDFALMCSYTLGLLLIAMGLSLGVVLCGGEFGEDGGEGREEDREGETEKRRWKCNAVWVFLSSLASALLWVAWLGFYLYGNQALRGRGSRERGGNKDAKVLDEPALAVALVIQGWILLLFHAIPESYLCLQNPTQSDTQDFFDTGRASPAPHFGDDHPAHSHQSFQENQAFSMEEHSASKPDVCLWFCLLCQWPMVSFSIK